Protein AF-A0A8B6BIE6-F1 (afdb_monomer_lite)

Structure (mmCIF, N/CA/C/O backbone):
data_AF-A0A8B6BIE6-F1
#
_entry.id   AF-A0A8B6BIE6-F1
#
loop_
_atom_site.group_PDB
_atom_site.id
_atom_site.type_symbol
_atom_site.label_atom_id
_atom_site.label_alt_id
_atom_site.label_comp_id
_atom_site.label_asym_id
_atom_site.label_entity_id
_atom_site.label_seq_id
_atom_site.pdbx_PDB_ins_code
_atom_site.Cartn_x
_atom_site.Cartn_y
_atom_site.Cartn_z
_atom_site.occupancy
_atom_site.B_iso_or_equiv
_atom_site.auth_seq_id
_atom_site.auth_comp_id
_atom_site.auth_asym_id
_atom_site.auth_atom_id
_atom_site.pdbx_PDB_model_num
ATOM 1 N N . MET A 1 1 ? 61.781 -80.497 -73.270 1.00 31.70 1 MET A N 1
ATOM 2 C CA . MET A 1 1 ? 63.185 -80.589 -72.813 1.00 31.70 1 MET A CA 1
ATOM 3 C C . MET A 1 1 ? 63.450 -79.299 -72.035 1.00 31.70 1 MET A C 1
ATOM 5 O O . MET A 1 1 ? 63.454 -78.256 -72.664 1.00 31.70 1 MET A O 1
ATOM 9 N N . LEU A 1 2 ? 63.176 -79.262 -70.719 1.00 25.20 2 LEU A N 1
ATOM 10 C CA . LEU A 1 2 ? 64.158 -79.454 -69.620 1.00 25.20 2 LEU A CA 1
ATOM 11 C C . LEU A 1 2 ? 65.322 -78.445 -69.782 1.00 25.20 2 LEU A C 1
ATOM 13 O O . LEU A 1 2 ? 66.013 -78.555 -70.783 1.00 25.20 2 LEU A O 1
ATOM 17 N N . ILE A 1 3 ? 65.587 -77.423 -68.947 1.00 30.88 3 ILE A N 1
ATOM 18 C CA . ILE A 1 3 ? 65.790 -77.341 -67.473 1.00 30.88 3 ILE A CA 1
ATOM 19 C C . ILE A 1 3 ? 66.142 -75.843 -67.160 1.00 30.88 3 ILE A C 1
ATOM 21 O O . ILE A 1 3 ? 66.881 -75.265 -67.948 1.00 30.88 3 ILE A O 1
ATOM 25 N N . TYR A 1 4 ? 65.479 -75.160 -66.190 1.00 28.59 4 TYR A N 1
ATOM 26 C CA . TYR A 1 4 ? 66.002 -74.638 -64.873 1.00 28.59 4 TYR A CA 1
ATOM 27 C C . TYR A 1 4 ? 66.905 -73.356 -64.978 1.00 28.59 4 TYR A C 1
ATOM 29 O O . TYR A 1 4 ? 67.722 -73.310 -65.882 1.00 28.59 4 TYR A O 1
ATOM 37 N N . ILE A 1 5 ? 66.879 -72.253 -64.184 1.00 33.00 5 ILE A N 1
ATOM 38 C CA . ILE A 1 5 ? 66.631 -71.900 -62.744 1.00 33.00 5 ILE A CA 1
ATOM 39 C C . ILE A 1 5 ? 66.398 -70.352 -62.650 1.00 33.00 5 ILE A C 1
ATOM 41 O O . ILE A 1 5 ? 67.005 -69.643 -63.447 1.00 33.00 5 ILE A O 1
ATOM 45 N N . SER A 1 6 ? 65.405 -69.788 -61.921 1.00 33.97 6 SER A N 1
ATOM 46 C CA . SER A 1 6 ? 65.449 -69.100 -60.579 1.00 33.97 6 SER A CA 1
ATOM 47 C C . SER A 1 6 ? 66.679 -68.170 -60.341 1.00 33.97 6 SER A C 1
ATOM 49 O O . SER A 1 6 ? 67.776 -68.501 -60.756 1.00 33.97 6 SER A O 1
ATOM 51 N N . ASP A 1 7 ? 66.614 -66.952 -59.776 1.00 33.50 7 ASP A N 1
ATOM 52 C CA . ASP A 1 7 ? 66.012 -66.531 -58.501 1.00 33.50 7 ASP A CA 1
ATOM 53 C C . ASP A 1 7 ? 65.940 -64.975 -58.373 1.00 33.50 7 ASP A C 1
ATOM 55 O O . ASP A 1 7 ? 66.824 -64.270 -58.851 1.00 33.50 7 ASP A O 1
ATOM 59 N N . LYS A 1 8 ? 64.902 -64.499 -57.664 1.00 30.34 8 LYS A N 1
ATOM 60 C CA . LYS A 1 8 ? 64.841 -63.416 -56.646 1.00 30.34 8 LYS A CA 1
ATOM 61 C C . LYS A 1 8 ? 65.196 -61.920 -56.864 1.00 30.34 8 LYS A C 1
ATOM 63 O O . LYS A 1 8 ? 66.272 -61.526 -57.287 1.00 30.34 8 LYS A O 1
ATOM 68 N N . ASP A 1 9 ? 64.268 -61.137 -56.298 1.00 32.38 9 ASP A N 1
ATOM 69 C CA . ASP A 1 9 ? 64.413 -59.954 -55.430 1.00 32.38 9 ASP A CA 1
ATOM 70 C C . ASP A 1 9 ? 63.971 -58.542 -55.885 1.00 32.38 9 ASP A C 1
ATOM 72 O O . ASP A 1 9 ? 64.492 -57.875 -56.775 1.00 32.38 9 ASP A O 1
ATOM 76 N N . PHE A 1 10 ? 62.942 -58.128 -55.144 1.00 36.53 10 PHE A N 1
ATOM 77 C CA . PHE A 1 10 ? 62.114 -56.936 -55.075 1.00 36.53 10 PHE A CA 1
ATOM 78 C C . PHE A 1 10 ? 62.814 -55.852 -54.209 1.00 36.53 10 PHE A C 1
ATOM 80 O O . PHE A 1 10 ? 63.492 -56.182 -53.243 1.00 36.53 10 PHE A O 1
ATOM 87 N N . ILE A 1 11 ? 62.545 -54.563 -54.491 1.00 39.72 11 ILE A N 1
ATOM 88 C CA . ILE A 1 11 ? 62.858 -53.339 -53.693 1.00 39.72 11 ILE A CA 1
ATOM 89 C C . ILE A 1 11 ? 64.284 -52.743 -53.793 1.00 39.72 11 ILE A C 1
ATOM 91 O O . ILE A 1 11 ? 65.161 -53.083 -53.014 1.00 39.72 11 ILE A O 1
ATOM 95 N N . HIS A 1 12 ? 64.456 -51.702 -54.631 1.00 32.81 12 HIS A N 1
ATOM 96 C CA . HIS A 1 12 ? 65.027 -50.384 -54.255 1.00 32.81 12 HIS A CA 1
ATOM 97 C C . HIS A 1 12 ? 65.169 -49.450 -55.480 1.00 32.81 12 HIS A C 1
ATOM 99 O O . HIS A 1 12 ? 65.962 -49.708 -56.382 1.00 32.81 12 HIS A O 1
ATOM 105 N N . ARG A 1 13 ? 64.485 -48.297 -55.491 1.00 36.06 13 ARG A N 1
ATOM 106 C CA . ARG A 1 13 ? 64.906 -47.122 -56.283 1.00 36.06 13 ARG A CA 1
ATOM 107 C C . ARG A 1 13 ? 64.848 -45.868 -55.413 1.00 36.06 13 ARG A C 1
ATOM 109 O O . ARG A 1 13 ? 63.876 -45.125 -55.431 1.00 36.06 13 ARG A O 1
ATOM 116 N N . ILE A 1 14 ? 65.913 -45.663 -54.641 1.00 41.22 14 ILE A N 1
ATOM 117 C CA . ILE A 1 14 ? 66.269 -44.383 -54.020 1.00 41.22 14 ILE A CA 1
ATOM 118 C C . ILE A 1 14 ? 67.367 -43.774 -54.899 1.00 41.22 14 ILE A C 1
ATOM 120 O O . ILE A 1 14 ? 68.412 -44.394 -55.095 1.00 41.22 14 ILE A O 1
ATOM 124 N N . CYS A 1 15 ? 67.129 -42.587 -55.461 1.00 42.22 15 CYS A N 1
ATOM 125 C CA . CYS A 1 15 ? 68.139 -41.839 -56.214 1.00 42.22 15 CYS A CA 1
ATOM 126 C C . CYS A 1 15 ? 69.272 -41.395 -55.275 1.00 42.22 15 CYS A C 1
ATOM 128 O O . CYS A 1 15 ? 69.046 -40.635 -54.337 1.00 42.22 15 CYS A O 1
ATOM 130 N N . LEU A 1 16 ? 70.488 -41.873 -55.538 1.00 42.12 16 LEU A N 1
ATOM 131 C CA . LEU A 1 16 ? 71.699 -41.604 -54.760 1.00 42.12 16 LEU A CA 1
ATOM 132 C C . LEU A 1 16 ? 72.331 -40.272 -55.211 1.00 42.12 16 LEU A C 1
ATOM 134 O O . LEU A 1 16 ? 72.781 -40.164 -56.348 1.00 42.12 16 LEU A O 1
ATOM 138 N N . LEU A 1 17 ? 72.367 -39.266 -54.329 1.00 51.31 17 LEU A N 1
ATOM 139 C CA . LEU A 1 17 ? 73.095 -37.998 -54.509 1.00 51.31 17 LEU A CA 1
ATOM 140 C C . LEU A 1 17 ? 74.332 -37.973 -53.594 1.00 51.31 17 LEU A C 1
ATOM 142 O O . LEU A 1 17 ? 74.273 -38.458 -52.463 1.00 51.31 17 LEU A O 1
ATOM 146 N N . ALA A 1 18 ? 75.444 -37.412 -54.081 1.00 56.12 18 ALA A N 1
ATOM 147 C CA . ALA A 1 18 ? 76.664 -37.206 -53.296 1.00 56.12 18 ALA A CA 1
ATOM 148 C C . ALA A 1 18 ? 76.391 -36.298 -52.080 1.00 56.12 18 ALA A C 1
ATOM 150 O O . ALA A 1 18 ? 75.596 -35.362 -52.177 1.00 56.12 18 ALA A O 1
ATOM 151 N N . CYS A 1 19 ? 77.044 -36.568 -50.941 1.00 58.19 19 CYS A N 1
ATOM 152 C CA . CYS A 1 19 ? 76.775 -35.889 -49.664 1.00 58.19 19 CYS A CA 1
ATOM 153 C C . CYS A 1 19 ? 76.905 -34.352 -49.722 1.00 58.19 19 CYS A C 1
ATOM 155 O O . CYS A 1 19 ? 76.205 -33.669 -48.972 1.00 58.19 19 CYS A O 1
ATOM 157 N N . ASP A 1 20 ? 77.719 -33.818 -50.638 1.00 59.38 20 ASP A N 1
ATOM 158 C CA . ASP A 1 20 ? 78.033 -32.384 -50.738 1.00 59.38 20 ASP A CA 1
ATOM 159 C C . ASP A 1 20 ? 77.041 -31.571 -51.593 1.00 59.38 20 ASP A C 1
ATOM 161 O O . ASP A 1 20 ? 77.045 -30.342 -51.551 1.00 59.38 20 ASP A O 1
ATOM 165 N N . ALA A 1 21 ? 76.154 -32.219 -52.358 1.00 63.31 21 ALA A N 1
ATOM 166 C CA . ALA A 1 21 ? 75.176 -31.514 -53.191 1.00 63.31 21 ALA A CA 1
ATOM 167 C C . ALA A 1 21 ? 73.918 -31.147 -52.374 1.00 63.31 21 ALA A C 1
ATOM 169 O O . ALA A 1 21 ? 73.361 -32.032 -51.715 1.00 63.31 21 ALA A O 1
ATOM 170 N N . PRO A 1 22 ? 73.417 -29.893 -52.388 1.00 67.50 22 PRO A N 1
ATOM 171 C CA . PRO A 1 22 ? 72.178 -29.529 -51.694 1.00 67.50 22 PRO A CA 1
ATOM 172 C C . PRO A 1 22 ? 70.970 -30.311 -52.241 1.00 67.50 22 PRO A C 1
ATOM 174 O O . PRO A 1 22 ? 70.953 -30.722 -53.402 1.00 67.50 22 PRO A O 1
ATOM 177 N N . CYS A 1 23 ? 69.955 -30.538 -51.398 1.00 71.88 23 CYS A N 1
ATOM 178 C CA . CYS A 1 23 ? 68.695 -31.143 -51.841 1.00 71.88 23 CYS A CA 1
ATOM 179 C C . CYS A 1 23 ? 68.025 -30.256 -52.914 1.00 71.88 23 CYS A C 1
ATOM 181 O O . CYS A 1 23 ? 68.166 -29.033 -52.883 1.00 71.88 23 CYS A O 1
ATOM 183 N N . ARG A 1 24 ? 67.327 -30.871 -53.882 1.00 73.44 24 ARG A N 1
ATOM 184 C CA . ARG A 1 24 ? 66.667 -30.157 -54.996 1.00 73.44 24 ARG A CA 1
ATOM 185 C C . ARG A 1 24 ? 65.559 -29.234 -54.478 1.00 73.44 24 ARG A C 1
ATOM 187 O O . ARG A 1 24 ? 64.982 -29.506 -53.426 1.00 73.44 24 ARG A O 1
ATOM 194 N N . GLU A 1 25 ? 65.220 -28.188 -55.234 1.00 70.25 25 GLU A N 1
ATOM 195 C CA . GLU A 1 25 ? 64.109 -27.291 -54.883 1.00 70.25 25 GLU A CA 1
ATOM 196 C C . GLU A 1 25 ? 62.819 -28.077 -54.596 1.00 70.25 25 GLU A C 1
ATOM 198 O O . GLU A 1 25 ? 62.463 -29.012 -55.315 1.00 70.25 25 GLU A O 1
ATOM 203 N N . GLY A 1 26 ? 62.142 -27.721 -53.501 1.00 70.12 26 GLY A N 1
ATOM 204 C CA . GLY A 1 26 ? 60.981 -28.457 -52.998 1.00 70.12 26 GLY A CA 1
ATOM 205 C C . GLY A 1 26 ? 61.310 -29.702 -52.164 1.00 70.12 26 GLY A C 1
ATOM 206 O O . GLY A 1 26 ? 60.376 -30.410 -51.783 1.00 70.12 26 GLY A O 1
ATOM 207 N N . THR A 1 27 ? 62.585 -29.959 -51.837 1.00 77.38 27 THR A N 1
ATOM 208 C CA . THR A 1 27 ? 63.013 -31.015 -50.901 1.00 77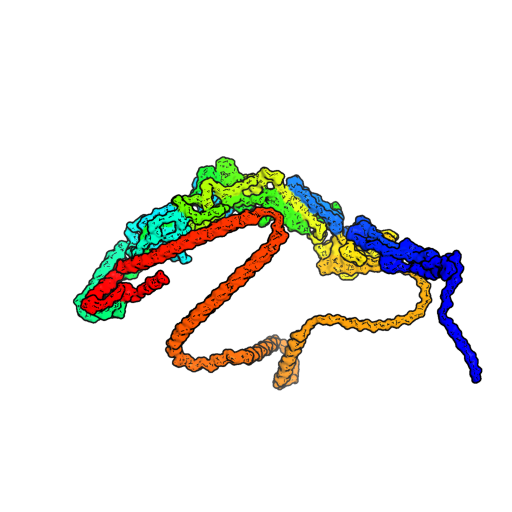.38 27 THR A CA 1
ATOM 209 C C . THR A 1 27 ? 63.970 -30.491 -49.823 1.00 77.38 27 THR A C 1
ATOM 211 O O . THR A 1 27 ? 64.760 -29.584 -50.084 1.00 77.38 27 THR A O 1
ATOM 214 N N . TYR A 1 28 ? 63.919 -31.069 -48.620 1.00 80.81 28 TYR A N 1
ATOM 215 C CA . TYR A 1 28 ? 64.792 -30.720 -47.494 1.00 80.81 28 TYR A CA 1
ATOM 216 C C . TYR A 1 28 ? 65.572 -31.936 -46.993 1.00 80.81 28 TYR A C 1
ATOM 218 O O . TYR A 1 28 ? 65.149 -33.081 -47.168 1.00 80.81 28 TYR A O 1
ATOM 226 N N . GLN A 1 29 ? 66.722 -31.683 -46.374 1.00 79.19 29 GLN A N 1
ATOM 227 C CA . GLN A 1 29 ? 67.553 -32.719 -45.778 1.00 79.19 29 GLN A CA 1
ATOM 228 C C . GLN A 1 29 ? 67.017 -33.132 -44.401 1.00 79.19 29 GLN A C 1
ATOM 230 O O . GLN A 1 29 ? 67.036 -32.332 -43.472 1.00 79.19 29 GLN A O 1
ATOM 235 N N . ASP A 1 30 ? 66.568 -34.381 -44.271 1.00 73.94 30 ASP A N 1
ATOM 236 C CA . ASP A 1 30 ? 66.002 -34.900 -43.015 1.00 73.94 30 ASP A CA 1
ATOM 237 C C . ASP A 1 30 ? 67.084 -35.449 -42.069 1.00 73.94 30 ASP A C 1
ATOM 239 O O . ASP A 1 30 ? 67.017 -35.254 -40.859 1.00 73.94 30 ASP A O 1
ATOM 243 N N . LEU A 1 31 ? 68.141 -36.061 -42.626 1.00 69.19 31 LEU A N 1
ATOM 244 C CA . LEU A 1 31 ? 69.309 -36.532 -41.871 1.00 69.19 31 LEU A CA 1
ATOM 245 C C . LEU A 1 31 ? 70.649 -36.055 -42.475 1.00 69.19 31 LEU A C 1
ATOM 247 O O . LEU A 1 31 ? 70.817 -36.045 -43.704 1.00 69.19 31 LEU A O 1
ATOM 251 N N . PRO A 1 32 ? 71.636 -35.673 -41.636 1.00 63.06 32 PRO A N 1
ATOM 252 C CA . PRO A 1 32 ? 72.997 -35.355 -42.069 1.00 63.06 32 PRO A CA 1
ATOM 253 C C . PRO A 1 32 ? 73.728 -36.592 -42.617 1.00 63.06 32 PRO A C 1
ATOM 255 O O . PRO A 1 32 ? 73.519 -37.704 -42.142 1.00 63.06 32 PRO A O 1
ATOM 258 N N . CYS A 1 33 ? 74.603 -36.411 -43.614 1.00 63.91 33 CYS A N 1
ATOM 259 C CA . CYS A 1 33 ? 75.462 -37.502 -44.091 1.00 63.91 33 CYS A CA 1
ATOM 260 C C . CYS A 1 33 ? 76.454 -37.907 -42.991 1.00 63.91 33 CYS A C 1
ATOM 262 O O . CYS A 1 33 ? 77.161 -37.057 -42.451 1.00 63.91 33 CYS A O 1
ATOM 264 N N . GLY A 1 34 ? 76.538 -39.204 -42.700 1.00 61.50 34 GLY A N 1
ATOM 265 C CA . GLY A 1 34 ? 77.514 -39.783 -41.774 1.00 61.50 34 GLY A CA 1
ATOM 266 C C . GLY A 1 34 ? 78.380 -40.831 -42.470 1.00 61.50 34 GLY A C 1
ATOM 267 O O . GLY A 1 34 ? 78.044 -41.281 -43.562 1.00 61.50 34 GLY A O 1
ATOM 268 N N . LYS A 1 35 ? 79.470 -41.279 -41.826 1.00 56.75 35 LYS A N 1
ATOM 269 C CA . LYS A 1 35 ? 80.427 -42.248 -42.411 1.00 56.75 35 LYS A CA 1
ATOM 270 C C . LYS A 1 35 ? 79.767 -43.522 -42.975 1.00 56.75 35 LYS A C 1
ATOM 272 O O . LYS A 1 35 ? 80.301 -44.077 -43.924 1.00 56.75 35 LYS A O 1
ATOM 277 N N . ASN A 1 36 ? 78.597 -43.918 -42.454 1.00 58.78 36 ASN A N 1
ATOM 278 C CA . ASN A 1 36 ? 77.792 -45.054 -42.929 1.00 58.78 36 ASN A CA 1
ATOM 279 C C . ASN A 1 36 ? 76.310 -44.703 -43.225 1.00 58.78 36 ASN A C 1
ATOM 281 O O . ASN A 1 36 ? 75.489 -45.608 -43.359 1.00 58.78 36 ASN A O 1
ATOM 285 N N . GLN A 1 37 ? 75.935 -43.418 -43.311 1.00 59.34 37 GLN A N 1
ATOM 286 C CA . GLN A 1 37 ? 74.546 -42.985 -43.553 1.00 59.34 37 GLN A CA 1
ATOM 287 C C . GLN A 1 37 ? 74.459 -42.071 -44.779 1.00 59.34 37 GLN A C 1
ATOM 289 O O . GLN A 1 37 ? 75.132 -41.045 -44.857 1.00 59.34 37 GLN A O 1
ATOM 294 N N . LYS A 1 38 ? 73.617 -42.463 -45.742 1.00 62.50 38 LYS A N 1
ATOM 295 C CA . LYS A 1 38 ? 73.398 -41.746 -47.007 1.00 62.50 38 LYS A CA 1
ATOM 296 C C . LYS A 1 38 ? 72.451 -40.561 -46.799 1.00 62.50 38 LYS A C 1
ATOM 298 O O . LYS A 1 38 ? 71.516 -40.652 -46.010 1.00 62.50 38 LYS A O 1
ATOM 303 N N . LYS A 1 39 ? 72.664 -39.476 -47.550 1.00 67.56 39 LYS A N 1
ATOM 304 C CA . LYS A 1 39 ? 71.794 -38.290 -47.547 1.00 67.56 39 LYS A CA 1
ATOM 305 C C . LYS A 1 39 ? 70.378 -38.652 -48.005 1.00 67.56 39 LYS A C 1
ATOM 307 O O . LYS A 1 39 ? 70.209 -39.191 -49.098 1.00 67.56 39 LYS A O 1
ATOM 312 N N . ILE A 1 40 ? 69.375 -38.312 -47.194 1.00 74.38 40 ILE A N 1
ATOM 313 C CA . ILE A 1 40 ? 67.952 -38.477 -47.518 1.00 74.38 40 ILE A CA 1
ATOM 314 C C . ILE A 1 40 ? 67.331 -37.086 -47.665 1.00 74.38 40 ILE A C 1
ATOM 316 O O . ILE A 1 40 ? 67.355 -36.287 -46.728 1.00 74.38 40 ILE A O 1
ATOM 320 N N . CYS A 1 41 ? 66.788 -36.805 -48.849 1.00 76.75 41 CYS A N 1
ATOM 321 C CA . CYS A 1 41 ? 66.013 -35.597 -49.118 1.00 76.75 41 CYS A CA 1
ATOM 322 C C . CYS A 1 41 ? 64.524 -35.963 -49.160 1.00 76.75 41 CYS A C 1
ATOM 324 O O . CYS A 1 41 ? 64.134 -36.838 -49.937 1.00 76.75 41 CYS A O 1
ATOM 326 N N . LEU A 1 42 ? 63.700 -35.298 -48.350 1.00 79.00 42 LEU A N 1
ATOM 327 C CA . LEU A 1 42 ? 62.247 -35.486 -48.312 1.00 79.00 42 LEU A CA 1
ATOM 328 C C . LEU A 1 42 ? 61.528 -34.298 -48.947 1.00 79.00 42 LEU A C 1
ATOM 330 O O . LEU A 1 42 ? 62.035 -33.179 -48.936 1.00 79.00 42 LEU A O 1
ATOM 334 N N . ASN A 1 43 ? 60.335 -34.531 -49.494 1.00 78.38 43 ASN A N 1
ATOM 335 C CA . ASN A 1 43 ? 59.519 -33.464 -50.070 1.00 78.38 43 ASN A CA 1
ATOM 336 C C . ASN A 1 43 ? 59.091 -32.466 -48.990 1.00 78.38 43 ASN A C 1
ATOM 338 O O . ASN A 1 43 ? 58.573 -32.848 -47.939 1.00 78.38 43 ASN A O 1
ATOM 342 N N . CYS A 1 44 ? 59.268 -31.182 -49.286 1.00 78.31 44 CYS A N 1
ATOM 343 C CA . CYS A 1 44 ? 58.791 -30.096 -48.448 1.00 78.31 44 CYS A CA 1
ATOM 344 C C . CYS A 1 44 ? 57.267 -30.137 -48.328 1.00 78.31 44 CYS A C 1
ATOM 346 O O . CYS A 1 44 ? 56.550 -30.361 -49.312 1.00 78.31 44 CYS A O 1
ATOM 348 N N . LYS A 1 45 ? 56.766 -29.827 -47.133 1.00 77.69 45 LYS A N 1
ATOM 349 C CA . LYS A 1 45 ? 55.352 -29.514 -46.941 1.00 77.69 45 LYS A CA 1
ATOM 350 C C . LYS A 1 45 ? 55.017 -28.252 -47.752 1.00 77.69 45 LYS A C 1
ATOM 352 O O . LYS A 1 45 ? 55.665 -27.223 -47.582 1.00 77.69 45 LYS A O 1
ATOM 357 N N . LYS A 1 46 ? 54.045 -28.362 -48.666 1.00 73.81 46 LYS A N 1
ATOM 358 C CA . LYS A 1 46 ? 53.626 -27.265 -49.562 1.00 73.81 46 LYS A CA 1
ATOM 359 C C . LYS A 1 46 ? 52.549 -26.370 -48.953 1.00 73.81 46 LYS A C 1
ATOM 361 O O . LYS A 1 46 ? 52.511 -25.191 -49.270 1.00 73.81 46 LYS A O 1
ATOM 366 N N . GLU A 1 47 ? 51.710 -26.933 -48.089 1.00 78.38 47 GLU A N 1
ATOM 367 C CA . GLU A 1 47 ? 50.595 -26.247 -47.436 1.00 78.38 47 GLU A CA 1
ATOM 368 C C . GLU A 1 47 ? 50.558 -26.638 -45.958 1.00 78.38 47 GLU A C 1
ATOM 370 O O . GLU A 1 47 ? 50.790 -27.800 -45.595 1.00 78.38 47 GLU A O 1
ATOM 375 N N . CYS A 1 48 ? 50.280 -25.664 -45.097 1.00 81.56 48 CYS A N 1
ATOM 376 C CA . CYS A 1 48 ? 50.105 -25.906 -43.675 1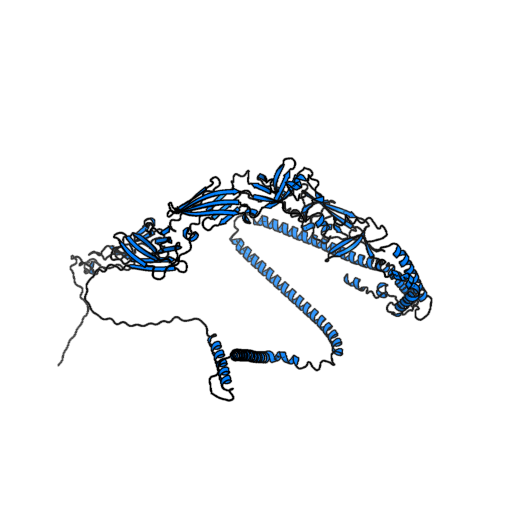.00 81.56 48 CYS A CA 1
ATOM 377 C C . CYS A 1 48 ? 48.694 -26.451 -43.383 1.00 81.56 48 CYS A C 1
ATOM 379 O O . CYS A 1 48 ? 47.728 -26.054 -44.037 1.00 81.56 48 CYS A O 1
ATOM 381 N N . PRO A 1 49 ? 48.545 -27.389 -42.426 1.00 81.00 49 PRO A N 1
ATOM 382 C CA . PRO A 1 49 ? 47.232 -27.890 -42.035 1.00 81.00 49 PRO A CA 1
ATOM 383 C C . PRO A 1 49 ? 46.343 -26.755 -41.501 1.00 81.00 49 PRO A C 1
ATOM 385 O O . PRO A 1 49 ? 46.832 -25.757 -40.968 1.00 81.00 49 PRO A O 1
ATOM 388 N N . ARG A 1 50 ? 45.019 -26.916 -41.628 1.00 78.38 50 ARG A N 1
ATOM 389 C CA . ARG A 1 50 ? 44.040 -25.913 -41.175 1.00 78.38 50 ARG A CA 1
ATOM 390 C C . ARG A 1 50 ? 44.291 -25.513 -39.718 1.00 78.38 50 ARG A C 1
ATOM 392 O O . ARG A 1 50 ? 44.434 -26.378 -38.862 1.00 78.38 50 ARG A O 1
ATOM 399 N N . GLY A 1 51 ? 44.284 -24.207 -39.456 1.00 78.00 51 GLY A N 1
ATOM 400 C CA . GLY A 1 51 ? 44.559 -23.641 -38.130 1.00 78.00 51 GLY A CA 1
ATOM 401 C C . GLY A 1 51 ? 46.034 -23.320 -37.869 1.00 78.00 51 GLY A C 1
ATOM 402 O O . GLY A 1 51 ? 46.344 -22.816 -36.792 1.00 78.00 51 GLY A O 1
ATOM 403 N N . THR A 1 52 ? 46.918 -23.559 -38.843 1.00 84.50 52 THR A N 1
ATOM 404 C CA . THR A 1 52 ? 48.344 -23.215 -38.772 1.00 84.50 52 THR A CA 1
ATOM 405 C C . THR A 1 52 ? 48.775 -22.392 -39.986 1.00 84.50 52 THR A C 1
ATOM 407 O O . THR A 1 52 ? 48.228 -22.575 -41.074 1.00 84.50 52 THR A O 1
ATOM 410 N N . TYR A 1 53 ? 49.774 -21.527 -39.807 1.00 86.94 53 TYR A N 1
ATOM 411 C CA . TYR A 1 53 ? 50.376 -20.723 -40.873 1.00 86.94 53 TYR A CA 1
ATOM 412 C C . TYR A 1 53 ? 51.863 -21.049 -41.035 1.00 86.94 53 TYR A C 1
ATOM 414 O O . TYR A 1 53 ? 52.545 -21.445 -40.084 1.00 86.94 53 TYR A O 1
ATOM 422 N N . MET A 1 54 ? 52.386 -20.877 -42.246 1.00 85.75 54 MET A N 1
ATOM 423 C CA . MET A 1 54 ? 53.787 -21.126 -42.566 1.00 85.75 54 MET A CA 1
ATOM 424 C C . MET A 1 54 ? 54.664 -19.999 -42.014 1.00 85.75 54 MET A C 1
ATOM 426 O O . MET A 1 54 ? 54.888 -18.981 -42.665 1.00 85.75 54 MET A O 1
ATOM 430 N N . SER A 1 55 ? 55.195 -20.200 -40.807 1.00 84.94 55 SER A N 1
ATOM 431 C CA . SER A 1 55 ? 56.124 -19.262 -40.170 1.00 84.94 55 SER A CA 1
ATOM 432 C C . SER A 1 55 ? 57.492 -19.261 -40.849 1.00 84.94 55 SER A C 1
ATOM 434 O O . SER A 1 55 ? 58.190 -18.249 -40.796 1.00 84.94 55 SER A O 1
ATOM 436 N N . ARG A 1 56 ? 57.896 -20.384 -41.457 1.00 81.94 56 ARG A N 1
ATOM 437 C CA . ARG A 1 56 ? 59.159 -20.493 -42.190 1.00 81.94 56 ARG A CA 1
ATOM 438 C C . ARG A 1 56 ? 58.970 -21.325 -43.449 1.00 81.94 56 ARG A C 1
ATOM 440 O O . ARG A 1 56 ? 58.488 -22.454 -43.384 1.00 81.94 56 ARG A O 1
ATOM 447 N N . GLN A 1 57 ? 59.381 -20.769 -44.587 1.00 81.06 57 GLN A N 1
ATOM 448 C CA . GLN A 1 57 ? 59.389 -21.492 -45.857 1.00 81.06 57 GLN A CA 1
ATOM 449 C C . GLN A 1 57 ? 60.413 -22.628 -45.831 1.00 81.06 57 GLN A C 1
ATOM 451 O O . GLN A 1 57 ? 61.436 -22.544 -45.147 1.00 81.06 57 GLN A O 1
ATOM 456 N N . CYS A 1 58 ? 60.138 -23.685 -46.594 1.00 80.75 58 CYS A N 1
ATOM 457 C CA . CYS A 1 58 ? 61.059 -24.806 -46.705 1.00 80.75 58 CYS A CA 1
ATOM 458 C C . CYS A 1 58 ? 62.412 -24.353 -47.265 1.00 80.75 58 CYS A C 1
ATOM 460 O O . CYS A 1 58 ? 62.476 -23.588 -48.228 1.00 80.75 58 CYS A O 1
ATOM 462 N N . THR A 1 59 ? 63.490 -24.868 -46.685 1.00 79.75 59 THR A N 1
ATOM 463 C CA . THR A 1 59 ? 64.861 -24.632 -47.148 1.00 79.75 59 THR A CA 1
ATOM 464 C C . THR A 1 59 ? 65.532 -25.966 -47.455 1.00 79.75 59 THR A C 1
ATOM 466 O O . THR A 1 59 ? 65.063 -27.020 -47.030 1.00 79.75 59 THR A O 1
ATOM 469 N N . SER A 1 60 ? 66.672 -25.947 -48.145 1.00 73.25 60 SER A N 1
ATOM 470 C CA . SER A 1 60 ? 67.431 -27.170 -48.456 1.00 73.25 60 SER A CA 1
ATOM 471 C C . SER A 1 60 ? 67.876 -27.959 -47.211 1.00 73.25 60 SER A C 1
ATOM 473 O O . SER A 1 60 ? 68.200 -29.142 -47.324 1.00 73.25 60 SER A O 1
ATOM 475 N N . LEU A 1 61 ? 67.864 -27.326 -46.032 1.00 73.50 61 LEU A N 1
ATOM 476 C CA . LEU A 1 61 ? 68.315 -27.877 -44.752 1.00 73.50 61 LEU A CA 1
ATOM 477 C C . LEU A 1 61 ? 67.179 -28.187 -43.765 1.00 73.50 61 LEU A C 1
ATOM 479 O O . LEU A 1 61 ? 67.440 -28.769 -42.719 1.00 73.50 61 LEU A O 1
ATOM 483 N N . GLY A 1 62 ? 65.936 -27.797 -44.054 1.00 75.06 62 GLY A N 1
ATOM 484 C CA . GLY A 1 62 ? 64.832 -27.981 -43.114 1.00 75.06 62 GLY A CA 1
ATOM 485 C C . GLY A 1 62 ? 63.465 -27.775 -43.751 1.00 75.06 62 GLY A C 1
ATOM 486 O O . GLY A 1 62 ? 63.304 -26.928 -44.633 1.00 75.06 62 GLY A O 1
ATOM 487 N N . ASN A 1 63 ? 62.489 -28.563 -43.296 1.00 81.38 63 ASN A N 1
ATOM 488 C CA . ASN A 1 63 ? 61.112 -28.520 -43.784 1.00 81.38 63 ASN A CA 1
ATOM 489 C C . ASN A 1 63 ? 60.446 -27.159 -43.511 1.00 81.38 63 ASN A C 1
ATOM 491 O O . ASN A 1 63 ? 60.906 -26.388 -42.669 1.00 81.38 63 ASN A O 1
ATOM 495 N N . ALA A 1 64 ? 59.333 -26.886 -44.195 1.00 81.38 64 ALA A N 1
ATOM 496 C CA . ALA A 1 64 ? 58.476 -25.757 -43.857 1.00 81.38 64 ALA A CA 1
ATOM 497 C C . ALA A 1 64 ? 57.938 -25.907 -42.422 1.00 81.38 64 ALA A C 1
ATOM 499 O O . ALA A 1 64 ? 57.435 -26.970 -42.043 1.00 81.38 64 ALA A O 1
ATOM 500 N N . GLU A 1 65 ? 58.041 -24.836 -41.637 1.00 85.62 65 GLU A N 1
ATOM 501 C CA . GLU A 1 65 ? 57.570 -24.794 -40.252 1.00 85.62 65 GLU A CA 1
ATOM 502 C C . GLU A 1 65 ? 56.185 -24.148 -40.211 1.00 85.62 65 GLU A C 1
ATOM 504 O O . GLU A 1 65 ? 56.018 -22.987 -40.598 1.00 85.62 65 GLU A O 1
ATOM 509 N N . CYS A 1 66 ? 55.199 -24.906 -39.734 1.00 85.56 66 CYS A N 1
ATOM 510 C CA . CYS A 1 66 ? 53.844 -24.419 -39.509 1.00 85.56 66 CYS A CA 1
ATOM 511 C C . CYS A 1 66 ? 53.668 -24.111 -38.023 1.00 85.56 66 CYS A C 1
ATOM 513 O O . CYS A 1 66 ? 53.909 -24.989 -37.193 1.00 85.56 66 CYS A O 1
ATOM 515 N N . LYS A 1 67 ? 53.237 -22.894 -37.696 1.00 87.62 67 LYS A N 1
ATOM 516 C CA . LYS A 1 67 ? 52.882 -22.495 -36.330 1.00 87.62 67 LYS A CA 1
ATOM 517 C C . LYS A 1 67 ? 51.376 -22.397 -36.189 1.00 87.62 67 LYS A C 1
ATOM 519 O O . LYS A 1 67 ? 50.695 -22.010 -37.137 1.00 87.62 67 LYS A O 1
ATOM 524 N N . ASP A 1 68 ? 50.872 -22.728 -35.007 1.00 87.94 68 ASP A N 1
ATOM 525 C CA . ASP A 1 68 ? 49.470 -22.509 -34.671 1.00 87.94 68 ASP A CA 1
ATOM 526 C C . ASP A 1 68 ? 49.130 -21.027 -34.802 1.00 87.94 68 ASP A C 1
ATOM 528 O O . ASP A 1 68 ? 49.889 -20.155 -34.369 1.00 87.94 68 ASP A O 1
ATOM 532 N N . CYS A 1 69 ? 47.986 -20.747 -35.419 1.00 87.25 69 CYS A N 1
ATOM 533 C CA . CYS A 1 69 ? 47.505 -19.383 -35.524 1.00 87.25 69 CYS A CA 1
ATOM 534 C C . CYS A 1 69 ? 47.155 -18.815 -34.147 1.00 87.25 69 CYS A C 1
ATOM 536 O O . CYS A 1 69 ? 46.655 -19.521 -33.261 1.00 87.25 69 CYS A O 1
ATOM 538 N N . THR A 1 70 ? 47.338 -17.505 -34.005 1.00 86.38 70 THR A N 1
ATOM 539 C CA . THR A 1 70 ? 46.916 -16.745 -32.828 1.00 86.38 70 THR A CA 1
ATOM 540 C C . THR A 1 70 ? 45.441 -17.020 -32.517 1.00 86.38 70 THR A C 1
ATOM 542 O O . THR A 1 70 ? 44.627 -17.212 -33.425 1.00 86.38 70 THR A O 1
ATOM 545 N N . LYS A 1 71 ? 45.072 -17.074 -31.227 1.00 86.31 71 LYS A N 1
ATOM 546 C CA . LYS A 1 71 ? 43.698 -17.368 -30.769 1.00 86.31 71 LYS A CA 1
ATOM 547 C C . LYS A 1 71 ? 42.671 -16.409 -31.388 1.00 86.31 71 LYS A C 1
ATOM 549 O O . LYS A 1 71 ? 43.014 -15.334 -31.865 1.00 86.31 71 LYS A O 1
ATOM 554 N N . LYS A 1 72 ? 41.399 -16.821 -31.408 1.00 85.75 72 LYS A N 1
ATOM 555 C CA . LYS A 1 72 ? 40.296 -15.984 -31.909 1.00 85.75 72 LYS A CA 1
ATOM 556 C C . LYS A 1 72 ? 40.270 -14.625 -31.195 1.00 85.75 72 LYS A C 1
ATOM 558 O O . LYS A 1 72 ? 40.589 -14.558 -30.009 1.00 85.75 72 LYS A O 1
ATOM 563 N N . CYS A 1 73 ? 39.872 -13.583 -31.922 1.00 87.31 73 CYS A N 1
ATOM 564 C CA . CYS A 1 73 ? 39.788 -12.222 -31.396 1.00 87.31 73 CYS A CA 1
ATOM 565 C C . CYS A 1 73 ? 38.801 -12.117 -30.225 1.00 87.31 73 CYS A C 1
ATOM 567 O O . CYS A 1 73 ? 37.835 -12.881 -30.138 1.00 87.31 73 CYS A O 1
ATOM 569 N N . THR A 1 74 ? 39.062 -11.173 -29.318 1.00 85.88 74 THR A N 1
ATOM 570 C CA . THR A 1 74 ? 38.209 -10.913 -28.151 1.00 85.88 74 THR A CA 1
ATOM 571 C C . THR A 1 74 ? 36.982 -10.074 -28.528 1.00 85.88 74 THR A C 1
ATOM 573 O O . THR A 1 74 ? 36.901 -9.544 -29.632 1.00 85.88 74 THR A O 1
ATOM 576 N N . ALA A 1 75 ? 36.031 -9.906 -27.604 1.00 79.75 75 ALA A N 1
ATOM 577 C CA . ALA A 1 75 ? 34.847 -9.065 -27.818 1.00 79.75 75 ALA A CA 1
ATOM 578 C C . ALA A 1 75 ? 35.167 -7.565 -28.025 1.00 79.75 75 ALA A C 1
ATOM 580 O O . ALA A 1 75 ? 34.341 -6.829 -28.573 1.00 79.75 75 ALA A O 1
ATOM 581 N N . ALA A 1 76 ? 36.352 -7.108 -27.601 1.00 81.25 76 ALA A N 1
ATOM 582 C CA . ALA A 1 76 ? 36.820 -5.734 -27.804 1.00 81.25 76 ALA A CA 1
ATOM 583 C C . ALA A 1 76 ? 37.392 -5.499 -29.216 1.00 81.25 76 ALA A C 1
ATOM 585 O O . ALA A 1 76 ? 37.462 -4.355 -29.675 1.00 81.25 76 ALA A O 1
ATOM 586 N N . ASP A 1 77 ? 37.724 -6.580 -29.924 1.00 87.69 77 ASP A N 1
ATOM 587 C CA . ASP A 1 77 ? 38.439 -6.555 -31.195 1.00 87.69 77 ASP A CA 1
ATOM 588 C C . ASP A 1 77 ? 37.585 -7.131 -32.336 1.00 87.69 77 ASP A C 1
ATOM 590 O O . ASP A 1 77 ? 36.496 -7.684 -32.144 1.00 87.69 77 ASP A O 1
ATOM 594 N N . TYR A 1 78 ? 38.073 -6.991 -33.563 1.00 89.62 78 TYR A N 1
ATOM 595 C CA . TYR A 1 78 ? 37.573 -7.715 -34.728 1.00 89.62 78 TYR A CA 1
ATOM 596 C C . TYR A 1 78 ? 38.731 -8.326 -35.517 1.00 89.62 78 TYR A C 1
ATOM 598 O O . TYR A 1 78 ? 39.876 -7.878 -35.433 1.00 89.62 78 TYR A O 1
ATOM 606 N N . GLU A 1 79 ? 38.434 -9.377 -36.283 1.00 89.50 79 GLU A N 1
ATOM 607 C CA . GLU A 1 79 ? 39.421 -10.047 -37.128 1.00 89.50 79 GLU A CA 1
ATOM 608 C C . GLU A 1 79 ? 39.700 -9.197 -38.374 1.00 89.50 79 GLU A C 1
ATOM 610 O O . GLU A 1 79 ? 38.923 -9.182 -39.329 1.00 89.50 79 GLU A O 1
ATOM 615 N N . PHE A 1 80 ? 40.817 -8.470 -38.343 1.00 89.44 80 PHE A N 1
ATOM 616 C CA . PHE A 1 80 ? 41.283 -7.643 -39.455 1.00 89.44 80 PHE A CA 1
ATOM 617 C C . PHE A 1 80 ? 41.889 -8.501 -40.571 1.00 89.44 80 PHE A C 1
ATOM 619 O O . PHE A 1 80 ? 41.692 -8.220 -41.761 1.00 89.44 80 PHE A O 1
ATOM 626 N N . LYS A 1 81 ? 42.612 -9.558 -40.182 1.00 88.31 81 LYS A N 1
ATOM 627 C CA . LYS A 1 81 ? 43.235 -10.524 -41.087 1.00 88.31 81 LYS A CA 1
ATOM 628 C C . LYS A 1 81 ? 42.986 -11.941 -40.594 1.00 88.31 81 LYS A C 1
ATOM 630 O O . LYS A 1 81 ? 43.238 -12.243 -39.425 1.00 88.31 81 LYS A O 1
ATOM 635 N N . ARG A 1 82 ? 42.518 -12.810 -41.488 1.00 86.94 82 ARG A N 1
ATOM 636 C CA . ARG A 1 82 ? 42.230 -14.203 -41.143 1.00 86.94 82 ARG A CA 1
ATOM 637 C C . ARG A 1 82 ? 43.484 -15.069 -41.116 1.00 86.94 82 ARG A C 1
ATOM 639 O O . ARG A 1 82 ? 44.419 -14.858 -41.886 1.00 86.94 82 ARG A O 1
ATOM 646 N N . CYS A 1 83 ? 43.433 -16.114 -40.297 1.00 86.25 83 CYS A N 1
ATOM 647 C CA . CYS A 1 83 ? 44.416 -17.194 -40.326 1.00 86.25 83 CYS A CA 1
ATOM 648 C C . CYS A 1 83 ? 44.310 -17.968 -41.652 1.00 86.25 83 CYS A C 1
ATOM 650 O O . CYS A 1 83 ? 43.253 -18.520 -41.975 1.00 86.25 83 CYS A O 1
ATOM 652 N N . THR A 1 84 ? 45.408 -18.014 -42.401 1.00 84.56 84 THR A N 1
ATOM 653 C CA . THR A 1 84 ? 45.578 -18.824 -43.617 1.00 84.56 84 THR A CA 1
ATOM 654 C C . THR A 1 84 ? 46.829 -19.691 -43.485 1.00 84.56 84 THR A C 1
ATOM 656 O O . THR A 1 84 ? 47.573 -19.585 -42.517 1.00 84.56 84 THR A O 1
ATOM 659 N N . ASP A 1 85 ? 47.095 -20.536 -44.475 1.00 79.69 85 ASP A N 1
ATOM 660 C CA . ASP A 1 85 ? 48.323 -21.327 -44.556 1.00 79.69 85 ASP A CA 1
ATOM 661 C C . ASP A 1 85 ? 49.596 -20.469 -44.696 1.00 79.69 85 ASP A C 1
ATOM 663 O O . ASP A 1 85 ? 50.694 -20.972 -44.462 1.00 79.69 85 ASP A O 1
ATOM 667 N N . VAL A 1 86 ? 49.471 -19.180 -45.036 1.00 80.75 86 VAL A N 1
ATOM 668 C CA . VAL A 1 86 ? 50.601 -18.250 -45.225 1.00 80.75 86 VAL A CA 1
ATOM 669 C C . VAL A 1 86 ? 50.627 -17.122 -44.192 1.00 80.75 86 VAL A C 1
ATOM 671 O O . VAL A 1 86 ? 51.695 -16.606 -43.873 1.00 80.75 86 VAL A O 1
ATOM 674 N N . ASP A 1 87 ? 49.472 -16.714 -43.678 1.00 84.69 87 ASP A N 1
ATOM 675 C CA . ASP A 1 87 ? 49.328 -15.532 -42.831 1.00 84.69 87 ASP A CA 1
ATOM 676 C C . ASP A 1 87 ? 48.700 -15.880 -41.471 1.00 84.69 87 ASP A C 1
ATOM 678 O O . ASP A 1 87 ? 47.685 -16.574 -41.423 1.00 84.69 87 ASP A O 1
ATOM 682 N N . ASP A 1 88 ? 49.262 -15.346 -40.380 1.00 88.62 88 ASP A N 1
ATOM 683 C CA . ASP A 1 88 ? 48.656 -15.430 -39.042 1.00 88.62 88 ASP A CA 1
ATOM 684 C C . ASP A 1 88 ? 47.444 -14.487 -38.897 1.00 88.62 88 ASP A C 1
ATOM 686 O O . ASP A 1 88 ? 47.307 -13.497 -39.626 1.00 88.62 88 ASP A O 1
ATOM 690 N N . ARG A 1 89 ? 46.573 -14.796 -37.929 1.00 89.81 89 ARG A N 1
ATOM 691 C CA . ARG A 1 89 ? 45.429 -13.968 -37.536 1.00 89.81 89 ARG A CA 1
ATOM 692 C C . ARG A 1 89 ? 45.905 -12.648 -36.922 1.00 89.81 89 ARG A C 1
ATOM 694 O O . ARG A 1 89 ? 46.687 -12.648 -35.978 1.00 89.81 89 ARG A O 1
ATOM 701 N N . GLU A 1 90 ? 45.338 -11.537 -37.388 1.00 91.19 90 GLU A N 1
ATOM 702 C CA . GLU A 1 90 ? 45.537 -10.201 -36.809 1.00 91.19 90 GLU A CA 1
ATOM 703 C C . GLU A 1 90 ? 44.192 -9.655 -36.316 1.00 91.19 90 GLU A C 1
ATOM 705 O O . GLU A 1 90 ? 43.224 -9.572 -37.080 1.00 91.19 90 GLU A O 1
ATOM 710 N N . CYS A 1 91 ? 44.137 -9.278 -35.039 1.00 90.38 91 CYS A N 1
ATOM 711 C CA . CYS A 1 91 ? 42.977 -8.648 -34.413 1.00 90.38 91 CYS A CA 1
ATOM 712 C C . CYS A 1 91 ? 43.232 -7.145 -34.249 1.00 90.38 91 CYS A C 1
ATOM 714 O O . CYS A 1 91 ? 44.342 -6.751 -33.890 1.00 90.38 91 CYS A O 1
ATOM 716 N N . ARG A 1 92 ? 42.214 -6.313 -34.495 1.00 90.56 92 ARG A N 1
ATOM 717 C CA . ARG A 1 92 ? 42.269 -4.856 -34.282 1.00 90.56 92 ARG A CA 1
ATOM 718 C C . ARG A 1 92 ? 41.115 -4.369 -33.425 1.00 90.56 92 ARG A C 1
ATOM 720 O O . ARG A 1 92 ? 40.051 -4.984 -33.421 1.00 90.56 92 ARG A O 1
ATOM 727 N N . GLU A 1 93 ? 41.318 -3.242 -32.751 1.00 87.94 93 GLU A N 1
ATOM 728 C CA . GLU A 1 93 ? 40.294 -2.630 -31.909 1.00 87.94 93 GLU A CA 1
ATOM 729 C C . GLU A 1 93 ? 39.062 -2.238 -32.729 1.00 87.94 93 GLU A C 1
ATOM 731 O O . GLU A 1 93 ? 39.157 -1.664 -33.817 1.00 87.94 93 GLU A O 1
ATOM 736 N N . ARG A 1 94 ? 37.872 -2.457 -32.166 1.00 84.56 94 ARG A N 1
ATOM 737 C CA . ARG A 1 94 ? 36.602 -2.085 -32.814 1.00 84.56 94 ARG A CA 1
ATOM 738 C C . ARG A 1 94 ? 36.442 -0.586 -33.082 1.00 84.56 94 ARG A C 1
ATOM 740 O O . ARG A 1 94 ? 35.611 -0.223 -33.904 1.00 84.56 94 ARG A O 1
ATOM 747 N N . ARG A 1 95 ? 37.250 0.274 -32.453 1.00 81.56 95 ARG A N 1
ATOM 748 C CA . ARG A 1 95 ? 37.274 1.728 -32.703 1.00 81.56 95 ARG A CA 1
ATOM 749 C C . ARG A 1 95 ? 37.671 2.089 -34.138 1.00 81.56 95 ARG A C 1
ATOM 751 O O . ARG A 1 95 ? 37.317 3.167 -34.605 1.00 81.56 95 ARG A O 1
ATOM 758 N N . ASP A 1 96 ? 38.352 1.187 -34.848 1.00 84.44 96 ASP A N 1
ATOM 759 C CA . ASP A 1 96 ? 38.672 1.362 -36.270 1.00 84.44 96 ASP A CA 1
ATOM 760 C C . ASP A 1 96 ? 37.424 1.283 -37.174 1.00 84.44 96 ASP A C 1
ATOM 762 O O . ASP A 1 96 ? 37.460 1.723 -38.328 1.00 84.44 96 ASP A O 1
ATOM 766 N N . LEU A 1 97 ? 36.313 0.722 -36.678 1.00 86.44 97 LEU A N 1
ATOM 767 C CA . LEU A 1 97 ? 35.051 0.628 -37.408 1.00 86.44 97 LEU A CA 1
ATOM 768 C C . LEU A 1 97 ? 34.349 1.990 -37.398 1.00 86.44 97 LEU A C 1
ATOM 770 O O . LEU A 1 97 ? 33.833 2.446 -36.381 1.00 86.44 97 LEU A O 1
ATOM 774 N N . ARG A 1 98 ? 34.304 2.649 -38.558 1.00 84.56 98 ARG A N 1
ATOM 775 C CA . ARG A 1 98 ? 33.597 3.929 -38.714 1.00 84.56 98 ARG A CA 1
ATOM 776 C C . ARG A 1 98 ? 32.085 3.730 -38.759 1.00 84.56 98 ARG A C 1
ATOM 778 O O . ARG A 1 98 ? 31.619 2.706 -39.258 1.00 84.56 98 ARG A O 1
ATOM 785 N N . PHE A 1 99 ? 31.341 4.749 -38.321 1.00 84.56 99 PHE A N 1
ATOM 786 C CA . PHE A 1 99 ? 29.882 4.812 -38.448 1.00 84.56 99 PHE A CA 1
ATOM 787 C C . PHE A 1 99 ? 29.449 4.551 -39.908 1.00 84.56 99 PHE A C 1
ATOM 789 O O . PHE A 1 99 ? 30.091 5.076 -40.826 1.00 84.56 99 PHE A O 1
ATOM 796 N N . PRO A 1 100 ? 28.408 3.729 -40.149 1.00 87.38 100 PRO A N 1
ATOM 797 C CA . PRO A 1 100 ? 27.993 3.370 -41.501 1.00 87.38 100 PRO A CA 1
ATOM 798 C C . PRO A 1 100 ? 27.518 4.590 -42.292 1.00 87.38 100 PRO A C 1
ATOM 800 O O . PRO A 1 100 ? 26.904 5.507 -41.750 1.00 87.38 100 PRO A O 1
ATOM 803 N N . SER A 1 101 ? 27.763 4.586 -43.601 1.00 89.75 101 SER A N 1
ATOM 804 C CA . SER A 1 101 ? 27.172 5.593 -44.481 1.00 89.75 101 SER A CA 1
ATOM 805 C C . SER A 1 101 ? 25.695 5.260 -44.681 1.00 89.75 101 SER A C 1
ATOM 807 O O . SER A 1 101 ? 25.359 4.122 -45.011 1.00 89.75 101 SER A O 1
ATOM 809 N N . VAL A 1 102 ? 24.821 6.236 -44.440 1.00 90.50 102 VAL A N 1
ATOM 810 C CA . VAL A 1 102 ? 23.363 6.080 -44.501 1.00 90.50 102 VAL A CA 1
ATOM 811 C C . VAL A 1 102 ? 22.768 7.063 -45.508 1.00 90.50 102 VAL A C 1
ATOM 813 O O . VAL A 1 102 ? 23.310 8.153 -45.703 1.00 90.50 102 VAL A O 1
ATOM 816 N N . SER A 1 103 ? 21.658 6.698 -46.155 1.00 91.06 103 SER A N 1
ATOM 817 C CA . SER A 1 103 ? 20.917 7.631 -47.013 1.00 91.06 103 SER A CA 1
ATOM 818 C C . SER A 1 103 ? 20.306 8.784 -46.201 1.00 91.06 103 SER A C 1
ATOM 820 O O . SER A 1 103 ? 20.035 8.651 -45.010 1.00 91.06 103 SER A O 1
ATOM 822 N N . SER A 1 104 ? 20.059 9.933 -46.839 1.00 87.88 104 SER A N 1
ATOM 823 C CA . SER A 1 104 ? 19.626 11.176 -46.167 1.00 87.88 104 SER A CA 1
ATOM 824 C C . SER A 1 104 ? 18.292 11.083 -45.415 1.00 87.88 104 SER A C 1
ATOM 826 O O . SER A 1 104 ? 17.998 11.922 -44.569 1.00 87.88 104 SER A O 1
ATOM 828 N N . ASN A 1 105 ? 17.475 10.074 -45.714 1.00 91.69 105 ASN A N 1
ATOM 829 C CA . ASN A 1 105 ? 16.215 9.795 -45.032 1.00 91.69 105 ASN A CA 1
ATOM 830 C C . ASN A 1 105 ? 16.369 8.849 -43.826 1.00 91.69 105 ASN A C 1
ATOM 832 O O . ASN A 1 105 ? 15.357 8.408 -43.287 1.00 91.69 105 ASN A O 1
ATOM 836 N N . ILE A 1 106 ? 17.591 8.506 -43.413 1.00 92.00 106 ILE A N 1
ATOM 837 C CA . ILE A 1 106 ? 17.843 7.594 -42.296 1.00 92.00 106 ILE A CA 1
ATOM 838 C C . ILE A 1 106 ? 18.489 8.339 -41.135 1.00 92.00 106 ILE A C 1
ATOM 840 O O . ILE A 1 106 ? 19.481 9.043 -41.308 1.00 92.00 106 ILE A O 1
ATOM 844 N N . ILE A 1 107 ? 17.971 8.094 -39.934 1.00 91.38 107 ILE A N 1
ATOM 845 C CA . ILE A 1 107 ? 18.664 8.396 -38.680 1.00 91.38 107 ILE A CA 1
ATOM 846 C C . ILE A 1 107 ? 19.040 7.071 -38.032 1.00 91.38 107 ILE A C 1
ATOM 848 O O . ILE A 1 107 ? 18.193 6.189 -37.914 1.00 91.38 107 ILE A O 1
ATOM 852 N N . ALA A 1 108 ? 20.295 6.920 -37.613 1.00 91.06 108 ALA A N 1
ATOM 853 C CA . ALA A 1 108 ? 20.783 5.688 -37.009 1.00 91.06 108 ALA A CA 1
ATOM 854 C C . ALA A 1 108 ? 21.408 5.934 -35.632 1.00 91.06 108 ALA A C 1
ATOM 856 O O . ALA A 1 108 ? 22.218 6.837 -35.450 1.00 91.06 108 ALA A O 1
ATOM 857 N N . GLU A 1 109 ? 21.036 5.099 -34.670 1.00 91.19 109 GLU A N 1
ATOM 858 C CA . GLU A 1 109 ? 21.573 5.053 -33.314 1.00 91.19 109 GLU A CA 1
ATOM 859 C C . GLU A 1 109 ? 22.529 3.858 -33.199 1.00 91.19 109 GLU A C 1
ATOM 861 O O . GLU A 1 109 ? 22.115 2.719 -33.432 1.00 91.19 109 GLU A O 1
ATOM 866 N N . ASN A 1 110 ? 23.805 4.094 -32.862 1.00 89.44 110 ASN A N 1
ATOM 867 C CA . ASN A 1 110 ? 24.758 3.019 -32.574 1.00 89.44 110 ASN A CA 1
ATOM 868 C C . ASN A 1 110 ? 24.590 2.559 -31.127 1.00 89.44 110 ASN A C 1
ATOM 870 O O . ASN A 1 110 ? 24.995 3.260 -30.201 1.00 89.44 110 ASN A O 1
ATOM 874 N N . MET A 1 111 ? 24.072 1.350 -30.928 1.00 87.81 111 MET A N 1
ATOM 875 C CA . MET A 1 111 ? 23.840 0.804 -29.588 1.00 87.81 111 MET A CA 1
ATOM 876 C C . MET A 1 111 ? 25.136 0.411 -28.861 1.00 87.81 111 MET A C 1
ATOM 878 O O . MET A 1 111 ? 25.099 0.153 -27.659 1.00 87.81 111 MET A O 1
ATOM 882 N N . LYS A 1 112 ? 26.281 0.365 -29.561 1.00 79.88 112 LYS A N 1
ATOM 883 C CA . LYS A 1 112 ? 27.597 0.092 -28.956 1.00 79.88 112 LYS A CA 1
ATOM 884 C C . LYS A 1 112 ? 28.326 1.334 -28.454 1.00 79.88 112 LYS A C 1
ATOM 886 O O . LYS A 1 112 ? 29.162 1.199 -27.567 1.00 79.88 112 LYS A O 1
ATOM 891 N N . ASP A 1 113 ? 27.975 2.512 -28.967 1.00 75.56 113 ASP A N 1
ATOM 892 C CA . ASP A 1 113 ? 28.582 3.788 -28.561 1.00 75.56 113 ASP A CA 1
ATOM 893 C C . ASP A 1 113 ? 27.762 4.502 -27.475 1.00 75.56 113 ASP A C 1
ATOM 895 O O . ASP A 1 113 ? 28.078 5.632 -27.103 1.00 75.56 113 ASP A O 1
ATOM 899 N N . VAL A 1 114 ? 26.708 3.856 -26.958 1.00 72.69 114 VAL A N 1
ATOM 900 C CA . VAL A 1 114 ? 25.862 4.422 -25.904 1.00 72.69 114 VAL A CA 1
ATOM 901 C C . VAL A 1 114 ? 26.625 4.449 -24.584 1.00 72.69 114 VAL A C 1
ATOM 903 O O . VAL A 1 114 ? 26.828 3.422 -23.928 1.00 72.69 114 VAL A O 1
ATOM 906 N N . SER A 1 115 ? 27.031 5.644 -24.171 1.00 64.56 115 SER A N 1
ATOM 907 C CA . SER A 1 115 ? 27.590 5.903 -22.848 1.00 64.56 115 SER A CA 1
ATOM 908 C C . SER A 1 115 ? 26.494 5.839 -21.775 1.00 64.56 115 SER A C 1
ATOM 910 O O . SER A 1 115 ? 25.350 6.250 -21.977 1.00 64.56 115 SER A O 1
ATOM 912 N N . LEU A 1 116 ? 26.837 5.308 -20.596 1.00 57.97 116 LEU A N 1
ATOM 913 C CA . LEU A 1 116 ? 25.970 5.397 -19.421 1.00 57.97 116 LEU A CA 1
ATOM 914 C C . LEU A 1 116 ? 26.141 6.797 -18.820 1.00 57.97 116 LEU A C 1
ATOM 916 O O . LEU A 1 116 ? 27.144 7.059 -18.159 1.00 57.97 116 LEU A O 1
ATOM 920 N N . VAL A 1 117 ? 25.182 7.690 -19.048 1.00 54.62 117 VAL A N 1
ATOM 921 C CA . VAL A 1 117 ? 25.175 8.999 -18.388 1.00 54.62 117 VAL A CA 1
ATOM 922 C C . VAL A 1 117 ? 24.319 8.912 -17.131 1.00 54.62 117 VAL A C 1
ATOM 924 O O . VAL A 1 117 ? 23.098 8.787 -17.199 1.00 54.62 117 VAL A O 1
ATOM 927 N N . ASN A 1 118 ? 24.973 8.979 -15.972 1.00 53.72 118 ASN A N 1
ATOM 928 C CA . ASN A 1 118 ? 24.313 9.406 -14.745 1.00 53.72 118 ASN A CA 1
ATOM 929 C C . ASN A 1 118 ? 24.098 10.916 -14.874 1.00 53.72 118 ASN A C 1
ATOM 931 O O . ASN A 1 118 ? 25.097 11.633 -14.968 1.00 53.72 118 ASN A O 1
ATOM 935 N N . SER A 1 119 ? 22.854 11.416 -14.895 1.00 53.00 119 SER A N 1
ATOM 936 C CA . SER A 1 119 ? 22.692 12.855 -14.674 1.00 53.00 119 SER A CA 1
ATOM 937 C C . SER A 1 119 ? 23.205 13.178 -13.275 1.00 53.00 119 SER A C 1
ATOM 939 O O . SER A 1 119 ? 22.987 12.419 -12.325 1.00 53.00 119 SER A O 1
ATOM 941 N N . GLU A 1 120 ? 23.907 14.302 -13.181 1.00 53.34 120 GLU A N 1
ATOM 942 C CA . GLU A 1 120 ? 24.267 14.952 -11.928 1.00 53.34 120 GLU A CA 1
ATOM 943 C C . GLU A 1 120 ? 23.027 15.047 -11.025 1.00 53.34 120 GLU A C 1
ATOM 945 O O . GLU A 1 120 ? 21.911 15.225 -11.524 1.00 53.34 120 GLU A O 1
ATOM 950 N N . GLU A 1 121 ? 23.208 14.895 -9.709 1.00 52.97 121 GLU A N 1
ATOM 951 C CA . GLU A 1 121 ? 22.155 15.201 -8.738 1.00 52.97 121 GLU A CA 1
ATOM 952 C C . GLU A 1 121 ? 21.651 16.621 -9.015 1.00 52.97 121 GLU A C 1
ATOM 954 O O . GLU A 1 121 ? 22.388 17.598 -8.851 1.00 52.97 121 GLU A O 1
ATOM 959 N N . LEU A 1 122 ? 20.390 16.741 -9.444 1.00 58.56 122 LEU A N 1
ATOM 960 C CA . LEU A 1 122 ? 19.778 18.006 -9.858 1.00 58.56 122 LEU A CA 1
ATOM 961 C C . LEU A 1 122 ? 19.428 18.906 -8.659 1.00 58.56 122 LEU A C 1
ATOM 963 O O . LEU A 1 122 ? 18.476 19.679 -8.690 1.00 58.56 122 LEU A O 1
ATOM 967 N N . SER A 1 123 ? 20.201 18.830 -7.577 1.00 53.78 123 SER A N 1
ATOM 968 C CA . SER A 1 123 ? 19.931 19.530 -6.322 1.00 53.78 123 SER A CA 1
ATOM 969 C C . SER A 1 123 ? 20.066 21.059 -6.455 1.00 53.78 123 SER A C 1
ATOM 971 O O . SER A 1 123 ? 19.735 21.776 -5.512 1.00 53.78 123 SER A O 1
ATOM 973 N N . ARG A 1 124 ? 20.571 21.589 -7.592 1.00 49.44 124 ARG A N 1
ATOM 974 C CA . ARG A 1 124 ? 20.781 23.041 -7.826 1.00 49.44 124 ARG A CA 1
ATOM 975 C C . ARG A 1 124 ? 20.542 23.565 -9.253 1.00 49.44 124 ARG A C 1
ATOM 977 O O . ARG A 1 124 ? 20.441 24.780 -9.419 1.00 49.44 124 ARG A O 1
ATOM 984 N N . THR A 1 125 ? 20.453 22.724 -10.283 1.00 53.19 125 THR A N 1
ATOM 985 C CA . THR A 1 125 ? 20.281 23.158 -11.684 1.00 53.19 125 THR A CA 1
ATOM 986 C C . THR A 1 125 ? 18.881 22.811 -12.187 1.00 53.19 125 THR A C 1
ATOM 988 O O . THR A 1 125 ? 18.412 21.696 -12.020 1.00 53.19 125 THR A O 1
ATOM 991 N N . ARG A 1 126 ? 18.184 23.766 -12.823 1.00 70.12 126 ARG A N 1
ATOM 992 C CA . ARG A 1 126 ? 16.834 23.530 -13.375 1.00 70.12 126 ARG A CA 1
ATOM 993 C C . ARG A 1 126 ? 16.834 22.692 -14.652 1.00 70.12 126 ARG A C 1
ATOM 995 O O . ARG A 1 126 ? 15.759 22.404 -15.148 1.00 70.12 126 ARG A O 1
ATOM 1002 N N . GLY A 1 127 ? 17.982 22.310 -15.204 1.00 78.94 127 GLY A N 1
ATOM 1003 C CA . GLY A 1 127 ? 18.034 21.544 -16.444 1.00 78.94 127 GLY A CA 1
ATOM 1004 C C . GLY A 1 127 ? 19.228 20.612 -16.539 1.00 78.94 127 GLY A C 1
ATOM 1005 O O . GLY A 1 127 ? 20.195 20.744 -15.792 1.00 78.94 127 GLY A O 1
ATOM 1006 N N . PHE A 1 128 ? 19.132 19.671 -17.471 1.00 82.31 128 PHE A N 1
ATOM 1007 C CA . PHE A 1 128 ? 20.130 18.645 -17.733 1.00 82.31 128 PHE A CA 1
ATOM 1008 C C . PHE A 1 128 ? 20.399 18.500 -19.227 1.00 82.31 128 PHE A C 1
ATOM 1010 O O . PHE A 1 128 ? 19.558 18.796 -20.082 1.00 82.31 128 PHE A O 1
ATOM 1017 N N . HIS A 1 129 ? 21.589 17.990 -19.528 1.00 86.00 129 HIS A N 1
ATOM 1018 C CA . HIS A 1 129 ? 22.008 17.623 -20.867 1.00 86.00 129 HIS A CA 1
ATOM 1019 C C . HIS A 1 129 ? 22.711 16.269 -20.814 1.00 86.00 129 HIS A C 1
ATOM 1021 O O . HIS A 1 129 ? 23.727 16.120 -20.142 1.00 86.00 129 HIS A O 1
ATOM 1027 N N . ILE A 1 130 ? 22.148 15.285 -21.506 1.00 84.69 130 ILE A N 1
ATOM 1028 C CA . ILE A 1 130 ? 22.655 13.916 -21.566 1.00 84.69 130 ILE A CA 1
ATOM 1029 C C . ILE A 1 130 ? 23.091 13.635 -23.004 1.00 84.69 130 ILE A C 1
ATOM 1031 O O . ILE A 1 130 ? 22.270 13.711 -23.918 1.00 84.69 130 ILE A O 1
ATOM 1035 N N . ASP A 1 131 ? 24.370 13.313 -23.197 1.00 86.44 131 ASP A N 1
ATOM 1036 C CA . ASP A 1 131 ? 24.915 12.822 -24.467 1.00 86.44 131 ASP A CA 1
ATOM 1037 C C . ASP A 1 131 ? 24.859 11.294 -24.489 1.00 86.44 131 ASP A C 1
ATOM 1039 O O . ASP A 1 131 ? 25.434 10.627 -23.630 1.00 86.44 131 ASP A O 1
ATOM 1043 N N . ARG A 1 132 ? 24.141 10.743 -25.465 1.00 83.50 132 ARG A N 1
ATOM 1044 C CA . ARG A 1 132 ? 23.919 9.305 -25.615 1.00 83.50 132 ARG A CA 1
ATOM 1045 C C . ARG A 1 132 ? 24.826 8.677 -26.684 1.00 83.50 132 ARG A C 1
ATOM 1047 O O . ARG A 1 132 ? 24.738 7.479 -26.939 1.00 83.50 132 ARG A O 1
ATOM 1054 N N . GLY A 1 133 ? 25.695 9.459 -27.320 1.00 81.19 133 GLY A N 1
ATOM 1055 C CA . GLY A 1 133 ? 26.508 9.010 -28.446 1.00 81.19 133 GLY A CA 1
ATOM 1056 C C . GLY A 1 133 ? 25.727 8.969 -29.765 1.00 81.19 133 GLY A C 1
ATOM 1057 O O . GLY A 1 133 ? 24.516 9.186 -29.823 1.00 81.19 133 GLY A O 1
ATOM 1058 N N . SER A 1 134 ? 26.434 8.731 -30.876 1.00 80.69 134 SER A N 1
ATOM 1059 C CA . SER A 1 134 ? 25.867 8.762 -32.245 1.00 80.69 134 SER A CA 1
ATOM 1060 C C . SER A 1 134 ? 25.140 10.066 -32.617 1.00 80.69 134 SER A C 1
ATOM 1062 O O . SER A 1 134 ? 24.233 10.065 -33.447 1.00 80.69 134 SER A O 1
ATOM 1064 N N . GLY A 1 135 ? 25.507 11.178 -31.973 1.00 84.88 135 GLY A N 1
ATOM 1065 C CA . GLY A 1 135 ? 24.864 12.477 -32.166 1.00 84.88 135 GLY A CA 1
ATOM 1066 C C . GLY A 1 135 ? 23.510 12.637 -31.472 1.00 84.88 135 GLY A C 1
ATOM 1067 O O . GLY A 1 135 ? 22.839 13.630 -31.735 1.00 84.88 135 GLY A O 1
ATOM 1068 N N . PHE A 1 136 ? 23.085 11.707 -30.609 1.00 89.69 136 PHE A N 1
ATOM 1069 C CA . PHE A 1 136 ? 21.852 11.850 -29.832 1.00 89.69 136 PHE A CA 1
ATOM 1070 C C . PHE A 1 136 ? 22.090 12.559 -28.503 1.00 89.69 136 PHE A C 1
ATOM 1072 O O . PHE A 1 136 ? 22.922 12.149 -27.697 1.00 89.69 136 PHE A O 1
ATOM 1079 N N . PHE A 1 137 ? 21.268 13.568 -28.242 1.00 88.81 137 PHE A N 1
ATOM 1080 C CA . PHE A 1 137 ? 21.282 14.343 -27.015 1.00 88.81 137 PHE A CA 1
ATOM 1081 C C . PHE A 1 137 ? 19.884 14.438 -26.425 1.00 88.81 137 PHE A C 1
ATOM 1083 O O . PHE A 1 137 ? 18.905 14.623 -27.146 1.00 88.81 137 PHE A O 1
ATOM 1090 N N . ILE A 1 138 ? 19.793 14.396 -25.102 1.00 89.50 138 ILE A N 1
ATOM 1091 C CA . ILE A 1 138 ? 18.559 14.677 -24.376 1.00 89.50 138 ILE A CA 1
ATOM 1092 C C . ILE A 1 138 ? 18.795 15.941 -23.563 1.00 89.50 138 ILE A C 1
ATOM 1094 O O . ILE A 1 138 ? 19.737 16.017 -22.774 1.00 89.50 138 ILE A O 1
ATOM 1098 N N . LYS A 1 139 ? 17.976 16.963 -23.798 1.00 89.62 139 LYS A N 1
ATOM 1099 C CA . LYS A 1 139 ? 18.020 18.234 -23.066 1.00 89.62 139 LYS A CA 1
ATOM 1100 C C . LYS A 1 139 ? 16.696 18.427 -22.361 1.00 89.62 139 LYS A C 1
ATOM 1102 O O . LYS A 1 139 ? 15.673 18.430 -23.034 1.00 89.62 139 LYS A O 1
ATOM 1107 N N . GLY A 1 140 ? 16.708 18.613 -21.051 1.00 89.19 140 GLY A N 1
ATOM 1108 C CA . GLY A 1 140 ? 15.481 18.820 -20.294 1.00 89.19 140 GLY A CA 1
ATOM 1109 C C . GLY A 1 140 ? 15.612 19.886 -19.228 1.00 89.19 140 GLY A C 1
ATOM 1110 O O . GLY A 1 140 ? 16.717 20.227 -18.812 1.00 89.19 140 GLY A O 1
ATOM 1111 N N . THR A 1 141 ? 14.465 20.401 -18.803 1.00 89.31 141 THR A N 1
ATOM 1112 C CA . THR A 1 141 ? 14.330 21.425 -17.775 1.00 89.31 141 THR A CA 1
ATOM 1113 C C . THR A 1 141 ? 13.168 21.063 -16.859 1.00 89.31 141 THR A C 1
ATOM 1115 O O . THR A 1 141 ? 12.047 20.860 -17.321 1.00 89.31 141 THR A O 1
ATOM 1118 N N . VAL A 1 142 ? 13.429 21.006 -15.557 1.00 89.06 142 VAL A N 1
ATOM 1119 C CA . VAL A 1 142 ? 12.414 20.874 -14.510 1.00 89.06 142 VAL A CA 1
ATOM 1120 C C . VAL A 1 142 ? 11.733 22.235 -14.339 1.00 89.06 142 VAL A C 1
ATOM 1122 O O . VAL A 1 142 ? 12.357 23.202 -13.890 1.00 89.06 142 VAL A O 1
ATOM 1125 N N . THR A 1 143 ? 10.468 22.328 -14.750 1.00 89.19 143 THR A N 1
ATOM 1126 C CA . THR A 1 143 ? 9.669 23.567 -14.704 1.00 89.19 143 THR A CA 1
ATOM 1127 C C . THR A 1 143 ? 9.026 23.771 -13.339 1.00 89.19 143 THR A C 1
ATOM 1129 O O . THR A 1 143 ? 8.938 24.905 -12.866 1.00 89.19 143 THR A O 1
ATOM 1132 N N . TYR A 1 144 ? 8.645 22.675 -12.683 1.00 88.62 144 TYR A N 1
ATOM 1133 C CA . TYR A 1 144 ? 8.035 22.662 -11.361 1.00 88.62 144 TYR A CA 1
ATOM 1134 C C . TYR A 1 144 ? 8.646 21.552 -10.508 1.00 88.62 144 TYR A C 1
ATOM 1136 O O . TYR A 1 144 ? 8.825 20.431 -10.982 1.00 88.62 144 TYR A O 1
ATOM 1144 N N . PHE A 1 145 ? 8.950 21.851 -9.246 1.00 85.88 145 PHE A N 1
ATOM 1145 C CA . PHE A 1 145 ? 9.427 20.860 -8.288 1.00 85.88 145 PHE A CA 1
ATOM 1146 C C . PHE A 1 145 ? 8.995 21.218 -6.868 1.00 85.88 145 PHE A C 1
ATOM 1148 O O . PHE A 1 145 ? 9.323 22.295 -6.365 1.00 85.88 145 PHE A O 1
ATOM 1155 N N . LYS A 1 146 ? 8.284 20.290 -6.231 1.00 85.81 146 LYS A N 1
ATOM 1156 C CA . LYS A 1 146 ? 7.806 20.364 -4.853 1.00 85.81 146 LYS A CA 1
ATOM 1157 C C . LYS A 1 146 ? 8.267 19.104 -4.108 1.00 85.81 146 LYS A C 1
ATOM 1159 O O . LYS A 1 146 ? 7.542 18.112 -4.072 1.00 85.81 146 LYS A O 1
ATOM 1164 N N . PRO A 1 147 ? 9.488 19.104 -3.541 1.00 80.31 147 PRO A N 1
ATOM 1165 C CA . PRO A 1 147 ? 10.026 17.947 -2.823 1.00 80.31 147 PRO A CA 1
ATOM 1166 C C . PRO A 1 147 ? 9.364 17.699 -1.468 1.00 80.31 147 PRO A C 1
ATOM 1168 O O . PRO A 1 147 ? 9.608 16.663 -0.855 1.00 80.31 147 PRO A O 1
ATOM 1171 N N . GLN A 1 148 ? 8.608 18.665 -0.952 1.00 82.94 148 GLN A N 1
ATOM 1172 C CA . GLN A 1 148 ? 8.061 18.589 0.390 1.00 82.94 148 GLN A CA 1
ATOM 1173 C C . GLN A 1 148 ? 6.847 17.659 0.454 1.00 82.94 148 GLN A C 1
ATOM 1175 O O . GLN A 1 148 ? 6.039 17.593 -0.475 1.00 82.94 148 GLN A O 1
ATOM 1180 N N . ILE A 1 149 ? 6.686 16.980 1.591 1.00 86.31 149 ILE A N 1
ATOM 1181 C CA . ILE A 1 149 ? 5.537 16.103 1.820 1.00 86.31 149 ILE A CA 1
ATOM 1182 C C . ILE A 1 149 ? 4.359 16.945 2.299 1.00 86.31 149 ILE A C 1
ATOM 1184 O O . ILE A 1 149 ? 4.457 17.648 3.306 1.00 86.31 149 ILE A O 1
ATOM 1188 N N . LEU A 1 150 ? 3.249 16.865 1.566 1.00 87.88 150 LEU A N 1
ATOM 1189 C CA . LEU A 1 150 ? 1.992 17.508 1.922 1.00 87.88 150 LEU A CA 1
ATOM 1190 C C . LEU A 1 150 ? 1.163 16.572 2.807 1.00 87.88 150 LEU A C 1
ATOM 1192 O O . LEU A 1 150 ? 0.899 15.430 2.431 1.00 87.88 150 LEU A O 1
ATOM 1196 N N . LEU A 1 151 ? 0.731 17.073 3.957 1.00 89.38 151 LEU A N 1
ATOM 1197 C CA . LEU A 1 151 ? -0.154 16.405 4.900 1.00 89.38 151 LEU A CA 1
ATOM 1198 C C . LEU A 1 151 ? -1.505 17.113 4.967 1.00 89.38 151 LEU A C 1
ATOM 1200 O O . LEU A 1 151 ? -1.567 18.337 4.870 1.00 89.38 151 LEU A O 1
ATOM 1204 N N . GLN A 1 152 ? -2.559 16.343 5.212 1.00 90.88 152 GLN A N 1
ATOM 1205 C CA . GLN A 1 152 ? -3.913 16.832 5.463 1.00 90.88 152 GLN A CA 1
ATOM 1206 C C . GLN A 1 152 ? -4.528 16.134 6.689 1.00 90.88 152 GLN A C 1
ATOM 1208 O O . GLN A 1 152 ? -4.137 15.001 6.991 1.00 90.88 152 GLN A O 1
ATOM 1213 N N . PRO A 1 153 ? -5.501 16.752 7.378 1.00 91.12 153 PRO A N 1
ATOM 1214 C CA . PRO A 1 153 ? -6.180 16.130 8.506 1.00 91.12 153 PRO A CA 1
ATOM 1215 C C . PRO A 1 153 ? -6.955 14.887 8.069 1.00 91.12 153 PRO A C 1
ATOM 1217 O O . PRO A 1 153 ? -7.605 14.878 7.023 1.00 91.12 153 PRO A O 1
ATOM 1220 N N . VAL A 1 154 ? -6.906 13.836 8.885 1.00 92.62 154 VAL A N 1
ATOM 1221 C CA . VAL A 1 154 ? -7.762 12.659 8.694 1.00 92.62 154 VAL A CA 1
ATOM 1222 C C . VAL A 1 154 ? -9.189 13.006 9.107 1.00 92.62 154 VAL A C 1
ATOM 1224 O O . VAL A 1 154 ? -9.402 13.600 10.165 1.00 92.62 154 VAL A O 1
ATOM 1227 N N . ASP A 1 155 ? -10.163 12.618 8.285 1.00 90.94 155 ASP A N 1
ATOM 1228 C CA . ASP A 1 155 ? -11.573 12.844 8.592 1.00 90.94 155 ASP A CA 1
ATOM 1229 C C . ASP A 1 155 ? -12.057 11.912 9.711 1.00 90.94 155 ASP A C 1
ATOM 1231 O O . ASP A 1 155 ? -12.114 10.693 9.545 1.00 90.94 155 ASP A O 1
ATOM 1235 N N . HIS A 1 156 ? -12.426 12.511 10.845 1.00 91.19 156 HIS A N 1
ATOM 1236 C CA . HIS A 1 156 ? -12.990 11.843 12.020 1.00 91.19 156 HIS A CA 1
ATOM 1237 C C . HIS A 1 156 ? -14.409 12.345 12.338 1.00 91.19 156 HIS A C 1
ATOM 1239 O O . HIS A 1 156 ? -14.844 12.329 13.491 1.00 91.19 156 HIS A O 1
ATOM 1245 N N . SER A 1 157 ? -15.170 12.770 11.322 1.00 88.38 157 SER A N 1
ATOM 1246 C CA . SER A 1 157 ? -16.562 13.246 11.458 1.00 88.38 157 SER A CA 1
ATOM 1247 C C . SER A 1 157 ? -17.477 12.297 12.242 1.00 88.38 157 SER A C 1
ATOM 1249 O O . SER A 1 157 ? -18.325 12.753 13.008 1.00 88.38 157 SER A O 1
ATOM 1251 N N . VAL A 1 158 ? -17.294 10.983 12.080 1.00 86.12 158 VAL A N 1
ATOM 1252 C CA . VAL A 1 158 ? -18.127 9.947 12.716 1.00 86.12 158 VAL A CA 1
ATOM 1253 C C . VAL A 1 158 ? -17.682 9.624 14.145 1.00 86.12 158 VAL A C 1
ATOM 1255 O O . VAL A 1 158 ? -18.528 9.350 14.994 1.00 86.12 158 VAL A O 1
ATOM 1258 N N . ASN A 1 159 ? -16.374 9.634 14.421 1.00 86.62 159 ASN A N 1
ATOM 1259 C CA . ASN A 1 159 ? -15.819 9.222 15.711 1.00 86.62 159 ASN A CA 1
ATOM 1260 C C . ASN A 1 159 ? -14.812 10.254 16.227 1.00 86.62 159 ASN A C 1
ATOM 1262 O O . ASN A 1 159 ? -13.625 10.185 15.923 1.00 86.62 159 ASN A O 1
ATOM 1266 N N . ASN A 1 160 ? -15.297 11.215 17.009 1.00 87.56 160 ASN A N 1
ATOM 1267 C CA . ASN A 1 160 ? -14.494 12.289 17.587 1.00 87.56 160 ASN A CA 1
ATOM 1268 C C . ASN A 1 160 ? -14.950 12.623 19.017 1.00 87.56 160 ASN A C 1
ATOM 1270 O O . ASN A 1 160 ? -15.849 11.992 19.566 1.00 87.56 160 ASN A O 1
ATOM 1274 N N . GLU A 1 161 ? -14.290 13.617 19.609 1.00 87.94 161 GLU A N 1
ATOM 1275 C CA . GLU A 1 161 ? -14.512 14.105 20.979 1.00 87.94 161 GLU A CA 1
ATOM 1276 C C . GLU A 1 161 ? -14.746 15.627 20.986 1.00 87.94 161 GLU A C 1
ATOM 1278 O O . GLU A 1 161 ? -14.405 16.330 21.942 1.00 87.94 161 GLU A O 1
ATOM 1283 N N . LEU A 1 162 ? -15.285 16.167 19.883 1.00 85.75 162 LEU A N 1
ATOM 1284 C CA . LEU A 1 162 ? -15.469 17.611 19.713 1.00 85.75 162 LEU A CA 1
ATOM 1285 C C . LEU A 1 162 ? -16.396 18.213 20.777 1.00 85.75 162 LEU A C 1
ATOM 1287 O O . LEU A 1 162 ? -16.197 19.356 21.175 1.00 85.75 162 LEU A O 1
ATOM 1291 N N . ASP A 1 163 ? -17.359 17.444 21.297 1.00 83.81 163 ASP A N 1
ATOM 1292 C CA . ASP A 1 163 ? -18.258 17.867 22.380 1.00 83.81 163 ASP A CA 1
ATOM 1293 C C . ASP A 1 163 ? -17.527 18.148 23.707 1.00 83.81 163 ASP A C 1
ATOM 1295 O O . ASP A 1 163 ? -18.078 18.808 24.593 1.00 83.81 163 ASP A O 1
ATOM 1299 N N . ARG A 1 164 ? -16.298 17.640 23.863 1.00 83.56 164 ARG A N 1
ATOM 1300 C CA . ARG A 1 164 ? -15.442 17.821 25.047 1.00 83.56 164 ARG A CA 1
ATOM 1301 C C . ARG A 1 164 ? -14.276 18.772 24.816 1.00 83.56 164 ARG A C 1
ATOM 1303 O O . ARG A 1 164 ? -13.531 19.049 25.760 1.00 83.56 164 ARG A O 1
ATOM 1310 N N . PHE A 1 165 ? -14.099 19.255 23.592 1.00 86.06 165 PHE A N 1
ATOM 1311 C CA . PHE A 1 165 ? -13.043 20.194 23.265 1.00 86.06 165 PHE A CA 1
ATOM 1312 C C . PHE A 1 165 ? -13.425 21.607 23.723 1.00 86.06 165 PHE A C 1
ATOM 1314 O O . PHE A 1 165 ? -14.362 22.210 23.213 1.00 86.06 165 PHE A O 1
ATOM 1321 N N . ASN A 1 166 ? -12.663 22.153 24.673 1.00 82.12 166 ASN A N 1
ATOM 1322 C CA . ASN A 1 166 ? -12.892 23.491 25.236 1.00 82.12 166 ASN A CA 1
ATOM 1323 C C . ASN A 1 166 ? -11.945 24.567 24.660 1.00 82.12 166 ASN A C 1
ATOM 1325 O O . ASN A 1 166 ? -11.811 25.642 25.246 1.00 82.12 166 ASN A O 1
ATOM 1329 N N . GLY A 1 167 ? -11.235 24.279 23.563 1.00 77.62 167 GLY A N 1
ATOM 1330 C CA . GLY A 1 167 ? -10.326 25.235 22.920 1.00 77.62 167 GLY A CA 1
ATOM 1331 C C . GLY A 1 167 ? -11.045 26.249 22.021 1.00 77.62 167 GLY A C 1
ATOM 1332 O O . GLY A 1 167 ? -12.257 26.192 21.833 1.00 77.62 167 GLY A O 1
ATOM 1333 N N . SER A 1 168 ? -10.287 27.192 21.450 1.00 78.56 168 SER A N 1
ATOM 1334 C CA . SER A 1 168 ? -10.844 28.207 20.541 1.00 78.56 168 SER A CA 1
ATOM 1335 C C . SER A 1 168 ? -11.445 27.564 19.276 1.00 78.56 168 SER A C 1
ATOM 1337 O O . SER A 1 168 ? -10.739 26.783 18.631 1.00 78.56 168 SER A O 1
ATOM 1339 N N . PRO A 1 169 ? -12.679 27.926 18.864 1.00 79.44 169 PRO A N 1
ATOM 1340 C CA . PRO A 1 169 ? -13.276 27.475 17.602 1.00 79.44 169 PRO A CA 1
ATOM 1341 C C . PRO A 1 169 ? -12.408 27.787 16.380 1.00 79.44 169 PRO A C 1
ATOM 1343 O O . PRO A 1 169 ? -12.298 26.965 15.478 1.00 79.44 169 PRO A O 1
ATOM 1346 N N . GLU A 1 170 ? -11.681 28.911 16.398 1.00 78.75 170 GLU A N 1
ATOM 1347 C CA . GLU A 1 170 ? -10.755 29.280 15.319 1.00 78.75 170 GLU A CA 1
ATOM 1348 C C . GLU A 1 170 ? -9.665 28.224 15.094 1.00 78.75 170 GLU A C 1
ATOM 1350 O O . GLU A 1 170 ? -9.186 28.061 13.975 1.00 78.75 170 GLU A O 1
ATOM 1355 N N . LEU A 1 171 ? -9.256 27.492 16.138 1.00 78.69 171 LEU A N 1
ATOM 1356 C CA . LEU A 1 171 ? -8.264 26.424 15.998 1.00 78.69 171 LEU A CA 1
ATOM 1357 C C . LEU A 1 171 ? -8.830 25.217 15.256 1.00 78.69 171 LEU A C 1
ATOM 1359 O O . LEU A 1 171 ? -8.114 24.593 14.471 1.00 78.69 171 LEU A O 1
ATOM 1363 N N . VAL A 1 172 ? -10.109 24.927 15.485 1.00 82.00 172 VAL A N 1
ATOM 1364 C CA . VAL A 1 172 ? -10.827 23.838 14.824 1.00 82.00 172 VAL A CA 1
ATOM 1365 C C . VAL A 1 172 ? -11.076 24.192 13.364 1.00 82.00 172 VAL A C 1
ATOM 1367 O O . VAL A 1 172 ? -10.682 23.452 12.464 1.00 82.00 172 VAL A O 1
ATOM 1370 N N . ASP A 1 173 ? -11.624 25.383 13.132 1.00 81.25 173 ASP A N 1
ATOM 1371 C CA . ASP A 1 173 ? -12.029 25.840 11.805 1.00 81.25 173 ASP A CA 1
ATOM 1372 C C . ASP A 1 173 ? -10.843 26.076 10.873 1.00 81.25 173 ASP A C 1
ATOM 1374 O O . ASP A 1 173 ? -10.984 25.949 9.659 1.00 81.25 173 ASP A O 1
ATOM 1378 N N . LYS A 1 174 ? -9.666 26.412 11.415 1.00 77.00 174 LYS A N 1
ATOM 1379 C CA . LYS A 1 174 ? -8.514 26.847 10.615 1.00 77.00 174 LYS A CA 1
ATOM 1380 C C . LYS A 1 174 ? -7.354 25.865 10.572 1.00 77.00 174 LYS A C 1
ATOM 1382 O O . LYS A 1 174 ? -6.656 25.830 9.568 1.00 77.00 174 LYS A O 1
ATOM 1387 N N . TYR A 1 175 ? -7.111 25.105 11.639 1.00 79.69 175 TYR A N 1
ATOM 1388 C CA . TYR A 1 175 ? -5.886 24.306 11.764 1.00 79.69 175 TYR A CA 1
ATOM 1389 C C . TYR A 1 175 ? -6.172 22.808 11.890 1.00 79.69 175 TYR A C 1
ATOM 1391 O O . TYR A 1 175 ? -5.568 22.016 11.175 1.00 79.69 175 TYR A O 1
ATOM 1399 N N . CYS A 1 176 ? -7.110 22.402 12.748 1.00 87.94 176 CYS A N 1
ATOM 1400 C CA . CYS A 1 176 ? -7.437 20.988 12.923 1.00 87.94 176 CYS A CA 1
ATOM 1401 C C . CYS A 1 176 ? -8.936 20.756 13.153 1.00 87.94 176 CYS A C 1
ATOM 1403 O O . CYS A 1 176 ? -9.391 20.913 14.287 1.00 87.94 176 CYS A O 1
ATOM 1405 N N . PRO A 1 177 ? -9.683 20.282 12.139 1.00 89.12 177 PRO A N 1
ATOM 1406 C CA . PRO A 1 177 ? -11.117 20.014 12.268 1.00 89.12 177 PRO A CA 1
ATOM 1407 C C . PRO A 1 177 ? -11.469 18.996 13.364 1.00 89.12 177 PRO A C 1
ATOM 1409 O O . PRO A 1 177 ? -12.552 19.059 13.936 1.00 89.12 177 PRO A O 1
ATOM 1412 N N . TYR A 1 178 ? -10.551 18.075 13.685 1.00 91.19 178 TYR A N 1
ATOM 1413 C CA . TYR A 1 178 ? -10.755 17.023 14.687 1.00 91.19 178 TYR A CA 1
ATOM 1414 C C . TYR A 1 178 ? -9.588 16.950 15.688 1.00 91.19 178 TYR A C 1
ATOM 1416 O O . TYR A 1 178 ? -8.699 16.103 15.546 1.00 91.19 178 TYR A O 1
ATOM 1424 N N . PRO A 1 179 ? -9.565 17.824 16.715 1.00 90.75 179 PRO A N 1
ATOM 1425 C CA . PRO A 1 179 ? -8.534 17.829 17.746 1.00 90.75 179 PRO A CA 1
ATOM 1426 C C . PRO A 1 179 ? -8.476 16.517 18.529 1.00 90.75 179 PRO A C 1
ATOM 1428 O O . PRO A 1 179 ? -9.453 16.096 19.158 1.00 90.75 179 PRO A O 1
ATOM 1431 N N . VAL A 1 180 ? -7.299 15.901 18.547 1.00 91.81 180 VAL A N 1
ATOM 1432 C CA . VAL A 1 180 ? -7.025 14.671 19.293 1.00 91.81 180 VAL A CA 1
ATOM 1433 C C . VAL A 1 180 ? -6.759 15.019 20.766 1.00 91.81 180 VAL A C 1
ATOM 1435 O O . VAL A 1 180 ? -5.958 15.917 21.039 1.00 91.81 180 VAL A O 1
ATOM 1438 N N . PRO A 1 181 ? -7.381 14.325 21.738 1.00 90.19 181 PRO A N 1
ATOM 1439 C CA . PRO A 1 181 ? -7.039 14.487 23.149 1.00 90.19 181 PRO A CA 1
ATOM 1440 C C . PRO A 1 181 ? -5.572 14.141 23.423 1.00 90.19 181 PRO A C 1
ATOM 1442 O O . PRO A 1 181 ? -5.035 13.184 22.861 1.00 90.19 181 PRO A O 1
ATOM 1445 N N . SER A 1 182 ? -4.931 14.874 24.333 1.00 87.25 182 SER A N 1
ATOM 1446 C CA . SER A 1 182 ? -3.546 14.608 24.747 1.00 87.25 182 SER A CA 1
ATOM 1447 C C . SER A 1 182 ? -3.412 13.213 25.358 1.00 87.25 182 SER A C 1
ATOM 1449 O O . SER A 1 182 ? -2.441 12.494 25.119 1.00 87.25 182 SER A O 1
ATOM 1451 N N . TYR A 1 183 ? -4.411 12.831 26.151 1.00 88.44 183 TYR A N 1
ATOM 1452 C CA . TYR A 1 183 ? -4.573 11.507 26.732 1.00 88.44 183 TYR A CA 1
ATOM 1453 C C . TYR A 1 183 ? -6.028 11.303 27.160 1.00 88.44 183 TYR A C 1
ATOM 1455 O O . TYR A 1 183 ? -6.850 12.219 27.111 1.00 88.44 183 TYR A O 1
ATOM 1463 N N . TYR A 1 184 ? -6.336 10.091 27.604 1.00 90.56 184 TYR A N 1
ATOM 1464 C CA . TYR A 1 184 ? -7.598 9.755 28.236 1.00 90.56 184 TYR A CA 1
ATOM 1465 C C . TYR A 1 184 ? -7.352 9.325 29.679 1.00 90.56 184 TYR A C 1
ATOM 1467 O O . TYR A 1 184 ? -6.322 8.739 30.014 1.00 90.56 184 TYR A O 1
ATOM 1475 N N . GLU A 1 185 ? -8.315 9.605 30.541 1.00 90.62 185 GLU A N 1
ATOM 1476 C CA . GLU A 1 185 ? -8.361 9.076 31.894 1.00 90.62 185 GLU A CA 1
ATOM 1477 C C . GLU A 1 185 ? -9.364 7.922 31.931 1.00 90.62 185 GLU A C 1
ATOM 1479 O O . GLU A 1 185 ? -10.561 8.119 31.704 1.00 90.62 185 GLU A O 1
ATOM 1484 N N . LEU A 1 186 ? -8.865 6.714 32.193 1.00 91.38 186 LEU A N 1
ATOM 1485 C CA . LEU A 1 186 ? -9.689 5.543 32.460 1.00 91.38 186 LEU A CA 1
ATOM 1486 C C . LEU A 1 186 ? -9.993 5.505 33.956 1.00 91.38 186 LEU A C 1
ATOM 1488 O O . LEU A 1 186 ? -9.133 5.132 34.751 1.00 91.38 186 LEU A O 1
ATOM 1492 N N . GLY A 1 187 ? -11.198 5.924 34.331 1.00 89.44 187 GLY A N 1
ATOM 1493 C CA . GLY A 1 187 ? -11.666 5.968 35.713 1.00 89.44 187 GLY A CA 1
ATOM 1494 C C . GLY A 1 187 ? -12.572 4.791 36.063 1.00 89.44 187 GLY A C 1
ATOM 1495 O O . GLY A 1 187 ? -13.381 4.353 35.242 1.00 89.44 187 GLY A O 1
ATOM 1496 N N . LYS A 1 188 ? -12.472 4.328 37.310 1.00 88.88 188 LYS A N 1
ATOM 1497 C CA . LYS A 1 188 ? -13.384 3.374 37.946 1.00 88.88 188 LYS A CA 1
ATOM 1498 C C . LYS A 1 188 ? -14.170 4.076 39.056 1.00 88.88 188 LYS A C 1
ATOM 1500 O O . LYS A 1 188 ? -13.594 4.795 39.871 1.00 88.88 188 LYS A O 1
ATOM 1505 N N . PHE A 1 189 ? -15.468 3.802 39.137 1.00 86.69 189 PHE A N 1
ATOM 1506 C CA . PHE A 1 189 ? -16.310 4.190 40.269 1.00 86.69 189 PHE A CA 1
ATOM 1507 C C . PHE A 1 189 ? -17.204 3.033 40.718 1.00 86.69 189 PHE A C 1
ATOM 1509 O O . PHE A 1 189 ? -17.639 2.209 39.913 1.00 86.69 189 PHE A O 1
ATOM 1516 N N . ASP A 1 190 ? -17.479 2.986 42.018 1.00 85.25 190 ASP A N 1
ATOM 1517 C CA . ASP A 1 190 ? -18.268 1.929 42.644 1.00 85.25 190 ASP A CA 1
ATOM 1518 C C . ASP A 1 190 ? -19.693 2.442 42.914 1.00 85.25 190 ASP A C 1
ATOM 1520 O O . ASP A 1 190 ? -19.874 3.519 43.489 1.00 85.25 190 ASP A O 1
ATOM 1524 N N . LEU A 1 191 ? -20.708 1.663 42.543 1.00 84.69 191 LEU A N 1
ATOM 1525 C CA . LEU A 1 191 ? -22.107 1.906 42.890 1.00 84.69 191 LEU A CA 1
ATOM 1526 C C . LEU A 1 191 ? -22.595 0.773 43.794 1.00 84.69 191 LEU A C 1
ATOM 1528 O O . LEU A 1 191 ? -22.513 -0.393 43.421 1.00 84.69 191 LEU A O 1
ATOM 1532 N N . GLN A 1 192 ? -23.109 1.111 44.975 1.00 84.31 192 GLN A N 1
ATOM 1533 C CA . GLN A 1 192 ? -23.525 0.124 45.972 1.00 84.31 192 GLN A CA 1
ATOM 1534 C C . GLN A 1 192 ? -25.040 -0.038 46.025 1.00 84.31 192 GLN A C 1
ATOM 1536 O O . GLN A 1 192 ? -25.769 0.952 45.912 1.00 84.31 192 GLN A O 1
ATOM 1541 N N . ASN A 1 193 ? -25.494 -1.269 46.277 1.00 80.75 193 ASN A N 1
ATOM 1542 C CA . ASN A 1 193 ? -26.905 -1.596 46.514 1.00 80.75 193 ASN A CA 1
ATOM 1543 C C . ASN A 1 193 ? -27.851 -1.062 45.415 1.00 80.75 193 ASN A C 1
ATOM 1545 O O . ASN A 1 193 ? -28.856 -0.399 45.688 1.00 80.75 193 ASN A O 1
ATOM 1549 N N . ILE A 1 194 ? -27.488 -1.312 44.156 1.00 84.50 194 ILE A N 1
ATOM 1550 C CA . ILE A 1 194 ? -28.244 -0.872 42.985 1.00 84.50 194 ILE A CA 1
ATOM 1551 C C . ILE A 1 194 ? -29.168 -1.988 42.513 1.00 84.50 194 ILE A C 1
ATOM 1553 O O . ILE A 1 194 ? -28.768 -3.150 42.447 1.00 84.50 194 ILE A O 1
ATOM 1557 N N . THR A 1 195 ? -30.389 -1.613 42.133 1.00 85.12 195 THR A N 1
ATOM 1558 C CA . THR A 1 195 ? -31.336 -2.514 41.472 1.00 85.12 195 THR A CA 1
ATOM 1559 C C . THR A 1 195 ? -31.195 -2.393 39.960 1.00 85.12 195 THR A C 1
ATOM 1561 O O . THR A 1 195 ? -31.422 -1.321 39.394 1.00 85.12 195 THR A O 1
ATOM 1564 N N . TYR A 1 196 ? -30.827 -3.482 39.296 1.00 86.06 196 TYR A N 1
ATOM 1565 C CA . TYR A 1 196 ? -30.555 -3.508 37.861 1.00 86.06 196 TYR A CA 1
ATOM 1566 C C . TYR A 1 196 ? -31.097 -4.774 37.204 1.00 86.06 196 TYR A C 1
ATOM 1568 O O . TYR A 1 196 ? -31.520 -5.719 37.873 1.00 86.06 196 TYR A O 1
ATOM 1576 N N . LYS A 1 197 ? -31.075 -4.793 35.873 1.00 86.06 197 LYS A N 1
ATOM 1577 C CA . LYS A 1 197 ? -31.366 -5.979 35.073 1.00 86.06 197 LYS A CA 1
ATOM 1578 C C . LYS A 1 197 ? -30.261 -6.231 34.058 1.00 86.06 197 LYS A C 1
ATOM 1580 O O . LYS A 1 197 ? -29.689 -5.293 33.504 1.00 86.06 197 LYS A O 1
ATOM 1585 N N . ASN A 1 198 ? -29.982 -7.507 33.826 1.00 85.56 198 ASN A N 1
ATOM 1586 C CA . ASN A 1 198 ? -29.055 -7.950 32.795 1.00 85.56 198 ASN A CA 1
ATOM 1587 C C . ASN A 1 198 ? -29.830 -8.185 31.504 1.00 85.56 198 ASN A C 1
ATOM 1589 O O . ASN A 1 198 ? -30.826 -8.909 31.494 1.00 85.56 198 ASN A O 1
ATOM 1593 N N . LYS A 1 199 ? -29.352 -7.606 30.409 1.00 82.94 199 LYS A N 1
ATOM 1594 C CA . LYS A 1 199 ? -29.952 -7.753 29.090 1.00 82.94 199 LYS A CA 1
ATOM 1595 C C . LYS A 1 199 ? -28.936 -8.337 28.134 1.00 82.94 199 LYS A C 1
ATOM 1597 O O . LYS A 1 199 ? -27.863 -7.770 27.937 1.00 82.94 199 LYS A O 1
ATOM 1602 N N . MET A 1 200 ? -29.280 -9.483 27.560 1.00 79.88 200 MET A N 1
ATOM 1603 C CA . MET A 1 200 ? -28.423 -10.153 26.596 1.00 79.88 200 MET A CA 1
ATOM 1604 C C . MET A 1 200 ? -28.711 -9.647 25.187 1.00 79.88 200 MET A C 1
ATOM 1606 O O . MET A 1 200 ? -29.839 -9.744 24.703 1.00 79.88 200 MET A O 1
ATOM 1610 N N . TYR A 1 201 ? -27.674 -9.157 24.518 1.00 75.56 201 TYR A N 1
ATOM 1611 C CA . TYR A 1 201 ? -27.709 -8.781 23.109 1.00 75.56 201 TYR A CA 1
ATOM 1612 C C . TYR A 1 201 ? -26.505 -9.382 22.395 1.00 75.56 201 TYR A C 1
ATOM 1614 O O . TYR A 1 201 ? -25.366 -9.130 22.776 1.00 75.56 201 TYR A O 1
ATOM 1622 N N . GLY A 1 202 ? -26.748 -10.202 21.367 1.00 74.44 202 GLY A N 1
ATOM 1623 C CA . GLY A 1 202 ? -25.674 -10.800 20.564 1.00 74.44 202 GLY A CA 1
ATOM 1624 C C . GLY A 1 202 ? -24.681 -11.650 21.370 1.00 74.44 202 GLY A C 1
ATOM 1625 O O . GLY A 1 202 ? -23.507 -11.686 21.024 1.00 74.44 202 GLY A O 1
ATOM 1626 N N . GLY A 1 203 ? -25.132 -12.286 22.458 1.00 73.94 203 GLY A N 1
ATOM 1627 C CA . GLY A 1 203 ? -24.275 -13.075 23.353 1.00 73.94 203 GLY A CA 1
ATOM 1628 C C . GLY A 1 203 ? -23.496 -12.265 24.395 1.00 73.94 203 GLY A C 1
ATOM 1629 O O . GLY A 1 203 ? -22.685 -12.857 25.091 1.00 73.94 203 GLY A O 1
ATOM 1630 N N . LYS A 1 204 ? -23.746 -10.953 24.515 1.00 78.56 204 LYS A N 1
ATOM 1631 C CA . LYS A 1 204 ? -23.102 -10.056 25.488 1.00 78.56 204 LYS A CA 1
ATOM 1632 C C . LYS A 1 204 ? -24.089 -9.527 26.516 1.00 78.56 204 LYS A C 1
ATOM 1634 O O . LYS A 1 204 ? -25.252 -9.273 26.183 1.00 78.56 204 LYS A O 1
ATOM 1639 N N . THR A 1 205 ? -23.610 -9.292 27.734 1.00 82.88 205 THR A N 1
ATOM 1640 C CA . THR A 1 205 ? -24.432 -8.796 28.847 1.00 82.88 205 THR A CA 1
ATOM 1641 C C . THR A 1 205 ? -24.320 -7.278 29.022 1.00 82.88 205 THR A C 1
ATOM 1643 O O . THR A 1 205 ? -23.242 -6.754 29.296 1.00 82.88 205 THR A O 1
ATOM 1646 N N . PHE A 1 206 ? -25.451 -6.571 28.934 1.00 85.31 206 PHE A N 1
ATOM 1647 C CA . PHE A 1 206 ? -25.570 -5.141 29.240 1.00 85.31 206 PHE A CA 1
ATOM 1648 C C . PHE A 1 206 ? -26.407 -4.917 30.498 1.00 85.31 206 PHE A C 1
ATOM 1650 O O . PHE A 1 206 ? -27.366 -5.648 30.753 1.00 85.31 206 PHE A O 1
ATOM 1657 N N . ILE A 1 207 ? -26.059 -3.893 31.276 1.00 87.00 207 ILE A N 1
ATOM 1658 C CA . ILE A 1 207 ? -26.749 -3.559 32.524 1.00 87.00 207 ILE A CA 1
ATOM 1659 C C . ILE A 1 207 ? -27.681 -2.377 32.293 1.00 87.00 207 ILE A C 1
ATOM 1661 O O . ILE A 1 207 ? -27.243 -1.284 31.937 1.00 87.00 207 ILE A O 1
ATOM 1665 N N . GLU A 1 208 ? -28.967 -2.597 32.536 1.00 83.62 208 GLU A N 1
ATOM 1666 C CA . GLU A 1 208 ? -30.009 -1.578 32.443 1.00 83.62 208 GLU A CA 1
ATOM 1667 C C . GLU A 1 208 ? -30.650 -1.324 33.818 1.00 83.62 208 GLU A C 1
ATOM 1669 O O . GLU A 1 208 ? -30.633 -2.203 34.690 1.00 83.62 208 GLU A O 1
ATOM 1674 N N . PRO A 1 209 ? -31.251 -0.139 34.032 1.00 81.94 209 PRO A N 1
ATOM 1675 C CA . PRO A 1 209 ? -32.081 0.085 35.207 1.00 81.94 209 PRO A CA 1
ATOM 1676 C C . PRO A 1 209 ? -33.268 -0.885 35.215 1.00 81.94 209 PRO A C 1
ATOM 1678 O O . PRO A 1 209 ? -33.905 -1.124 34.185 1.00 81.94 209 PRO A O 1
ATOM 1681 N N . CYS A 1 210 ? -33.592 -1.413 36.394 1.00 80.50 210 CYS A N 1
ATOM 1682 C CA . CYS A 1 210 ? -34.855 -2.112 36.610 1.00 80.50 210 CYS A CA 1
ATOM 1683 C C . CYS A 1 210 ? -36.008 -1.093 36.638 1.00 80.50 210 CYS A C 1
ATOM 1685 O O . CYS A 1 210 ? -35.907 -0.067 37.315 1.00 80.50 210 CYS A O 1
ATOM 1687 N N . GLU A 1 211 ? -37.095 -1.352 35.911 1.00 74.88 211 GLU A N 1
ATOM 1688 C CA . GLU A 1 211 ? -38.264 -0.466 35.888 1.00 74.88 211 GLU A CA 1
ATOM 1689 C C . GLU A 1 211 ? -39.159 -0.772 37.093 1.00 74.88 211 GLU A C 1
ATOM 1691 O O . GLU A 1 211 ? -39.747 -1.846 37.194 1.00 74.88 211 GLU A O 1
ATOM 1696 N N . THR A 1 212 ? -39.243 0.160 38.041 1.00 70.12 212 THR A N 1
ATOM 1697 C CA . THR A 1 212 ? -40.021 -0.016 39.271 1.00 70.12 212 THR A CA 1
ATOM 1698 C C . THR A 1 212 ? -40.667 1.293 39.718 1.00 70.12 212 THR A C 1
ATOM 1700 O O . THR A 1 212 ? -40.082 2.368 39.572 1.00 70.12 212 THR A O 1
ATOM 1703 N N . TYR A 1 213 ? -41.872 1.199 40.291 1.00 65.81 213 TYR A N 1
ATOM 1704 C CA . TYR A 1 213 ? -42.564 2.328 40.923 1.00 65.81 213 TYR A CA 1
ATOM 1705 C C . TYR A 1 213 ? -41.939 2.732 42.272 1.00 65.81 213 TYR A C 1
ATOM 1707 O O . TYR A 1 213 ? -42.146 3.850 42.744 1.00 65.81 213 TYR A O 1
ATOM 1715 N N . MET A 1 214 ? -41.165 1.841 42.905 1.00 64.25 214 MET A N 1
ATOM 1716 C CA . MET A 1 214 ? -40.441 2.134 44.141 1.00 64.25 214 MET A CA 1
ATOM 1717 C C . MET A 1 214 ? -39.038 2.667 43.829 1.00 64.25 214 MET A C 1
ATOM 1719 O O . MET A 1 214 ? -38.328 2.140 42.979 1.00 64.25 214 MET A O 1
ATOM 1723 N N . ARG A 1 215 ? -38.567 3.674 44.575 1.00 57.88 215 ARG A N 1
ATOM 1724 C CA . ARG A 1 215 ? -37.156 4.094 44.502 1.00 57.88 215 ARG A CA 1
ATOM 1725 C C . ARG A 1 215 ? -36.259 3.059 45.187 1.00 57.88 215 ARG A C 1
ATOM 1727 O O . ARG A 1 215 ? -36.008 3.158 46.386 1.00 57.88 215 ARG A O 1
ATOM 1734 N N . HIS A 1 216 ? -35.748 2.090 44.433 1.00 55.12 216 HIS A N 1
ATOM 1735 C CA . HIS A 1 216 ? -34.762 1.122 44.920 1.00 55.12 216 HIS A CA 1
ATOM 1736 C C . HIS A 1 216 ? -33.344 1.484 44.454 1.00 55.12 216 HIS A C 1
ATOM 1738 O O . HIS A 1 216 ? -32.805 0.902 43.511 1.00 55.12 216 HIS A O 1
ATOM 1744 N N . GLY A 1 217 ? -32.741 2.457 45.143 1.00 55.50 217 GLY A N 1
ATOM 1745 C CA . GLY A 1 217 ? -31.401 2.966 44.836 1.00 55.50 217 GLY A CA 1
ATOM 1746 C C . GLY A 1 217 ? -31.382 3.987 43.691 1.00 55.50 217 GLY A C 1
ATOM 1747 O O . GLY A 1 217 ? -32.333 4.120 42.924 1.00 55.50 217 GLY A O 1
ATOM 1748 N N . ASN A 1 218 ? -30.290 4.747 43.594 1.00 60.53 218 ASN A N 1
ATOM 1749 C CA . ASN A 1 218 ? -30.089 5.750 42.547 1.00 60.53 218 ASN A CA 1
ATOM 1750 C C . ASN A 1 218 ? -29.330 5.112 41.376 1.00 60.53 218 ASN A C 1
ATOM 1752 O O . ASN A 1 218 ? -28.114 5.278 41.268 1.00 60.53 218 ASN A O 1
ATOM 1756 N N . PHE A 1 219 ? -30.023 4.360 40.511 1.00 69.75 219 PHE A N 1
ATOM 1757 C CA . PHE A 1 219 ? -29.418 3.958 39.237 1.00 69.75 219 PHE A CA 1
ATOM 1758 C C . PHE A 1 219 ? -29.050 5.235 38.446 1.00 69.75 219 PHE A C 1
ATOM 1760 O O . PHE A 1 219 ? -29.864 6.166 38.403 1.00 69.75 219 PHE A O 1
ATOM 1767 N N . PRO A 1 220 ? -27.848 5.336 37.850 1.00 65.62 220 PRO A N 1
ATOM 1768 C CA . PRO A 1 220 ? -27.441 6.522 37.097 1.00 65.62 220 PRO A CA 1
ATOM 1769 C C . PRO A 1 220 ? -28.445 6.854 35.985 1.00 65.62 220 PRO A C 1
ATOM 1771 O O . PRO A 1 220 ? -28.906 5.966 35.275 1.00 65.62 220 PRO A O 1
ATOM 1774 N N . ASN A 1 221 ? -28.806 8.130 35.821 1.00 60.75 221 ASN A N 1
ATOM 1775 C CA . ASN A 1 221 ? -29.813 8.557 34.839 1.00 60.75 221 ASN A CA 1
ATOM 1776 C C . ASN A 1 221 ? -29.495 8.023 33.416 1.00 60.75 221 ASN A C 1
ATOM 1778 O O . ASN A 1 221 ? -28.328 7.887 33.060 1.00 60.75 221 ASN A O 1
ATOM 1782 N N . LYS A 1 222 ? -30.504 7.774 32.567 1.00 58.06 222 LYS A N 1
ATOM 1783 C CA . LYS A 1 222 ? -30.349 7.212 31.203 1.00 58.06 222 LYS A CA 1
ATOM 1784 C C . LYS A 1 222 ? -29.396 8.014 30.291 1.00 58.06 222 LYS A C 1
ATOM 1786 O O . LYS A 1 222 ? -28.840 7.466 29.351 1.00 58.06 222 LYS A O 1
ATOM 1791 N N . GLN A 1 223 ? -29.163 9.302 30.560 1.00 54.03 223 GLN A N 1
ATOM 1792 C CA . GLN A 1 223 ? -28.143 10.103 29.853 1.00 54.03 223 GLN A CA 1
ATOM 1793 C C . GLN A 1 223 ? -26.699 9.787 30.282 1.00 54.03 223 GLN A C 1
ATOM 1795 O O . GLN A 1 223 ? -25.756 10.050 29.540 1.00 54.03 223 GLN A O 1
ATOM 1800 N N . HIS A 1 224 ? -26.513 9.241 31.483 1.00 54.41 224 HIS A N 1
ATOM 1801 C CA . HIS A 1 224 ? -25.224 8.755 31.959 1.00 54.41 224 HIS A CA 1
ATOM 1802 C C . HIS A 1 224 ? -24.924 7.367 31.390 1.00 54.41 224 HIS A C 1
ATOM 1804 O O . HIS A 1 224 ? -23.779 7.111 31.047 1.00 54.41 224 HIS A O 1
ATOM 1810 N N . THR A 1 225 ? -25.921 6.500 31.182 1.00 58.16 225 THR A N 1
ATOM 1811 C CA . THR A 1 225 ? -25.678 5.111 30.750 1.00 58.16 225 THR A CA 1
ATOM 1812 C C . THR A 1 225 ? -24.989 4.963 29.398 1.00 58.16 225 THR A C 1
ATOM 1814 O O . THR A 1 225 ? -24.318 3.967 29.179 1.00 58.16 225 THR A O 1
ATOM 1817 N N . SER A 1 226 ? -25.078 5.957 28.512 1.00 65.62 226 SER A N 1
ATOM 1818 C CA . SER A 1 226 ? -24.372 5.952 27.223 1.00 65.62 226 SER A CA 1
ATOM 1819 C C . SER A 1 226 ? -22.896 6.366 27.311 1.00 65.62 226 SER A C 1
ATOM 1821 O O . SER A 1 226 ? -22.275 6.599 26.278 1.00 65.62 226 SER A O 1
ATOM 1823 N N . ARG A 1 227 ? -22.348 6.558 28.519 1.00 74.25 227 ARG A N 1
ATOM 1824 C CA . ARG A 1 227 ? -20.981 7.068 28.754 1.00 74.25 227 ARG A CA 1
ATOM 1825 C C . ARG A 1 227 ? -20.128 6.164 29.641 1.00 74.25 227 ARG A C 1
ATOM 1827 O O . ARG A 1 227 ? -18.974 6.499 29.905 1.00 74.25 227 ARG A O 1
ATOM 1834 N N . TYR A 1 228 ? -20.688 5.054 30.114 1.00 86.88 228 TYR A N 1
ATOM 1835 C CA . TYR A 1 228 ? -20.024 4.159 31.051 1.00 86.88 228 TYR A CA 1
ATOM 1836 C C . TYR A 1 228 ? -20.267 2.706 30.677 1.00 86.88 228 TYR A C 1
ATOM 1838 O O . TYR A 1 228 ? -21.373 2.342 30.288 1.00 86.88 228 TYR A O 1
ATOM 1846 N N . ILE A 1 229 ? -19.254 1.874 30.896 1.00 90.00 229 ILE A N 1
ATOM 1847 C CA . ILE A 1 229 ? -19.428 0.423 30.931 1.00 90.00 229 ILE A CA 1
ATOM 1848 C C . ILE A 1 229 ? -19.773 0.046 32.371 1.00 90.00 229 ILE A C 1
ATOM 1850 O O . ILE A 1 229 ? -19.022 0.385 33.287 1.00 90.00 229 ILE A O 1
ATOM 1854 N N . TYR A 1 230 ? -20.888 -0.653 32.579 1.00 88.94 230 TYR A N 1
ATOM 1855 C CA . TYR A 1 230 ? -21.290 -1.145 33.898 1.00 88.94 230 TYR A CA 1
ATOM 1856 C C . TYR A 1 230 ? -21.102 -2.649 34.007 1.00 88.94 230 TYR A C 1
ATOM 1858 O O . TYR A 1 230 ? -21.647 -3.397 33.198 1.00 88.94 230 TYR A O 1
ATOM 1866 N N . CYS A 1 231 ? -20.404 -3.081 35.055 1.00 89.06 231 CYS A N 1
ATOM 1867 C CA . CYS A 1 231 ? -20.111 -4.479 35.332 1.00 89.06 231 CYS A CA 1
ATOM 1868 C C . CYS A 1 231 ? -20.731 -4.921 36.651 1.00 89.06 231 CYS A C 1
ATOM 1870 O O . CYS A 1 231 ? -20.504 -4.313 37.696 1.00 89.06 231 CYS A O 1
ATOM 1872 N N . SER A 1 232 ? -21.470 -6.024 36.595 1.00 86.81 232 SER A N 1
ATOM 1873 C CA . SER A 1 232 ? -22.025 -6.737 37.747 1.00 86.81 232 SER A CA 1
ATOM 1874 C C . SER A 1 232 ? -21.194 -7.959 38.117 1.00 86.81 232 SER A C 1
ATOM 1876 O O . SER A 1 232 ? -21.419 -8.553 39.166 1.00 86.81 232 SER A O 1
ATOM 1878 N N . GLN A 1 233 ? -20.245 -8.361 37.265 1.00 82.75 233 GLN A N 1
ATOM 1879 C CA . GLN A 1 233 ? -19.400 -9.536 37.450 1.00 82.75 233 GLN A CA 1
ATOM 1880 C C . GLN A 1 233 ? -17.956 -9.259 37.003 1.00 82.75 233 GLN A C 1
ATOM 1882 O O . GLN A 1 233 ? -17.737 -8.344 36.204 1.00 82.75 233 GLN A O 1
ATOM 1887 N N . PRO A 1 234 ? -16.972 -10.035 37.500 1.00 81.50 234 PRO A N 1
ATOM 1888 C CA . PRO A 1 234 ? -15.599 -9.948 37.021 1.00 81.50 234 PRO A CA 1
ATOM 1889 C C . PRO A 1 234 ? -15.473 -10.335 35.539 1.00 81.50 234 PRO A C 1
ATOM 1891 O O . PRO A 1 234 ? -15.986 -11.371 35.123 1.00 81.50 234 PRO A O 1
ATOM 1894 N N . GLY A 1 235 ? -14.737 -9.536 34.773 1.00 80.06 235 GLY A N 1
ATOM 1895 C CA . GLY A 1 235 ? -14.415 -9.737 33.363 1.00 80.06 235 GLY A CA 1
ATOM 1896 C C . GLY A 1 235 ? -13.151 -8.968 32.946 1.00 80.06 235 GLY A C 1
ATOM 1897 O O . GLY A 1 235 ? -12.494 -8.351 33.794 1.00 80.06 235 GLY A O 1
ATOM 1898 N N . PRO A 1 236 ? -12.791 -8.982 31.650 1.00 82.88 236 PRO A N 1
ATOM 1899 C CA . PRO A 1 236 ? -11.602 -8.306 31.126 1.00 82.88 236 PRO A CA 1
ATOM 1900 C C . PRO A 1 236 ? -11.442 -6.850 31.588 1.00 82.88 236 PRO A C 1
ATOM 1902 O O . PRO A 1 236 ? -10.353 -6.466 32.013 1.00 82.88 236 PRO A O 1
ATOM 1905 N N . VAL A 1 237 ? -12.528 -6.065 31.590 1.00 83.88 237 VAL A N 1
ATOM 1906 C CA . VAL A 1 237 ? -12.500 -4.642 31.983 1.00 83.88 237 VAL A CA 1
ATOM 1907 C C . VAL A 1 237 ? -12.332 -4.444 33.492 1.00 83.88 237 VAL A C 1
ATOM 1909 O O . VAL A 1 237 ? -11.681 -3.500 33.931 1.00 83.88 237 VAL A O 1
ATOM 1912 N N . THR A 1 238 ? -12.879 -5.336 34.320 1.00 84.44 238 THR A N 1
ATOM 1913 C CA . THR A 1 238 ? -12.779 -5.205 35.783 1.00 84.44 238 THR A CA 1
ATOM 1914 C C . THR A 1 238 ? -11.443 -5.709 36.322 1.00 84.44 238 THR A C 1
ATOM 1916 O O . THR A 1 238 ? -10.987 -5.233 37.356 1.00 84.44 238 THR A O 1
ATOM 1919 N N . ASN A 1 239 ? -10.815 -6.671 35.636 1.00 80.00 239 ASN A N 1
ATOM 1920 C CA . ASN A 1 239 ? -9.615 -7.373 36.107 1.00 80.00 239 ASN A CA 1
ATOM 1921 C C . ASN A 1 239 ? -8.361 -6.492 36.185 1.00 80.00 239 ASN A C 1
ATOM 1923 O O . ASN A 1 239 ? -7.373 -6.887 36.804 1.00 80.00 239 ASN A O 1
ATOM 1927 N N . ILE A 1 240 ? -8.392 -5.314 35.564 1.00 80.81 240 ILE A N 1
ATOM 1928 C CA . ILE A 1 240 ? -7.302 -4.339 35.630 1.00 80.81 240 ILE A CA 1
ATOM 1929 C C . ILE A 1 240 ? -7.328 -3.501 36.910 1.00 80.81 240 ILE A C 1
ATOM 1931 O O . ILE A 1 240 ? -6.329 -2.865 37.199 1.00 80.81 240 ILE A O 1
ATOM 1935 N N . PHE A 1 241 ? -8.403 -3.511 37.703 1.00 79.62 241 PHE A N 1
ATOM 1936 C CA . PHE A 1 241 ? -8.475 -2.787 38.976 1.00 79.62 241 PHE A CA 1
ATOM 1937 C C . PHE A 1 241 ? -8.594 -3.749 40.158 1.00 79.62 241 PHE A C 1
ATOM 1939 O O . PHE A 1 241 ? -9.151 -4.839 40.039 1.00 79.62 241 PHE A O 1
ATOM 1946 N N . GLU A 1 242 ? -8.144 -3.322 41.338 1.00 73.81 242 GLU A N 1
ATOM 1947 C CA . GLU A 1 242 ? -8.410 -4.062 42.574 1.00 73.81 242 GLU A CA 1
ATOM 1948 C C . GLU A 1 242 ? -9.923 -4.129 42.852 1.00 73.81 242 GLU A C 1
ATOM 1950 O O . GLU A 1 242 ? -10.620 -3.107 42.907 1.00 73.81 242 GLU A O 1
ATOM 1955 N N . LEU A 1 243 ? -10.453 -5.347 42.997 1.00 76.00 243 LEU A N 1
ATOM 1956 C CA . LEU A 1 243 ? -11.872 -5.606 43.249 1.00 76.00 243 LEU A CA 1
ATOM 1957 C C . LEU A 1 243 ? -12.137 -5.723 44.751 1.00 76.00 243 LEU A C 1
ATOM 1959 O O . LEU A 1 243 ? -11.370 -6.347 45.482 1.00 76.00 243 LEU A O 1
ATOM 1963 N N . ARG A 1 244 ? -13.253 -5.150 45.216 1.00 69.81 244 ARG A N 1
ATOM 1964 C CA . ARG A 1 244 ? -13.691 -5.295 46.611 1.00 69.81 244 ARG A CA 1
ATOM 1965 C C . ARG A 1 244 ? -14.135 -6.733 46.885 1.00 69.81 244 ARG A C 1
ATOM 1967 O O . ARG A 1 244 ? -14.710 -7.392 46.016 1.00 69.81 244 ARG A O 1
ATOM 1974 N N . SER A 1 245 ? -13.935 -7.196 48.117 1.00 62.88 245 SER A N 1
ATOM 1975 C CA . SER A 1 245 ? -14.480 -8.471 48.581 1.00 62.88 245 SER A CA 1
ATOM 1976 C C . SER A 1 245 ? -16.013 -8.452 48.494 1.00 62.88 245 SER A C 1
ATOM 1978 O O . SER A 1 245 ? -16.663 -7.575 49.052 1.00 62.88 245 SER A O 1
ATOM 1980 N N . GLY A 1 246 ? -16.594 -9.409 47.764 1.00 63.62 246 GLY A N 1
ATOM 1981 C CA . GLY A 1 246 ? -18.047 -9.514 47.564 1.00 63.62 246 GLY A CA 1
ATOM 1982 C C . GLY A 1 246 ? -18.584 -8.931 46.250 1.00 63.62 246 GLY A C 1
ATOM 1983 O O . GLY A 1 246 ? -19.761 -9.150 45.945 1.00 63.62 246 GLY A O 1
ATOM 1984 N N . PHE A 1 247 ? -17.749 -8.271 45.432 1.00 77.00 247 PHE A N 1
ATOM 1985 C CA . PHE A 1 247 ? -18.143 -7.881 44.074 1.00 77.00 247 PHE A CA 1
ATOM 1986 C C . PHE A 1 247 ? -18.510 -9.117 43.242 1.00 77.00 247 PHE A C 1
ATOM 1988 O O . PHE A 1 247 ? -17.837 -10.149 43.293 1.00 77.00 247 PHE A O 1
ATOM 1995 N N . GLY A 1 248 ? -19.601 -9.025 42.485 1.00 72.31 248 GLY A N 1
ATOM 1996 C CA . GLY A 1 248 ? -20.174 -10.169 41.786 1.00 72.31 248 GLY A CA 1
ATOM 1997 C C . GLY A 1 248 ? -21.295 -10.874 42.540 1.00 72.31 248 GLY A C 1
ATOM 1998 O O . GLY A 1 248 ? -21.948 -11.718 41.935 1.00 72.31 248 GLY A O 1
ATOM 1999 N N . SER A 1 249 ? -21.548 -10.563 43.813 1.00 76.94 249 SER A N 1
ATOM 2000 C CA . SER A 1 249 ? -22.736 -11.068 44.506 1.00 76.94 249 SER A CA 1
ATOM 2001 C C . SER A 1 249 ? -23.953 -10.198 44.180 1.00 76.94 249 SER A C 1
ATOM 2003 O O . SER A 1 249 ? -23.904 -8.971 44.251 1.00 76.94 249 SER A O 1
ATOM 2005 N N . SER A 1 250 ? -25.050 -10.837 43.783 1.00 80.94 250 SER A N 1
ATOM 2006 C CA . SER A 1 250 ? -26.324 -10.166 43.545 1.00 80.94 250 SER A CA 1
ATOM 2007 C C . SER A 1 250 ? -27.456 -11.037 44.061 1.00 80.94 250 SER A C 1
ATOM 2009 O O . SER A 1 250 ? -27.335 -12.259 44.086 1.00 80.94 250 SER A O 1
ATOM 2011 N N . THR A 1 251 ? -28.537 -10.408 44.511 1.00 81.88 251 THR A N 1
ATOM 2012 C CA . THR A 1 251 ? -29.722 -11.113 45.005 1.00 81.88 251 THR A CA 1
ATOM 2013 C C . THR A 1 251 ? -30.889 -10.908 44.039 1.00 81.88 251 THR A C 1
ATOM 2015 O O . THR A 1 251 ? -31.212 -9.760 43.720 1.00 81.88 251 THR A O 1
ATOM 2018 N N . PRO A 1 252 ? -31.521 -11.990 43.542 1.00 79.69 252 PRO A N 1
ATOM 2019 C CA . PRO A 1 252 ? -32.653 -11.877 42.635 1.00 79.69 252 PRO A CA 1
ATOM 2020 C C . PRO A 1 252 ? -33.925 -11.498 43.391 1.00 79.69 252 PRO A C 1
ATOM 2022 O O . PRO A 1 252 ? -34.362 -12.215 44.298 1.00 79.69 252 PRO A O 1
ATOM 2025 N N . ILE A 1 253 ? -34.558 -10.407 42.968 1.00 80.25 253 ILE A N 1
ATOM 2026 C CA . ILE A 1 253 ? -35.823 -9.915 43.510 1.00 80.25 253 ILE A CA 1
ATOM 2027 C C . ILE A 1 253 ? -36.871 -9.775 42.405 1.00 80.25 253 ILE A C 1
ATOM 2029 O O . ILE A 1 253 ? -36.559 -9.434 41.266 1.00 80.25 253 ILE A O 1
ATOM 2033 N N . TRP A 1 254 ? -38.128 -10.040 42.751 1.00 77.75 254 TRP A N 1
ATOM 2034 C CA . TRP A 1 254 ? -39.270 -9.868 41.854 1.00 77.75 254 TRP A CA 1
ATOM 2035 C C . TRP A 1 254 ? -39.962 -8.552 42.177 1.00 77.75 254 TRP A C 1
ATOM 2037 O O . TRP A 1 254 ? -40.422 -8.364 43.307 1.00 77.75 254 TRP A O 1
ATOM 2047 N N . ILE A 1 255 ? -40.024 -7.650 41.199 1.00 77.69 255 ILE A N 1
ATOM 2048 C CA . ILE A 1 255 ? -40.544 -6.296 41.392 1.00 77.69 255 ILE A CA 1
ATOM 2049 C C . ILE A 1 255 ? -41.738 -6.057 40.470 1.00 77.69 255 ILE A C 1
ATOM 2051 O O . ILE A 1 255 ? -41.765 -6.509 39.328 1.00 77.69 255 ILE A O 1
ATOM 2055 N N . GLU A 1 256 ? -42.746 -5.356 40.985 1.00 77.12 256 GLU A N 1
ATOM 2056 C CA . GLU A 1 256 ? -43.871 -4.871 40.185 1.00 77.12 256 GLU A CA 1
ATOM 2057 C C . GLU A 1 256 ? -43.493 -3.535 39.540 1.00 77.12 256 GLU A C 1
ATOM 2059 O O . GLU A 1 256 ? -42.869 -2.682 40.181 1.00 77.12 256 GLU A O 1
ATOM 2064 N N . LYS A 1 257 ? -43.881 -3.338 38.281 1.00 76.69 257 LYS A N 1
ATOM 2065 C CA . LYS A 1 257 ? -43.544 -2.124 37.527 1.00 76.69 257 LYS A CA 1
ATOM 2066 C C . LYS A 1 257 ? -44.360 -0.917 37.984 1.00 76.69 257 LYS A C 1
ATOM 2068 O O . LYS A 1 257 ? -43.821 0.180 38.085 1.00 76.69 257 LYS A O 1
ATOM 2073 N N . GLU A 1 258 ? -45.629 -1.134 38.323 1.00 78.88 258 GLU A N 1
ATOM 2074 C CA . GLU A 1 258 ? -46.596 -0.085 38.656 1.00 78.88 258 GLU A CA 1
ATOM 2075 C C . GLU A 1 258 ? -47.248 -0.303 40.025 1.00 78.88 258 GLU A C 1
ATOM 2077 O O . GLU A 1 258 ? -47.509 -1.431 40.444 1.00 78.88 258 GLU A O 1
ATOM 2082 N N . GLU A 1 259 ? -47.594 0.793 40.703 1.00 81.06 259 GLU A N 1
ATOM 2083 C CA . GLU A 1 259 ? -48.241 0.754 42.020 1.00 81.06 259 GLU A CA 1
ATOM 2084 C C . GLU A 1 259 ? -49.649 0.126 41.972 1.00 81.06 259 GLU A C 1
ATOM 2086 O O . GLU A 1 259 ? -50.036 -0.625 42.869 1.00 81.06 259 GLU A O 1
ATOM 2091 N N . ASN A 1 260 ? -50.409 0.374 40.899 1.00 80.75 260 ASN A N 1
ATOM 2092 C CA . ASN A 1 260 ? -51.775 -0.137 40.736 1.00 80.75 260 ASN A CA 1
ATOM 2093 C C . ASN A 1 260 ? -51.817 -1.678 40.722 1.00 80.75 260 ASN A C 1
ATOM 2095 O O . ASN A 1 260 ? -52.681 -2.291 41.357 1.00 80.75 260 ASN A O 1
ATOM 2099 N N . CYS A 1 261 ? -50.841 -2.304 40.058 1.00 79.94 261 CYS A N 1
ATOM 2100 C CA . CYS A 1 261 ? -50.729 -3.757 39.942 1.00 79.94 261 CYS A CA 1
ATOM 2101 C C . CYS A 1 261 ? -50.569 -4.444 41.305 1.00 79.94 261 CYS A C 1
ATOM 2103 O O . CYS A 1 261 ? -51.186 -5.479 41.545 1.00 79.94 261 CYS A O 1
ATOM 2105 N N . VAL A 1 262 ? -49.881 -3.810 42.258 1.00 80.12 262 VAL A N 1
ATOM 2106 C CA . VAL A 1 262 ? -49.643 -4.360 43.603 1.00 80.12 262 VAL A CA 1
ATOM 2107 C C . VAL A 1 262 ? -50.956 -4.638 44.334 1.00 80.12 262 VAL A C 1
ATOM 2109 O O . VAL A 1 262 ? -51.133 -5.701 44.937 1.00 80.12 262 VAL A O 1
ATOM 2112 N N . SER A 1 263 ? -51.888 -3.682 44.275 1.00 80.81 263 SER A N 1
ATOM 2113 C CA . SER A 1 263 ? -53.188 -3.779 44.945 1.00 80.81 263 SER A CA 1
ATOM 2114 C C . SER A 1 263 ? -54.078 -4.858 44.315 1.00 80.81 263 SER A C 1
ATOM 2116 O O . SER A 1 263 ? -54.650 -5.691 45.026 1.00 80.81 263 SER A O 1
ATOM 2118 N N . LYS A 1 264 ? -54.125 -4.904 42.978 1.00 79.25 264 LYS A N 1
ATOM 2119 C CA . LYS A 1 264 ? -54.912 -5.876 42.208 1.00 79.25 264 LYS A CA 1
ATOM 2120 C C . LYS A 1 264 ? -54.359 -7.293 42.360 1.00 79.25 264 LYS A C 1
ATOM 2122 O O . LYS A 1 264 ? -55.112 -8.224 42.647 1.00 79.25 264 LYS A O 1
ATOM 2127 N N . ASN A 1 265 ? -53.037 -7.447 42.290 1.00 79.56 265 ASN A N 1
ATOM 2128 C CA . ASN A 1 265 ? -52.360 -8.725 42.487 1.00 79.56 265 ASN A CA 1
ATOM 2129 C C . ASN A 1 265 ? -52.584 -9.266 43.904 1.00 79.56 265 ASN A C 1
ATOM 2131 O O . ASN A 1 265 ? -52.841 -10.460 44.074 1.00 79.56 265 ASN A O 1
ATOM 2135 N N . ALA A 1 266 ? -52.574 -8.403 44.926 1.00 81.88 266 ALA A N 1
ATOM 2136 C CA . ALA A 1 266 ? -52.909 -8.800 46.292 1.00 81.88 266 ALA A CA 1
ATOM 2137 C C . ALA A 1 266 ? -54.372 -9.267 46.439 1.00 81.88 266 ALA A C 1
ATOM 2139 O O . ALA A 1 266 ? -54.629 -10.255 47.136 1.00 81.88 266 ALA A O 1
ATOM 2140 N N . ALA A 1 267 ? -55.321 -8.598 45.773 1.00 84.19 267 ALA A N 1
ATOM 2141 C CA . ALA A 1 267 ? -56.736 -8.975 45.788 1.00 84.19 267 ALA A CA 1
ATOM 2142 C C . ALA A 1 267 ? -56.975 -10.346 45.129 1.00 84.19 267 ALA A C 1
ATOM 2144 O O . ALA A 1 267 ? -57.590 -11.222 45.748 1.00 84.19 267 ALA A O 1
ATOM 2145 N N . CYS A 1 268 ? -56.414 -10.570 43.934 1.00 84.56 268 CYS A N 1
ATOM 2146 C CA . CYS A 1 268 ? -56.469 -11.864 43.252 1.00 84.56 268 CYS A CA 1
ATOM 2147 C C . CYS A 1 268 ? -55.851 -12.983 44.114 1.00 84.56 268 CYS A C 1
ATOM 2149 O O . CYS A 1 268 ? -56.498 -14.000 44.373 1.00 84.56 268 CYS A O 1
ATOM 2151 N N . LEU A 1 269 ? -54.651 -12.761 44.672 1.00 82.38 269 LEU A N 1
ATOM 2152 C CA . LEU A 1 269 ? -53.966 -13.731 45.540 1.00 82.38 269 LEU A CA 1
ATOM 2153 C C . LEU A 1 269 ? -54.761 -14.092 46.802 1.00 82.38 269 LEU A C 1
ATOM 2155 O O . LEU A 1 269 ? -54.714 -15.232 47.270 1.00 82.38 269 LEU A O 1
ATOM 2159 N N . ASN A 1 270 ? -55.479 -13.139 47.396 1.00 86.44 270 ASN A N 1
ATOM 2160 C CA . ASN A 1 270 ? -56.338 -13.422 48.547 1.00 86.44 270 ASN A CA 1
ATOM 2161 C C . ASN A 1 270 ? -57.573 -14.248 48.153 1.00 86.44 270 ASN A C 1
ATOM 2163 O O . ASN A 1 270 ? -57.981 -15.136 48.914 1.00 86.44 270 ASN A O 1
ATOM 2167 N N . CYS A 1 271 ? -58.129 -14.016 46.961 1.00 86.12 271 CYS A N 1
ATOM 2168 C CA . CYS A 1 271 ? -59.236 -14.811 46.436 1.00 86.12 271 CYS A CA 1
ATOM 2169 C C . CYS A 1 271 ? -58.809 -16.263 46.169 1.00 86.12 271 CYS A C 1
ATOM 2171 O O . CYS A 1 271 ? -59.416 -17.200 46.699 1.00 86.12 271 CYS A O 1
ATOM 2173 N N . THR A 1 272 ? -57.694 -16.472 45.462 1.00 84.31 272 THR A N 1
ATOM 2174 C CA . THR A 1 272 ? -57.188 -17.821 45.162 1.00 84.31 272 THR A CA 1
ATOM 2175 C C . THR A 1 272 ? -56.789 -18.580 46.433 1.00 84.31 272 THR A C 1
ATOM 2177 O O . THR A 1 272 ? -57.118 -19.757 46.587 1.00 84.31 272 THR A O 1
ATOM 2180 N N . LYS A 1 273 ? -56.180 -17.917 47.428 1.00 83.56 273 LYS A N 1
ATOM 2181 C CA . LYS A 1 273 ? -55.942 -18.521 48.756 1.00 83.56 273 LYS A CA 1
ATOM 2182 C C . LYS A 1 273 ? -57.231 -19.000 49.423 1.00 83.56 273 LYS A C 1
ATOM 2184 O O . LYS A 1 273 ? -57.214 -20.009 50.127 1.00 83.56 273 LYS A O 1
ATOM 2189 N N . THR A 1 274 ? -58.342 -18.294 49.225 1.00 84.56 274 THR A N 1
ATOM 2190 C CA . THR A 1 274 ? -59.648 -18.684 49.773 1.00 84.56 274 THR A CA 1
ATOM 2191 C C . THR A 1 274 ? -60.175 -19.951 49.097 1.00 84.56 274 THR A C 1
ATOM 2193 O O . THR A 1 274 ? -60.661 -20.844 49.792 1.00 84.56 274 THR A O 1
ATOM 2196 N N . CYS A 1 275 ? -59.985 -20.097 47.783 1.00 82.94 275 CYS A N 1
ATOM 2197 C CA . CYS A 1 275 ? -60.246 -21.351 47.067 1.00 82.94 275 CYS A CA 1
ATOM 2198 C C . CYS A 1 275 ? -59.425 -22.521 47.623 1.00 82.94 275 CYS A C 1
ATOM 2200 O O . CYS A 1 275 ? -59.987 -23.551 47.996 1.00 82.94 275 CYS A O 1
ATOM 2202 N N . ALA A 1 276 ? -58.116 -22.331 47.804 1.00 81.06 276 ALA A N 1
ATOM 2203 C CA . ALA A 1 276 ? -57.256 -23.370 48.365 1.00 81.06 276 ALA A CA 1
ATOM 2204 C C . ALA A 1 276 ? -57.633 -23.734 49.820 1.00 81.06 276 ALA A C 1
ATOM 2206 O O . ALA A 1 276 ? -57.549 -24.897 50.217 1.00 81.06 276 ALA A O 1
ATOM 2207 N N . LYS A 1 277 ? -58.106 -22.767 50.626 1.00 81.94 277 LYS A N 1
ATOM 2208 C CA . LYS A 1 277 ? -58.658 -23.027 51.971 1.00 81.94 277 LYS A CA 1
ATOM 2209 C C . LYS A 1 277 ? -59.928 -23.880 51.924 1.00 81.94 277 LYS A C 1
ATOM 2211 O O . LYS A 1 277 ? -60.059 -24.786 52.744 1.00 81.94 277 LYS A O 1
ATOM 2216 N N . LYS A 1 278 ? -60.841 -23.625 50.979 1.00 80.06 278 LYS A N 1
ATOM 2217 C CA . LYS A 1 278 ? -62.064 -24.432 50.811 1.00 80.06 278 LYS A CA 1
ATOM 2218 C C . LYS A 1 278 ? -61.735 -25.885 50.468 1.00 80.06 278 LYS A C 1
ATOM 2220 O O . LYS A 1 278 ? -62.292 -26.777 51.094 1.00 80.06 278 LYS A O 1
ATOM 2225 N N . MET A 1 279 ? -60.755 -26.113 49.591 1.00 79.12 279 MET A N 1
ATOM 2226 C CA . MET A 1 279 ? -60.273 -27.460 49.239 1.00 79.12 279 MET A CA 1
ATOM 2227 C C . MET A 1 279 ? -59.675 -28.234 50.429 1.00 79.12 279 MET A C 1
ATOM 2229 O O . MET A 1 279 ? -59.636 -29.460 50.415 1.00 79.12 279 MET A O 1
ATOM 2233 N N . ARG A 1 280 ? -59.208 -27.539 51.475 1.00 75.06 280 ARG A N 1
ATOM 2234 C CA . ARG A 1 280 ? -58.769 -28.170 52.731 1.00 75.06 280 ARG A CA 1
ATOM 2235 C C . ARG A 1 280 ? -59.937 -28.500 53.668 1.00 75.06 280 ARG A C 1
ATOM 2237 O O . ARG A 1 280 ? -59.860 -29.485 54.390 1.00 75.06 280 ARG A O 1
ATOM 2244 N N . LEU A 1 281 ? -60.950 -27.634 53.733 1.00 70.81 281 LEU A N 1
ATOM 2245 C CA . LEU A 1 281 ? -62.000 -27.677 54.761 1.00 70.81 281 LEU A CA 1
ATOM 2246 C C . LEU A 1 281 ? -63.250 -28.458 54.337 1.00 70.81 281 LEU A C 1
ATOM 2248 O O . LEU A 1 281 ? -63.940 -28.999 55.194 1.00 70.81 281 LEU A O 1
ATOM 2252 N N . GLN A 1 282 ? -63.563 -28.503 53.042 1.00 64.12 282 GLN A N 1
ATOM 2253 C CA . GLN A 1 282 ? -64.731 -29.208 52.517 1.00 64.12 282 GLN A CA 1
ATOM 2254 C C . GLN A 1 282 ? -64.305 -30.584 51.993 1.00 64.12 282 GLN A C 1
ATOM 2256 O O . GLN A 1 282 ? -63.561 -30.683 51.019 1.00 64.12 282 GLN A O 1
ATOM 2261 N N . GLY A 1 283 ? -64.767 -31.654 52.647 1.00 63.16 283 GLY A N 1
ATOM 2262 C CA . GLY A 1 283 ? -64.670 -33.008 52.096 1.00 63.16 283 GLY A CA 1
ATOM 2263 C C . GLY A 1 283 ? -65.493 -33.133 50.807 1.00 63.16 283 GLY A C 1
ATOM 2264 O O . GLY A 1 283 ? -66.562 -32.534 50.701 1.00 63.16 283 GLY A O 1
ATOM 2265 N N . GLY A 1 284 ? -64.986 -33.877 49.818 1.00 68.88 284 GLY A N 1
ATOM 2266 C CA . GLY A 1 284 ? -65.616 -34.064 48.502 1.00 68.88 284 GLY A CA 1
ATOM 2267 C C . GLY A 1 284 ? -64.598 -34.349 47.389 1.00 68.88 284 GLY A C 1
ATOM 2268 O O . GLY A 1 284 ? -63.408 -34.510 47.662 1.00 68.88 284 GLY A O 1
ATOM 2269 N N . GLU A 1 285 ? -65.043 -34.359 46.125 1.00 69.50 285 GLU A N 1
ATOM 2270 C CA . GLU A 1 285 ? -64.194 -34.653 44.951 1.00 69.50 285 GLU A CA 1
ATOM 2271 C C . GLU A 1 285 ? -63.020 -33.683 44.763 1.00 69.50 285 GLU A C 1
ATOM 2273 O O . GLU A 1 285 ? -62.042 -34.044 44.122 1.00 69.50 285 GLU A O 1
ATOM 2278 N N . CYS A 1 286 ? -63.064 -32.481 45.346 1.00 75.25 286 CYS A N 1
ATOM 2279 C CA . CYS A 1 286 ? -61.983 -31.486 45.302 1.00 75.25 286 CYS A CA 1
ATOM 2280 C C . CYS A 1 286 ? -61.204 -31.339 46.624 1.00 75.25 286 CYS A C 1
ATOM 2282 O O . CYS A 1 286 ? -60.346 -30.463 46.737 1.00 75.25 286 CYS A O 1
ATOM 2284 N N . GLY A 1 287 ? -61.462 -32.210 47.608 1.00 80.69 287 GLY A N 1
ATOM 2285 C CA . GLY A 1 287 ? -60.757 -32.227 48.892 1.00 80.69 287 GLY A CA 1
ATOM 2286 C C . GLY A 1 287 ? -59.305 -32.697 48.763 1.00 80.69 287 GLY A C 1
ATOM 2287 O O . GLY A 1 287 ? -58.983 -33.474 47.866 1.00 80.69 287 GLY A O 1
ATOM 2288 N N . VAL A 1 288 ? -58.412 -32.237 49.636 1.00 82.12 288 VAL A N 1
ATOM 2289 C CA . VAL A 1 288 ? -57.021 -32.725 49.690 1.00 82.12 288 VAL A CA 1
ATOM 2290 C C . VAL A 1 288 ? -56.969 -34.134 50.293 1.00 82.12 288 VAL A C 1
ATOM 2292 O O . VAL A 1 288 ? -57.531 -34.364 51.360 1.00 82.12 288 VAL A O 1
ATOM 2295 N N . THR A 1 289 ? -56.274 -35.061 49.631 1.00 79.81 289 THR A N 1
ATOM 2296 C CA . THR A 1 289 ? -56.141 -36.469 50.047 1.00 79.81 289 THR A CA 1
ATOM 2297 C C . THR A 1 289 ? -54.682 -36.881 50.230 1.00 79.81 289 THR A C 1
ATOM 2299 O O . THR A 1 289 ? -53.752 -36.218 49.759 1.00 79.81 289 THR A O 1
ATOM 2302 N N . ASP A 1 290 ? -54.482 -38.024 50.879 1.00 78.44 290 ASP A N 1
ATOM 2303 C CA . ASP A 1 290 ? -53.184 -38.671 51.035 1.00 78.44 290 ASP A CA 1
ATOM 2304 C C . ASP A 1 290 ? -52.541 -39.028 49.685 1.00 78.44 290 ASP A C 1
ATOM 2306 O O . ASP A 1 290 ? -51.324 -39.017 49.587 1.00 78.44 290 ASP A O 1
ATOM 2310 N N . LYS A 1 291 ? -53.300 -39.252 48.605 1.00 76.69 291 LYS A N 1
ATOM 2311 C CA . LYS A 1 291 ? -52.764 -39.603 47.271 1.00 76.69 291 LYS A CA 1
ATOM 2312 C C . LYS A 1 291 ? -52.171 -38.423 46.485 1.00 76.69 291 LYS A C 1
ATOM 2314 O O . LYS A 1 291 ? -51.505 -38.631 45.468 1.00 76.69 291 LYS A O 1
ATOM 2319 N N . ASP A 1 292 ? -52.339 -37.184 46.947 1.00 76.94 292 ASP A N 1
ATOM 2320 C CA . ASP A 1 292 ? -52.015 -35.976 46.175 1.00 76.94 292 ASP A CA 1
ATOM 2321 C C . ASP A 1 292 ? -50.534 -35.524 46.251 1.00 76.94 292 ASP A C 1
ATOM 2323 O O . ASP A 1 292 ? -50.222 -34.367 46.523 1.00 76.94 292 ASP A O 1
ATOM 2327 N N . ASN A 1 293 ? -49.573 -36.404 45.950 1.00 74.75 293 ASN A N 1
ATOM 2328 C CA . ASN A 1 293 ? -48.127 -36.106 46.037 1.00 74.75 293 ASN A CA 1
ATOM 2329 C C . ASN A 1 293 ? -47.538 -35.321 44.834 1.00 74.75 293 ASN A C 1
ATOM 2331 O O . ASN A 1 293 ? -46.414 -35.584 44.405 1.00 74.75 293 ASN A O 1
ATOM 2335 N N . GLY A 1 294 ? -48.297 -34.395 44.239 1.00 67.38 294 GLY A N 1
ATOM 2336 C CA . GLY A 1 294 ? -47.820 -33.546 43.128 1.00 67.38 294 GLY A CA 1
ATOM 2337 C C . GLY A 1 294 ? -47.912 -34.162 41.723 1.00 67.38 294 GLY A C 1
ATOM 2338 O O . GLY A 1 294 ? -47.391 -33.602 40.770 1.00 67.38 294 GLY A O 1
ATOM 2339 N N . ARG A 1 295 ? -48.580 -35.314 41.568 1.00 67.44 295 ARG A N 1
ATOM 2340 C CA . ARG A 1 295 ? -48.939 -35.912 40.258 1.00 67.44 295 ARG A CA 1
ATOM 2341 C C . ARG A 1 295 ? -50.449 -36.027 40.031 1.00 67.44 295 ARG A C 1
ATOM 2343 O O . ARG A 1 295 ? -50.882 -36.629 39.058 1.00 67.44 295 ARG A O 1
ATOM 2350 N N . SER A 1 296 ? -51.248 -35.492 40.948 1.00 68.81 296 SER A N 1
ATOM 2351 C CA . SER A 1 296 ? -52.706 -35.546 40.879 1.00 68.81 296 SER A CA 1
ATOM 2352 C C . SER A 1 296 ? -53.212 -34.454 39.930 1.00 68.81 296 SER A C 1
ATOM 2354 O O . SER A 1 296 ? -53.095 -33.280 40.283 1.00 68.81 296 SER A O 1
ATOM 2356 N N . PRO A 1 297 ? -53.776 -34.788 38.752 1.00 68.62 297 PRO A N 1
ATOM 2357 C CA . PRO A 1 297 ? -54.318 -33.788 37.824 1.00 68.62 297 PRO A CA 1
ATOM 2358 C C . PRO A 1 297 ? -55.588 -33.112 38.372 1.00 68.62 297 PRO A C 1
ATOM 2360 O O . PRO A 1 297 ? -55.987 -32.047 37.908 1.00 68.62 297 PRO A O 1
ATOM 2363 N N . ARG A 1 298 ? -56.201 -33.711 39.399 1.00 81.25 298 ARG A N 1
ATOM 2364 C CA . ARG A 1 298 ? -57.442 -33.265 40.036 1.00 81.25 298 ARG A CA 1
ATOM 2365 C C . ARG A 1 298 ? -57.278 -31.969 40.823 1.00 81.25 298 ARG A C 1
ATOM 2367 O O . ARG A 1 298 ? -58.122 -31.090 40.715 1.00 81.25 298 ARG A O 1
ATOM 2374 N N . LEU A 1 299 ? -56.208 -31.835 41.613 1.00 77.88 299 LEU A N 1
ATOM 2375 C CA . LEU A 1 299 ? -55.995 -30.641 42.438 1.00 77.88 299 LEU A CA 1
ATOM 2376 C C . LEU A 1 299 ? -55.830 -29.358 41.598 1.00 77.88 299 LEU A C 1
ATOM 2378 O O . LEU A 1 299 ? -56.506 -28.381 41.919 1.00 77.88 299 LEU A O 1
ATOM 2382 N N . PRO A 1 300 ? -55.012 -29.337 40.524 1.00 75.50 300 PRO A N 1
ATOM 2383 C CA . PRO A 1 300 ? -54.969 -28.210 39.595 1.00 75.50 300 PRO A CA 1
ATOM 2384 C C . PRO A 1 300 ? -56.332 -27.908 38.968 1.00 75.50 300 PRO A C 1
ATOM 2386 O O . PRO A 1 300 ? -56.757 -26.760 38.996 1.00 75.50 300 PRO A O 1
ATOM 2389 N N . LEU A 1 301 ? -57.050 -28.931 38.485 1.00 78.62 301 LEU A N 1
ATOM 2390 C CA . LEU A 1 301 ? -58.364 -28.762 37.856 1.00 78.62 301 LEU A CA 1
ATOM 2391 C C . LEU A 1 301 ? -59.389 -28.135 38.815 1.00 78.62 301 LEU A C 1
ATOM 2393 O O . LEU A 1 301 ? -60.019 -27.136 38.488 1.00 78.62 301 LEU A O 1
ATOM 2397 N N . CYS A 1 302 ? -59.507 -28.670 40.030 1.00 80.69 302 CYS A N 1
ATOM 2398 C CA . CYS A 1 302 ? -60.388 -28.139 41.070 1.00 80.69 302 CYS A CA 1
ATOM 2399 C C . CYS A 1 302 ? -60.028 -26.705 41.477 1.00 80.69 302 CYS A C 1
ATOM 2401 O O . CYS A 1 302 ? -60.910 -25.888 41.755 1.00 80.69 302 CYS A O 1
ATOM 2403 N N . MET A 1 303 ? -58.730 -26.397 41.517 1.00 81.31 303 MET A N 1
ATOM 2404 C CA . MET A 1 303 ? -58.248 -25.058 41.820 1.00 81.31 303 MET A CA 1
ATOM 2405 C C . MET A 1 303 ? -58.624 -24.069 40.711 1.00 81.31 303 MET A C 1
ATOM 2407 O O . MET A 1 303 ? -59.133 -22.991 41.022 1.00 81.31 303 MET A O 1
ATOM 2411 N N . SER A 1 304 ? -58.432 -24.452 39.444 1.00 80.31 304 SER A N 1
ATOM 2412 C CA . SER A 1 304 ? -58.852 -23.672 38.276 1.00 80.31 304 SER A CA 1
ATOM 2413 C C . SER A 1 304 ? -60.359 -23.434 38.284 1.00 80.31 304 SER A C 1
ATOM 2415 O O . SER A 1 304 ? -60.777 -22.284 38.252 1.00 80.31 304 SER A O 1
ATOM 2417 N N . CYS A 1 305 ? -61.181 -24.471 38.483 1.00 80.81 305 CYS A N 1
ATOM 2418 C CA . CYS A 1 305 ? -62.637 -24.312 38.541 1.00 80.81 305 CYS A CA 1
ATOM 2419 C C . CYS A 1 305 ? -63.095 -23.346 39.648 1.00 80.81 305 CYS A C 1
ATOM 2421 O O . CYS A 1 305 ? -64.021 -22.566 39.443 1.00 80.81 305 CYS A O 1
ATOM 2423 N N . CYS A 1 306 ? -62.453 -23.369 40.822 1.00 82.25 306 CYS A N 1
ATOM 2424 C CA . CYS A 1 306 ? -62.786 -22.430 41.896 1.00 82.25 306 CYS A CA 1
ATOM 2425 C C . CYS A 1 306 ? -62.340 -20.993 41.586 1.00 82.25 306 CYS A C 1
ATOM 2427 O O . CYS A 1 306 ? -63.043 -20.042 41.942 1.00 82.25 306 CYS A O 1
ATOM 2429 N N . ALA A 1 307 ? -61.171 -20.831 40.957 1.00 82.31 307 ALA A N 1
ATOM 2430 C CA . ALA A 1 307 ? -60.669 -19.528 40.540 1.00 82.31 307 ALA A CA 1
ATOM 2431 C C . ALA A 1 307 ? -61.559 -18.921 39.442 1.00 82.31 307 ALA A C 1
ATOM 2433 O O . ALA A 1 307 ? -61.953 -17.763 39.570 1.00 82.31 307 ALA A O 1
ATOM 2434 N N . ASP A 1 308 ? -61.967 -19.720 38.456 1.00 81.38 308 ASP A N 1
ATOM 2435 C CA . ASP A 1 308 ? -62.840 -19.298 37.355 1.00 81.38 308 ASP A CA 1
ATOM 2436 C C . ASP A 1 308 ? -64.241 -18.899 37.845 1.00 81.38 308 ASP A C 1
ATOM 2438 O O . ASP A 1 308 ? -64.861 -17.969 37.326 1.00 81.38 308 ASP A O 1
ATOM 2442 N N . SER A 1 309 ? -64.756 -19.568 38.881 1.00 81.94 309 SER A N 1
ATOM 2443 C CA . SER A 1 309 ? -66.093 -19.267 39.396 1.00 81.94 309 SER A CA 1
ATOM 2444 C C . SER A 1 309 ? -66.127 -18.054 40.333 1.00 81.94 309 SER A C 1
ATOM 2446 O O . SER A 1 309 ? -67.137 -17.360 40.392 1.00 81.94 309 SER A O 1
ATOM 2448 N N . ASN A 1 310 ? -65.060 -17.819 41.111 1.00 83.62 310 ASN A N 1
ATOM 2449 C CA . ASN A 1 310 ? -65.085 -16.860 42.228 1.00 83.62 310 ASN A CA 1
ATOM 2450 C C . ASN A 1 310 ? -64.084 -15.705 42.098 1.00 83.62 310 ASN A C 1
ATOM 2452 O O . ASN A 1 310 ? -64.259 -14.687 42.766 1.00 83.62 310 ASN A O 1
ATOM 2456 N N . CYS A 1 311 ? -63.023 -15.864 41.305 1.00 84.69 311 CYS A N 1
ATOM 2457 C CA . CYS A 1 311 ? -61.882 -14.948 41.280 1.00 84.69 311 CYS A CA 1
ATOM 2458 C C . CYS A 1 311 ? -61.652 -14.267 39.923 1.00 84.69 311 CYS A C 1
ATOM 2460 O O . CYS A 1 311 ? -60.868 -13.325 39.877 1.00 84.69 311 CYS A O 1
ATOM 2462 N N . THR A 1 312 ? -62.350 -14.664 38.854 1.00 80.88 312 THR A N 1
ATOM 2463 C CA . THR A 1 312 ? -62.166 -14.153 37.479 1.00 80.88 312 THR A CA 1
ATOM 2464 C C . THR A 1 312 ? -62.129 -12.628 37.385 1.00 80.88 312 THR A C 1
ATOM 2466 O O . THR A 1 312 ? -61.137 -12.079 36.920 1.00 80.88 312 THR A O 1
ATOM 2469 N N . ASN A 1 313 ? -63.124 -11.923 37.934 1.00 79.12 313 ASN A N 1
ATOM 2470 C CA . ASN A 1 313 ? -63.176 -10.452 37.876 1.00 79.12 313 ASN A CA 1
ATOM 2471 C C . ASN A 1 313 ? -62.056 -9.765 38.684 1.00 79.12 313 ASN A C 1
ATOM 2473 O O . ASN A 1 313 ? -61.689 -8.630 38.404 1.00 79.12 313 ASN A O 1
ATOM 2477 N N . LEU A 1 314 ? -61.521 -10.430 39.715 1.00 80.88 314 LEU A N 1
ATOM 2478 C CA . LEU A 1 314 ? -60.416 -9.911 40.533 1.00 80.88 314 LEU A CA 1
ATOM 2479 C C . LEU A 1 314 ? -59.045 -10.239 39.927 1.00 80.88 314 LEU A C 1
ATOM 2481 O O . LEU A 1 314 ? -58.066 -9.562 40.233 1.00 80.88 314 LEU A O 1
ATOM 2485 N N . CYS A 1 315 ? -58.975 -11.282 39.100 1.00 77.00 315 CYS A N 1
ATOM 2486 C CA . CYS A 1 315 ? -57.755 -11.800 38.491 1.00 77.00 315 CYS A CA 1
ATOM 2487 C C . CYS A 1 315 ? -57.624 -11.454 36.996 1.00 77.00 315 CYS A C 1
ATOM 2489 O O . CYS A 1 315 ? -56.643 -11.845 36.376 1.00 77.00 315 CYS A O 1
ATOM 2491 N N . GLU A 1 316 ? -58.558 -10.702 36.409 1.00 73.56 316 GLU A N 1
ATOM 2492 C CA . GLU A 1 316 ? -58.557 -10.354 34.979 1.00 73.56 316 GLU A CA 1
ATOM 2493 C C . GLU A 1 316 ? -57.259 -9.646 34.546 1.00 73.56 316 GLU A C 1
ATOM 2495 O O . GLU A 1 316 ? -56.617 -10.042 33.577 1.00 73.56 316 GLU A O 1
ATOM 2500 N N . THR A 1 317 ? -56.795 -8.666 35.328 1.00 67.25 317 THR A N 1
ATOM 2501 C CA . THR A 1 317 ? -55.531 -7.949 35.071 1.00 67.25 317 THR A CA 1
ATOM 2502 C C . THR A 1 317 ? -54.300 -8.650 35.649 1.00 67.25 317 THR A C 1
ATOM 2504 O O . THR A 1 317 ? -53.188 -8.159 35.493 1.00 67.25 317 THR A O 1
ATOM 2507 N N . TYR A 1 318 ? -54.474 -9.779 36.343 1.00 66.69 318 TYR A N 1
ATOM 2508 C CA . TYR A 1 318 ? -53.380 -10.525 36.981 1.00 66.69 318 TYR A CA 1
ATOM 2509 C C . TYR A 1 318 ? -52.433 -11.160 35.953 1.00 66.69 318 TYR A C 1
ATOM 2511 O O . TYR A 1 318 ? -51.257 -11.377 36.234 1.00 66.69 318 TYR A O 1
ATOM 2519 N N . HIS A 1 319 ? -52.946 -11.445 34.753 1.00 64.94 319 HIS A N 1
ATOM 2520 C CA . HIS A 1 319 ? -52.185 -12.016 33.641 1.00 64.94 319 HIS A CA 1
ATOM 2521 C C . HIS A 1 319 ? -51.737 -10.977 32.601 1.00 64.94 319 HIS A C 1
ATOM 2523 O O . HIS A 1 319 ? -51.010 -11.335 31.672 1.00 64.94 319 HIS A O 1
ATOM 2529 N N . ASP A 1 320 ? -52.137 -9.710 32.753 1.00 72.44 320 ASP A N 1
ATOM 2530 C CA . ASP A 1 320 ? -51.753 -8.633 31.840 1.00 72.44 320 ASP A CA 1
ATOM 2531 C C . ASP A 1 320 ? -50.239 -8.394 31.906 1.00 72.44 320 ASP A C 1
ATOM 2533 O O . ASP A 1 320 ? -49.662 -8.297 32.991 1.00 72.44 320 ASP A O 1
ATOM 2537 N N . TYR A 1 321 ? -49.602 -8.273 30.739 1.00 70.56 321 TYR A N 1
ATOM 2538 C CA . TYR A 1 321 ? -48.171 -8.024 30.573 1.00 70.56 321 TYR A CA 1
ATOM 2539 C C . TYR A 1 321 ? -47.678 -6.815 31.389 1.00 70.56 321 TYR A C 1
ATOM 2541 O O . TYR A 1 321 ? -46.557 -6.831 31.901 1.00 70.56 321 TYR A O 1
ATOM 2549 N N . HIS A 1 322 ? -48.522 -5.794 31.571 1.00 70.00 322 HIS A N 1
ATOM 2550 C CA . HIS A 1 322 ? -48.187 -4.610 32.369 1.00 70.00 322 HIS A CA 1
ATOM 2551 C C . HIS A 1 322 ? -48.068 -4.886 33.879 1.00 70.00 322 HIS A C 1
ATOM 2553 O O . HIS A 1 322 ? -47.260 -4.245 34.550 1.00 70.00 322 HIS A O 1
ATOM 2559 N N . CYS A 1 323 ? -48.802 -5.874 34.403 1.00 73.50 323 CYS A N 1
ATOM 2560 C CA . CYS A 1 323 ? -48.772 -6.268 35.817 1.00 73.50 323 CYS A CA 1
ATOM 2561 C C . CYS A 1 323 ? -47.932 -7.525 36.089 1.00 73.50 323 CYS A C 1
ATOM 2563 O O . CYS A 1 323 ? -47.965 -8.071 37.197 1.00 73.50 323 CYS A O 1
ATOM 2565 N N . GLN A 1 324 ? -47.149 -7.975 35.102 1.00 73.31 324 GLN A N 1
ATOM 2566 C CA . GLN A 1 324 ? -46.180 -9.047 35.294 1.00 73.31 324 GLN A CA 1
ATOM 2567 C C . GLN A 1 324 ? -44.969 -8.548 36.083 1.00 73.31 324 GLN A C 1
ATOM 2569 O O . GLN A 1 324 ? -44.382 -7.511 35.768 1.00 73.31 324 GLN A O 1
ATOM 2574 N N . THR A 1 325 ? -44.574 -9.304 37.110 1.00 74.50 325 THR A N 1
ATOM 2575 C CA . THR A 1 325 ? -43.374 -8.987 37.890 1.00 74.50 325 THR A CA 1
ATOM 2576 C C . THR A 1 325 ? -42.126 -9.194 37.042 1.00 74.50 325 THR A C 1
ATOM 2578 O O . THR A 1 325 ? -41.955 -10.263 36.455 1.00 74.50 325 THR A O 1
ATOM 2581 N N . GLU A 1 326 ? -41.232 -8.210 37.021 1.00 76.62 326 GLU A N 1
ATOM 2582 C CA . GLU A 1 326 ? -39.924 -8.329 36.376 1.00 76.62 326 GLU A CA 1
ATOM 2583 C C . GLU A 1 326 ? -38.906 -8.862 37.392 1.00 76.62 326 GLU A C 1
ATOM 2585 O O . GLU A 1 326 ? -38.902 -8.467 38.564 1.00 76.62 326 GLU A O 1
ATOM 2590 N N . GLN A 1 327 ? -38.061 -9.798 36.957 1.00 81.19 327 GLN A N 1
ATOM 2591 C CA . GLN A 1 327 ? -36.950 -10.281 37.768 1.00 81.19 327 GLN A CA 1
ATOM 2592 C C . GLN A 1 327 ? -35.787 -9.299 37.641 1.00 81.19 327 GLN A C 1
ATOM 2594 O O . GLN A 1 327 ? -35.229 -9.120 36.559 1.00 81.19 327 GLN A O 1
ATOM 2599 N N . CYS A 1 328 ? -35.400 -8.699 38.758 1.00 85.75 328 CYS A N 1
ATOM 2600 C CA . CYS A 1 328 ? -34.273 -7.783 38.843 1.00 85.75 328 CYS A CA 1
ATOM 2601 C C . CYS A 1 328 ? -33.241 -8.288 39.850 1.00 85.75 328 CYS A C 1
ATOM 2603 O O . CYS A 1 328 ? -33.496 -9.194 40.645 1.00 85.75 328 CYS A O 1
ATOM 2605 N N . LEU A 1 329 ? -32.050 -7.709 39.797 1.00 85.88 329 LEU A N 1
ATOM 2606 C CA . LEU A 1 329 ? -30.925 -8.045 40.654 1.00 85.88 329 LEU A CA 1
ATOM 2607 C C . LEU A 1 329 ? -30.605 -6.847 41.541 1.00 85.88 329 LEU A C 1
ATOM 2609 O O . LEU A 1 329 ? -30.551 -5.719 41.058 1.00 85.88 329 LEU A O 1
ATOM 2613 N N . VAL A 1 330 ? -30.373 -7.097 42.828 1.00 85.62 330 VAL A N 1
ATOM 2614 C CA . VAL A 1 330 ? -29.836 -6.098 43.761 1.00 85.62 330 VAL A CA 1
ATOM 2615 C C . VAL A 1 330 ? -28.414 -6.482 44.121 1.00 85.62 330 VAL A C 1
ATOM 2617 O O . VAL A 1 330 ? -28.180 -7.578 44.639 1.00 85.62 330 VAL A O 1
ATOM 2620 N N . GLY A 1 331 ? -27.471 -5.588 43.842 1.00 84.62 331 GLY A N 1
ATOM 2621 C CA . GLY A 1 331 ? -26.059 -5.788 44.150 1.00 84.62 331 GLY A CA 1
ATOM 2622 C C . GLY A 1 331 ? -25.203 -4.572 43.817 1.00 84.62 331 GLY A C 1
ATOM 2623 O O . GLY A 1 331 ? -25.709 -3.519 43.426 1.00 84.62 331 GLY A O 1
ATOM 2624 N N . ASP A 1 332 ? -23.895 -4.734 43.974 1.00 85.81 332 ASP A N 1
ATOM 2625 C CA . ASP A 1 332 ? -22.919 -3.691 43.670 1.00 85.81 332 ASP A CA 1
ATOM 2626 C C . ASP A 1 332 ? -22.534 -3.724 42.183 1.00 85.81 332 ASP A C 1
ATOM 2628 O O . ASP A 1 332 ? -22.354 -4.795 41.597 1.00 85.81 332 ASP A O 1
ATOM 2632 N N . LEU A 1 333 ? -22.381 -2.545 41.579 1.00 87.25 333 LEU A N 1
ATOM 2633 C CA . LEU A 1 333 ? -21.946 -2.361 40.195 1.00 87.25 333 LEU A CA 1
ATOM 2634 C C . LEU A 1 333 ? -20.631 -1.583 40.143 1.00 87.25 333 LEU A C 1
ATOM 2636 O O . LEU A 1 333 ? -20.419 -0.639 40.905 1.00 87.25 333 LEU A O 1
ATOM 2640 N N . LEU A 1 334 ? -19.774 -1.941 39.191 1.00 88.00 334 LEU A N 1
ATOM 2641 C CA . LEU A 1 334 ? -18.594 -1.161 38.827 1.00 88.00 334 LEU A CA 1
ATOM 2642 C C . LEU A 1 334 ? -18.859 -0.406 37.537 1.00 88.00 334 LEU A C 1
ATOM 2644 O O . LEU A 1 334 ? -19.254 -1.010 36.544 1.00 88.00 334 LEU A O 1
ATOM 2648 N N . GLY A 1 335 ? -18.636 0.902 37.553 1.00 88.75 335 GLY A N 1
ATOM 2649 C CA . GLY A 1 335 ? -18.688 1.739 36.366 1.00 88.75 335 GLY A CA 1
ATOM 2650 C C . GLY A 1 335 ? -17.289 2.110 35.891 1.00 88.75 335 GLY A C 1
ATOM 2651 O O . GLY A 1 335 ? -16.442 2.507 36.693 1.00 88.75 335 GLY A O 1
ATOM 2652 N N . PHE A 1 336 ? -17.066 2.015 34.583 1.00 90.38 336 PHE A N 1
ATOM 2653 C CA . PHE A 1 336 ? -15.830 2.440 33.931 1.00 90.38 336 PHE A CA 1
ATOM 2654 C C . PHE A 1 336 ? -16.112 3.583 32.974 1.00 90.38 336 PHE A C 1
ATOM 2656 O O . PHE A 1 336 ? -17.034 3.507 32.161 1.00 90.38 336 PHE A O 1
ATOM 2663 N N . GLN A 1 337 ? -15.303 4.632 33.065 1.00 90.62 337 GLN A N 1
ATOM 2664 C CA . GLN A 1 337 ? -15.381 5.792 32.189 1.00 90.62 337 GLN A CA 1
ATOM 2665 C C . GLN A 1 337 ? -14.055 5.997 31.478 1.00 90.62 337 GLN A C 1
ATOM 2667 O O . GLN A 1 337 ? -13.013 6.028 32.127 1.00 90.62 337 GLN A O 1
ATOM 2672 N N . LEU A 1 338 ? -14.112 6.238 30.172 1.00 91.50 338 LEU A N 1
ATOM 2673 C CA . LEU A 1 338 ? -12.994 6.786 29.420 1.00 91.50 338 LEU A CA 1
ATOM 2674 C C . LEU A 1 338 ? -13.258 8.276 29.181 1.00 91.50 338 LEU A C 1
ATOM 2676 O O . LEU A 1 338 ? -14.220 8.636 28.504 1.00 91.50 338 LEU A O 1
ATOM 2680 N N . ARG A 1 339 ? -12.449 9.152 29.782 1.00 90.44 339 ARG A N 1
ATOM 2681 C CA . ARG A 1 339 ? -12.631 10.610 29.715 1.00 90.44 339 ARG A CA 1
ATOM 2682 C C . ARG A 1 339 ? -11.510 11.254 28.892 1.00 90.44 339 ARG A C 1
ATOM 2684 O O . ARG A 1 339 ? -10.356 11.102 29.287 1.00 90.44 339 ARG A O 1
ATOM 2691 N N . PRO A 1 340 ? -11.799 11.975 27.794 1.00 91.06 340 PRO A N 1
ATOM 2692 C CA . PRO A 1 340 ? -10.768 12.671 27.028 1.00 91.06 340 PRO A CA 1
ATOM 2693 C C . PRO A 1 340 ? -10.239 13.872 27.817 1.00 91.06 340 PRO A C 1
ATOM 2695 O O . PRO A 1 340 ? -11.018 14.623 28.410 1.00 91.06 340 PRO A O 1
ATOM 2698 N N . ILE A 1 341 ? -8.919 14.059 27.814 1.00 89.00 341 ILE A N 1
ATOM 2699 C CA . ILE A 1 341 ? -8.252 15.207 28.427 1.00 89.00 341 ILE A CA 1
ATOM 2700 C C . ILE A 1 341 ? -7.462 15.957 27.360 1.00 89.00 341 ILE A C 1
ATOM 2702 O O . ILE A 1 341 ? -6.558 15.412 26.722 1.00 89.00 341 ILE A O 1
ATOM 2706 N N . TYR A 1 342 ? -7.807 17.228 27.191 1.00 87.06 342 TYR A N 1
ATOM 2707 C CA . TYR A 1 342 ? -7.106 18.158 26.319 1.00 87.06 342 TYR A CA 1
ATOM 2708 C C . TYR A 1 342 ? -6.060 18.947 27.105 1.00 87.06 342 TYR A C 1
ATOM 2710 O O . TYR A 1 342 ? -6.197 19.168 28.309 1.00 87.06 342 TYR A O 1
ATOM 2718 N N . ASP A 1 343 ? -4.997 19.358 26.422 1.00 76.12 343 ASP A N 1
ATOM 2719 C CA . ASP A 1 343 ? -3.968 20.203 27.010 1.00 76.12 343 ASP A CA 1
ATOM 2720 C C . ASP A 1 343 ? -4.523 21.616 27.258 1.00 76.12 343 ASP A C 1
ATOM 2722 O O . ASP A 1 343 ? -4.921 22.320 26.331 1.00 76.12 343 ASP A O 1
ATOM 2726 N N . ASN A 1 344 ? -4.527 22.044 28.522 1.00 64.69 344 ASN A N 1
ATOM 2727 C CA . ASN A 1 344 ? -4.950 23.389 28.919 1.00 64.69 344 ASN A CA 1
ATOM 2728 C C . ASN A 1 344 ? -3.960 24.481 28.461 1.00 64.69 344 ASN A C 1
ATOM 2730 O O . ASN A 1 344 ? -4.260 25.667 28.582 1.00 64.69 344 ASN A O 1
ATOM 2734 N N . SER A 1 345 ? -2.775 24.108 27.958 1.00 59.78 345 SER A N 1
ATOM 2735 C CA . SER A 1 345 ? -1.701 25.024 27.553 1.00 59.78 345 SER A CA 1
ATOM 2736 C C . SER A 1 345 ? -1.758 25.456 26.084 1.00 59.78 345 SER A C 1
ATOM 2738 O O . SER A 1 345 ? -0.730 25.781 25.489 1.00 59.78 345 SER A O 1
ATOM 2740 N N . ASN A 1 346 ? -2.963 25.540 25.504 1.00 72.62 346 ASN A N 1
ATOM 2741 C CA . ASN A 1 346 ? -3.194 26.112 24.173 1.00 72.62 346 ASN A CA 1
ATOM 2742 C C . ASN A 1 346 ? -2.600 25.301 22.994 1.00 72.62 346 ASN A C 1
ATOM 2744 O O . ASN A 1 346 ? -2.551 25.794 21.865 1.00 72.62 346 ASN A O 1
ATOM 2748 N N . ASN A 1 347 ? -2.170 24.057 23.220 1.00 83.06 347 ASN A N 1
ATOM 2749 C CA . ASN A 1 347 ? -1.705 23.170 22.155 1.00 83.06 347 ASN A CA 1
ATOM 2750 C C . ASN A 1 347 ? -2.859 22.335 21.591 1.00 83.06 347 ASN A C 1
ATOM 2752 O O . ASN A 1 347 ? -3.673 21.792 22.336 1.00 83.06 347 ASN A O 1
ATOM 2756 N N . VAL A 1 348 ? -2.896 22.199 20.268 1.00 87.62 348 VAL A N 1
ATOM 2757 C CA . VAL A 1 348 ? -3.854 21.359 19.548 1.00 87.62 348 VAL A CA 1
ATOM 2758 C C . VAL A 1 348 ? -3.100 20.254 18.834 1.00 87.62 348 VAL A C 1
ATOM 2760 O O . VAL A 1 348 ? -2.154 20.510 18.093 1.00 87.62 348 VAL A O 1
ATOM 2763 N N . TYR A 1 349 ? -3.534 19.024 19.068 1.00 89.81 349 TYR A N 1
ATOM 2764 C CA . TYR A 1 349 ? -2.993 17.833 18.438 1.00 89.81 349 TYR A CA 1
ATOM 2765 C C . TYR A 1 349 ? -3.919 17.369 17.327 1.00 89.81 349 TYR A C 1
ATOM 2767 O O . TYR A 1 349 ? -5.138 17.387 17.491 1.00 89.81 349 TYR A O 1
ATOM 2775 N N . CYS A 1 350 ? -3.350 16.938 16.212 1.00 91.31 350 CYS A N 1
ATOM 2776 C CA . CYS A 1 350 ? -4.124 16.616 15.031 1.00 91.31 350 CYS A CA 1
ATOM 2777 C C . CYS A 1 350 ? -3.548 15.405 14.302 1.00 91.31 350 CYS A C 1
ATOM 2779 O O . CYS A 1 350 ? -2.338 15.321 14.076 1.00 91.31 350 CYS A O 1
ATOM 2781 N N . HIS A 1 351 ? -4.429 14.474 13.943 1.00 93.38 351 HIS A N 1
ATOM 2782 C CA . HIS A 1 351 ? -4.077 13.288 13.173 1.00 93.38 351 HIS A CA 1
ATOM 2783 C C . HIS A 1 351 ? -4.041 13.625 11.683 1.00 93.38 351 HIS A C 1
ATOM 2785 O O . HIS A 1 351 ? -5.017 14.145 11.140 1.00 93.38 351 HIS A O 1
ATOM 2791 N N . MET A 1 352 ? -2.926 13.306 11.034 1.00 91.38 352 MET A N 1
ATOM 2792 C CA . MET A 1 352 ? -2.630 13.696 9.663 1.00 91.38 352 MET A CA 1
ATOM 2793 C C . MET A 1 352 ? -2.381 12.484 8.775 1.00 91.38 352 MET A C 1
ATOM 2795 O O . MET A 1 352 ? -1.888 11.451 9.217 1.00 91.38 352 MET A O 1
ATOM 2799 N N . THR A 1 353 ? -2.661 12.648 7.488 1.00 91.62 353 THR A N 1
ATOM 2800 C CA . THR A 1 353 ? -2.300 11.698 6.439 1.00 91.62 353 THR A CA 1
ATOM 2801 C C . THR A 1 353 ? -1.617 12.430 5.289 1.00 91.62 353 THR A C 1
ATOM 2803 O O . THR A 1 353 ? -2.000 13.558 4.968 1.00 91.62 353 THR A O 1
ATOM 2806 N N . PRO A 1 354 ? -0.628 11.817 4.626 1.00 89.69 354 PRO A N 1
ATOM 2807 C CA . PRO A 1 354 ? -0.065 12.367 3.403 1.00 89.69 354 PRO A CA 1
ATOM 2808 C C . PRO A 1 354 ? -1.102 12.427 2.276 1.00 89.69 354 PRO A C 1
ATOM 2810 O O . PRO A 1 354 ? -1.955 11.544 2.139 1.00 89.69 354 PRO A O 1
ATOM 2813 N N . VAL A 1 355 ? -1.017 13.481 1.463 1.00 87.69 355 VAL A N 1
ATOM 2814 C CA . VAL A 1 355 ? -1.888 13.694 0.302 1.00 87.69 355 VAL A CA 1
ATOM 2815 C C . VAL A 1 355 ? -1.430 12.814 -0.862 1.00 87.69 355 VAL A C 1
ATOM 2817 O O . VAL A 1 355 ? -0.255 12.788 -1.241 1.00 87.69 355 VAL A O 1
ATOM 2820 N N . THR A 1 356 ? -2.378 12.088 -1.449 1.00 85.00 356 THR A N 1
ATOM 2821 C CA . THR A 1 356 ? -2.140 11.241 -2.623 1.00 85.00 356 THR A CA 1
ATOM 2822 C C . THR A 1 356 ? -2.383 12.015 -3.914 1.00 85.00 356 THR A C 1
ATOM 2824 O O . THR A 1 356 ? -3.216 12.919 -3.949 1.00 85.00 356 THR A O 1
ATOM 2827 N N . ASN A 1 357 ? -1.686 11.632 -4.990 1.00 87.38 357 ASN A N 1
ATOM 2828 C CA . ASN A 1 357 ? -1.867 12.193 -6.332 1.00 87.38 357 ASN A CA 1
ATOM 2829 C C . ASN A 1 357 ? -1.548 13.704 -6.451 1.00 87.38 357 ASN A C 1
ATOM 2831 O O . ASN A 1 357 ? -2.031 14.357 -7.379 1.00 87.38 357 ASN A O 1
ATOM 2835 N N . ASP A 1 358 ? -0.738 14.251 -5.536 1.00 88.06 358 ASP A N 1
ATOM 2836 C CA . ASP A 1 358 ? -0.220 15.626 -5.606 1.00 88.06 358 ASP A CA 1
ATOM 2837 C C . ASP A 1 358 ? 0.883 15.710 -6.667 1.00 88.06 358 ASP A C 1
ATOM 2839 O O . ASP A 1 358 ? 1.650 14.762 -6.848 1.00 88.06 358 ASP A O 1
ATOM 2843 N N . THR A 1 359 ? 0.980 16.827 -7.383 1.00 90.31 359 THR A N 1
ATOM 2844 C CA . THR A 1 359 ? 2.041 17.006 -8.382 1.00 90.31 359 THR A CA 1
ATOM 2845 C C . THR A 1 359 ? 3.357 17.281 -7.661 1.00 90.31 359 THR A C 1
ATOM 2847 O O . THR A 1 359 ? 3.497 18.295 -6.985 1.00 90.31 359 THR A O 1
ATOM 2850 N N . VAL A 1 360 ? 4.334 16.388 -7.820 1.00 90.31 360 VAL A N 1
ATOM 2851 C CA . VAL A 1 360 ? 5.663 16.502 -7.193 1.00 90.31 360 VAL A CA 1
ATOM 2852 C C . VAL A 1 360 ? 6.634 17.208 -8.133 1.00 90.31 360 VAL A C 1
ATOM 2854 O O . VAL A 1 360 ? 7.436 18.037 -7.701 1.00 90.31 360 VAL A O 1
ATOM 2857 N N . MET A 1 361 ? 6.568 16.905 -9.431 1.00 90.12 361 MET A N 1
ATOM 2858 C CA . MET A 1 361 ? 7.488 17.459 -10.421 1.00 90.12 361 MET A CA 1
ATOM 2859 C C . MET A 1 361 ? 6.829 17.593 -11.794 1.00 90.12 361 MET A C 1
ATOM 2861 O O . MET A 1 361 ? 6.051 16.735 -12.206 1.00 90.12 361 MET A O 1
ATOM 2865 N N . GLU A 1 362 ? 7.200 18.637 -12.527 1.00 92.38 362 GLU A N 1
ATOM 2866 C CA . GLU A 1 362 ? 6.960 18.761 -13.963 1.00 92.38 362 GLU A CA 1
ATOM 2867 C C . GLU A 1 362 ? 8.303 18.905 -14.687 1.00 92.38 362 GLU A C 1
ATOM 2869 O O . GLU A 1 362 ? 9.147 19.729 -14.315 1.00 92.38 362 GLU A O 1
ATOM 2874 N N . LEU A 1 363 ? 8.507 18.079 -15.710 1.00 91.19 363 LEU A N 1
ATOM 2875 C CA . LEU A 1 363 ? 9.725 18.025 -16.504 1.00 91.19 363 LEU A CA 1
ATOM 2876 C C . LEU A 1 363 ? 9.391 18.176 -17.985 1.00 91.19 363 LEU A C 1
ATOM 2878 O O . LEU A 1 363 ? 8.620 17.393 -18.525 1.00 91.19 363 LEU A O 1
ATOM 2882 N N . VAL A 1 364 ? 10.050 19.113 -18.660 1.00 92.31 364 VAL A N 1
ATOM 2883 C CA . VAL A 1 364 ? 10.005 19.232 -20.121 1.00 92.31 364 VAL A CA 1
ATOM 2884 C C . VAL A 1 364 ? 11.338 18.763 -20.684 1.00 92.31 364 VAL A C 1
ATOM 2886 O O . VAL A 1 364 ? 12.380 19.285 -20.286 1.00 92.31 364 VAL A O 1
ATOM 2889 N N . TYR A 1 365 ? 11.338 17.799 -21.606 1.00 92.12 365 TYR A N 1
ATOM 2890 C CA . TYR A 1 365 ? 12.568 17.321 -22.240 1.00 92.12 365 TYR A CA 1
ATOM 2891 C C . TYR A 1 365 ? 12.441 17.154 -23.754 1.00 92.12 365 TYR A C 1
ATOM 2893 O O . TYR A 1 365 ? 11.381 16.870 -24.299 1.00 92.12 365 TYR A O 1
ATOM 2901 N N . ASN A 1 366 ? 13.571 17.327 -24.433 1.00 93.06 366 ASN A N 1
ATOM 2902 C CA . ASN A 1 366 ? 13.715 17.251 -25.876 1.00 93.06 366 ASN A CA 1
ATOM 2903 C C . ASN A 1 366 ? 14.749 16.188 -26.233 1.00 93.06 366 ASN A C 1
ATOM 2905 O O . ASN A 1 366 ? 15.864 16.209 -25.700 1.00 93.06 366 ASN A O 1
ATOM 2909 N N . VAL A 1 367 ? 14.412 15.312 -27.179 1.00 92.69 367 VAL A N 1
ATOM 2910 C CA . VAL A 1 367 ? 15.384 14.411 -27.813 1.00 92.69 367 VAL A CA 1
ATOM 2911 C C . VAL A 1 367 ? 15.855 15.051 -29.108 1.00 92.69 367 VAL A C 1
ATOM 2913 O O . VAL A 1 367 ? 15.046 15.385 -29.970 1.00 92.69 367 VAL A O 1
ATOM 2916 N N . ILE A 1 368 ? 17.163 15.218 -29.248 1.00 91.88 368 ILE A N 1
ATOM 2917 C CA . ILE A 1 368 ? 17.808 15.920 -30.356 1.00 91.88 368 ILE A CA 1
ATOM 2918 C C . ILE A 1 368 ? 18.791 14.960 -31.023 1.00 91.88 368 ILE A C 1
ATOM 2920 O O . ILE A 1 368 ? 19.543 14.275 -30.334 1.00 91.88 368 ILE A O 1
ATOM 2924 N N . ASN A 1 369 ? 18.818 14.925 -32.353 1.00 91.00 369 ASN A N 1
ATOM 2925 C CA . ASN A 1 369 ? 19.875 14.272 -33.120 1.00 91.00 369 ASN A CA 1
ATOM 2926 C C . ASN A 1 369 ? 20.655 15.334 -33.910 1.00 91.00 369 ASN A C 1
ATOM 2928 O O . ASN A 1 369 ? 20.096 16.004 -34.777 1.00 91.00 369 ASN A O 1
ATOM 2932 N N . TYR A 1 370 ? 21.932 15.518 -33.567 1.00 85.44 370 TYR A N 1
ATOM 2933 C CA . TYR A 1 370 ? 22.830 16.587 -34.017 1.00 85.44 370 TYR A CA 1
ATOM 2934 C C . TYR A 1 370 ? 22.245 17.998 -33.840 1.00 85.44 370 TYR A C 1
ATOM 2936 O O . TYR A 1 370 ? 22.531 18.664 -32.846 1.00 85.44 370 TYR A O 1
ATOM 2944 N N . TYR A 1 371 ? 21.413 18.442 -34.783 1.00 82.38 371 TYR A N 1
ATOM 2945 C CA . TYR A 1 371 ? 20.792 19.770 -34.804 1.00 82.38 371 TYR A CA 1
ATOM 2946 C C . TYR A 1 371 ? 19.260 19.721 -34.890 1.00 82.38 371 TYR A C 1
ATOM 2948 O O . TYR A 1 371 ? 18.615 20.762 -34.791 1.00 82.38 371 TYR A O 1
ATOM 2956 N N . GLU A 1 372 ? 18.669 18.537 -35.072 1.00 87.06 372 GLU A N 1
ATOM 2957 C CA . GLU A 1 372 ? 17.231 18.362 -35.263 1.00 87.06 372 GLU A CA 1
ATOM 2958 C C . GLU A 1 372 ? 16.570 17.834 -33.984 1.00 87.06 372 GLU A C 1
ATOM 2960 O O . GLU A 1 372 ? 16.945 16.780 -33.465 1.00 87.06 372 GLU A O 1
ATOM 2965 N N . THR A 1 373 ? 15.565 18.550 -33.479 1.00 89.75 373 THR A N 1
ATOM 2966 C CA . THR A 1 373 ? 14.713 18.062 -32.387 1.00 89.75 373 THR A CA 1
ATOM 2967 C C . THR A 1 373 ? 13.746 17.014 -32.930 1.00 89.75 373 THR A C 1
ATOM 2969 O O . THR A 1 373 ? 12.900 17.323 -33.764 1.00 89.75 373 THR A O 1
ATOM 2972 N N . LEU A 1 374 ? 13.865 15.781 -32.443 1.00 89.50 374 LEU A N 1
ATOM 2973 C CA . LEU A 1 374 ? 13.028 14.652 -32.845 1.00 89.50 374 LEU A CA 1
ATOM 2974 C C . LEU A 1 374 ? 11.701 14.611 -32.084 1.00 89.50 374 LEU A C 1
ATOM 2976 O O . LEU A 1 374 ? 10.673 14.288 -32.673 1.00 89.50 374 LEU A O 1
ATOM 2980 N N . VAL A 1 375 ? 11.726 14.922 -30.784 1.00 90.69 375 VAL A N 1
ATOM 2981 C CA . VAL A 1 375 ? 10.530 15.000 -29.936 1.00 90.69 375 VAL A CA 1
ATOM 2982 C C . VAL A 1 375 ? 10.713 16.044 -28.839 1.00 90.69 375 VAL A C 1
ATOM 2984 O O . VAL A 1 375 ? 11.844 16.316 -28.421 1.00 90.69 375 VAL A O 1
ATOM 2987 N N . SER A 1 376 ? 9.595 16.586 -28.366 1.00 92.25 376 SER A N 1
ATOM 2988 C CA . SER A 1 376 ? 9.482 17.398 -27.158 1.00 92.25 376 SER A CA 1
ATOM 2989 C C . SER A 1 376 ? 8.347 16.823 -26.314 1.00 92.25 376 SER A C 1
ATOM 2991 O O . SER A 1 376 ? 7.236 16.685 -26.820 1.00 92.25 376 SER A O 1
ATOM 2993 N N . GLU A 1 377 ? 8.639 16.447 -25.072 1.00 91.19 377 GLU A N 1
ATOM 2994 C CA . GLU A 1 377 ? 7.699 15.792 -24.158 1.00 91.19 377 GLU A CA 1
ATOM 2995 C C . GLU A 1 377 ? 7.615 16.559 -22.836 1.00 91.19 377 GLU A C 1
ATOM 2997 O O . GLU A 1 377 ? 8.620 17.075 -22.334 1.00 91.19 377 GLU A O 1
ATOM 3002 N N . THR A 1 378 ? 6.416 16.582 -22.252 1.00 92.62 378 THR A N 1
ATOM 3003 C CA . THR A 1 378 ? 6.161 17.120 -20.910 1.00 92.62 378 THR A CA 1
ATOM 3004 C C . THR A 1 378 ? 5.687 15.994 -20.003 1.00 92.62 378 THR A C 1
ATOM 3006 O O . THR A 1 378 ? 4.644 15.385 -20.241 1.00 92.62 378 THR A O 1
ATOM 3009 N N . LEU A 1 379 ? 6.439 15.737 -18.937 1.00 92.25 379 LEU A N 1
ATOM 3010 C CA . LEU A 1 379 ? 6.135 14.740 -17.920 1.00 92.25 379 LEU A CA 1
ATOM 3011 C C . LEU A 1 379 ? 5.640 15.414 -16.647 1.00 92.25 379 LEU A C 1
ATOM 3013 O O . LEU A 1 379 ? 6.312 16.281 -16.094 1.00 92.25 379 LEU A O 1
ATOM 3017 N N . ILE A 1 380 ? 4.493 14.954 -16.154 1.00 93.00 380 ILE A N 1
ATOM 3018 C CA . ILE A 1 380 ? 3.937 15.356 -14.861 1.00 93.00 380 ILE A CA 1
ATOM 3019 C C . ILE A 1 380 ? 4.043 14.156 -13.925 1.00 93.00 380 ILE A C 1
ATOM 3021 O O . ILE A 1 380 ? 3.343 13.156 -14.092 1.00 93.00 380 ILE A O 1
ATOM 3025 N N . VAL A 1 381 ? 4.921 14.268 -12.936 1.00 91.75 381 VAL A N 1
ATOM 3026 C CA . VAL A 1 381 ? 5.165 13.239 -11.929 1.00 91.75 381 VAL A CA 1
ATOM 3027 C C . VAL A 1 381 ? 4.337 13.560 -10.690 1.00 91.75 381 VAL A C 1
ATOM 3029 O O . VAL A 1 381 ? 4.462 14.636 -10.099 1.00 91.75 381 VAL A O 1
ATOM 3032 N N . LYS A 1 382 ? 3.479 12.616 -10.302 1.00 92.50 382 LYS A N 1
ATOM 3033 C CA . LYS A 1 382 ? 2.574 12.736 -9.154 1.00 92.50 382 LYS A CA 1
ATOM 3034 C C . LYS A 1 382 ? 2.971 11.795 -8.026 1.00 92.50 382 LYS A C 1
ATOM 3036 O O . LYS A 1 382 ? 3.599 10.772 -8.284 1.00 92.50 382 LYS A O 1
ATOM 3041 N N . SER A 1 383 ? 2.572 12.124 -6.801 1.00 90.00 383 SER A N 1
ATOM 3042 C CA . SER A 1 383 ? 2.858 11.303 -5.629 1.00 90.00 383 SER A CA 1
ATOM 3043 C C . SER A 1 383 ? 2.223 9.915 -5.738 1.00 90.00 383 SER A C 1
ATOM 3045 O O . SER A 1 383 ? 1.040 9.770 -6.058 1.00 90.00 383 SER A O 1
ATOM 3047 N N . ASP A 1 384 ? 3.026 8.894 -5.446 1.00 87.88 384 ASP A N 1
ATOM 3048 C CA . ASP A 1 384 ? 2.627 7.490 -5.407 1.00 87.88 384 ASP A CA 1
ATOM 3049 C C . ASP A 1 384 ? 2.655 6.937 -3.969 1.00 87.88 384 ASP A C 1
ATOM 3051 O O . ASP A 1 384 ? 2.937 7.653 -3.005 1.00 87.88 384 ASP A O 1
ATOM 3055 N N . GLY A 1 385 ? 2.358 5.643 -3.812 1.00 87.38 385 GLY A N 1
ATOM 3056 C CA . GLY A 1 385 ? 2.391 4.965 -2.511 1.00 87.38 385 GLY A CA 1
ATOM 3057 C C . GLY A 1 385 ? 3.770 4.984 -1.835 1.00 87.38 385 GLY A C 1
ATOM 3058 O O . GLY A 1 385 ? 3.859 5.057 -0.608 1.00 87.38 385 GLY A O 1
ATOM 3059 N N . SER A 1 386 ? 4.852 4.942 -2.618 1.00 87.69 386 SER A N 1
ATOM 3060 C CA . SER A 1 386 ? 6.224 4.972 -2.097 1.00 87.69 386 SER A CA 1
ATOM 3061 C C . SER A 1 386 ? 6.588 6.365 -1.582 1.00 87.69 386 SER A C 1
ATOM 3063 O O . SER A 1 386 ? 7.164 6.494 -0.498 1.00 87.69 386 SER A O 1
ATOM 3065 N N . TRP A 1 387 ? 6.185 7.411 -2.304 1.00 88.44 387 TRP A N 1
ATOM 3066 C CA . TRP A 1 387 ? 6.382 8.806 -1.930 1.00 88.44 387 TRP A CA 1
ATOM 3067 C C . TRP A 1 387 ? 5.755 9.108 -0.575 1.00 88.44 387 TRP A C 1
ATOM 3069 O O . TRP A 1 387 ? 6.422 9.634 0.311 1.00 88.44 387 TRP A O 1
ATOM 3079 N N . ILE A 1 388 ? 4.497 8.701 -0.382 1.00 85.56 388 ILE A N 1
ATOM 3080 C CA . ILE A 1 388 ? 3.748 8.976 0.850 1.00 85.56 388 ILE A CA 1
ATOM 3081 C C . ILE A 1 388 ? 4.169 8.112 2.049 1.00 85.56 388 ILE A C 1
ATOM 3083 O O . ILE A 1 388 ? 3.742 8.389 3.166 1.00 85.56 388 ILE A O 1
ATOM 3087 N N . THR A 1 389 ? 4.990 7.074 1.852 1.00 84.69 389 THR A N 1
ATOM 3088 C CA . THR A 1 389 ? 5.466 6.191 2.939 1.00 84.69 389 THR A CA 1
ATOM 3089 C C . THR A 1 389 ? 6.942 6.386 3.277 1.00 84.69 389 THR A C 1
ATOM 3091 O O . THR A 1 389 ? 7.318 6.321 4.448 1.00 84.69 389 THR A O 1
ATOM 3094 N N . THR A 1 390 ? 7.777 6.649 2.271 1.00 85.81 390 THR A N 1
ATOM 3095 C CA . THR A 1 390 ? 9.241 6.710 2.410 1.00 85.81 390 THR A CA 1
ATOM 3096 C C . THR A 1 390 ? 9.844 8.058 2.036 1.00 85.81 390 THR A C 1
ATOM 3098 O O . THR A 1 390 ? 11.033 8.269 2.269 1.00 85.81 390 THR A O 1
ATOM 3101 N N . GLY A 1 391 ? 9.067 8.950 1.415 1.00 85.81 391 GLY A N 1
ATOM 3102 C CA . GLY A 1 391 ? 9.579 10.194 0.849 1.00 85.81 391 GLY A CA 1
ATOM 3103 C C . GLY A 1 391 ? 10.454 9.979 -0.389 1.00 85.81 391 GLY A C 1
ATOM 3104 O O . GLY A 1 391 ? 11.167 10.901 -0.791 1.00 85.81 391 GLY A O 1
ATOM 3105 N N . LYS A 1 392 ? 10.429 8.771 -0.971 1.00 89.88 392 LYS A N 1
ATOM 3106 C CA . LYS A 1 392 ? 11.178 8.388 -2.170 1.00 89.88 392 LYS A CA 1
ATOM 3107 C C . LYS A 1 392 ? 10.252 7.770 -3.198 1.00 89.88 392 LYS A C 1
ATOM 3109 O O . LYS A 1 392 ? 9.367 6.991 -2.844 1.00 89.88 392 LYS A O 1
ATOM 3114 N N . MET A 1 393 ? 10.493 8.069 -4.465 1.00 91.38 393 MET A N 1
ATOM 3115 C CA . MET A 1 393 ? 9.738 7.478 -5.564 1.00 91.38 393 MET A CA 1
ATOM 3116 C C . MET A 1 393 ? 10.601 7.294 -6.806 1.00 91.38 393 MET A C 1
ATOM 3118 O O . MET A 1 393 ? 11.575 8.017 -7.015 1.00 91.38 393 MET A O 1
ATOM 3122 N N . HIS A 1 394 ? 10.199 6.328 -7.624 1.00 91.88 394 HIS A N 1
ATOM 3123 C CA . HIS A 1 394 ? 10.770 6.063 -8.934 1.00 91.88 394 HIS A CA 1
ATOM 3124 C C . HIS A 1 394 ? 9.665 6.186 -9.981 1.00 91.88 394 HIS A C 1
ATOM 3126 O O . HIS A 1 394 ? 8.613 5.559 -9.854 1.00 91.88 394 HIS A O 1
ATOM 3132 N N . TYR A 1 395 ? 9.910 6.973 -11.020 1.00 91.50 395 TYR A N 1
ATOM 3133 C CA . TYR A 1 395 ? 8.994 7.166 -12.133 1.00 91.50 395 TYR A CA 1
ATOM 3134 C C . TYR A 1 395 ? 9.707 6.848 -13.446 1.00 91.50 395 TYR A C 1
ATOM 3136 O O . TYR A 1 395 ? 10.663 7.524 -13.814 1.00 91.50 395 TYR A O 1
ATOM 3144 N N . GLY A 1 396 ? 9.234 5.827 -14.158 1.00 88.75 396 GLY A N 1
ATOM 3145 C CA . GLY A 1 396 ? 9.769 5.440 -15.462 1.00 88.75 396 GLY A CA 1
ATOM 3146 C C . GLY A 1 396 ? 8.873 5.907 -16.605 1.00 88.75 396 GLY A C 1
ATOM 3147 O O . GLY A 1 396 ? 7.699 5.538 -16.660 1.00 88.75 396 GLY A O 1
ATOM 3148 N N . ASP A 1 397 ? 9.439 6.668 -17.537 1.00 87.44 397 ASP A N 1
ATOM 3149 C CA . ASP A 1 397 ? 8.853 6.977 -18.842 1.00 87.44 397 ASP A CA 1
ATOM 3150 C C . ASP A 1 397 ? 9.493 6.099 -19.948 1.00 87.44 397 ASP A C 1
ATOM 3152 O O . ASP A 1 397 ? 10.382 5.274 -19.714 1.00 87.44 397 ASP A O 1
ATOM 3156 N N . LYS A 1 398 ? 9.044 6.243 -21.200 1.00 85.44 398 LYS A N 1
ATOM 3157 C CA . LYS A 1 398 ? 9.591 5.541 -22.373 1.00 85.44 398 LYS A CA 1
ATOM 3158 C C . LYS A 1 398 ? 11.079 5.825 -22.613 1.00 85.44 398 LYS A C 1
ATOM 3160 O O . LYS A 1 398 ? 11.749 5.004 -23.246 1.00 85.44 398 LYS A O 1
ATOM 3165 N N . ILE A 1 399 ? 11.577 6.982 -22.166 1.00 86.75 399 ILE A N 1
ATOM 3166 C CA . ILE A 1 399 ? 12.948 7.453 -22.426 1.00 86.75 399 ILE A CA 1
ATOM 3167 C C . ILE A 1 399 ? 13.721 7.721 -21.136 1.00 86.75 399 ILE A C 1
ATOM 3169 O O . ILE A 1 399 ? 14.870 7.286 -21.023 1.00 86.75 399 ILE A O 1
ATOM 3173 N N . VAL A 1 400 ? 13.111 8.445 -20.196 1.00 87.38 400 VAL A N 1
ATOM 3174 C CA . VAL A 1 400 ? 13.752 8.870 -18.947 1.00 87.38 400 VAL A CA 1
ATOM 3175 C C . VAL A 1 400 ? 13.189 8.104 -17.755 1.00 87.38 400 VAL A C 1
ATOM 3177 O O . VAL A 1 400 ? 11.981 7.966 -17.601 1.00 87.38 400 VAL A O 1
ATOM 3180 N N . ASP A 1 401 ? 14.084 7.645 -16.896 1.00 88.81 401 ASP A N 1
ATOM 3181 C CA . ASP A 1 401 ? 13.781 7.104 -15.579 1.00 88.81 401 ASP A CA 1
ATOM 3182 C C . ASP A 1 401 ? 14.155 8.176 -14.539 1.00 88.81 401 ASP A C 1
ATOM 3184 O O . ASP A 1 401 ? 15.231 8.774 -14.615 1.00 88.81 401 ASP A O 1
ATOM 3188 N N . ILE A 1 402 ? 13.262 8.471 -13.597 1.00 88.56 402 ILE A N 1
ATOM 3189 C CA . ILE A 1 402 ? 13.388 9.581 -12.647 1.00 88.56 402 ILE A CA 1
ATOM 3190 C C . ILE A 1 402 ? 13.299 9.024 -11.227 1.00 88.56 402 ILE A C 1
ATOM 3192 O O . ILE A 1 402 ? 12.264 8.493 -10.831 1.00 88.56 402 ILE A O 1
ATOM 3196 N N . ASP A 1 403 ? 14.358 9.200 -10.443 1.00 89.62 403 ASP A N 1
ATOM 3197 C CA . ASP A 1 403 ? 14.359 8.932 -9.005 1.00 89.62 403 ASP A CA 1
ATOM 3198 C C . ASP A 1 403 ? 14.263 10.255 -8.240 1.00 89.62 403 ASP A C 1
ATOM 3200 O O . ASP A 1 403 ? 15.043 11.179 -8.488 1.00 89.62 403 ASP A O 1
ATOM 3204 N N . ILE A 1 404 ? 13.329 10.345 -7.293 1.00 88.62 404 ILE A N 1
ATOM 3205 C CA . ILE A 1 404 ? 13.134 11.526 -6.442 1.00 88.62 404 ILE A CA 1
ATOM 3206 C C . ILE A 1 404 ? 13.284 11.112 -4.977 1.00 88.62 404 ILE A C 1
ATOM 3208 O O . ILE A 1 404 ? 12.661 10.146 -4.533 1.00 88.62 404 ILE A O 1
ATOM 3212 N N . ASP A 1 405 ? 14.089 11.859 -4.221 1.00 88.50 405 ASP A N 1
ATOM 3213 C CA . ASP A 1 405 ? 14.309 11.669 -2.786 1.00 88.50 405 ASP A CA 1
ATOM 3214 C C . ASP A 1 405 ? 14.094 12.996 -2.044 1.00 88.50 405 ASP A C 1
ATOM 3216 O O . ASP A 1 405 ? 14.906 13.918 -2.144 1.00 88.50 405 ASP A O 1
ATOM 3220 N N . SER A 1 406 ? 12.999 13.086 -1.282 1.00 85.44 406 SER A N 1
ATOM 3221 C CA . SER A 1 406 ? 12.671 14.253 -0.443 1.00 85.44 406 SER A CA 1
ATOM 3222 C C . SER A 1 406 ? 13.615 14.438 0.750 1.00 85.44 406 SER A C 1
ATOM 3224 O O . SER A 1 406 ? 13.567 15.480 1.398 1.00 85.44 406 SER A O 1
ATOM 3226 N N . LYS A 1 407 ? 14.437 13.425 1.080 1.00 84.00 407 LYS A N 1
ATOM 3227 C CA . LYS A 1 407 ? 15.251 13.322 2.308 1.00 84.00 407 LYS A CA 1
ATOM 3228 C C . LYS A 1 407 ? 14.455 13.311 3.618 1.00 84.00 407 LYS A C 1
ATOM 3230 O O . LYS A 1 407 ? 15.052 13.202 4.693 1.00 84.00 407 LYS A O 1
ATOM 3235 N N . VAL A 1 408 ? 13.121 13.314 3.560 1.00 80.00 408 VAL A N 1
ATOM 3236 C CA . VAL A 1 408 ? 12.251 13.099 4.722 1.00 80.00 408 VAL A CA 1
ATOM 3237 C C . VAL A 1 408 ? 12.296 11.615 5.089 1.00 80.00 408 VAL A C 1
ATOM 3239 O O . VAL A 1 408 ? 11.626 10.782 4.489 1.00 80.00 408 VAL A O 1
ATOM 3242 N N . ARG A 1 409 ? 13.133 11.261 6.072 1.00 75.75 409 ARG A N 1
ATOM 3243 C CA . ARG A 1 409 ? 13.387 9.856 6.450 1.00 75.75 409 ARG A CA 1
ATOM 3244 C C . ARG A 1 409 ? 12.178 9.160 7.072 1.00 75.75 409 ARG A C 1
ATOM 3246 O O . ARG A 1 409 ? 12.051 7.945 6.955 1.00 75.75 409 ARG A O 1
ATOM 3253 N N . GLN A 1 410 ? 11.351 9.909 7.796 1.00 79.44 410 GLN A N 1
ATOM 3254 C CA . GLN A 1 410 ? 10.163 9.397 8.471 1.00 79.44 410 GLN A CA 1
ATOM 3255 C C . GLN A 1 410 ? 9.014 10.362 8.214 1.00 79.44 410 GLN A C 1
ATOM 3257 O O . GLN A 1 410 ? 9.114 11.545 8.538 1.00 79.44 410 GLN A O 1
ATOM 3262 N N . ILE A 1 411 ? 7.939 9.856 7.614 1.00 84.69 411 ILE A N 1
ATOM 3263 C CA . ILE A 1 411 ? 6.754 10.660 7.329 1.00 84.69 411 ILE A CA 1
ATOM 3264 C C . ILE A 1 411 ? 5.900 10.729 8.599 1.00 84.69 411 ILE A C 1
ATOM 3266 O O . ILE A 1 411 ? 5.554 9.672 9.145 1.00 84.69 411 ILE A O 1
ATOM 3270 N N . PRO A 1 412 ? 5.611 11.943 9.099 1.00 88.62 412 PRO A N 1
ATOM 3271 C CA . PRO A 1 412 ? 4.802 12.119 10.290 1.00 88.62 412 PRO A CA 1
ATOM 3272 C C . PRO A 1 412 ? 3.314 11.897 9.994 1.00 88.62 412 PRO A C 1
ATOM 3274 O O . PRO A 1 412 ? 2.825 12.232 8.916 1.00 88.62 412 PRO A O 1
ATOM 3277 N N . ASP A 1 413 ? 2.601 11.348 10.974 1.00 91.19 413 ASP A N 1
ATOM 3278 C CA . ASP A 1 413 ? 1.144 11.132 10.968 1.00 91.19 413 ASP A CA 1
ATOM 3279 C C . ASP A 1 413 ? 0.436 12.000 12.024 1.00 91.19 413 ASP A C 1
ATOM 3281 O O . ASP A 1 413 ? -0.775 11.912 12.235 1.00 91.19 413 ASP A O 1
ATOM 3285 N N . PHE A 1 414 ? 1.192 12.862 12.704 1.00 91.25 414 PHE A N 1
ATOM 3286 C CA . PHE A 1 414 ? 0.696 13.654 13.811 1.00 91.25 414 PHE A CA 1
ATOM 3287 C C . PHE A 1 414 ? 1.322 15.041 13.819 1.00 91.25 414 PHE A C 1
ATOM 3289 O O . PHE A 1 414 ? 2.524 15.198 13.590 1.00 91.25 414 PHE A O 1
ATOM 3296 N N . VAL A 1 415 ? 0.504 16.051 14.105 1.00 90.44 415 VAL A N 1
ATOM 3297 C CA . VAL A 1 415 ? 0.928 17.451 14.176 1.00 90.44 415 VAL A CA 1
ATOM 3298 C C . VAL A 1 415 ? 0.451 18.079 15.482 1.00 90.44 415 VAL A C 1
ATOM 3300 O O . VAL A 1 415 ? -0.702 17.922 15.882 1.00 90.44 415 VAL A O 1
ATOM 3303 N N . LYS A 1 416 ? 1.348 18.818 16.133 1.00 89.25 416 LYS A N 1
ATOM 3304 C CA . LYS A 1 416 ? 1.083 19.699 17.270 1.00 89.25 416 LYS A CA 1
ATOM 3305 C C . LYS A 1 416 ? 1.124 21.145 16.789 1.00 89.25 416 LYS A C 1
ATOM 3307 O O . LYS A 1 416 ? 2.125 21.586 16.229 1.00 89.25 416 LYS A O 1
ATOM 3312 N N . ILE A 1 417 ? 0.062 21.891 17.063 1.00 86.56 417 ILE A N 1
ATOM 3313 C CA . ILE A 1 417 ? -0.045 23.326 16.799 1.00 86.56 417 ILE A CA 1
ATOM 3314 C C . ILE A 1 417 ? -0.097 24.050 18.139 1.00 86.56 417 ILE A C 1
ATOM 3316 O O . ILE A 1 417 ? -1.002 23.807 18.935 1.00 86.56 417 ILE A O 1
ATOM 3320 N N . SER A 1 418 ? 0.840 24.961 18.391 1.00 83.62 418 SER A N 1
ATOM 3321 C CA . SER A 1 418 ? 0.726 25.873 19.532 1.00 83.62 418 SER A CA 1
ATOM 3322 C C . SER A 1 418 ? -0.111 27.086 19.139 1.00 83.62 418 SER A C 1
ATOM 3324 O O . SER A 1 418 ? 0.290 27.851 18.262 1.00 83.62 418 SER A O 1
ATOM 3326 N N . SER A 1 419 ? -1.252 27.314 19.795 1.00 72.31 419 SER A N 1
ATOM 3327 C CA . SER A 1 419 ? -2.082 28.490 19.497 1.00 72.31 419 SER A CA 1
ATOM 3328 C C . SER A 1 419 ? -1.458 29.808 19.973 1.00 72.31 419 SER A C 1
ATOM 3330 O O . SER A 1 419 ? -1.815 30.868 19.463 1.00 72.31 419 SER A O 1
ATOM 3332 N N . VAL A 1 420 ? -0.476 29.751 20.887 1.00 75.19 420 VAL A N 1
ATOM 3333 C CA . VAL A 1 420 ? 0.247 30.928 21.402 1.00 75.19 420 VAL A CA 1
ATOM 3334 C C . VAL A 1 420 ? 1.411 31.312 20.495 1.00 75.19 420 VAL A C 1
ATOM 3336 O O . VAL A 1 420 ? 1.497 32.455 20.053 1.00 75.19 420 VAL A O 1
ATOM 3339 N N . THR A 1 421 ? 2.320 30.373 20.211 1.00 76.25 421 THR A N 1
ATOM 3340 C CA . THR A 1 421 ? 3.531 30.671 19.425 1.00 76.25 421 THR A CA 1
ATOM 3341 C C . THR A 1 421 ? 3.310 30.528 17.923 1.00 76.25 421 THR A C 1
ATOM 3343 O O . THR A 1 421 ? 4.174 30.931 17.147 1.00 76.25 421 THR A O 1
ATOM 3346 N N . LYS A 1 422 ? 2.173 29.947 17.506 1.00 72.50 422 LYS A N 1
ATOM 3347 C CA . LYS A 1 422 ? 1.874 29.536 16.122 1.00 72.50 422 LYS A CA 1
ATOM 3348 C C . LYS A 1 422 ? 2.915 28.580 15.531 1.00 72.50 422 LYS A C 1
ATOM 3350 O O . LYS A 1 422 ? 2.942 28.376 14.322 1.00 72.50 422 LYS A O 1
ATOM 3355 N N . GLN A 1 423 ? 3.763 27.992 16.374 1.00 80.56 423 GLN A N 1
ATOM 3356 C CA . GLN A 1 423 ? 4.725 26.988 15.952 1.00 80.56 423 GLN A CA 1
ATOM 3357 C C . GLN A 1 423 ? 4.015 25.661 15.728 1.00 80.56 423 GLN A C 1
ATOM 3359 O O . GLN A 1 423 ? 3.114 25.278 16.484 1.00 80.56 423 GLN A O 1
ATOM 3364 N N . VAL A 1 424 ? 4.459 24.968 14.686 1.00 86.31 424 VAL A N 1
ATOM 3365 C CA . VAL A 1 424 ? 3.962 23.656 14.306 1.00 86.31 424 VAL A CA 1
ATOM 3366 C C . VAL A 1 424 ? 5.098 22.658 14.462 1.00 86.31 424 VAL A C 1
ATOM 3368 O O . VAL A 1 424 ? 6.213 22.891 14.003 1.00 86.31 424 VAL A O 1
ATOM 3371 N N . ALA A 1 425 ? 4.809 21.549 15.126 1.00 87.81 425 ALA A N 1
ATOM 3372 C CA . ALA A 1 425 ? 5.699 20.405 15.222 1.00 87.81 425 ALA A CA 1
ATOM 3373 C C . ALA A 1 425 ? 4.991 19.185 14.638 1.00 87.81 425 ALA A C 1
ATOM 3375 O O . ALA A 1 425 ? 3.789 19.024 14.833 1.00 87.81 425 ALA A O 1
ATOM 3376 N N . ALA A 1 426 ? 5.724 18.319 13.947 1.00 89.19 426 ALA A N 1
ATOM 3377 C CA . ALA A 1 426 ? 5.190 17.071 13.420 1.00 89.19 426 ALA A CA 1
ATOM 3378 C C . ALA A 1 426 ? 6.014 15.887 13.912 1.00 89.19 426 ALA A C 1
ATOM 3380 O O . ALA A 1 426 ? 7.186 16.011 14.275 1.00 89.19 426 ALA A O 1
ATOM 3381 N N . GLY A 1 427 ? 5.385 14.726 13.926 1.00 89.88 427 GLY A N 1
ATOM 3382 C CA . GLY A 1 427 ? 6.032 13.486 14.300 1.00 89.88 427 GLY A CA 1
ATOM 3383 C C . GLY A 1 427 ? 5.089 12.310 14.144 1.00 89.88 427 GLY A C 1
ATOM 3384 O O . GLY A 1 427 ? 4.105 12.393 13.407 1.00 89.88 427 GLY A O 1
ATOM 3385 N N . ARG A 1 428 ? 5.398 11.214 14.831 1.00 90.06 428 ARG A N 1
ATOM 3386 C CA . ARG A 1 428 ? 4.591 9.997 14.758 1.00 90.06 428 ARG A CA 1
ATOM 3387 C C . ARG A 1 428 ? 3.857 9.718 16.051 1.00 90.06 428 ARG A C 1
ATOM 3389 O O . ARG A 1 428 ? 4.440 9.826 17.127 1.00 90.06 428 ARG A O 1
ATOM 3396 N N . TYR A 1 429 ? 2.594 9.330 15.947 1.00 90.38 429 TYR A N 1
ATOM 3397 C CA . TYR A 1 429 ? 1.794 8.909 17.082 1.00 90.38 429 TYR A CA 1
ATOM 3398 C C . TYR A 1 429 ? 2.486 7.765 17.832 1.00 90.38 429 TYR A C 1
ATOM 3400 O O . TYR A 1 429 ? 2.870 6.750 17.244 1.00 90.38 429 TYR A O 1
ATOM 3408 N N . LYS A 1 430 ? 2.656 7.929 19.146 1.00 87.19 430 LYS A N 1
ATOM 3409 C CA . LYS A 1 430 ? 3.325 6.924 19.975 1.00 87.19 430 LYS A CA 1
ATOM 3410 C C . LYS A 1 430 ? 2.453 5.685 20.058 1.00 87.19 430 LYS A C 1
ATOM 3412 O O . LYS A 1 430 ? 1.388 5.728 20.662 1.00 87.19 430 LYS A O 1
ATOM 3417 N N . GLN A 1 431 ? 2.939 4.570 19.530 1.00 75.31 431 GLN A N 1
ATOM 3418 C CA . GLN A 1 431 ? 2.359 3.253 19.776 1.00 75.31 431 GLN A CA 1
ATOM 3419 C C . GLN A 1 431 ? 3.051 2.685 21.020 1.00 75.31 431 GLN A C 1
ATOM 3421 O O . GLN A 1 431 ? 4.208 2.287 20.975 1.00 75.31 431 GLN A O 1
ATOM 3426 N N . GLY A 1 432 ? 2.390 2.767 22.171 1.00 63.75 432 GLY A N 1
ATOM 3427 C CA . GLY A 1 432 ? 2.952 2.345 23.452 1.00 63.75 432 GLY A CA 1
ATOM 3428 C C . GLY A 1 432 ? 3.159 0.829 23.548 1.00 63.75 432 GLY A C 1
ATOM 3429 O O . GLY A 1 432 ? 2.317 0.050 23.109 1.00 63.75 432 GLY A O 1
ATOM 3430 N N . ASP A 1 433 ? 4.246 0.418 24.209 1.00 58.00 433 ASP A N 1
ATOM 3431 C CA . ASP A 1 433 ? 4.603 -0.998 24.419 1.00 58.00 433 ASP A CA 1
ATOM 3432 C C . ASP A 1 433 ? 3.828 -1.678 25.567 1.00 58.00 433 ASP A C 1
ATOM 3434 O O . ASP A 1 433 ? 3.821 -2.904 25.689 1.00 58.00 433 ASP A O 1
ATOM 3438 N N . VAL A 1 434 ? 3.198 -0.900 26.458 1.00 68.06 434 VAL A N 1
ATOM 3439 C CA . VAL A 1 434 ? 2.614 -1.414 27.709 1.00 68.06 434 VAL A CA 1
ATOM 3440 C C . VAL A 1 434 ? 1.094 -1.500 27.601 1.00 68.06 434 VAL A C 1
ATOM 3442 O O . VAL A 1 434 ? 0.379 -0.497 27.665 1.00 68.06 434 VAL A O 1
ATOM 3445 N N . SER A 1 435 ? 0.597 -2.731 27.472 1.00 68.56 435 SER A N 1
ATOM 3446 C CA . SER A 1 435 ? -0.833 -3.037 27.552 1.00 68.56 435 SER A CA 1
ATOM 3447 C C . SER A 1 435 ? -1.411 -2.655 28.919 1.00 68.56 435 SER A C 1
ATOM 3449 O O . SER A 1 435 ? -0.767 -2.843 29.951 1.00 68.56 435 SER A O 1
ATOM 3451 N N . VAL A 1 436 ? -2.668 -2.203 28.930 1.00 71.50 436 VAL A N 1
ATOM 3452 C CA . VAL A 1 436 ? -3.440 -1.889 30.148 1.00 71.50 436 VAL A CA 1
ATOM 3453 C C . VAL A 1 436 ? -3.716 -3.133 31.014 1.00 71.50 436 VAL A C 1
ATOM 3455 O O . VAL A 1 436 ? -4.162 -3.000 32.144 1.00 71.50 436 VAL A O 1
ATOM 3458 N N . LYS A 1 437 ? -3.379 -4.353 30.558 1.00 66.81 437 LYS A N 1
ATOM 3459 C CA . LYS A 1 437 ? -3.562 -5.620 31.305 1.00 66.81 437 LYS A CA 1
ATOM 3460 C C . LYS A 1 437 ? -2.773 -5.719 32.629 1.00 66.81 437 LYS A C 1
ATOM 3462 O O . LYS A 1 437 ? -2.888 -6.720 33.336 1.00 66.81 437 LYS A O 1
ATOM 3467 N N . THR A 1 438 ? -1.961 -4.724 32.980 1.00 67.19 438 THR A N 1
ATOM 3468 C CA . THR A 1 438 ? -1.308 -4.620 34.294 1.00 67.19 438 THR A CA 1
ATOM 3469 C C . THR A 1 438 ? -2.271 -4.102 35.360 1.00 67.19 438 THR A C 1
ATOM 3471 O O . THR A 1 438 ? -3.044 -3.190 35.091 1.00 67.19 438 THR A O 1
ATOM 3474 N N . LEU A 1 439 ? -2.186 -4.633 36.584 1.00 66.44 439 LEU A N 1
ATOM 3475 C CA . LEU A 1 439 ? -3.033 -4.204 37.700 1.00 66.44 439 LEU A CA 1
ATOM 3476 C C . LEU A 1 439 ? -2.813 -2.713 38.023 1.00 66.44 439 LEU A C 1
ATOM 3478 O O . LEU A 1 439 ? -1.705 -2.296 38.361 1.00 66.44 439 LEU A O 1
ATOM 3482 N N . ILE A 1 440 ? -3.884 -1.933 37.938 1.00 74.62 440 ILE A N 1
ATOM 3483 C CA . ILE A 1 440 ? -3.986 -0.533 38.331 1.00 74.62 440 ILE A CA 1
ATOM 3484 C C . ILE A 1 440 ? -4.447 -0.508 39.789 1.00 74.62 440 ILE A C 1
ATOM 3486 O O . ILE A 1 440 ? -5.573 -0.880 40.122 1.00 74.62 440 ILE A O 1
ATOM 3490 N N . THR A 1 441 ? -3.556 -0.065 40.669 1.00 64.25 441 THR A N 1
ATOM 3491 C CA . THR A 1 441 ? -3.815 0.048 42.113 1.00 64.25 441 THR A CA 1
ATOM 3492 C C . THR A 1 441 ? -4.611 1.307 42.475 1.00 64.25 441 THR A C 1
ATOM 3494 O O . THR A 1 441 ? -5.148 1.415 43.572 1.00 64.25 441 THR A O 1
ATOM 3497 N N . GLN A 1 442 ? -4.697 2.273 41.558 1.00 73.94 442 GLN A N 1
ATOM 3498 C CA . GLN A 1 442 ? -5.427 3.532 41.724 1.00 73.94 442 GLN A CA 1
ATOM 3499 C C . GLN A 1 442 ? -6.837 3.450 41.117 1.00 73.94 442 GLN A C 1
ATOM 3501 O O . GLN A 1 442 ? -7.134 2.578 40.307 1.00 73.94 442 GLN A O 1
ATOM 3506 N N . THR A 1 443 ? -7.725 4.381 41.473 1.00 80.50 443 THR A N 1
ATOM 3507 C CA . THR A 1 443 ? -9.089 4.469 40.910 1.00 80.50 443 THR A CA 1
ATOM 3508 C C . THR A 1 443 ? -9.129 4.989 39.472 1.00 80.50 443 THR A C 1
ATOM 3510 O O . THR A 1 443 ? -10.190 5.004 38.852 1.00 80.50 443 THR A O 1
ATOM 3513 N N . SER A 1 444 ? -7.994 5.433 38.938 1.00 86.44 444 SER A N 1
ATOM 3514 C CA . SER A 1 444 ? -7.861 5.965 37.588 1.00 86.44 444 SER A CA 1
ATOM 3515 C C . SER A 1 444 ? -6.488 5.642 37.006 1.00 86.44 444 SER A C 1
ATOM 3517 O O . SER A 1 444 ? -5.506 5.517 37.738 1.00 86.44 444 SER A O 1
ATOM 3519 N N . ALA A 1 445 ? -6.410 5.542 35.682 1.00 87.12 445 ALA A N 1
ATOM 3520 C CA . ALA A 1 445 ? -5.155 5.429 34.950 1.00 87.12 445 ALA A CA 1
ATOM 3521 C C . ALA A 1 445 ? -5.133 6.354 33.734 1.00 87.12 445 ALA A C 1
ATOM 3523 O O . ALA A 1 445 ? -6.151 6.571 33.075 1.00 87.12 445 ALA A O 1
ATOM 3524 N N . VAL A 1 446 ? -3.944 6.868 33.422 1.00 88.31 446 VAL A N 1
ATOM 3525 C CA . VAL A 1 446 ? -3.704 7.633 32.199 1.00 88.31 446 VAL A CA 1
ATOM 3526 C C . VAL A 1 446 ? -3.471 6.653 31.058 1.00 88.31 446 VAL A C 1
ATOM 3528 O O . VAL A 1 446 ? -2.551 5.831 31.102 1.00 88.31 446 VAL A O 1
ATOM 3531 N N . VAL A 1 447 ? -4.309 6.740 30.034 1.00 89.25 447 VAL A N 1
ATOM 3532 C CA . VAL A 1 447 ? -4.309 5.816 28.904 1.00 89.25 447 VAL A CA 1
ATOM 3533 C C . VAL A 1 447 ? -4.423 6.555 27.576 1.00 89.25 447 VAL A C 1
ATOM 3535 O O . VAL A 1 447 ? -4.788 7.730 27.517 1.00 89.25 447 VAL A O 1
ATOM 3538 N N . ARG A 1 448 ? -4.101 5.865 26.485 1.00 89.25 448 ARG A N 1
ATOM 3539 C CA . ARG A 1 448 ? -4.252 6.360 25.114 1.00 89.25 448 ARG A CA 1
ATOM 3540 C C . ARG A 1 448 ? -4.753 5.233 24.204 1.00 89.25 448 ARG A C 1
ATOM 3542 O O . ARG A 1 448 ? -4.421 4.079 24.455 1.00 89.25 448 ARG A O 1
ATOM 3549 N N . PRO A 1 449 ? -5.541 5.517 23.162 1.00 90.50 449 PRO A N 1
ATOM 3550 C CA . PRO A 1 449 ? -5.857 4.524 22.140 1.00 90.50 449 PRO A CA 1
ATOM 3551 C C . PRO A 1 449 ? -4.598 4.116 21.357 1.00 90.50 449 PRO A C 1
ATOM 3553 O O . PRO A 1 449 ? -3.675 4.910 21.236 1.00 90.50 449 PRO A O 1
ATOM 3556 N N . LYS A 1 450 ? -4.550 2.912 20.780 1.00 88.44 450 LYS A N 1
ATOM 3557 C CA . LYS A 1 450 ? -3.402 2.470 19.952 1.00 88.44 450 LYS A CA 1
ATOM 3558 C C . LYS A 1 450 ? -3.209 3.297 18.676 1.00 88.44 450 LYS A C 1
ATOM 3560 O O . LYS A 1 450 ? -2.097 3.403 18.170 1.00 88.44 450 LYS A O 1
ATOM 3565 N N . SER A 1 451 ? -4.297 3.866 18.167 1.00 89.25 451 SER A N 1
ATOM 3566 C CA . SER A 1 451 ? -4.334 4.795 17.035 1.00 89.25 451 SER A CA 1
ATOM 3567 C C . SER A 1 451 ? -5.290 5.945 17.360 1.00 89.25 451 SER A C 1
ATOM 3569 O O . SER A 1 451 ? -6.304 5.687 18.021 1.00 89.25 451 SER A O 1
ATOM 3571 N N . PRO A 1 452 ? -5.050 7.184 16.893 1.00 89.94 452 PRO A N 1
ATOM 3572 C CA . PRO A 1 452 ? -5.950 8.311 17.137 1.00 89.94 452 PRO A CA 1
ATOM 3573 C C . PRO A 1 452 ? -7.405 7.967 16.793 1.00 89.94 452 PRO A C 1
ATOM 3575 O O . PRO A 1 452 ? -7.673 7.404 15.734 1.00 89.94 452 PRO A O 1
ATOM 3578 N N . PHE A 1 453 ? -8.321 8.254 17.722 1.00 90.00 453 PHE A N 1
ATOM 3579 C CA . PHE A 1 453 ? -9.762 7.969 17.624 1.00 90.00 453 PHE A CA 1
ATOM 3580 C C . PHE A 1 453 ? -10.160 6.504 17.337 1.00 90.00 453 PHE A C 1
ATOM 3582 O O . PHE A 1 453 ? -11.315 6.237 17.021 1.00 90.00 453 PHE A O 1
ATOM 3589 N N . SER A 1 454 ? -9.259 5.525 17.499 1.00 89.19 454 SER A N 1
ATOM 3590 C CA . SER A 1 454 ? -9.636 4.096 17.417 1.00 89.19 454 SER A CA 1
ATOM 3591 C C . SER A 1 454 ? -10.615 3.677 18.520 1.00 89.19 454 SER A C 1
ATOM 3593 O O . SER A 1 454 ? -11.522 2.888 18.271 1.00 89.19 454 SER A O 1
ATOM 3595 N N . THR A 1 455 ? -10.472 4.262 19.712 1.00 89.56 455 THR A N 1
ATOM 3596 C CA . THR A 1 455 ? -11.427 4.160 20.819 1.00 89.56 455 THR A CA 1
ATOM 3597 C C . THR A 1 455 ? -11.667 5.555 21.387 1.00 89.56 455 THR A C 1
ATOM 3599 O O . THR A 1 455 ? -10.714 6.243 21.752 1.00 89.56 455 THR A O 1
ATOM 3602 N N . THR A 1 456 ? -12.931 5.957 21.468 1.00 90.88 456 THR A N 1
ATOM 3603 C CA . THR A 1 456 ? -13.407 7.218 22.058 1.00 90.88 456 THR A CA 1
ATOM 3604 C C . THR A 1 456 ? -14.233 6.925 23.306 1.00 90.88 456 THR A C 1
ATOM 3606 O O . THR A 1 456 ? -14.575 5.780 23.591 1.00 90.88 456 THR A O 1
ATOM 3609 N N . SER A 1 457 ? -14.569 7.947 24.079 1.00 89.50 457 SER A N 1
ATOM 3610 C CA . SER A 1 457 ? -15.457 7.893 25.235 1.00 89.50 457 SER A CA 1
ATOM 3611 C C . SER A 1 457 ? -16.834 7.331 24.874 1.00 89.50 457 SER A C 1
ATOM 3613 O O . SER A 1 457 ? -17.393 6.528 25.623 1.00 89.50 457 SER A O 1
ATOM 3615 N N . SER A 1 458 ? -17.352 7.701 23.700 1.00 86.94 458 SER A N 1
ATOM 3616 C CA . SER A 1 458 ? -18.638 7.236 23.185 1.00 86.94 458 SER A CA 1
ATOM 3617 C C . SER A 1 458 ? -18.569 5.791 22.693 1.00 86.94 458 SER A C 1
ATOM 3619 O O . SER A 1 458 ? -19.429 4.993 23.068 1.00 86.94 458 SER A O 1
ATOM 3621 N N . SER A 1 459 ? -17.539 5.421 21.922 1.00 89.88 459 SER A N 1
ATOM 3622 C CA . SER A 1 459 ? -17.378 4.044 21.444 1.00 89.88 459 SER A CA 1
ATOM 3623 C C . SER A 1 459 ? -17.056 3.087 22.594 1.00 89.88 459 SER A C 1
ATOM 3625 O O . SER A 1 459 ? -17.604 1.991 22.651 1.00 89.88 459 SER A O 1
ATOM 3627 N N . PHE A 1 460 ? -16.244 3.522 23.565 1.00 90.38 460 PHE A N 1
ATOM 3628 C CA . PHE A 1 460 ? -15.917 2.762 24.771 1.00 90.38 460 PHE A CA 1
ATOM 3629 C C . PHE A 1 460 ? -17.179 2.383 25.550 1.00 90.38 460 PHE A C 1
ATOM 3631 O O . PHE A 1 460 ? -17.349 1.228 25.923 1.00 90.38 460 PHE A O 1
ATOM 3638 N N . ALA A 1 461 ? -18.106 3.323 25.739 1.00 87.25 461 ALA A N 1
ATOM 3639 C CA . ALA A 1 461 ? -19.339 3.085 26.484 1.00 87.25 461 ALA A CA 1
ATOM 3640 C C . ALA A 1 461 ? -20.333 2.124 25.801 1.00 87.25 461 ALA A C 1
ATOM 3642 O O . ALA A 1 461 ? -21.264 1.656 26.451 1.00 87.25 461 ALA A O 1
ATOM 3643 N N . GLN A 1 462 ? -20.156 1.821 24.511 1.00 87.06 462 GLN A N 1
ATOM 3644 C CA . GLN A 1 462 ? -20.983 0.846 23.787 1.00 87.06 462 GLN A CA 1
ATOM 3645 C C . GLN A 1 462 ? -20.535 -0.606 24.019 1.00 87.06 462 GLN A C 1
ATOM 3647 O O . GLN A 1 462 ? -21.236 -1.536 23.616 1.00 87.06 462 GLN A O 1
ATOM 3652 N N . HIS A 1 463 ? -19.378 -0.814 24.653 1.00 88.88 463 HIS A N 1
ATOM 3653 C CA . HIS A 1 463 ? -18.840 -2.139 24.929 1.00 88.88 463 HIS A CA 1
ATOM 3654 C C . HIS A 1 463 ? -19.434 -2.776 26.187 1.00 88.88 463 HIS A C 1
ATOM 3656 O O . HIS A 1 463 ? -19.890 -2.106 27.115 1.00 88.88 463 HIS A O 1
ATOM 3662 N N . SER A 1 464 ? -19.397 -4.107 26.213 1.00 87.44 464 SER A N 1
ATOM 3663 C CA . SER A 1 464 ? -19.764 -4.898 27.388 1.00 87.44 464 SER A CA 1
ATOM 3664 C C . SER A 1 464 ? -18.552 -5.153 28.294 1.00 87.44 464 SER A C 1
ATOM 3666 O O . SER A 1 464 ? -17.404 -5.006 27.878 1.00 87.44 464 SER A O 1
ATOM 3668 N N . CYS A 1 465 ? -18.784 -5.596 29.529 1.00 85.62 465 CYS A N 1
ATOM 3669 C CA . CYS A 1 465 ? -17.702 -5.966 30.455 1.00 85.62 465 CYS A CA 1
ATOM 3670 C C . CYS A 1 465 ? -16.907 -7.201 30.038 1.00 85.62 465 CYS A C 1
ATOM 3672 O O . CYS A 1 465 ? -15.812 -7.423 30.557 1.00 85.62 465 CYS A O 1
ATOM 3674 N N . GLU A 1 466 ? -17.484 -8.000 29.143 1.00 83.00 466 GLU A N 1
ATOM 3675 C CA . GLU A 1 466 ? -16.900 -9.209 28.567 1.00 83.00 466 GLU A CA 1
ATOM 3676 C C . GLU A 1 466 ? -16.014 -8.874 27.353 1.00 83.00 466 GLU A C 1
ATOM 3678 O O . GLU A 1 466 ? -15.236 -9.716 26.913 1.00 83.00 466 GLU A O 1
ATOM 3683 N N . ASP A 1 467 ? -16.095 -7.644 26.830 1.00 85.00 467 ASP A N 1
ATOM 3684 C CA . ASP A 1 467 ? -15.348 -7.225 25.649 1.00 85.00 467 ASP A CA 1
ATOM 3685 C C . ASP A 1 467 ? -13.873 -6.950 25.973 1.00 85.00 467 ASP A C 1
ATOM 3687 O O . ASP A 1 467 ? -13.525 -6.322 26.976 1.00 85.00 467 ASP A O 1
ATOM 3691 N N . GLU A 1 468 ? -12.992 -7.302 25.038 1.00 84.75 468 GLU A N 1
ATOM 3692 C CA . GLU A 1 468 ? -11.562 -6.967 25.077 1.00 84.75 468 GLU A CA 1
ATOM 3693 C C . GLU A 1 468 ? -11.293 -5.510 24.645 1.00 84.75 468 GLU A C 1
ATOM 3695 O O . GLU A 1 468 ? -10.316 -5.209 23.966 1.00 84.75 468 GLU A O 1
ATOM 3700 N N . VAL A 1 469 ? -12.156 -4.564 25.035 1.00 85.75 469 VAL A N 1
ATOM 3701 C CA . VAL A 1 469 ? -12.049 -3.141 24.645 1.00 85.75 469 VAL A CA 1
ATOM 3702 C C . VAL A 1 469 ? -10.717 -2.507 25.074 1.00 85.75 469 VAL A C 1
ATOM 3704 O O . VAL A 1 469 ? -10.198 -1.607 24.410 1.00 85.75 469 VAL A O 1
ATOM 3707 N N . LEU A 1 470 ? -10.121 -3.014 26.157 1.00 87.62 470 LEU A N 1
ATOM 3708 C CA . LEU A 1 470 ? -8.822 -2.568 26.659 1.00 87.62 470 LEU A CA 1
ATOM 3709 C C . LEU A 1 470 ? -7.656 -2.951 25.735 1.00 87.62 470 LEU A C 1
ATOM 3711 O O . LEU A 1 470 ? -6.588 -2.359 25.858 1.00 87.62 470 LEU A O 1
ATOM 3715 N N . ASP A 1 471 ? -7.840 -3.877 24.788 1.00 85.75 471 ASP A N 1
ATOM 3716 C CA . ASP A 1 471 ? -6.789 -4.264 23.841 1.00 85.75 471 ASP A CA 1
ATOM 3717 C C . ASP A 1 471 ? -6.522 -3.171 22.801 1.00 85.75 471 ASP A C 1
ATOM 3719 O O . ASP A 1 471 ? -5.430 -3.127 22.233 1.00 85.75 471 ASP A O 1
ATOM 3723 N N . ASN A 1 472 ? -7.462 -2.244 22.601 1.00 86.81 472 ASN A N 1
ATOM 3724 C CA . ASN A 1 472 ? -7.287 -1.060 21.755 1.00 86.81 472 ASN A CA 1
ATOM 3725 C C . ASN A 1 472 ? -6.727 0.149 22.521 1.00 86.81 472 ASN A C 1
ATOM 3727 O O . ASN A 1 472 ? -6.563 1.224 21.943 1.00 86.81 472 ASN A O 1
ATOM 3731 N N . ILE A 1 473 ? -6.419 -0.020 23.809 1.00 88.81 473 ILE A N 1
ATOM 3732 C CA . ILE A 1 473 ? -5.946 1.029 24.710 1.00 88.81 473 ILE A CA 1
ATOM 3733 C C . ILE A 1 473 ? -4.571 0.625 25.271 1.00 88.81 473 ILE A C 1
ATOM 3735 O O . ILE A 1 473 ? -4.280 -0.548 25.507 1.00 88.81 473 ILE A O 1
ATOM 3739 N N . MET A 1 474 ? -3.697 1.602 25.485 1.00 87.75 474 MET A N 1
ATOM 3740 C CA . MET A 1 474 ? -2.365 1.427 26.064 1.00 87.75 474 MET A CA 1
ATOM 3741 C C . MET A 1 474 ? -2.138 2.385 27.232 1.00 87.75 474 MET A C 1
ATOM 3743 O O . MET A 1 474 ? -2.720 3.472 27.288 1.00 87.75 474 MET A O 1
ATOM 3747 N N . MET A 1 475 ? -1.276 1.981 28.166 1.00 84.94 475 MET A N 1
ATOM 3748 C CA . MET A 1 475 ? -0.888 2.827 29.294 1.00 84.94 475 MET A CA 1
ATOM 3749 C C . MET A 1 475 ? -0.019 3.986 28.806 1.00 84.94 475 MET A C 1
ATOM 3751 O O . MET A 1 475 ? 0.929 3.791 28.044 1.00 84.94 475 MET A O 1
ATOM 3755 N N . ALA A 1 476 ? -0.309 5.190 29.289 1.00 78.62 476 ALA A N 1
ATOM 3756 C CA . ALA A 1 476 ? 0.509 6.369 29.046 1.00 78.62 476 ALA A CA 1
ATOM 3757 C C . ALA A 1 476 ? 1.371 6.672 30.279 1.00 78.62 476 ALA A C 1
ATOM 3759 O O . ALA A 1 476 ? 0.888 6.663 31.413 1.00 78.62 476 ALA A O 1
ATOM 3760 N N . LYS A 1 477 ? 2.664 6.954 30.075 1.00 68.19 477 LYS A N 1
ATOM 3761 C CA . LYS A 1 477 ? 3.561 7.374 31.162 1.00 68.19 477 LYS A CA 1
ATOM 3762 C C . LYS A 1 477 ? 3.265 8.828 31.549 1.00 68.19 477 LYS A C 1
ATOM 3764 O O . LYS A 1 477 ? 3.885 9.742 31.022 1.00 68.19 477 LYS A O 1
ATOM 3769 N N . GLY A 1 478 ? 2.326 9.044 32.469 1.00 65.25 478 GLY A N 1
ATOM 3770 C CA . GLY A 1 478 ? 1.970 10.386 32.949 1.00 65.25 478 GLY A CA 1
ATOM 3771 C C . GLY A 1 478 ? 1.478 11.318 31.830 1.00 65.25 478 GLY A C 1
ATOM 3772 O O . GLY A 1 478 ? 0.872 10.860 30.864 1.00 65.25 478 GLY A O 1
ATOM 3773 N N . ILE A 1 479 ? 1.767 12.620 31.948 1.00 67.56 479 ILE A N 1
ATOM 3774 C CA . ILE A 1 479 ? 1.418 13.674 30.967 1.00 67.56 479 ILE A CA 1
ATOM 3775 C C . ILE A 1 479 ? 2.466 13.731 29.836 1.00 67.56 479 ILE A C 1
ATOM 3777 O O . ILE A 1 479 ? 2.933 14.794 29.439 1.00 67.56 479 ILE A O 1
ATOM 3781 N N . ASP A 1 480 ? 2.922 12.574 29.366 1.00 72.50 480 ASP A N 1
ATOM 3782 C CA . ASP A 1 480 ? 3.820 12.503 28.215 1.00 72.50 480 ASP A CA 1
ATOM 3783 C C . ASP A 1 480 ? 3.050 12.814 26.920 1.00 72.50 480 ASP A C 1
ATOM 3785 O O . ASP A 1 480 ? 1.877 12.451 26.788 1.00 72.50 480 ASP A O 1
ATOM 3789 N N . GLU A 1 481 ? 3.709 13.469 25.963 1.00 80.94 481 GLU A N 1
ATOM 3790 C CA . GLU A 1 481 ? 3.083 13.883 24.706 1.00 80.94 481 GLU A CA 1
ATOM 3791 C C . GLU A 1 481 ? 2.576 12.671 23.903 1.00 80.94 481 GLU A C 1
ATOM 3793 O O . GLU A 1 481 ? 3.176 11.587 23.964 1.00 80.94 481 GLU A O 1
ATOM 3798 N N . PRO A 1 482 ? 1.482 12.826 23.131 1.00 85.75 482 PRO A N 1
ATOM 3799 C CA . PRO A 1 482 ? 0.868 11.731 22.377 1.00 85.75 482 PRO A CA 1
ATOM 3800 C C . PRO A 1 482 ? 1.715 11.219 21.201 1.00 85.75 482 PRO A C 1
ATOM 3802 O O . PRO A 1 482 ? 1.383 10.182 20.632 1.00 85.75 482 PRO A O 1
ATOM 3805 N N . PHE A 1 483 ? 2.802 11.902 20.839 1.00 88.50 483 PHE A N 1
ATOM 3806 C CA . PHE A 1 483 ? 3.597 11.616 19.648 1.00 88.50 483 PHE A CA 1
ATOM 3807 C C . PHE A 1 483 ? 5.100 11.790 19.911 1.00 88.50 483 PHE A C 1
ATOM 3809 O O . PHE A 1 483 ? 5.499 12.456 20.868 1.00 88.50 483 PHE A O 1
ATOM 3816 N N . ASP A 1 484 ? 5.923 11.161 19.077 1.00 87.44 484 ASP A N 1
ATOM 3817 C CA . ASP A 1 484 ? 7.370 11.350 19.014 1.00 87.44 484 ASP A CA 1
ATOM 3818 C C . ASP A 1 484 ? 7.678 12.402 17.952 1.00 87.44 484 ASP A C 1
ATOM 3820 O O . ASP A 1 484 ? 7.500 12.156 16.756 1.00 87.44 484 ASP A O 1
ATOM 3824 N N . GLN A 1 485 ? 8.114 13.585 18.384 1.00 86.00 485 GLN A N 1
ATOM 3825 C CA . GLN A 1 485 ? 8.455 14.678 17.480 1.00 86.00 485 GLN A CA 1
ATOM 3826 C C . GLN A 1 485 ? 9.682 14.330 16.630 1.00 86.00 485 GLN A C 1
ATOM 3828 O O . GLN A 1 485 ? 10.710 13.881 17.142 1.00 86.00 485 GLN A O 1
ATOM 3833 N N . TYR A 1 486 ? 9.590 14.586 15.326 1.00 83.38 486 TYR A N 1
ATOM 3834 C CA . TYR A 1 486 ? 10.702 14.404 14.401 1.00 83.38 486 TYR A CA 1
ATOM 3835 C C . TYR A 1 486 ? 11.511 15.694 14.230 1.00 83.38 486 TYR A C 1
ATOM 3837 O O . TYR A 1 486 ? 10.948 16.790 14.285 1.00 83.38 486 TYR A O 1
ATOM 3845 N N . PRO A 1 487 ? 12.834 15.588 14.003 1.00 67.62 487 PRO A N 1
ATOM 3846 C CA . PRO A 1 487 ? 13.633 16.730 13.585 1.00 67.62 487 PRO A CA 1
ATOM 3847 C C . PRO A 1 487 ? 13.254 17.120 12.147 1.00 67.62 487 PRO A C 1
ATOM 3849 O O . PRO A 1 487 ? 13.298 16.284 11.245 1.00 67.62 487 PRO A O 1
ATOM 3852 N N . GLY A 1 488 ? 12.878 18.380 11.939 1.00 66.81 488 GLY A N 1
ATOM 3853 C CA . GLY A 1 488 ? 12.499 18.935 10.637 1.00 66.81 488 GLY A CA 1
ATOM 3854 C C . GLY A 1 488 ? 11.655 20.198 10.796 1.00 66.81 488 GLY A C 1
ATOM 3855 O O . GLY A 1 488 ? 11.149 20.468 11.890 1.00 66.81 488 GLY A O 1
ATOM 3856 N N . SER A 1 489 ? 11.505 20.973 9.722 1.00 68.00 489 SER A N 1
ATOM 3857 C CA . SER A 1 489 ? 10.582 22.109 9.715 1.00 68.00 489 SER A CA 1
ATOM 3858 C C . SER A 1 489 ? 9.219 21.692 9.185 1.00 68.00 489 SER A C 1
ATOM 3860 O O . SER A 1 489 ? 9.085 20.859 8.281 1.00 68.00 489 SER A O 1
ATOM 3862 N N . VAL A 1 490 ? 8.192 22.259 9.808 1.00 75.44 490 VAL A N 1
ATOM 3863 C CA . VAL A 1 490 ? 6.799 22.021 9.458 1.00 75.44 490 VAL A CA 1
ATOM 3864 C C . VAL A 1 490 ? 6.147 23.372 9.282 1.00 75.44 490 VAL A C 1
ATOM 3866 O O . VAL A 1 490 ? 6.099 24.178 10.212 1.00 75.44 490 VAL A O 1
ATOM 3869 N N . GLU A 1 491 ? 5.642 23.608 8.083 1.00 76.31 491 GLU A N 1
ATOM 3870 C CA . GLU A 1 491 ? 4.973 24.848 7.728 1.00 76.31 491 GLU A CA 1
ATOM 3871 C C . GLU A 1 491 ? 3.491 24.587 7.482 1.00 76.31 491 GLU A C 1
ATOM 3873 O O . GLU A 1 491 ? 3.093 23.557 6.937 1.00 76.31 491 GLU A O 1
ATOM 3878 N N . PHE A 1 492 ? 2.656 25.530 7.902 1.00 72.12 492 PHE A N 1
ATOM 3879 C CA . PHE A 1 492 ? 1.218 25.470 7.686 1.00 72.12 492 PHE A CA 1
ATOM 3880 C C . PHE A 1 492 ? 0.835 26.229 6.410 1.00 72.12 492 PHE A C 1
ATOM 3882 O O . PHE A 1 492 ? 1.126 27.421 6.290 1.00 72.12 492 PHE A O 1
ATOM 3889 N N . LEU A 1 493 ? 0.135 25.561 5.491 1.00 67.56 493 LEU A N 1
ATOM 3890 C CA . LEU A 1 493 ? -0.459 26.174 4.304 1.00 67.56 493 LEU A CA 1
ATOM 3891 C C . LEU A 1 493 ? -1.908 26.570 4.597 1.00 67.56 493 LEU A C 1
ATOM 3893 O O . LEU A 1 493 ? -2.757 25.728 4.888 1.00 67.56 493 LEU A O 1
ATOM 3897 N N . HIS A 1 494 ? -2.191 27.866 4.474 1.00 59.06 494 HIS A N 1
ATOM 3898 C CA . HIS A 1 494 ? -3.470 28.462 4.870 1.00 59.06 494 HIS A CA 1
ATOM 3899 C C . HIS A 1 494 ? -4.685 27.961 4.083 1.00 59.06 494 HIS A C 1
ATOM 3901 O O . HIS A 1 494 ? -5.799 28.037 4.590 1.00 59.06 494 HIS A O 1
ATOM 3907 N N . ASP A 1 495 ? -4.481 27.466 2.863 1.00 59.56 495 ASP A N 1
ATOM 3908 C CA . ASP A 1 495 ? -5.560 27.382 1.880 1.00 59.56 495 ASP A CA 1
ATOM 3909 C C . ASP A 1 495 ? -6.414 26.103 1.974 1.00 59.56 495 ASP A C 1
ATOM 3911 O O . ASP A 1 495 ? -7.409 26.032 1.265 1.00 59.56 495 ASP A O 1
ATOM 3915 N N . ASN A 1 496 ? -6.065 25.105 2.813 1.00 64.00 496 ASN A N 1
ATOM 3916 C CA . ASN A 1 496 ? -6.792 23.815 2.904 1.00 64.00 496 ASN A CA 1
ATOM 3917 C C . ASN A 1 496 ? -6.414 22.936 4.129 1.00 64.00 496 ASN A C 1
ATOM 3919 O O . ASN A 1 496 ? -6.214 21.727 3.993 1.00 64.00 496 ASN A O 1
ATOM 3923 N N . HIS A 1 497 ? -6.206 23.520 5.317 1.00 74.69 497 HIS A N 1
ATOM 3924 C CA . HIS A 1 497 ? -5.744 22.788 6.523 1.00 74.69 497 HIS A CA 1
ATOM 3925 C C . HIS A 1 497 ? -4.489 21.928 6.294 1.00 74.69 497 HIS A C 1
ATOM 3927 O O . HIS A 1 497 ? -4.279 20.922 6.965 1.00 74.69 497 HIS A O 1
ATOM 3933 N N . SER A 1 498 ? -3.674 22.280 5.303 1.00 84.94 498 SER A N 1
ATOM 3934 C CA . SER A 1 498 ? -2.606 21.414 4.822 1.00 84.94 498 SER A CA 1
ATOM 3935 C C . SER A 1 498 ? -1.272 21.809 5.439 1.00 84.94 498 SER A C 1
ATOM 3937 O O . SER A 1 498 ? -1.015 22.981 5.713 1.00 84.94 498 SER A O 1
ATOM 3939 N N . TYR A 1 499 ? -0.398 20.830 5.634 1.00 85.94 499 TYR A N 1
ATOM 3940 C CA . TYR A 1 499 ? 0.904 21.030 6.260 1.00 85.94 499 TYR A CA 1
ATOM 3941 C C . TYR A 1 499 ? 2.008 20.521 5.353 1.00 85.94 499 TYR A C 1
ATOM 3943 O O . TYR A 1 499 ? 1.872 19.487 4.706 1.00 85.94 499 TYR A O 1
ATOM 3951 N N . VAL A 1 500 ? 3.107 21.257 5.309 1.00 84.38 500 VAL A N 1
ATOM 3952 C CA . VAL A 1 500 ? 4.277 20.932 4.506 1.00 84.38 500 VAL A CA 1
ATOM 3953 C C . VAL A 1 500 ? 5.386 20.510 5.443 1.00 84.38 500 VAL A C 1
ATOM 3955 O O . VAL A 1 500 ? 5.753 21.253 6.351 1.00 84.38 500 VAL A O 1
ATOM 3958 N N . VAL A 1 501 ? 5.915 19.314 5.219 1.00 83.25 501 VAL A N 1
ATOM 3959 C CA . VAL A 1 501 ? 7.019 18.763 6.003 1.00 83.25 501 VAL A CA 1
ATOM 3960 C C . VAL A 1 501 ? 8.278 18.769 5.153 1.00 83.25 501 VAL A C 1
ATOM 3962 O O . VAL A 1 501 ? 8.285 18.242 4.034 1.00 83.25 501 VAL A O 1
ATOM 3965 N N . SER A 1 502 ? 9.345 19.358 5.695 1.00 76.69 502 SER A N 1
ATOM 3966 C CA . SER A 1 502 ? 10.644 19.449 5.034 1.00 76.69 502 SER A CA 1
ATOM 3967 C C . SER A 1 502 ? 11.791 19.025 5.962 1.00 76.69 502 SER A C 1
ATOM 3969 O O . SER A 1 502 ? 11.692 19.098 7.188 1.00 76.69 502 SER A O 1
ATOM 3971 N N . SER A 1 503 ? 12.900 18.566 5.377 1.00 70.31 503 SER A N 1
ATOM 3972 C CA . SER A 1 503 ? 14.091 18.102 6.102 1.00 70.31 503 SER A CA 1
ATOM 3973 C C . SER A 1 503 ? 15.044 19.236 6.524 1.00 70.31 503 SER A C 1
ATOM 3975 O O . SER A 1 503 ? 16.262 19.028 6.576 1.00 70.31 503 SER A O 1
ATOM 3977 N N . GLU A 1 504 ? 14.537 20.444 6.804 1.00 58.38 504 GLU A N 1
ATOM 3978 C CA . GLU A 1 504 ? 15.387 21.555 7.255 1.00 58.38 504 GLU A CA 1
ATOM 3979 C C . GLU A 1 504 ? 16.170 21.189 8.525 1.00 58.38 504 GLU A C 1
ATOM 3981 O O . GLU A 1 504 ? 15.617 20.702 9.511 1.00 58.38 504 GLU A O 1
ATOM 3986 N N . GLY A 1 505 ? 17.485 21.429 8.485 1.00 54.94 505 GLY A N 1
ATOM 3987 C CA . GLY A 1 505 ? 18.422 21.143 9.579 1.00 54.94 505 GLY A CA 1
ATOM 3988 C C . GLY A 1 505 ? 19.305 19.908 9.370 1.00 54.94 505 GLY A C 1
ATOM 3989 O O . GLY A 1 505 ? 20.240 19.696 10.139 1.00 54.94 505 GLY A O 1
ATOM 3990 N N . THR A 1 506 ? 19.070 19.122 8.315 1.00 52.31 506 THR A N 1
ATOM 3991 C CA . THR A 1 506 ? 20.005 18.080 7.860 1.00 52.31 506 THR A CA 1
ATOM 3992 C C . THR A 1 506 ? 20.816 18.597 6.670 1.00 52.31 506 THR A C 1
ATOM 3994 O O . THR A 1 506 ? 20.313 19.363 5.857 1.00 52.31 506 THR A O 1
ATOM 3997 N N . SER A 1 507 ? 22.084 18.206 6.546 1.00 54.94 507 SER A N 1
ATOM 3998 C CA . SER A 1 507 ? 22.963 18.567 5.417 1.00 54.94 507 SER A CA 1
ATOM 3999 C C . SER A 1 507 ? 22.479 18.064 4.046 1.00 54.94 507 SER A C 1
ATOM 4001 O O . SER A 1 507 ? 23.116 18.343 3.030 1.00 54.94 507 SER A O 1
ATOM 4003 N N . ASP A 1 508 ? 21.379 17.310 4.018 1.00 66.00 508 ASP A N 1
ATOM 4004 C CA . ASP A 1 508 ? 20.900 16.549 2.875 1.00 66.00 508 ASP A CA 1
ATOM 4005 C C . ASP A 1 508 ? 19.752 17.319 2.202 1.00 66.00 508 ASP A C 1
ATOM 4007 O O . ASP A 1 508 ? 18.626 17.358 2.697 1.00 66.00 508 ASP A O 1
ATOM 4011 N N . LEU A 1 509 ? 20.043 17.945 1.060 1.00 73.75 509 LEU A N 1
ATOM 4012 C CA .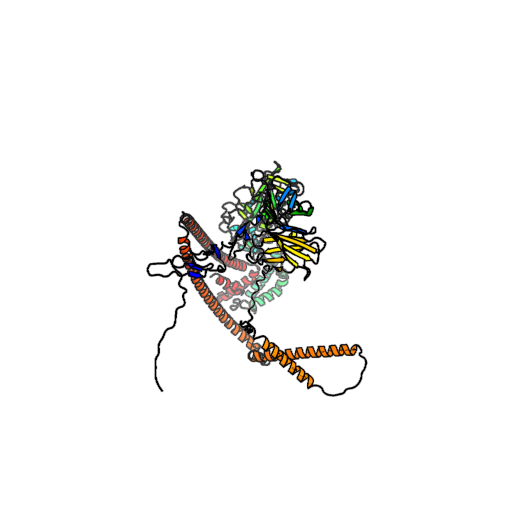 LEU A 1 509 ? 19.033 18.580 0.210 1.00 73.75 509 LEU A CA 1
ATOM 4013 C C . LEU A 1 509 ? 18.226 17.512 -0.553 1.00 73.75 509 LEU A C 1
ATOM 4015 O O . LEU A 1 509 ? 18.796 16.472 -0.908 1.00 73.75 509 LEU A O 1
ATOM 4019 N N . PRO A 1 510 ? 16.939 17.767 -0.865 1.00 80.69 510 PRO A N 1
ATOM 4020 C CA . PRO A 1 510 ? 16.179 16.932 -1.787 1.00 80.69 510 PRO A CA 1
ATOM 4021 C C . PRO A 1 510 ? 16.947 16.725 -3.088 1.00 80.69 510 PRO A C 1
ATOM 4023 O O . PRO A 1 510 ? 17.535 17.675 -3.614 1.00 80.69 510 PRO A O 1
ATOM 4026 N N . SER A 1 511 ? 16.943 15.498 -3.606 1.00 82.06 511 SER A N 1
ATOM 4027 C CA . SER A 1 511 ? 17.654 15.184 -4.841 1.00 82.06 511 SER A CA 1
ATOM 4028 C C . SER A 1 511 ? 16.764 14.508 -5.873 1.00 82.06 511 SER A C 1
ATOM 4030 O O . SER A 1 511 ? 15.851 13.743 -5.559 1.00 82.06 511 SER A O 1
ATOM 4032 N N . ILE A 1 512 ? 17.031 14.859 -7.129 1.00 84.69 512 ILE A N 1
ATOM 4033 C CA . ILE A 1 512 ? 16.412 14.280 -8.315 1.00 84.69 512 ILE A CA 1
ATOM 4034 C C . ILE A 1 512 ? 17.544 13.674 -9.127 1.00 84.69 512 ILE A C 1
ATOM 4036 O O . ILE A 1 512 ? 18.559 14.335 -9.379 1.00 84.69 512 ILE A O 1
ATOM 4040 N N . ARG A 1 513 ? 17.363 12.431 -9.554 1.00 85.75 513 ARG A N 1
ATOM 4041 C CA . ARG A 1 513 ? 18.272 11.755 -10.469 1.00 85.75 513 ARG A CA 1
ATOM 4042 C C . ARG A 1 513 ? 17.498 11.358 -11.711 1.00 85.75 513 ARG A C 1
ATOM 4044 O O . ARG A 1 513 ? 16.502 10.651 -11.618 1.00 85.75 513 ARG A O 1
ATOM 4051 N N . ILE A 1 514 ? 17.970 11.811 -12.866 1.00 85.38 514 ILE A N 1
ATOM 4052 C CA . ILE A 1 514 ? 17.365 11.493 -14.157 1.00 85.38 514 ILE A CA 1
ATOM 4053 C C . ILE A 1 514 ? 18.331 10.571 -14.895 1.00 85.38 514 ILE A C 1
ATOM 4055 O O . ILE A 1 514 ? 19.514 10.869 -15.066 1.00 85.38 514 ILE A O 1
ATOM 4059 N N . VAL A 1 515 ? 17.843 9.407 -15.298 1.00 84.31 515 VAL A N 1
ATOM 4060 C CA . VAL A 1 515 ? 18.642 8.347 -15.906 1.00 84.31 515 VAL A CA 1
ATOM 4061 C C . VAL A 1 515 ? 18.029 7.975 -17.245 1.00 84.31 515 VAL A C 1
ATOM 4063 O O . VAL A 1 515 ? 16.817 7.912 -17.404 1.00 84.31 515 VAL A O 1
ATOM 4066 N N . VAL A 1 516 ? 18.883 7.715 -18.229 1.00 85.00 516 VAL A N 1
ATOM 4067 C CA . VAL A 1 516 ? 18.464 7.216 -19.538 1.00 85.00 516 VAL A CA 1
ATOM 4068 C C . VAL A 1 516 ? 19.080 5.840 -19.721 1.00 85.00 516 VAL A C 1
ATOM 4070 O O . VAL A 1 516 ? 20.298 5.667 -19.646 1.00 85.00 516 VAL A O 1
ATOM 4073 N N . ASN A 1 517 ? 18.239 4.835 -19.945 1.00 82.62 517 ASN A N 1
ATOM 4074 C CA . ASN A 1 517 ? 18.690 3.451 -19.995 1.00 82.62 517 ASN A CA 1
ATOM 4075 C C . ASN A 1 517 ? 19.574 3.187 -21.229 1.00 82.62 517 ASN A C 1
ATOM 4077 O O . ASN A 1 517 ? 19.123 3.317 -22.369 1.00 82.62 517 ASN A O 1
ATOM 4081 N N . ARG A 1 518 ? 20.818 2.738 -21.012 1.00 81.00 518 ARG A N 1
ATOM 4082 C CA . ARG A 1 518 ? 21.774 2.433 -22.096 1.00 81.00 518 ARG A CA 1
ATOM 4083 C C . ARG A 1 518 ? 21.354 1.277 -23.014 1.00 81.00 518 ARG A C 1
ATOM 4085 O O . ARG A 1 518 ? 21.845 1.172 -24.129 1.00 81.00 518 ARG A O 1
ATOM 4092 N N . HIS A 1 519 ? 20.477 0.389 -22.548 1.00 83.38 519 HIS A N 1
ATOM 4093 C CA . HIS A 1 519 ? 20.064 -0.813 -23.279 1.00 83.38 519 HIS A CA 1
ATOM 4094 C C . HIS A 1 519 ? 18.765 -0.629 -24.076 1.00 83.38 519 HIS A C 1
ATOM 4096 O O . HIS A 1 519 ? 18.442 -1.484 -24.896 1.00 83.38 519 HIS A O 1
ATOM 4102 N N . LYS A 1 520 ? 18.023 0.464 -23.854 1.00 86.94 520 LYS A N 1
ATOM 4103 C CA . LYS A 1 520 ? 16.796 0.792 -24.599 1.00 86.94 520 LYS A CA 1
ATOM 4104 C C . LYS A 1 520 ? 17.119 1.798 -25.692 1.00 86.94 520 LYS A C 1
ATOM 4106 O O . LYS A 1 520 ? 17.700 2.820 -25.357 1.00 86.94 520 LYS A O 1
ATOM 4111 N N . SER A 1 521 ? 16.761 1.549 -26.949 1.00 89.25 521 SER A N 1
ATOM 4112 C CA . SER A 1 521 ? 16.960 2.518 -28.041 1.00 89.25 521 SER A CA 1
ATOM 4113 C C . SER A 1 521 ? 16.000 3.706 -27.921 1.00 89.25 521 SER A C 1
ATOM 4115 O O . SER A 1 521 ? 14.818 3.519 -27.639 1.00 89.25 521 SER A O 1
ATOM 4117 N N . LEU A 1 522 ? 16.487 4.925 -28.189 1.00 90.12 522 LEU A N 1
ATOM 4118 C CA . LEU A 1 522 ? 15.614 6.103 -28.272 1.00 90.12 522 LEU A CA 1
ATOM 4119 C C . LEU A 1 522 ? 14.690 6.023 -29.480 1.00 90.12 522 LEU A C 1
ATOM 4121 O O . LEU A 1 522 ? 13.513 6.357 -29.381 1.00 90.12 522 LEU A O 1
ATOM 4125 N N . LEU A 1 523 ? 15.213 5.576 -30.622 1.00 91.50 523 LEU A N 1
ATOM 4126 C CA . LEU A 1 523 ? 14.427 5.491 -31.849 1.00 91.50 523 LEU A CA 1
ATOM 4127 C C . LEU A 1 523 ? 13.289 4.472 -31.719 1.00 91.50 523 LEU A C 1
ATOM 4129 O O . LEU A 1 523 ? 12.175 4.779 -32.137 1.00 91.50 523 LEU A O 1
ATOM 4133 N N . GLU A 1 524 ? 13.532 3.312 -31.096 1.00 91.56 524 GLU A N 1
ATOM 4134 C CA . GLU A 1 524 ? 12.473 2.323 -30.816 1.00 91.56 524 GLU A CA 1
ATOM 4135 C C . GLU A 1 524 ? 11.415 2.852 -29.832 1.00 91.56 524 GLU A C 1
ATOM 4137 O O . GLU A 1 524 ? 10.243 2.498 -29.954 1.00 91.56 524 GLU A O 1
ATOM 4142 N N . SER A 1 525 ? 11.796 3.715 -28.881 1.00 90.12 525 SER A N 1
ATOM 4143 C CA . SER A 1 525 ? 10.847 4.357 -27.958 1.00 90.12 525 SER A CA 1
ATOM 4144 C C . SER A 1 525 ? 9.994 5.445 -28.623 1.00 90.12 525 SER A C 1
ATOM 4146 O O . SER A 1 525 ? 8.865 5.683 -28.189 1.00 90.12 525 SER A O 1
ATOM 4148 N N . LEU A 1 526 ? 10.522 6.110 -29.657 1.00 90.00 526 LEU A N 1
ATOM 4149 C CA . LEU A 1 526 ? 9.883 7.254 -30.321 1.00 90.00 526 LEU A CA 1
ATOM 4150 C C . LEU A 1 526 ? 9.027 6.877 -31.531 1.00 90.00 526 LEU A C 1
ATOM 4152 O O . LEU A 1 526 ? 8.029 7.540 -31.812 1.00 90.00 526 LEU A O 1
ATOM 4156 N N . PHE A 1 527 ? 9.413 5.839 -32.270 1.00 91.06 527 PHE A N 1
ATOM 4157 C CA . PHE A 1 527 ? 8.803 5.502 -33.552 1.00 91.06 527 PHE A CA 1
ATOM 4158 C C . PHE A 1 527 ? 8.402 4.025 -33.606 1.00 91.06 527 PHE A C 1
ATOM 4160 O O . PHE A 1 527 ? 9.084 3.169 -33.043 1.00 91.06 527 PHE A O 1
ATOM 4167 N N . PRO A 1 528 ? 7.318 3.682 -34.324 1.00 92.25 528 PRO A N 1
ATOM 4168 C CA . PRO A 1 528 ? 6.887 2.298 -34.443 1.00 92.25 528 PRO A CA 1
ATOM 4169 C C . PRO A 1 528 ? 7.890 1.458 -35.246 1.00 92.25 528 PRO A C 1
ATOM 4171 O O . PRO A 1 528 ? 8.500 1.924 -36.214 1.00 92.25 528 PRO A O 1
ATOM 4174 N N . MET A 1 529 ? 8.001 0.175 -34.890 1.00 92.81 529 MET A N 1
ATOM 4175 C CA . MET A 1 529 ? 8.756 -0.802 -35.679 1.00 92.81 529 MET A CA 1
ATOM 4176 C C . MET A 1 529 ? 8.163 -0.915 -37.087 1.00 92.81 529 MET A C 1
ATOM 4178 O O . MET A 1 529 ? 6.963 -1.156 -37.259 1.00 92.81 529 MET A O 1
ATOM 4182 N N . ALA A 1 530 ? 9.010 -0.755 -38.101 1.00 94.00 530 ALA A N 1
ATOM 4183 C CA . ALA A 1 530 ? 8.624 -0.879 -39.497 1.00 94.00 530 ALA A CA 1
ATOM 4184 C C . ALA A 1 530 ? 8.489 -2.350 -39.903 1.00 94.00 530 ALA A C 1
ATOM 4186 O O . ALA A 1 530 ? 9.150 -3.232 -39.359 1.00 94.00 530 ALA A O 1
ATOM 4187 N N . LYS A 1 531 ? 7.668 -2.611 -40.923 1.00 94.19 531 LYS A N 1
ATOM 4188 C CA . LYS A 1 531 ? 7.609 -3.911 -41.603 1.00 94.19 531 LYS A CA 1
ATOM 4189 C C . LYS A 1 531 ? 8.329 -3.832 -42.941 1.00 94.19 531 LYS A C 1
ATOM 4191 O O . LYS A 1 531 ? 8.039 -2.931 -43.736 1.00 94.19 531 LYS A O 1
ATOM 4196 N N . LEU A 1 532 ? 9.216 -4.785 -43.216 1.00 92.38 532 LEU A N 1
ATOM 4197 C CA . LEU A 1 532 ? 9.890 -4.865 -44.510 1.00 92.38 532 LEU A CA 1
ATOM 4198 C C . LEU A 1 532 ? 8.932 -5.354 -45.606 1.00 92.38 532 LEU A C 1
ATOM 4200 O O . LEU A 1 532 ? 7.996 -6.128 -45.373 1.00 92.38 532 LEU A O 1
ATOM 4204 N N . VAL A 1 533 ? 9.150 -4.883 -46.834 1.00 91.50 533 VAL A N 1
ATOM 4205 C CA . VAL A 1 533 ? 8.492 -5.443 -48.018 1.00 91.50 533 VAL A CA 1
ATOM 4206 C C . VAL A 1 533 ? 9.257 -6.695 -48.441 1.00 91.50 533 VAL A C 1
ATOM 4208 O O . VAL A 1 533 ? 10.472 -6.658 -48.635 1.00 91.50 533 VAL A O 1
ATOM 4211 N N . PHE A 1 534 ? 8.535 -7.804 -48.596 1.00 80.38 534 PHE A N 1
ATOM 4212 C CA . PHE A 1 534 ? 9.102 -9.085 -49.016 1.00 80.38 534 PHE A CA 1
ATOM 4213 C C . PHE A 1 534 ? 9.892 -8.943 -50.332 1.00 80.38 534 PHE A C 1
ATOM 4215 O O . PHE A 1 534 ? 9.450 -8.232 -51.231 1.00 80.38 534 PHE A O 1
ATOM 4222 N N . ASN A 1 535 ? 11.053 -9.601 -50.437 1.00 83.19 535 ASN A N 1
ATOM 4223 C CA . ASN A 1 535 ? 11.990 -9.565 -51.579 1.00 83.19 535 ASN A CA 1
ATOM 4224 C C . ASN A 1 535 ? 12.655 -8.217 -51.920 1.00 83.19 535 ASN A C 1
ATOM 4226 O O . ASN A 1 535 ? 13.378 -8.134 -52.912 1.00 83.19 535 ASN A O 1
ATOM 4230 N N . HIS A 1 536 ? 12.462 -7.165 -51.120 1.00 88.94 536 HIS A N 1
ATOM 4231 C CA . HIS A 1 536 ? 13.135 -5.882 -51.356 1.00 88.94 536 HIS A CA 1
ATOM 4232 C C . HIS A 1 536 ? 14.423 -5.694 -50.553 1.00 88.94 536 HIS A C 1
ATOM 4234 O O . HIS A 1 536 ? 15.158 -4.762 -50.854 1.00 88.94 536 HIS A O 1
ATOM 4240 N N . LEU A 1 537 ? 14.699 -6.541 -49.557 1.00 92.06 537 LEU A N 1
ATOM 4241 C CA . LEU A 1 537 ? 15.961 -6.519 -48.818 1.00 92.06 537 LEU A CA 1
ATOM 4242 C C . LEU A 1 537 ? 17.057 -7.188 -49.657 1.00 92.06 537 LEU A C 1
ATOM 4244 O O . LEU A 1 537 ? 16.963 -8.374 -49.968 1.00 92.06 537 LEU A O 1
ATOM 4248 N N . GLN A 1 538 ? 18.084 -6.426 -50.015 1.00 92.38 538 GLN A N 1
ATOM 4249 C CA . GLN A 1 538 ? 19.214 -6.884 -50.816 1.00 92.38 538 GLN A CA 1
ATOM 4250 C C . GLN A 1 538 ? 20.524 -6.459 -50.160 1.00 92.38 538 GLN A C 1
ATOM 4252 O O . GLN A 1 538 ? 20.596 -5.448 -49.463 1.00 92.38 538 GLN A O 1
ATOM 4257 N N . GLY A 1 539 ? 21.570 -7.244 -50.395 1.00 91.31 539 GLY A N 1
ATOM 4258 C CA . GLY A 1 539 ? 22.894 -6.985 -49.859 1.00 91.31 539 GLY A CA 1
ATOM 4259 C C . GLY A 1 539 ? 23.968 -7.362 -50.864 1.00 91.31 539 GLY A C 1
ATOM 4260 O O . GLY A 1 539 ? 23.858 -8.382 -51.542 1.00 91.31 539 GLY A O 1
ATOM 4261 N N . ASN A 1 540 ? 25.001 -6.535 -50.965 1.00 92.44 540 ASN A N 1
ATOM 4262 C CA . ASN A 1 540 ? 26.132 -6.757 -51.854 1.00 92.44 540 ASN A CA 1
ATOM 4263 C C . ASN A 1 540 ? 27.441 -6.457 -51.120 1.00 92.44 540 ASN A C 1
ATOM 4265 O O . ASN A 1 540 ? 27.572 -5.412 -50.485 1.00 92.44 540 ASN A O 1
ATOM 4269 N N . ILE A 1 541 ? 28.423 -7.350 -51.252 1.00 90.56 541 ILE A N 1
ATOM 4270 C CA . ILE A 1 541 ? 29.765 -7.160 -50.702 1.00 90.56 541 ILE A CA 1
ATOM 4271 C C . ILE A 1 541 ? 30.739 -6.829 -51.827 1.00 90.56 541 ILE A C 1
ATOM 4273 O O . ILE A 1 541 ? 31.036 -7.629 -52.721 1.00 90.56 541 ILE A O 1
ATOM 4277 N N . THR A 1 542 ? 31.345 -5.657 -51.718 1.00 87.94 542 THR A N 1
ATOM 4278 C CA . THR A 1 542 ? 32.477 -5.249 -52.542 1.00 87.94 542 THR A CA 1
ATOM 4279 C C . THR A 1 542 ? 33.749 -5.196 -51.697 1.00 87.94 542 THR A C 1
ATOM 4281 O O . THR A 1 542 ? 33.706 -5.170 -50.471 1.00 87.94 542 THR A O 1
ATOM 4284 N N . ARG A 1 543 ? 34.913 -5.271 -52.348 1.00 82.50 543 ARG A N 1
ATOM 4285 C CA . ARG A 1 543 ? 36.208 -5.122 -51.673 1.00 82.50 543 ARG A CA 1
ATOM 4286 C C . ARG A 1 543 ? 36.917 -3.950 -52.315 1.00 82.50 543 ARG A C 1
ATOM 4288 O O . ARG A 1 543 ? 37.226 -4.018 -53.502 1.00 82.50 543 ARG A O 1
ATOM 4295 N N . ASN A 1 544 ? 37.164 -2.916 -51.530 1.00 77.19 544 ASN A N 1
ATOM 4296 C CA . ASN A 1 544 ? 38.168 -1.914 -51.840 1.00 77.19 544 ASN A CA 1
ATOM 4297 C C . ASN A 1 544 ? 39.553 -2.456 -51.424 1.00 77.19 544 ASN A C 1
ATOM 4299 O O . ASN A 1 544 ? 39.640 -3.431 -50.680 1.00 77.19 544 ASN A O 1
ATOM 4303 N N . THR A 1 545 ? 40.649 -1.858 -51.888 1.00 75.25 545 THR A N 1
ATOM 4304 C CA . THR A 1 545 ? 42.025 -2.316 -51.604 1.00 75.25 545 THR A CA 1
ATOM 4305 C C . THR A 1 545 ? 42.318 -2.493 -50.109 1.00 75.25 545 THR A C 1
ATOM 4307 O O . THR A 1 545 ? 43.138 -3.339 -49.763 1.00 75.25 545 THR A O 1
ATOM 4310 N N . THR A 1 546 ? 41.615 -1.756 -49.245 1.00 84.50 546 THR A N 1
ATOM 4311 C CA . THR A 1 546 ? 41.806 -1.718 -47.786 1.00 84.50 546 THR A CA 1
ATOM 4312 C C . THR A 1 546 ? 40.572 -2.102 -46.960 1.00 84.50 546 THR A C 1
ATOM 4314 O O . THR A 1 546 ? 40.684 -2.234 -45.745 1.00 84.50 546 THR A O 1
ATOM 4317 N N . HIS A 1 547 ? 39.392 -2.264 -47.573 1.00 89.50 547 HIS A N 1
ATOM 4318 C CA . HIS A 1 547 ? 38.127 -2.465 -46.851 1.00 89.50 547 HIS A CA 1
ATOM 4319 C C . HIS A 1 547 ? 37.211 -3.454 -47.570 1.00 89.50 547 HIS A C 1
ATOM 4321 O O . HIS A 1 547 ? 37.103 -3.444 -48.797 1.00 89.50 547 HIS A O 1
ATOM 4327 N N . TRP A 1 548 ? 36.471 -4.240 -46.799 1.00 89.12 548 TRP A N 1
ATOM 4328 C CA . TRP A 1 548 ? 35.237 -4.864 -47.251 1.00 89.12 548 TRP A CA 1
ATOM 4329 C C . TRP A 1 548 ? 34.084 -3.880 -47.070 1.00 89.12 548 TRP A C 1
ATOM 4331 O O . TRP A 1 548 ? 33.911 -3.326 -45.989 1.00 89.12 548 TRP A O 1
ATOM 4341 N N . VAL A 1 549 ? 33.302 -3.656 -48.122 1.00 90.81 549 VAL A N 1
ATOM 4342 C CA . VAL A 1 549 ? 32.156 -2.744 -48.101 1.00 90.81 549 VAL A CA 1
ATOM 4343 C C . VAL A 1 549 ? 30.889 -3.547 -48.351 1.00 90.81 549 VAL A C 1
ATOM 4345 O O . VAL A 1 549 ? 30.727 -4.135 -49.421 1.00 90.81 549 VAL A O 1
ATOM 4348 N N . MET A 1 550 ? 30.018 -3.591 -47.348 1.00 92.44 550 MET A N 1
ATOM 4349 C CA . MET A 1 550 ? 28.721 -4.257 -47.388 1.00 92.44 550 MET A CA 1
ATOM 4350 C C . MET A 1 550 ? 27.630 -3.207 -47.585 1.00 92.44 550 MET A C 1
ATOM 4352 O O . MET A 1 550 ? 27.322 -2.454 -46.662 1.00 92.44 550 MET A O 1
ATOM 4356 N N . ASN A 1 551 ? 27.042 -3.186 -48.778 1.00 92.94 551 ASN A N 1
ATOM 4357 C CA . ASN A 1 551 ? 25.909 -2.329 -49.105 1.00 92.94 551 ASN A CA 1
ATOM 4358 C C . ASN A 1 551 ? 24.619 -3.104 -48.884 1.00 92.94 551 ASN A C 1
ATOM 4360 O O . ASN A 1 551 ? 24.478 -4.222 -49.377 1.00 92.94 551 ASN A O 1
ATOM 4364 N N . VAL A 1 552 ? 23.679 -2.497 -48.175 1.00 93.62 552 VAL A N 1
ATOM 4365 C CA . VAL A 1 552 ? 22.370 -3.051 -47.851 1.00 93.62 552 VAL A CA 1
ATOM 4366 C C . VAL A 1 552 ? 21.316 -2.076 -48.337 1.00 93.62 552 VAL A C 1
ATOM 4368 O O . VAL A 1 552 ? 21.314 -0.915 -47.936 1.00 93.62 552 VAL A O 1
ATOM 4371 N N . THR A 1 553 ? 20.400 -2.554 -49.168 1.00 94.25 553 THR A N 1
ATOM 4372 C CA . THR A 1 553 ? 19.262 -1.772 -49.651 1.00 94.25 553 THR A CA 1
ATOM 4373 C C . THR A 1 553 ? 17.960 -2.470 -49.299 1.00 94.25 553 THR A C 1
ATOM 4375 O O . THR A 1 553 ? 17.884 -3.698 -49.231 1.00 94.25 553 THR A O 1
ATOM 4378 N N . GLY A 1 554 ? 16.917 -1.690 -49.033 1.00 93.81 554 GLY A N 1
ATOM 4379 C CA . GLY A 1 554 ? 15.626 -2.244 -48.652 1.00 93.81 554 GLY A CA 1
ATOM 4380 C C . GLY A 1 554 ? 14.465 -1.276 -48.789 1.00 93.81 554 GLY A C 1
ATOM 4381 O O . GLY A 1 554 ? 14.636 -0.088 -49.068 1.00 93.81 554 GLY A O 1
ATOM 4382 N N . LYS A 1 555 ? 13.250 -1.801 -48.595 1.00 94.25 555 LYS A N 1
ATOM 4383 C CA . LYS A 1 555 ? 12.005 -1.026 -48.617 1.00 94.25 555 LYS A CA 1
ATOM 4384 C C . LYS A 1 555 ? 11.092 -1.429 -47.464 1.00 94.25 555 LYS A C 1
ATOM 4386 O O . LYS A 1 555 ? 10.880 -2.620 -47.235 1.00 94.25 555 LYS A O 1
ATOM 4391 N N . ILE A 1 556 ? 10.512 -0.443 -46.787 1.00 94.88 556 ILE A N 1
ATOM 4392 C CA . ILE A 1 556 ? 9.517 -0.635 -45.723 1.00 94.88 556 ILE A CA 1
ATOM 4393 C C . ILE A 1 556 ? 8.093 -0.382 -46.226 1.00 94.88 556 ILE A C 1
ATOM 4395 O O . ILE A 1 556 ? 7.872 0.322 -47.215 1.00 94.88 556 ILE A O 1
ATOM 4399 N N . LYS A 1 557 ? 7.101 -0.968 -45.553 1.00 92.75 557 LYS A N 1
ATOM 4400 C CA . LYS A 1 557 ? 5.682 -0.782 -45.894 1.00 92.75 557 LYS A CA 1
ATOM 4401 C C . LYS A 1 557 ? 5.166 0.607 -45.522 1.00 92.75 557 LYS A C 1
ATOM 4403 O O . LYS A 1 557 ? 4.451 1.224 -46.315 1.00 92.75 557 LYS A O 1
ATOM 4408 N N . GLU A 1 558 ? 5.558 1.104 -44.355 1.00 91.81 558 GLU A N 1
ATOM 4409 C CA . GLU A 1 558 ? 5.081 2.348 -43.742 1.00 91.81 558 GLU A CA 1
ATOM 4410 C C . GLU A 1 558 ? 6.284 3.175 -43.278 1.00 91.81 558 GLU A C 1
ATOM 4412 O O . GLU A 1 558 ? 7.236 2.604 -42.757 1.00 91.81 558 GLU A O 1
ATOM 4417 N N . CYS A 1 559 ? 6.262 4.491 -43.517 1.00 90.19 559 CYS A N 1
ATOM 4418 C CA . CYS A 1 559 ? 7.284 5.445 -43.075 1.00 90.19 559 CYS A CA 1
ATOM 4419 C C . CYS A 1 559 ? 6.597 6.603 -42.325 1.00 90.19 559 CYS A C 1
ATOM 4421 O O . CYS A 1 559 ? 5.506 6.995 -42.746 1.00 90.19 559 CYS A O 1
ATOM 4423 N N . PRO A 1 560 ? 7.209 7.168 -41.267 1.00 91.88 560 PRO A N 1
ATOM 4424 C CA . PRO A 1 560 ? 8.478 6.761 -40.662 1.00 91.88 560 PRO A CA 1
ATOM 4425 C C . PRO A 1 560 ? 8.361 5.446 -39.875 1.00 91.88 560 PRO A C 1
ATOM 4427 O O . PRO A 1 560 ? 7.314 5.149 -39.308 1.00 91.88 560 PRO A O 1
ATOM 4430 N N . GLY A 1 561 ? 9.439 4.665 -39.820 1.00 93.50 561 GLY A N 1
ATOM 4431 C CA . GLY A 1 561 ? 9.474 3.463 -38.988 1.00 93.50 561 GLY A CA 1
ATOM 4432 C C . GLY A 1 561 ? 10.888 2.949 -38.740 1.00 93.50 561 GLY A C 1
ATOM 4433 O O . GLY A 1 561 ? 11.827 3.335 -39.438 1.00 93.50 561 GLY A O 1
ATOM 4434 N N . VAL A 1 562 ? 11.033 2.109 -37.718 1.00 95.69 562 VAL A N 1
ATOM 4435 C CA . VAL A 1 562 ? 12.336 1.699 -37.174 1.00 95.69 562 VAL A CA 1
ATOM 4436 C C . VAL A 1 562 ? 12.667 0.244 -37.488 1.00 95.69 562 VAL A C 1
ATOM 4438 O O . VAL A 1 562 ? 11.788 -0.616 -37.503 1.00 95.69 562 VAL A O 1
ATOM 4441 N N . LEU A 1 563 ? 13.948 -0.019 -37.744 1.00 94.88 563 LEU A N 1
ATOM 4442 C CA . LEU A 1 563 ? 14.525 -1.341 -37.969 1.00 94.88 563 LEU A CA 1
ATOM 4443 C C . LEU A 1 563 ? 15.763 -1.511 -37.084 1.00 94.88 563 LEU A C 1
ATOM 4445 O O . LEU A 1 563 ? 16.598 -0.610 -37.014 1.00 94.88 563 LEU A O 1
ATOM 4449 N N . SER A 1 564 ? 15.923 -2.678 -36.464 1.00 94.81 564 SER A N 1
ATOM 4450 C CA . SER A 1 564 ? 17.164 -3.026 -35.760 1.00 94.81 564 SER A CA 1
ATOM 4451 C C . SER A 1 564 ? 18.062 -3.844 -36.688 1.00 94.81 564 SER A C 1
ATOM 4453 O O . SER A 1 564 ? 17.608 -4.793 -37.329 1.00 94.81 564 SER A O 1
ATOM 4455 N N . ILE A 1 565 ? 19.324 -3.438 -36.820 1.00 93.94 565 ILE A N 1
ATOM 4456 C CA . ILE A 1 565 ? 20.247 -3.908 -37.854 1.00 93.94 565 ILE A CA 1
ATOM 4457 C C . ILE A 1 565 ? 21.568 -4.315 -37.214 1.00 93.94 565 ILE A C 1
ATOM 4459 O O . ILE A 1 565 ? 22.305 -3.480 -36.685 1.00 93.94 565 ILE A O 1
ATOM 4463 N N . ASN A 1 566 ? 21.890 -5.601 -37.337 1.00 94.06 566 ASN A N 1
ATOM 4464 C CA . ASN A 1 566 ? 23.125 -6.182 -36.832 1.00 94.06 566 ASN A CA 1
ATOM 4465 C C . ASN A 1 566 ? 23.933 -6.777 -37.985 1.00 94.06 566 ASN A C 1
ATOM 4467 O O . ASN A 1 566 ? 23.431 -7.636 -38.709 1.00 94.06 566 ASN A O 1
ATOM 4471 N N . LEU A 1 567 ? 25.192 -6.366 -38.135 1.00 93.12 567 LEU A N 1
ATOM 4472 C CA . LEU A 1 567 ? 26.132 -6.993 -39.066 1.00 93.12 567 LEU A CA 1
ATOM 4473 C C . LEU A 1 567 ? 27.097 -7.872 -38.278 1.00 93.12 567 LEU A C 1
ATOM 4475 O O . LEU A 1 567 ? 27.793 -7.384 -37.390 1.00 93.12 567 LEU A O 1
ATOM 4479 N N . THR A 1 568 ? 27.153 -9.156 -38.611 1.00 92.38 568 THR A N 1
ATOM 4480 C CA . THR A 1 568 ? 27.998 -10.151 -37.941 1.00 92.38 568 THR A CA 1
ATOM 4481 C C . THR A 1 568 ? 28.958 -10.799 -38.930 1.00 92.38 568 THR A C 1
ATOM 4483 O O . THR A 1 568 ? 28.646 -10.986 -40.108 1.00 92.38 568 THR A O 1
ATOM 4486 N N . ASP A 1 569 ? 30.142 -11.141 -38.434 1.00 89.00 569 ASP A N 1
ATOM 4487 C CA . ASP A 1 569 ? 31.052 -12.049 -39.120 1.00 89.00 569 ASP A CA 1
ATOM 4488 C C . ASP A 1 569 ? 30.694 -13.485 -38.695 1.00 89.00 569 ASP A C 1
ATOM 4490 O O . ASP A 1 569 ? 30.683 -13.750 -37.489 1.00 89.00 569 ASP A O 1
ATOM 4494 N N . PRO A 1 570 ? 30.408 -14.422 -39.618 1.00 85.50 570 PRO A N 1
ATOM 4495 C CA . PRO A 1 570 ? 30.105 -15.813 -39.267 1.00 85.50 570 PRO A CA 1
ATOM 4496 C C . PRO A 1 570 ? 31.187 -16.507 -38.422 1.00 85.50 570 PRO A C 1
ATOM 4498 O O . PRO A 1 570 ? 30.884 -17.444 -37.682 1.00 85.50 570 PRO A O 1
ATOM 4501 N N . GLY A 1 571 ? 32.444 -16.041 -38.472 1.00 81.38 571 GLY A N 1
ATOM 4502 C CA . GLY A 1 571 ? 33.518 -16.522 -37.593 1.00 81.38 571 GLY A CA 1
ATOM 4503 C C . GLY A 1 571 ? 33.348 -16.139 -36.112 1.00 81.38 571 GLY A C 1
ATOM 4504 O O . GLY A 1 571 ? 33.928 -16.806 -35.239 1.00 81.38 571 GLY A O 1
ATOM 4505 N N . TYR A 1 572 ? 32.532 -15.107 -35.850 1.00 84.19 572 TYR A N 1
ATOM 4506 C CA . TYR A 1 572 ? 32.256 -14.456 -34.563 1.00 84.19 572 TYR A CA 1
ATOM 4507 C C . TYR A 1 572 ? 30.745 -14.148 -34.396 1.00 84.19 572 TYR A C 1
ATOM 4509 O O . TYR A 1 572 ? 30.347 -12.987 -34.278 1.00 84.19 572 TYR A O 1
ATOM 4517 N N . PRO A 1 573 ? 29.870 -15.172 -34.364 1.00 80.06 573 PRO A N 1
ATOM 4518 C CA . PRO A 1 573 ? 28.416 -14.987 -34.454 1.00 80.06 573 PRO A CA 1
ATOM 4519 C C . PRO A 1 573 ? 27.788 -14.310 -33.226 1.00 80.06 573 PRO A C 1
ATOM 4521 O O . PRO A 1 573 ? 26.725 -13.707 -33.332 1.00 80.06 573 PRO A O 1
ATOM 4524 N N . THR A 1 574 ? 28.426 -14.397 -32.057 1.00 82.62 574 THR A N 1
ATOM 4525 C CA . THR A 1 574 ? 27.929 -13.805 -30.803 1.00 82.62 574 THR A CA 1
ATOM 4526 C C . THR A 1 574 ? 28.245 -12.316 -30.675 1.00 82.62 574 THR A C 1
ATOM 4528 O O . THR A 1 574 ? 27.722 -11.655 -29.786 1.00 82.62 574 THR A O 1
ATOM 4531 N N . GLU A 1 575 ? 29.107 -11.786 -31.541 1.00 83.88 575 GLU A N 1
ATOM 4532 C CA . GLU A 1 575 ? 29.741 -10.485 -31.365 1.00 83.88 575 GLU A CA 1
ATOM 4533 C C . GLU A 1 575 ? 29.605 -9.637 -32.638 1.00 83.88 575 GLU A C 1
ATOM 4535 O O . GLU A 1 575 ? 30.536 -9.596 -33.446 1.00 83.88 575 GLU A O 1
ATOM 4540 N N . PRO A 1 576 ? 28.477 -8.923 -32.841 1.00 88.25 576 PRO A N 1
ATOM 4541 C CA . PRO A 1 576 ? 28.243 -8.166 -34.069 1.00 88.25 576 PRO A CA 1
ATOM 4542 C C . PRO A 1 576 ? 29.309 -7.092 -34.288 1.00 88.25 576 PRO A C 1
ATOM 4544 O O . PRO A 1 576 ? 29.711 -6.406 -33.351 1.00 88.25 576 PRO A O 1
ATOM 4547 N N . LEU A 1 577 ? 29.753 -6.916 -35.528 1.00 89.12 577 LEU A N 1
ATOM 4548 C CA . LEU A 1 577 ? 30.637 -5.817 -35.921 1.00 89.12 577 LEU A CA 1
ATOM 4549 C C . LEU A 1 577 ? 29.906 -4.474 -35.807 1.00 89.12 577 LEU A C 1
ATOM 4551 O O . LEU A 1 577 ? 30.458 -3.515 -35.283 1.00 89.12 577 LEU A O 1
ATOM 4555 N N . TYR A 1 578 ? 28.640 -4.441 -36.228 1.00 90.50 578 TYR A N 1
ATOM 4556 C CA . TYR A 1 578 ? 27.771 -3.266 -36.172 1.00 90.50 578 TYR A CA 1
ATOM 4557 C C . TYR A 1 578 ? 26.442 -3.639 -35.510 1.00 90.50 578 TYR A C 1
ATOM 4559 O O . TYR A 1 578 ? 25.874 -4.674 -35.855 1.00 90.50 578 TYR A O 1
ATOM 4567 N N . GLN A 1 579 ? 25.946 -2.810 -34.585 1.00 91.50 579 GLN A N 1
ATOM 4568 C CA . GLN A 1 579 ? 24.649 -2.985 -33.919 1.00 91.50 579 GLN A CA 1
ATOM 4569 C C . GLN A 1 579 ? 23.920 -1.639 -33.841 1.00 91.50 579 GLN A C 1
ATOM 4571 O O . GLN A 1 579 ? 24.228 -0.799 -32.995 1.00 91.50 579 GLN A O 1
ATOM 4576 N N . PHE A 1 580 ? 22.966 -1.441 -34.747 1.00 91.81 580 PHE A N 1
ATOM 4577 C CA . PHE A 1 580 ? 22.310 -0.155 -34.959 1.00 91.81 580 PHE A CA 1
ATOM 4578 C C . PHE A 1 580 ? 20.802 -0.291 -34.890 1.00 91.81 580 PHE A C 1
ATOM 4580 O O . PHE A 1 580 ? 20.228 -1.327 -35.227 1.00 91.81 580 PHE A O 1
ATOM 4587 N N . VAL A 1 581 ? 20.162 0.804 -34.521 1.00 93.44 581 VAL A N 1
ATOM 4588 C CA . VAL A 1 581 ? 18.738 1.009 -34.745 1.00 93.44 581 VAL A CA 1
ATOM 4589 C C . VAL A 1 581 ? 18.597 2.135 -35.755 1.00 93.44 581 VAL A C 1
ATOM 4591 O O . VAL A 1 581 ? 19.143 3.213 -35.552 1.00 93.44 581 VAL A O 1
ATOM 4594 N N . ALA A 1 582 ? 17.903 1.884 -36.860 1.00 93.50 582 ALA A N 1
ATOM 4595 C CA . ALA A 1 582 ? 17.736 2.832 -37.952 1.00 93.50 582 ALA A CA 1
ATOM 4596 C C . ALA A 1 582 ? 16.265 3.229 -38.098 1.00 93.50 582 ALA A C 1
ATOM 4598 O O . ALA A 1 582 ? 15.405 2.386 -38.353 1.00 93.50 582 ALA A O 1
ATOM 4599 N N . GLN A 1 583 ? 15.982 4.523 -37.984 1.00 94.00 583 GLN A N 1
ATOM 4600 C CA . GLN A 1 583 ? 14.713 5.119 -38.368 1.00 94.00 583 GLN A CA 1
ATOM 4601 C C . GLN A 1 583 ? 14.766 5.478 -39.852 1.00 94.00 583 GLN A C 1
ATOM 4603 O O . GLN A 1 583 ? 15.578 6.297 -40.273 1.00 94.00 583 GLN A O 1
ATOM 4608 N N . VAL A 1 584 ? 13.857 4.911 -40.635 1.00 94.50 584 VAL A N 1
ATOM 4609 C CA . VAL A 1 584 ? 13.701 5.211 -42.057 1.00 94.50 584 VAL A CA 1
ATOM 4610 C C . VAL A 1 584 ? 12.535 6.185 -42.224 1.00 94.50 584 VAL A C 1
ATOM 4612 O O . VAL A 1 584 ? 11.366 5.828 -42.041 1.00 94.50 584 VAL A O 1
ATOM 4615 N N . ARG A 1 585 ? 12.853 7.432 -42.569 1.00 92.62 585 ARG A N 1
ATOM 4616 C CA . ARG A 1 585 ? 11.894 8.481 -42.943 1.00 92.62 585 ARG A CA 1
ATOM 4617 C C . ARG A 1 585 ? 11.461 8.292 -44.391 1.00 92.62 585 ARG A C 1
ATOM 4619 O O . ARG A 1 585 ? 12.099 7.569 -45.151 1.00 92.62 585 ARG A O 1
ATOM 4626 N N . CYS A 1 586 ? 10.376 8.947 -44.792 1.00 91.50 586 CYS A N 1
ATOM 4627 C CA . CYS A 1 586 ? 9.945 8.905 -46.186 1.00 91.50 586 CYS A CA 1
ATOM 4628 C C . CYS A 1 586 ? 11.000 9.583 -47.091 1.00 91.50 586 CYS A C 1
ATOM 4630 O O . CYS A 1 586 ? 11.491 10.650 -46.722 1.00 91.50 586 CYS A O 1
ATOM 4632 N N . PRO A 1 587 ? 11.361 8.999 -48.254 1.00 93.06 587 PRO A N 1
ATOM 4633 C CA . PRO A 1 587 ? 10.724 7.874 -48.955 1.00 93.06 587 PRO A CA 1
ATOM 4634 C C . PRO A 1 587 ? 10.977 6.492 -48.325 1.00 93.06 587 PRO A C 1
ATOM 4636 O O . PRO A 1 587 ? 11.952 6.277 -47.627 1.00 93.06 587 PRO A O 1
ATOM 4639 N N . LYS A 1 588 ? 10.103 5.515 -48.607 1.00 93.50 588 LYS A N 1
ATOM 4640 C CA . LYS A 1 588 ? 10.078 4.174 -47.972 1.00 93.50 588 LYS A CA 1
ATOM 4641 C C . LYS A 1 588 ? 11.301 3.274 -48.244 1.00 93.50 588 LYS A C 1
ATOM 4643 O O . LYS A 1 588 ? 11.265 2.093 -47.908 1.00 93.50 588 LYS A O 1
ATOM 4648 N N . THR A 1 589 ? 12.333 3.769 -48.912 1.00 93.56 589 THR A N 1
ATOM 4649 C CA . THR A 1 589 ? 13.539 3.020 -49.288 1.00 93.56 589 THR A CA 1
ATOM 4650 C C . THR A 1 589 ? 14.705 3.426 -48.405 1.00 93.56 589 THR A C 1
ATOM 4652 O O . THR A 1 589 ? 14.824 4.597 -48.060 1.00 93.56 589 THR A O 1
ATOM 4655 N N . PHE A 1 590 ? 15.576 2.483 -48.069 1.00 94.06 590 PHE A N 1
ATOM 4656 C CA . PHE A 1 590 ? 16.765 2.747 -47.266 1.00 94.06 590 PHE A CA 1
ATOM 4657 C C . PHE A 1 590 ? 18.003 2.132 -47.918 1.00 94.06 590 PHE A C 1
ATOM 4659 O O . PHE A 1 590 ? 17.913 1.076 -48.550 1.00 94.06 590 PHE A O 1
ATOM 4666 N N . GLU A 1 591 ? 19.142 2.797 -47.745 1.00 94.38 591 GLU A N 1
ATOM 4667 C CA . GLU A 1 591 ? 20.458 2.326 -48.167 1.00 94.38 591 GLU A CA 1
ATOM 4668 C C . GLU A 1 591 ? 21.476 2.55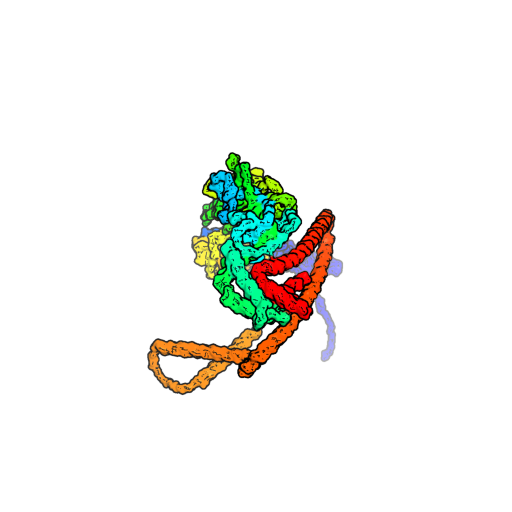8 -47.045 1.00 94.38 591 GLU A C 1
ATOM 4670 O O . GLU A 1 591 ? 21.552 3.646 -46.470 1.00 94.38 591 GLU A O 1
ATOM 4675 N N . LEU A 1 592 ? 22.230 1.508 -46.719 1.00 93.62 592 LEU A N 1
ATOM 4676 C CA . LEU A 1 592 ? 23.238 1.485 -45.663 1.00 93.62 592 LEU A CA 1
ATOM 4677 C C . LEU A 1 592 ? 24.513 0.840 -46.200 1.00 93.62 592 LEU A C 1
ATOM 4679 O O . LEU A 1 592 ? 24.460 -0.240 -46.785 1.00 93.62 592 LEU A O 1
ATOM 4683 N N . SER A 1 593 ? 25.661 1.463 -45.964 1.00 93.06 593 SER A N 1
ATOM 4684 C CA . SER A 1 593 ? 26.969 0.952 -46.376 1.00 93.06 593 SER A CA 1
ATOM 4685 C C . SER A 1 593 ? 27.895 0.824 -45.170 1.00 93.06 593 SER A C 1
ATOM 4687 O O . SER A 1 593 ? 28.311 1.823 -44.575 1.00 93.06 593 SER A O 1
ATOM 4689 N N . PHE A 1 594 ? 28.262 -0.414 -44.843 1.00 92.94 594 PHE A N 1
ATOM 4690 C CA . PHE A 1 594 ? 29.192 -0.753 -43.767 1.00 92.94 594 PHE A CA 1
ATOM 4691 C C . PHE A 1 594 ? 30.588 -1.000 -44.339 1.00 92.94 594 PHE A C 1
ATOM 4693 O O . PHE A 1 594 ? 30.747 -1.833 -45.231 1.00 92.94 594 PHE A O 1
ATOM 4700 N N . ALA A 1 595 ? 31.604 -0.312 -43.819 1.00 91.44 595 ALA A N 1
ATOM 4701 C CA . ALA A 1 595 ? 32.988 -0.455 -44.267 1.00 91.44 595 ALA A CA 1
ATOM 4702 C C . ALA A 1 595 ? 33.848 -1.104 -43.173 1.00 91.44 595 ALA A C 1
ATOM 4704 O O . ALA A 1 595 ? 34.192 -0.460 -42.188 1.00 91.44 595 ALA A O 1
ATOM 4705 N N . VAL A 1 596 ? 34.228 -2.366 -43.375 1.00 90.88 596 VAL A N 1
ATOM 4706 C CA . VAL A 1 596 ? 35.079 -3.144 -42.463 1.00 90.88 596 VAL A CA 1
ATOM 4707 C C . VAL A 1 596 ? 36.516 -3.141 -43.000 1.00 90.88 596 VAL A C 1
ATOM 4709 O O . VAL A 1 596 ? 36.753 -3.722 -44.065 1.00 90.88 596 VAL A O 1
ATOM 4712 N N . PRO A 1 597 ? 37.488 -2.504 -42.323 1.00 90.56 597 PRO A N 1
ATOM 4713 C CA . PRO A 1 597 ? 38.889 -2.546 -42.737 1.00 90.56 597 PRO A CA 1
ATOM 4714 C C . PRO A 1 597 ? 39.418 -3.983 -42.772 1.00 90.56 597 PRO A C 1
ATOM 4716 O O . PRO A 1 597 ? 39.017 -4.823 -41.968 1.00 90.56 597 PRO A O 1
ATOM 4719 N N . THR A 1 598 ? 40.314 -4.293 -43.711 1.00 87.25 598 THR A N 1
ATOM 4720 C CA . THR A 1 598 ? 40.847 -5.655 -43.844 1.00 87.25 598 THR A CA 1
ATOM 4721 C C . THR A 1 598 ? 42.284 -5.707 -44.349 1.00 87.25 598 THR A C 1
ATOM 4723 O O . THR A 1 598 ? 42.670 -4.966 -45.256 1.00 87.25 598 THR A O 1
ATOM 4726 N N . GLY A 1 599 ? 43.054 -6.638 -43.782 1.00 82.44 599 GLY A N 1
ATOM 4727 C CA . GLY A 1 599 ? 44.381 -7.047 -44.246 1.00 82.44 599 GLY A CA 1
ATOM 4728 C C . GLY A 1 599 ? 44.360 -8.309 -45.114 1.00 82.44 599 GLY A C 1
ATOM 4729 O O . GLY A 1 599 ? 45.416 -8.782 -45.540 1.00 82.44 599 GLY A O 1
ATOM 4730 N N . ASP A 1 600 ? 43.175 -8.870 -45.375 1.00 82.38 600 ASP A N 1
ATOM 4731 C CA . ASP A 1 600 ? 43.014 -10.075 -46.188 1.00 82.38 600 ASP A CA 1
ATOM 4732 C C . ASP A 1 600 ? 43.435 -9.824 -47.639 1.00 82.38 600 ASP A C 1
ATOM 4734 O O . ASP A 1 600 ? 43.168 -8.761 -48.203 1.00 82.38 600 ASP A O 1
ATOM 4738 N N . LYS A 1 601 ? 44.043 -10.824 -48.286 1.00 76.50 601 LYS A N 1
ATOM 4739 C CA . LYS A 1 601 ? 44.413 -10.775 -49.711 1.00 76.50 601 LYS A CA 1
ATOM 4740 C C . LYS A 1 601 ? 43.178 -10.908 -50.620 1.00 76.50 601 LYS A C 1
ATOM 4742 O O . LYS A 1 601 ? 42.163 -11.486 -50.247 1.00 76.50 601 LYS A O 1
ATOM 4747 N N . SER A 1 602 ? 43.264 -10.389 -51.851 1.00 69.44 602 SER A N 1
ATOM 4748 C CA . SER A 1 602 ? 42.129 -10.274 -52.795 1.00 69.44 602 SER A CA 1
ATOM 4749 C C . SER A 1 602 ? 41.516 -11.595 -53.265 1.00 69.44 602 SER A C 1
ATOM 4751 O O . SER A 1 602 ? 40.401 -11.599 -53.781 1.00 69.44 602 SER A O 1
ATOM 4753 N N . TYR A 1 603 ? 42.246 -12.698 -53.121 1.00 72.12 603 TYR A N 1
ATOM 4754 C CA . TYR A 1 603 ? 41.811 -14.032 -53.522 1.00 72.12 603 TYR A CA 1
ATOM 4755 C C . TYR A 1 603 ? 41.091 -14.788 -52.403 1.00 72.12 603 TYR A C 1
ATOM 4757 O O . TYR A 1 603 ? 40.768 -15.951 -52.596 1.00 72.12 603 TYR A O 1
ATOM 4765 N N . LEU A 1 604 ? 40.866 -14.177 -51.241 1.00 76.94 604 LEU A N 1
ATOM 4766 C CA . LEU A 1 604 ? 40.118 -14.805 -50.160 1.00 76.94 604 LEU A CA 1
ATOM 4767 C C . LEU A 1 604 ? 38.622 -14.516 -50.320 1.00 76.94 604 LEU A C 1
ATOM 4769 O O . LEU A 1 604 ? 38.220 -13.407 -50.681 1.00 76.94 604 LEU A O 1
ATOM 4773 N N . ASP A 1 605 ? 37.804 -15.532 -50.074 1.00 81.69 605 ASP A N 1
ATOM 4774 C CA . ASP A 1 605 ? 36.349 -15.421 -50.020 1.00 81.69 605 ASP A CA 1
ATOM 4775 C C . ASP A 1 605 ? 35.904 -14.648 -48.773 1.00 81.69 605 ASP A C 1
ATOM 4777 O O . ASP A 1 605 ? 36.629 -14.601 -47.793 1.00 81.69 605 ASP A O 1
ATOM 4781 N N . LYS A 1 606 ? 34.746 -13.995 -48.750 1.00 87.06 606 LYS A N 1
ATOM 4782 C CA . LYS A 1 606 ? 34.262 -13.348 -47.518 1.00 87.06 606 LYS A CA 1
ATOM 4783 C C . LYS A 1 606 ? 32.760 -13.462 -47.415 1.00 87.06 606 LYS A C 1
ATOM 4785 O O . LYS A 1 606 ? 32.053 -13.289 -48.404 1.00 87.06 606 LYS A O 1
ATOM 4790 N N . GLU A 1 607 ? 32.300 -13.709 -46.200 1.00 89.50 607 GLU A N 1
ATOM 4791 C CA . GLU A 1 607 ? 30.892 -13.771 -45.856 1.00 89.50 607 GLU A CA 1
ATOM 4792 C C . GLU A 1 607 ? 30.585 -12.781 -44.735 1.00 89.50 607 GLU A C 1
ATOM 4794 O O . GLU A 1 607 ? 31.364 -12.650 -43.788 1.00 89.50 607 GLU A O 1
ATOM 4799 N N . PHE A 1 608 ? 29.445 -12.103 -44.841 1.00 92.31 608 PHE A N 1
ATOM 4800 C CA . PHE A 1 608 ? 28.831 -11.396 -43.723 1.00 92.31 608 PHE A CA 1
ATOM 4801 C C . PHE A 1 608 ? 27.388 -11.855 -43.554 1.00 92.31 608 PHE A C 1
ATOM 4803 O O . PHE A 1 608 ? 26.667 -12.049 -44.536 1.00 92.31 608 PHE A O 1
ATOM 4810 N N . ALA A 1 609 ? 26.968 -11.970 -42.298 1.00 92.69 609 ALA A N 1
ATOM 4811 C CA . ALA A 1 609 ? 25.595 -12.254 -41.927 1.00 92.69 609 ALA A CA 1
ATOM 4812 C C . ALA A 1 609 ? 24.948 -10.971 -41.391 1.00 92.69 609 ALA A C 1
ATOM 4814 O O . ALA A 1 609 ? 25.318 -10.447 -40.336 1.00 92.69 609 ALA A O 1
ATOM 4815 N N . LEU A 1 610 ? 23.991 -10.443 -42.148 1.00 93.38 610 LEU A N 1
ATOM 4816 C CA . LEU A 1 610 ? 23.180 -9.296 -41.765 1.00 93.38 610 LEU A CA 1
ATOM 4817 C C . LEU A 1 610 ? 21.874 -9.792 -41.143 1.00 93.38 610 LEU A C 1
ATOM 4819 O O . LEU A 1 610 ? 21.134 -10.545 -41.766 1.00 93.38 610 LEU A O 1
ATOM 4823 N N . SER A 1 611 ? 21.567 -9.327 -39.940 1.00 93.75 611 SER A N 1
ATOM 4824 C CA . SER A 1 611 ? 20.301 -9.571 -39.258 1.00 93.75 611 SER A CA 1
ATOM 4825 C C . SER A 1 611 ? 19.518 -8.267 -39.179 1.00 93.75 611 SER A C 1
ATOM 4827 O O . SER A 1 611 ? 19.925 -7.348 -38.468 1.00 93.75 611 SER A O 1
ATOM 4829 N N . VAL A 1 612 ? 18.388 -8.194 -39.882 1.00 93.94 612 VAL A N 1
ATOM 4830 C CA . VAL A 1 612 ? 17.458 -7.059 -39.830 1.00 93.94 612 VAL A CA 1
ATOM 4831 C C . VAL A 1 612 ? 16.188 -7.491 -39.113 1.00 93.94 612 VAL A C 1
ATOM 4833 O O . VAL A 1 612 ? 15.412 -8.293 -39.629 1.00 93.94 612 VAL A O 1
ATOM 4836 N N . LYS A 1 613 ? 15.969 -6.966 -37.913 1.00 94.12 613 LYS A N 1
ATOM 4837 C CA . LYS A 1 613 ? 14.747 -7.176 -37.140 1.00 94.12 613 LYS A CA 1
ATOM 4838 C C . LYS A 1 613 ? 13.718 -6.118 -37.523 1.00 94.12 613 LYS A C 1
ATOM 4840 O O . LYS A 1 613 ? 13.954 -4.921 -37.343 1.00 94.12 613 LYS A O 1
ATOM 4845 N N . ASP A 1 614 ? 12.588 -6.587 -38.040 1.00 92.94 614 ASP A N 1
ATOM 4846 C CA . ASP A 1 614 ? 11.411 -5.776 -38.336 1.00 92.94 614 ASP A CA 1
ATOM 4847 C C . ASP A 1 614 ? 10.316 -5.999 -37.272 1.00 92.94 614 ASP A C 1
ATOM 4849 O O . ASP A 1 614 ? 10.572 -6.589 -36.218 1.00 92.94 614 ASP A O 1
ATOM 4853 N N . LYS A 1 615 ? 9.106 -5.478 -37.508 1.00 92.06 615 LYS A N 1
ATOM 4854 C CA . LYS A 1 615 ? 7.967 -5.609 -36.584 1.00 92.06 615 LYS A CA 1
ATOM 4855 C C . LYS A 1 615 ? 7.569 -7.060 -36.275 1.00 92.06 615 LYS A C 1
ATOM 4857 O O . LYS A 1 615 ? 7.162 -7.331 -35.148 1.00 92.06 615 LYS A O 1
ATOM 4862 N N . ASP A 1 616 ? 7.652 -7.962 -37.252 1.00 90.50 616 ASP A N 1
ATOM 4863 C CA . ASP A 1 616 ? 7.079 -9.311 -37.144 1.00 90.50 616 ASP A CA 1
ATOM 4864 C C . ASP A 1 616 ? 8.158 -10.392 -36.996 1.00 90.50 616 ASP A C 1
ATOM 4866 O O . ASP A 1 616 ? 7.924 -11.429 -36.377 1.00 90.50 616 ASP A O 1
ATOM 4870 N N . THR A 1 617 ? 9.329 -10.185 -37.604 1.00 91.50 617 THR A N 1
ATOM 4871 C CA . THR A 1 617 ? 10.336 -11.229 -37.827 1.00 91.50 617 THR A CA 1
ATOM 4872 C C . THR A 1 617 ? 11.761 -10.673 -37.892 1.00 91.50 617 THR A C 1
ATOM 4874 O O . THR A 1 617 ? 12.000 -9.483 -38.101 1.00 91.50 617 THR A O 1
ATOM 4877 N N . VAL A 1 618 ? 12.742 -11.561 -37.725 1.00 92.44 618 VAL A N 1
ATOM 4878 C CA . VAL A 1 618 ? 14.160 -11.261 -37.954 1.00 92.44 618 VAL A CA 1
ATOM 4879 C C . VAL A 1 618 ? 14.577 -11.858 -39.292 1.00 92.44 618 VAL A C 1
ATOM 4881 O O . VAL A 1 618 ? 14.513 -13.071 -39.480 1.00 92.44 618 VAL A O 1
ATOM 4884 N N . HIS A 1 619 ? 15.017 -11.009 -40.215 1.00 91.50 619 HIS A N 1
ATOM 4885 C CA . HIS A 1 619 ? 15.484 -11.401 -41.542 1.00 91.50 619 HIS A CA 1
ATOM 4886 C C . HIS A 1 619 ? 16.997 -11.574 -41.519 1.00 91.50 619 HIS A C 1
ATOM 4888 O O . HIS A 1 619 ? 17.723 -10.628 -41.211 1.00 91.50 619 HIS A O 1
ATOM 4894 N N . GLN A 1 620 ? 17.473 -12.771 -41.856 1.00 91.12 620 GLN A N 1
ATOM 4895 C CA . GLN A 1 620 ? 18.899 -13.060 -41.980 1.00 91.12 620 GLN A CA 1
ATOM 4896 C C . GLN A 1 620 ? 19.301 -13.093 -43.451 1.00 91.12 620 GLN A C 1
ATOM 4898 O O . GLN A 1 620 ? 18.756 -13.867 -44.238 1.00 91.12 620 GLN A O 1
ATOM 4903 N N . LEU A 1 621 ? 20.268 -12.258 -43.812 1.00 90.25 621 LEU A N 1
ATOM 4904 C CA . LEU A 1 621 ? 20.844 -12.191 -45.143 1.00 90.25 621 LEU A CA 1
ATOM 4905 C C . LEU A 1 621 ? 22.331 -12.541 -45.062 1.00 90.25 621 LEU A C 1
ATOM 4907 O O . LEU A 1 621 ? 23.130 -11.777 -44.521 1.00 90.25 621 LEU A O 1
ATOM 4911 N N . PHE A 1 622 ? 22.690 -13.689 -45.630 1.00 90.94 622 PHE A N 1
ATOM 4912 C CA . PHE A 1 622 ? 24.074 -14.113 -45.805 1.00 90.94 622 PHE A CA 1
ATOM 4913 C C . PHE A 1 622 ? 24.549 -13.648 -47.173 1.00 90.94 622 PHE A C 1
ATOM 4915 O O . PHE A 1 622 ? 24.020 -14.074 -48.202 1.00 90.94 622 PHE A O 1
ATOM 4922 N N . VAL A 1 623 ? 25.521 -12.743 -47.192 1.00 90.00 623 VAL A N 1
ATOM 4923 C CA . VAL A 1 623 ? 26.117 -12.272 -48.440 1.00 90.00 623 VAL A CA 1
ATOM 4924 C C . VAL A 1 623 ? 27.515 -12.844 -48.522 1.00 90.00 623 VAL A C 1
ATOM 4926 O O . VAL A 1 623 ? 28.335 -12.630 -47.633 1.00 90.00 623 VAL A O 1
ATOM 4929 N N . PHE A 1 624 ? 27.769 -13.591 -49.590 1.00 88.62 624 PHE A N 1
ATOM 4930 C CA . PHE A 1 624 ? 29.031 -14.273 -49.829 1.00 88.62 624 PHE A CA 1
ATOM 4931 C C . PHE A 1 624 ? 29.684 -13.731 -51.095 1.00 88.62 624 PHE A C 1
ATOM 4933 O O . PHE A 1 624 ? 29.067 -13.690 -52.162 1.00 88.62 624 PHE A O 1
ATOM 4940 N N . LYS A 1 625 ? 30.959 -13.358 -50.990 1.00 84.19 625 LYS A N 1
ATOM 4941 C CA . LYS A 1 625 ? 31.806 -13.058 -52.138 1.00 84.19 625 LYS A CA 1
ATOM 4942 C C . LYS A 1 625 ? 32.849 -14.165 -52.306 1.00 84.19 625 LYS A C 1
ATOM 4944 O O . LYS A 1 625 ? 33.698 -14.310 -51.427 1.00 84.19 625 LYS A O 1
ATOM 4949 N N . PRO A 1 626 ? 32.849 -14.906 -53.428 1.00 76.75 626 PRO A N 1
ATOM 4950 C CA . PRO A 1 626 ? 33.856 -15.925 -53.676 1.00 76.75 626 PRO A CA 1
ATOM 4951 C C . PRO A 1 626 ? 35.237 -15.313 -53.929 1.00 76.75 626 PRO A C 1
ATOM 4953 O O . PRO A 1 626 ? 35.369 -14.212 -54.471 1.00 76.75 626 PRO A O 1
ATOM 4956 N N . ALA A 1 627 ? 36.265 -16.094 -53.603 1.00 71.94 627 ALA A N 1
ATOM 4957 C CA . ALA A 1 627 ? 37.641 -15.885 -54.026 1.00 71.94 627 ALA A CA 1
ATOM 4958 C C . ALA A 1 627 ? 37.730 -15.584 -55.535 1.00 71.94 627 ALA A C 1
ATOM 4960 O O . ALA A 1 627 ? 37.169 -16.313 -56.360 1.00 71.94 627 ALA A O 1
ATOM 4961 N N . GLY A 1 628 ? 38.469 -14.540 -55.923 1.00 63.12 628 GLY A N 1
ATOM 4962 C CA . GLY A 1 628 ? 38.775 -14.294 -57.334 1.00 63.12 628 GLY A CA 1
ATOM 4963 C C . GLY A 1 628 ? 39.563 -15.472 -57.917 1.00 63.12 628 GLY A C 1
ATOM 4964 O O . GLY A 1 628 ? 40.697 -15.714 -57.506 1.00 63.12 628 GLY A O 1
ATOM 4965 N N . ARG A 1 629 ? 38.975 -16.227 -58.858 1.00 50.44 629 ARG A N 1
ATOM 4966 C CA . ARG A 1 629 ? 39.622 -17.398 -59.476 1.00 50.44 629 ARG A CA 1
ATOM 4967 C C . ARG A 1 629 ? 40.930 -16.989 -60.167 1.00 50.44 629 ARG A C 1
ATOM 4969 O O . ARG A 1 629 ? 40.898 -16.259 -61.154 1.00 50.44 629 ARG A O 1
ATOM 4976 N N . LYS A 1 630 ? 42.068 -17.541 -59.731 1.00 45.03 630 LYS A N 1
ATOM 4977 C CA . LYS A 1 630 ? 43.219 -17.740 -60.624 1.00 45.03 630 LYS A CA 1
ATOM 4978 C C . LYS A 1 630 ? 42.925 -18.980 -61.469 1.00 45.03 630 LYS A C 1
ATOM 4980 O O . LYS A 1 630 ? 42.856 -20.081 -60.931 1.00 45.03 630 LYS A O 1
ATOM 4985 N N . TYR A 1 631 ? 42.727 -18.812 -62.775 1.00 34.78 631 TYR A N 1
ATOM 4986 C CA . TYR A 1 631 ? 42.679 -19.941 -63.704 1.00 34.78 631 TYR A CA 1
ATOM 4987 C C . TYR A 1 631 ? 44.062 -20.594 -63.757 1.00 34.78 631 TYR A C 1
ATOM 4989 O O . TYR A 1 631 ? 44.995 -20.028 -64.320 1.00 34.78 631 TYR A O 1
ATOM 4997 N N . VAL A 1 632 ? 44.192 -21.785 -63.178 1.00 36.72 632 VAL A N 1
ATOM 4998 C CA . VAL A 1 632 ? 45.283 -22.708 -63.494 1.00 36.72 632 VAL A CA 1
ATOM 4999 C C . VAL A 1 632 ? 44.659 -23.825 -64.321 1.00 36.72 632 VAL A C 1
ATOM 5001 O O . VAL A 1 632 ? 43.872 -24.618 -63.810 1.00 36.72 632 VAL A O 1
ATOM 5004 N N . TYR A 1 633 ? 44.947 -23.834 -65.622 1.00 31.84 633 TYR A N 1
ATOM 5005 C CA . TYR A 1 633 ? 44.584 -24.932 -66.513 1.00 31.84 633 TYR A CA 1
ATOM 5006 C C . TYR A 1 633 ? 45.351 -26.188 -66.089 1.00 31.84 633 TYR A C 1
ATOM 5008 O O . TYR A 1 633 ? 46.579 -26.193 -66.092 1.00 31.84 633 TYR A O 1
ATOM 5016 N N . SER A 1 634 ? 44.634 -27.262 -65.768 1.00 31.67 634 SER A N 1
ATOM 5017 C CA . SER A 1 634 ? 45.186 -28.614 -65.792 1.00 31.67 634 SER A CA 1
ATOM 5018 C C . SER A 1 634 ? 44.132 -29.556 -66.360 1.00 31.67 634 SER A C 1
ATOM 5020 O O . SER A 1 634 ? 43.071 -29.770 -65.775 1.00 31.67 634 SER A O 1
ATOM 5022 N N . SER A 1 635 ? 44.414 -30.043 -67.564 1.00 31.41 635 SER A N 1
ATOM 5023 C CA . SER A 1 635 ? 43.670 -31.069 -68.283 1.00 31.41 635 SER A CA 1
ATOM 5024 C C . SER A 1 635 ? 43.864 -32.429 -67.612 1.00 31.41 635 SER A C 1
ATOM 5026 O O . SER A 1 635 ? 44.998 -32.873 -67.447 1.00 31.41 635 SER A O 1
ATOM 5028 N N . GLY A 1 636 ? 42.775 -33.122 -67.292 1.00 29.88 636 GLY A N 1
ATOM 5029 C CA . GLY A 1 636 ? 42.840 -34.488 -66.778 1.00 29.88 636 GLY A CA 1
ATOM 5030 C C . GLY A 1 636 ? 41.457 -35.035 -66.464 1.00 29.88 636 GLY A C 1
ATOM 5031 O O . GLY A 1 636 ? 40.956 -34.889 -65.356 1.00 29.88 636 GLY A O 1
ATOM 5032 N N . SER A 1 637 ? 40.831 -35.630 -67.473 1.00 27.62 637 SER A N 1
ATOM 5033 C CA . SER A 1 637 ? 39.555 -36.333 -67.409 1.00 27.62 637 SER A CA 1
ATOM 5034 C C . SER A 1 637 ? 39.622 -37.575 -66.519 1.00 27.62 637 SER A C 1
ATOM 5036 O O . SER A 1 637 ? 40.403 -38.475 -66.814 1.00 27.62 637 SER A O 1
ATOM 5038 N N . THR A 1 638 ? 38.713 -37.695 -65.551 1.00 30.83 638 THR A N 1
ATOM 5039 C CA . THR A 1 638 ? 38.121 -38.999 -65.209 1.00 30.83 638 THR A CA 1
ATOM 5040 C C . THR A 1 638 ? 36.763 -38.803 -64.549 1.00 30.83 638 THR A C 1
ATOM 5042 O O . THR A 1 638 ? 36.635 -38.100 -63.549 1.00 30.83 638 THR A O 1
ATOM 5045 N N . GLN A 1 639 ? 35.750 -39.415 -65.159 1.00 31.20 639 GLN A N 1
ATOM 5046 C CA . GLN A 1 639 ? 34.396 -39.559 -64.639 1.00 31.20 639 GLN A CA 1
ATOM 5047 C C . GLN A 1 639 ? 34.422 -40.374 -63.341 1.00 31.20 639 GLN A C 1
ATOM 5049 O O . GLN A 1 639 ? 34.993 -41.461 -63.300 1.00 31.20 639 GLN A O 1
ATOM 5054 N N . GLY A 1 640 ? 33.780 -39.850 -62.298 1.00 29.41 640 GLY A N 1
ATOM 5055 C CA . GLY A 1 640 ? 33.548 -40.523 -61.025 1.00 29.41 640 GLY A CA 1
ATOM 5056 C C . GLY A 1 640 ? 32.079 -40.379 -60.650 1.00 29.41 640 GLY A C 1
ATOM 5057 O O . GLY A 1 640 ? 31.570 -39.276 -60.492 1.00 29.41 640 GLY A O 1
ATOM 5058 N N . GLN A 1 641 ? 31.410 -41.518 -60.611 1.00 29.61 641 GLN A N 1
ATOM 5059 C CA . GLN A 1 641 ? 29.973 -41.755 -60.584 1.00 29.61 641 GLN A CA 1
ATOM 5060 C C . GLN A 1 641 ? 29.315 -41.287 -59.272 1.00 29.61 641 GLN A C 1
ATOM 5062 O O . GLN A 1 641 ? 29.832 -41.521 -58.183 1.00 29.61 641 GLN A O 1
ATOM 5067 N N . VAL A 1 642 ? 28.157 -40.634 -59.395 1.00 28.53 642 VAL A N 1
ATOM 5068 C CA . VAL A 1 642 ? 27.294 -40.202 -58.287 1.00 28.53 642 VAL A CA 1
ATOM 5069 C C . VAL A 1 642 ? 26.477 -41.395 -57.798 1.00 28.53 642 VAL A C 1
ATOM 5071 O O . VAL A 1 642 ? 25.651 -41.922 -58.542 1.00 28.53 642 VAL A O 1
ATOM 5074 N N . THR A 1 643 ? 26.661 -41.780 -56.538 1.00 27.73 643 THR A N 1
ATOM 5075 C CA . THR A 1 643 ? 25.763 -42.692 -55.820 1.00 27.73 643 THR A CA 1
ATOM 5076 C C . THR A 1 643 ? 25.054 -41.913 -54.721 1.00 27.73 643 THR A C 1
ATOM 5078 O O . THR A 1 643 ? 25.624 -41.555 -53.695 1.00 27.73 643 THR A O 1
ATOM 5081 N N . THR A 1 644 ? 23.782 -41.616 -54.969 1.00 26.52 644 THR A N 1
ATOM 5082 C CA . THR A 1 644 ? 22.821 -41.127 -53.985 1.00 26.52 644 THR A CA 1
ATOM 5083 C C . THR A 1 644 ? 22.382 -42.267 -53.073 1.00 26.52 644 THR A C 1
ATOM 5085 O O . THR A 1 644 ? 21.711 -43.189 -53.530 1.00 26.52 644 THR A O 1
ATOM 5088 N N . THR A 1 645 ? 22.659 -42.156 -51.778 1.00 26.12 645 THR A N 1
ATOM 5089 C CA . THR A 1 645 ? 21.949 -42.896 -50.726 1.00 26.12 645 THR A CA 1
ATOM 5090 C C . THR A 1 645 ? 21.461 -41.896 -49.686 1.00 26.12 645 THR A C 1
ATOM 5092 O O . THR A 1 645 ? 22.226 -41.399 -48.862 1.00 26.12 645 THR A O 1
ATOM 5095 N N . LYS A 1 646 ? 20.172 -41.552 -49.786 1.00 28.08 646 LYS A N 1
ATOM 5096 C CA . LYS A 1 646 ? 19.399 -40.936 -48.707 1.00 28.08 646 LYS A CA 1
ATOM 5097 C C . LYS A 1 646 ? 18.989 -42.057 -47.760 1.00 28.08 646 LYS A C 1
ATOM 5099 O O . LYS A 1 646 ? 18.154 -42.864 -48.147 1.00 28.08 646 LYS A O 1
ATOM 5104 N N . ASP A 1 647 ? 19.501 -42.040 -46.538 1.00 27.17 647 ASP A N 1
ATOM 5105 C CA . ASP A 1 647 ? 18.870 -42.727 -45.416 1.00 27.17 647 ASP A CA 1
ATOM 5106 C C . ASP A 1 647 ? 18.580 -41.709 -44.317 1.00 27.17 647 ASP A C 1
ATOM 5108 O O . ASP A 1 647 ? 19.441 -41.270 -43.558 1.00 27.17 647 ASP A O 1
ATOM 5112 N N . SER A 1 648 ? 17.316 -41.298 -44.284 1.00 26.17 648 SER A N 1
ATOM 5113 C CA . SER A 1 648 ? 16.677 -40.665 -43.143 1.00 26.17 648 SER A CA 1
ATOM 5114 C C . SER A 1 648 ? 16.242 -41.755 -42.168 1.00 26.17 648 SER A C 1
ATOM 5116 O O . SER A 1 648 ? 15.417 -42.593 -42.535 1.00 26.17 648 SER A O 1
ATOM 5118 N N . LYS A 1 649 ? 16.700 -41.709 -40.916 1.00 27.78 649 LYS A N 1
ATOM 5119 C CA . LYS A 1 649 ? 15.970 -42.333 -39.805 1.00 27.78 649 LYS A CA 1
ATOM 5120 C C . LYS A 1 649 ? 16.328 -41.676 -38.476 1.00 27.78 649 LYS A C 1
ATOM 5122 O O . LYS A 1 649 ? 17.408 -41.871 -37.936 1.00 27.78 649 LYS A O 1
ATOM 5127 N N . GLN A 1 650 ? 15.359 -40.935 -37.953 1.00 27.47 650 GLN A N 1
ATOM 5128 C CA . GLN A 1 650 ? 15.253 -40.530 -36.559 1.00 27.47 650 GLN A CA 1
ATOM 5129 C C . GLN A 1 650 ? 13.881 -41.040 -36.070 1.00 27.47 650 GLN A C 1
ATOM 5131 O O . GLN A 1 650 ? 12.878 -40.725 -36.712 1.00 27.47 650 GLN A O 1
ATOM 5136 N N . PRO A 1 651 ? 13.797 -41.869 -35.014 1.00 33.06 651 PRO A N 1
ATOM 5137 C CA . PRO A 1 651 ? 12.560 -42.133 -34.272 1.00 33.06 651 PRO A CA 1
ATOM 5138 C C . PRO A 1 651 ? 12.495 -41.177 -33.061 1.00 33.06 651 PRO A C 1
ATOM 5140 O O . PRO A 1 651 ? 13.511 -40.611 -32.672 1.00 33.06 651 PRO A O 1
ATOM 5143 N N . SER A 1 652 ? 11.394 -40.931 -32.359 1.00 28.80 652 SER A N 1
ATOM 5144 C CA . SER A 1 652 ? 9.975 -41.295 -32.453 1.00 28.80 652 SER A CA 1
ATOM 5145 C C . SER A 1 652 ? 9.284 -40.506 -31.342 1.00 28.80 652 SER A C 1
ATOM 5147 O O . SER A 1 652 ? 9.819 -40.507 -30.240 1.00 28.80 652 SER A O 1
ATOM 5149 N N . HIS A 1 653 ? 8.096 -39.939 -31.560 1.00 27.58 653 HIS A N 1
ATOM 5150 C CA . HIS A 1 653 ? 7.117 -39.769 -30.484 1.00 27.58 653 HIS A CA 1
ATOM 5151 C C . HIS A 1 653 ? 5.689 -39.624 -31.033 1.00 27.58 653 HIS A C 1
ATOM 5153 O O . HIS A 1 653 ? 5.435 -38.854 -31.952 1.00 27.58 653 HIS A O 1
ATOM 5159 N N . PHE A 1 654 ? 4.787 -40.318 -30.332 1.00 27.36 654 PHE A N 1
ATOM 5160 C CA . PHE A 1 654 ? 3.398 -39.964 -30.023 1.00 27.36 654 PHE A CA 1
ATOM 5161 C C . PHE A 1 654 ? 2.226 -40.328 -30.960 1.00 27.36 654 PHE A C 1
ATOM 5163 O O . PHE A 1 654 ? 2.179 -40.005 -32.140 1.00 27.36 654 PHE A O 1
ATOM 5170 N N . SER A 1 655 ? 1.191 -40.856 -30.283 1.00 32.53 655 SER A N 1
ATOM 5171 C CA . SER A 1 655 ? -0.255 -40.843 -30.579 1.00 32.53 655 SER A CA 1
ATOM 5172 C C . SER A 1 655 ? -0.897 -42.039 -31.313 1.00 32.53 655 SER A C 1
ATOM 5174 O O . SER A 1 655 ? -1.318 -41.960 -32.458 1.00 32.53 655 SER A O 1
ATOM 5176 N N . ILE A 1 656 ? -1.107 -43.138 -30.575 1.00 42.28 656 ILE A N 1
ATOM 5177 C CA . ILE A 1 656 ? -2.013 -44.243 -30.953 1.00 42.28 656 ILE A CA 1
ATOM 5178 C C . ILE A 1 656 ? -3.469 -44.135 -30.405 1.00 42.28 656 ILE A C 1
ATOM 5180 O O . ILE A 1 656 ? -4.316 -44.852 -30.928 1.00 42.28 656 ILE A O 1
ATOM 5184 N N . PRO A 1 657 ? -3.894 -43.224 -29.493 1.00 45.44 657 PRO A N 1
ATOM 5185 C CA . PRO A 1 657 ? -5.300 -43.210 -29.061 1.00 45.44 657 PRO A CA 1
ATOM 5186 C C . PRO A 1 657 ? -6.221 -42.262 -29.860 1.00 45.44 657 PRO A C 1
ATOM 5188 O O . PRO A 1 657 ? -7.378 -42.105 -29.487 1.00 45.44 657 PRO A O 1
ATOM 5191 N N . PHE A 1 658 ? -5.759 -41.637 -30.953 1.00 41.34 658 PHE A N 1
ATOM 5192 C CA . PHE A 1 658 ? -6.581 -40.711 -31.760 1.00 41.34 658 PHE A CA 1
ATOM 5193 C C . PHE A 1 658 ? -7.176 -41.352 -33.029 1.00 41.34 658 PHE A C 1
ATOM 5195 O O . PHE A 1 658 ? -8.230 -40.945 -33.504 1.00 41.34 658 PHE A O 1
ATOM 5202 N N . MET A 1 659 ? -6.552 -42.406 -33.567 1.00 47.53 659 MET A N 1
ATOM 5203 C CA . MET A 1 659 ? -7.034 -43.069 -34.791 1.00 47.53 659 MET A CA 1
ATOM 5204 C C . MET A 1 659 ? -8.159 -44.082 -34.522 1.00 47.53 659 MET A C 1
ATOM 5206 O O . MET A 1 659 ? -8.991 -44.317 -35.393 1.00 47.53 659 MET A O 1
ATOM 5210 N N . ALA A 1 660 ? -8.244 -44.642 -33.311 1.00 47.88 660 ALA A N 1
ATOM 5211 C CA . ALA A 1 660 ? -9.294 -45.599 -32.947 1.00 47.88 660 ALA A CA 1
ATOM 5212 C C . ALA A 1 660 ? -10.669 -44.932 -32.733 1.00 47.88 660 ALA A C 1
ATOM 5214 O O . ALA A 1 660 ? -11.703 -45.511 -33.063 1.00 47.88 660 ALA A O 1
ATOM 5215 N N . THR A 1 661 ? -10.693 -43.690 -32.245 1.00 51.25 661 THR A N 1
ATOM 5216 C CA . THR A 1 661 ? -11.920 -42.903 -32.038 1.00 51.25 661 THR A CA 1
ATOM 5217 C C . THR A 1 661 ? -12.497 -42.374 -33.349 1.00 51.25 661 THR A C 1
ATOM 5219 O O . THR A 1 661 ? -13.712 -42.402 -33.536 1.00 51.25 661 THR A O 1
ATOM 5222 N N . VAL A 1 662 ? -11.646 -41.980 -34.301 1.00 52.41 662 VAL A N 1
ATOM 5223 C CA . VAL A 1 662 ? -12.087 -41.522 -35.630 1.00 52.41 662 VAL A CA 1
ATOM 5224 C C . VAL A 1 662 ? -12.677 -42.674 -36.451 1.00 52.41 662 VAL A C 1
ATOM 5226 O O . VAL A 1 662 ? -13.711 -42.501 -37.095 1.00 52.41 662 VAL A O 1
ATOM 5229 N N . ILE A 1 663 ? -12.096 -43.877 -36.374 1.00 56.31 663 ILE A N 1
ATOM 5230 C CA . ILE A 1 663 ? -12.611 -45.056 -37.091 1.00 56.31 663 ILE A CA 1
ATOM 5231 C C . ILE A 1 663 ? -13.971 -45.505 -36.523 1.00 56.31 663 ILE A C 1
ATOM 5233 O O . ILE A 1 663 ? -14.874 -45.831 -37.294 1.00 56.31 663 ILE A O 1
ATOM 5237 N N . GLY A 1 664 ? -14.170 -45.445 -35.200 1.00 51.75 664 GLY A N 1
ATOM 5238 C CA . GLY A 1 664 ? -15.447 -45.810 -34.569 1.00 51.75 664 GLY A CA 1
ATOM 5239 C C . GLY A 1 664 ? -16.619 -44.899 -34.959 1.00 51.75 664 GLY A C 1
ATOM 5240 O O . GLY A 1 664 ? -17.722 -45.383 -35.217 1.00 51.75 664 GLY A O 1
ATOM 5241 N N . VAL A 1 665 ? -16.379 -43.589 -35.077 1.00 56.16 665 VAL A N 1
ATOM 5242 C CA . VAL A 1 665 ? -17.413 -42.615 -35.474 1.00 56.16 665 VAL A CA 1
ATOM 5243 C C . VAL A 1 665 ? -17.793 -42.767 -36.952 1.00 56.16 665 VAL A C 1
ATOM 5245 O O . VAL A 1 665 ? -18.971 -42.672 -37.298 1.00 56.16 665 VAL A O 1
ATOM 5248 N N . VAL A 1 666 ? -16.827 -43.075 -37.824 1.00 63.91 666 VAL A N 1
ATOM 5249 C CA . VAL A 1 666 ? -17.080 -43.283 -39.261 1.00 63.91 666 VAL A CA 1
ATOM 5250 C C . VAL A 1 666 ? -17.907 -44.549 -39.512 1.00 63.91 666 VAL A C 1
ATOM 5252 O O . VAL A 1 666 ? -18.827 -44.523 -40.328 1.00 63.91 666 VAL A O 1
ATOM 5255 N N . VAL A 1 667 ? -17.651 -45.637 -38.777 1.00 66.88 667 VAL A N 1
ATOM 5256 C CA . VAL A 1 667 ? -18.428 -46.885 -38.906 1.00 66.88 667 VAL A CA 1
ATOM 5257 C C . VAL A 1 667 ? -19.873 -46.702 -38.426 1.00 66.88 667 VAL A C 1
ATOM 5259 O O . VAL A 1 667 ? -20.798 -47.180 -39.082 1.00 66.88 667 VAL A O 1
ATOM 5262 N N . LEU A 1 668 ? -20.090 -45.953 -37.340 1.00 63.97 668 LEU A N 1
ATOM 5263 C CA . LEU A 1 668 ? -21.432 -45.646 -36.834 1.00 63.97 668 LEU A CA 1
ATOM 5264 C C . LEU A 1 668 ? -22.238 -44.790 -37.828 1.00 63.97 668 LEU A C 1
ATOM 5266 O O . LEU A 1 668 ? -23.408 -45.073 -38.088 1.00 63.97 668 LEU A O 1
ATOM 5270 N N . LEU A 1 669 ? -21.604 -43.776 -38.427 1.00 65.56 669 LEU A N 1
ATOM 5271 C CA . LEU A 1 669 ? -22.241 -42.913 -39.427 1.00 65.56 669 LEU A CA 1
ATOM 5272 C C . LEU A 1 669 ? -22.574 -43.668 -40.722 1.00 65.56 669 LEU A C 1
ATOM 5274 O O . LEU A 1 669 ? -23.641 -43.448 -41.295 1.00 65.56 669 LEU A O 1
ATOM 5278 N N . LEU A 1 670 ? -21.719 -44.605 -41.151 1.00 68.88 670 LEU A N 1
ATOM 5279 C CA . LEU A 1 670 ? -22.000 -45.480 -42.295 1.00 68.88 670 LEU A CA 1
ATOM 5280 C C . LEU A 1 670 ? -23.179 -46.424 -42.027 1.00 68.88 670 LEU A C 1
ATOM 5282 O O . LEU A 1 670 ? -23.986 -46.660 -42.926 1.00 68.88 670 LEU A O 1
ATOM 5286 N N . PHE A 1 671 ? -23.329 -46.911 -40.792 1.00 66.31 671 PHE A N 1
ATOM 5287 C CA . PHE A 1 671 ? -24.455 -47.767 -40.417 1.00 66.31 671 PHE A CA 1
ATOM 5288 C C . PHE A 1 671 ? -25.786 -46.999 -40.417 1.00 66.31 671 PHE A C 1
ATOM 5290 O O . PHE A 1 671 ? -26.789 -47.495 -40.930 1.00 66.31 671 PHE A O 1
ATOM 5297 N N . ILE A 1 672 ? -25.787 -45.755 -39.923 1.00 64.69 672 ILE A N 1
ATOM 5298 C CA . ILE A 1 672 ? -26.966 -44.872 -39.939 1.00 64.69 672 ILE A CA 1
ATOM 5299 C C . ILE A 1 672 ? -27.329 -44.468 -41.379 1.00 64.69 672 ILE A C 1
ATOM 5301 O O . ILE A 1 672 ? -28.509 -44.452 -41.733 1.00 64.69 672 ILE A O 1
ATOM 5305 N N . ALA A 1 673 ? -26.336 -44.214 -42.240 1.00 60.25 673 ALA A N 1
ATOM 5306 C CA . ALA A 1 673 ? -26.558 -43.914 -43.656 1.00 60.25 673 ALA A CA 1
ATOM 5307 C C . ALA A 1 673 ? -27.122 -45.119 -44.436 1.00 60.25 673 ALA A C 1
ATOM 5309 O O . ALA A 1 673 ? -28.037 -44.958 -45.245 1.00 60.25 673 ALA A O 1
ATOM 5310 N N . ALA A 1 674 ? -26.631 -46.334 -44.165 1.00 62.12 674 ALA A N 1
ATOM 5311 C CA . ALA A 1 674 ? -27.152 -47.563 -44.765 1.00 62.12 674 ALA A CA 1
ATOM 5312 C C . ALA A 1 674 ? -28.586 -47.868 -44.300 1.00 62.12 674 ALA A C 1
ATOM 5314 O O . ALA A 1 674 ? -29.434 -48.255 -45.106 1.00 62.12 674 ALA A O 1
ATOM 5315 N N . PHE A 1 675 ? -28.886 -47.620 -43.022 1.00 58.31 675 PHE A N 1
ATOM 5316 C CA . PHE A 1 675 ? -30.232 -47.783 -42.475 1.00 58.31 675 PHE A CA 1
ATOM 5317 C C . PHE A 1 675 ? -31.219 -46.755 -43.056 1.00 58.31 675 PHE A C 1
ATOM 5319 O O . PHE A 1 675 ? -32.348 -47.104 -43.395 1.00 58.31 675 PHE A O 1
ATOM 5326 N N . GLY A 1 676 ? -30.772 -45.512 -43.280 1.00 49.53 676 GLY A N 1
ATOM 5327 C CA . GLY A 1 676 ? -31.558 -44.470 -43.950 1.00 49.53 676 GLY A CA 1
ATOM 5328 C C . GLY A 1 676 ? -31.846 -44.744 -45.433 1.00 49.53 676 GLY A C 1
ATOM 5329 O O . GLY A 1 676 ? -32.856 -44.275 -45.951 1.00 49.53 676 GLY A O 1
ATOM 5330 N N . MET A 1 677 ? -31.008 -45.533 -46.116 1.00 56.00 677 MET A N 1
ATOM 5331 C CA . MET A 1 677 ? -31.256 -45.955 -47.503 1.00 56.00 677 MET A CA 1
ATOM 5332 C C . MET A 1 677 ? -32.220 -47.144 -47.616 1.00 56.00 677 MET A C 1
ATOM 5334 O O . MET A 1 677 ? -32.920 -47.254 -48.620 1.00 56.00 677 MET A O 1
ATOM 5338 N N . MET A 1 678 ? -32.301 -48.006 -46.598 1.00 50.00 678 MET A N 1
ATOM 5339 C CA . MET A 1 678 ? -33.188 -49.181 -46.600 1.00 50.00 678 MET A CA 1
ATOM 5340 C C . MET A 1 678 ? -34.647 -48.861 -46.233 1.00 50.00 678 MET A C 1
ATOM 5342 O O . MET A 1 678 ? -35.533 -49.671 -46.496 1.00 50.00 678 MET A O 1
ATOM 5346 N N . VAL A 1 679 ? -34.932 -47.671 -45.691 1.00 50.22 679 VAL A N 1
ATOM 5347 C CA . VAL A 1 679 ? -36.296 -47.221 -45.361 1.00 50.22 679 VAL A CA 1
ATOM 5348 C C . VAL A 1 679 ? -36.747 -46.139 -46.349 1.00 50.22 679 VAL A C 1
ATOM 5350 O O . VAL A 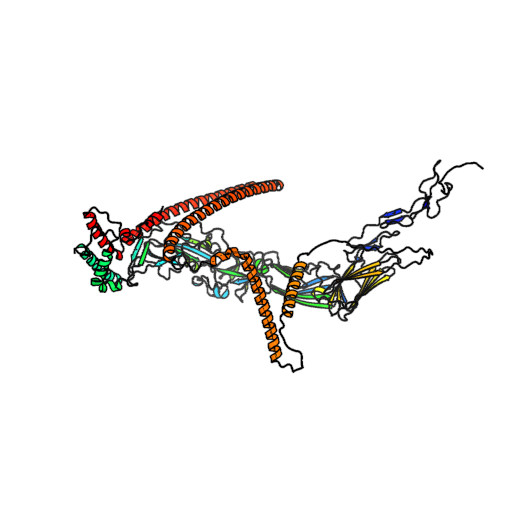1 679 ? -36.870 -44.964 -46.016 1.00 50.22 679 VAL A O 1
ATOM 5353 N N . LYS A 1 680 ? -37.001 -46.530 -47.602 1.00 40.28 680 LYS A N 1
ATOM 5354 C CA . LYS A 1 680 ? -37.736 -45.705 -48.576 1.00 40.28 680 LYS A CA 1
ATOM 5355 C C . LYS A 1 680 ? -38.837 -46.540 -49.227 1.00 40.28 680 LYS A C 1
ATOM 5357 O O . LYS A 1 680 ? -38.612 -47.236 -50.212 1.00 40.28 680 LYS A O 1
ATOM 5362 N N . PHE A 1 681 ? -40.042 -46.460 -48.668 1.00 37.00 681 PHE A N 1
ATOM 5363 C CA . PHE A 1 681 ? -41.252 -46.949 -49.323 1.00 37.00 681 PHE A CA 1
ATOM 5364 C C . PHE A 1 681 ? -41.755 -45.903 -50.327 1.00 37.00 681 PHE A C 1
ATOM 5366 O O . PHE A 1 681 ? -42.227 -44.846 -49.930 1.00 37.00 681 PHE A O 1
ATOM 5373 N N . GLY A 1 682 ? -41.658 -46.252 -51.613 1.00 38.25 682 GLY A N 1
ATOM 5374 C CA . GLY A 1 682 ? -42.692 -46.014 -52.625 1.00 38.25 682 GLY A CA 1
ATOM 5375 C C . GLY A 1 682 ? -42.896 -44.604 -53.203 1.00 38.25 682 GLY A C 1
ATOM 5376 O O . GLY A 1 682 ? -43.355 -43.707 -52.512 1.00 38.25 682 GLY A O 1
ATOM 5377 N N . GLN A 1 683 ? -42.760 -44.537 -54.539 1.00 35.72 683 GLN A N 1
ATOM 5378 C CA . GLN A 1 683 ? -43.432 -43.628 -55.501 1.00 35.72 683 GLN A CA 1
ATOM 5379 C C . GLN A 1 683 ? -42.792 -42.250 -55.823 1.00 35.72 683 GLN A C 1
ATOM 5381 O O . GLN A 1 683 ? -41.934 -41.775 -55.086 1.00 35.72 683 GLN A O 1
ATOM 5386 N N . PRO A 1 684 ? -43.073 -41.669 -57.018 1.00 42.81 684 PRO A N 1
ATOM 5387 C CA . PRO A 1 684 ? -42.326 -41.927 -58.251 1.00 42.81 684 PRO A CA 1
ATOM 5388 C C . PRO A 1 684 ? -41.693 -40.640 -58.821 1.00 42.81 684 PRO A C 1
ATOM 5390 O O . PRO A 1 684 ? -41.988 -39.521 -58.410 1.00 42.81 684 PRO A O 1
ATOM 5393 N N . THR A 1 685 ? -40.810 -40.803 -59.801 1.00 49.59 685 THR A N 1
ATOM 5394 C CA . THR A 1 685 ? -40.212 -39.718 -60.586 1.00 49.59 685 THR A CA 1
ATOM 5395 C C . THR A 1 685 ? -41.221 -39.100 -61.554 1.00 49.59 685 THR A C 1
ATOM 5397 O O . THR A 1 685 ? -41.642 -39.805 -62.468 1.00 49.59 685 THR A O 1
ATOM 5400 N N . SER A 1 686 ? -41.518 -37.804 -61.417 1.00 36.41 686 SER A N 1
ATOM 5401 C CA . SER A 1 686 ? -41.568 -36.850 -62.543 1.00 36.41 686 SER A CA 1
ATOM 5402 C C . SER A 1 686 ? -41.981 -35.434 -62.114 1.00 36.41 686 SER A C 1
ATOM 5404 O O . SER A 1 686 ? -42.933 -35.245 -61.363 1.00 36.41 686 SER A O 1
ATOM 5406 N N . ASP A 1 687 ? -41.282 -34.492 -62.738 1.00 36.31 687 ASP A N 1
ATOM 5407 C CA . ASP A 1 687 ? -41.670 -33.142 -63.143 1.00 36.31 687 ASP A CA 1
ATOM 5408 C C . ASP A 1 687 ? -41.572 -31.930 -62.204 1.00 36.31 687 ASP A C 1
ATOM 5410 O O . ASP A 1 687 ? -41.952 -31.889 -61.037 1.00 36.31 687 ASP A O 1
ATOM 5414 N N . VAL A 1 688 ? -40.983 -30.920 -62.843 1.00 53.34 688 VAL A N 1
ATOM 5415 C CA . VAL A 1 688 ? -40.587 -29.583 -62.425 1.00 53.34 688 VAL A CA 1
ATOM 5416 C C . VAL A 1 688 ? -41.800 -28.790 -61.950 1.00 53.34 688 VAL A C 1
ATOM 5418 O O . VAL A 1 688 ? -42.696 -28.532 -62.746 1.00 53.34 688 VAL A O 1
ATOM 5421 N N . LEU A 1 689 ? -41.802 -28.328 -60.695 1.00 40.53 689 LEU A N 1
ATOM 5422 C CA . LEU A 1 689 ? -42.722 -27.282 -60.242 1.00 40.53 689 LEU A CA 1
ATOM 5423 C C . LEU A 1 689 ? -42.099 -26.372 -59.175 1.00 40.53 689 LEU A C 1
ATOM 5425 O O . LEU A 1 689 ? -41.287 -26.774 -58.345 1.00 40.53 689 LEU A O 1
ATOM 5429 N N . GLU A 1 690 ? -42.480 -25.106 -59.285 1.00 45.91 690 GLU A N 1
ATOM 5430 C CA . GLU A 1 690 ? -41.873 -23.903 -58.724 1.00 45.91 690 GLU A CA 1
ATOM 5431 C C . GLU A 1 690 ? -41.712 -23.901 -57.193 1.00 45.91 690 GLU A C 1
ATOM 5433 O O . GLU A 1 690 ? -42.637 -24.167 -56.422 1.00 45.91 690 GLU A O 1
ATOM 5438 N N . PHE A 1 691 ? -40.519 -23.505 -56.746 1.00 41.25 691 PHE A N 1
ATOM 5439 C CA . PHE A 1 691 ? -40.147 -23.385 -55.338 1.00 41.25 691 PHE A CA 1
ATOM 5440 C C . PHE A 1 691 ? -40.854 -22.188 -54.669 1.00 41.25 691 PHE A C 1
ATOM 5442 O O . PHE A 1 691 ? -40.426 -21.041 -54.799 1.00 41.25 691 PHE A O 1
ATOM 5449 N N . LYS A 1 692 ? -41.916 -22.447 -53.893 1.00 57.16 692 LYS A N 1
ATOM 5450 C CA . LYS A 1 692 ? -42.491 -21.476 -52.940 1.00 57.16 692 LYS A CA 1
ATOM 5451 C C . LYS A 1 692 ? -41.884 -21.642 -51.543 1.00 57.16 692 LYS A C 1
ATOM 5453 O O . LYS A 1 692 ? -41.641 -22.757 -51.085 1.00 57.16 692 LYS A O 1
ATOM 5458 N N . TRP A 1 693 ? -41.713 -20.521 -50.839 1.00 53.41 693 TRP A N 1
ATOM 5459 C CA . TRP A 1 693 ? -41.092 -20.394 -49.508 1.00 53.41 693 TRP A CA 1
ATOM 5460 C C . TRP A 1 693 ? -41.575 -21.399 -48.445 1.00 53.41 693 TRP A C 1
ATOM 5462 O O . TRP A 1 693 ? -40.788 -21.807 -47.592 1.00 53.41 693 TRP A O 1
ATOM 5472 N N . CYS A 1 694 ? -42.826 -21.865 -48.507 1.00 55.06 694 CYS A N 1
ATOM 5473 C CA . CYS A 1 694 ? -43.327 -22.872 -47.569 1.00 55.06 694 CYS A CA 1
ATOM 5474 C C . CYS A 1 694 ? -42.616 -24.232 -47.692 1.00 55.06 694 CYS A C 1
ATOM 5476 O O . CYS A 1 694 ? -42.449 -24.896 -46.674 1.00 55.06 694 CYS A O 1
ATOM 5478 N N . HIS A 1 695 ? -42.132 -24.633 -48.875 1.00 55.66 695 HIS A N 1
ATOM 5479 C CA . HIS A 1 695 ? -41.400 -25.899 -49.034 1.00 55.66 695 HIS A CA 1
ATOM 5480 C C . HIS A 1 695 ? -40.007 -25.858 -48.406 1.00 55.66 695 HIS A C 1
ATOM 5482 O O . HIS A 1 695 ? -39.568 -26.863 -47.858 1.00 55.66 695 HIS A O 1
ATOM 5488 N N . LEU A 1 696 ? -39.340 -24.700 -48.415 1.00 56.88 696 LEU A N 1
ATOM 5489 C CA . LEU A 1 696 ? -38.032 -24.526 -47.782 1.00 56.88 696 LEU A CA 1
ATOM 5490 C C . LEU A 1 696 ? -38.151 -24.561 -46.252 1.00 56.88 696 LEU A C 1
ATOM 5492 O O . LEU A 1 696 ? -37.354 -25.227 -45.599 1.00 56.88 696 LEU A O 1
ATOM 5496 N N . VAL A 1 697 ? -39.192 -23.942 -45.684 1.00 62.69 697 VAL A N 1
ATOM 5497 C CA . VAL A 1 697 ? -39.477 -24.020 -44.238 1.00 62.69 697 VAL A CA 1
ATOM 5498 C C . VAL A 1 697 ? -39.824 -25.450 -43.814 1.00 62.69 697 VAL A C 1
ATOM 5500 O O . VAL A 1 697 ? -39.353 -25.908 -42.776 1.00 62.69 697 VAL A O 1
ATOM 5503 N N . LEU A 1 698 ? -40.579 -26.191 -44.632 1.00 63.53 698 LEU A N 1
ATOM 5504 C CA . LEU A 1 698 ? -40.923 -27.588 -44.349 1.00 63.53 698 LEU A CA 1
ATOM 5505 C C . LEU A 1 698 ? -39.704 -28.517 -44.478 1.00 63.53 698 LEU A C 1
ATOM 5507 O O . LEU A 1 698 ? -39.547 -29.418 -43.661 1.00 63.53 698 LEU A O 1
ATOM 5511 N N . MET A 1 699 ? -38.794 -28.256 -45.425 1.00 64.88 699 MET A N 1
ATOM 5512 C CA . MET A 1 699 ? -37.523 -28.984 -45.558 1.00 64.88 699 MET A CA 1
ATOM 5513 C C . MET A 1 699 ? -36.570 -28.701 -44.389 1.00 64.88 699 MET A C 1
ATOM 5515 O O . MET A 1 699 ? -36.017 -29.630 -43.806 1.00 64.88 699 MET A O 1
ATOM 5519 N N . VAL A 1 700 ? -36.424 -27.433 -43.986 1.00 65.00 700 VAL A N 1
ATOM 5520 C CA . VAL A 1 700 ? -35.617 -27.048 -42.814 1.00 65.00 700 VAL A CA 1
ATOM 5521 C C . VAL A 1 700 ? -36.223 -27.618 -41.530 1.00 65.00 700 VAL A C 1
ATOM 5523 O O . VAL A 1 700 ? -35.489 -28.136 -40.688 1.00 65.00 700 VAL A O 1
ATOM 5526 N N . GLY A 1 701 ? -37.553 -27.607 -41.399 1.00 65.75 701 GLY A N 1
ATOM 5527 C CA . GLY A 1 701 ? -38.269 -28.234 -40.288 1.00 65.75 701 GLY A CA 1
ATOM 5528 C C . GLY A 1 701 ? -38.077 -29.751 -40.253 1.00 65.75 701 GLY A C 1
ATOM 5529 O O . GLY A 1 701 ? -37.779 -30.299 -39.197 1.00 65.75 701 GLY A O 1
ATOM 5530 N N . TYR A 1 702 ? -38.152 -30.417 -41.407 1.00 70.88 702 TYR A N 1
ATOM 5531 C CA . TYR A 1 702 ? -37.927 -31.857 -41.537 1.00 70.88 702 TYR A CA 1
ATOM 5532 C C . TYR A 1 702 ? -36.490 -32.251 -41.169 1.00 70.88 702 TYR A C 1
ATOM 5534 O O . TYR A 1 702 ? -36.291 -33.175 -40.382 1.00 70.88 702 TYR A O 1
ATOM 5542 N N . ILE A 1 703 ? -35.486 -31.515 -41.661 1.00 68.00 703 ILE A N 1
ATOM 5543 C CA . ILE A 1 703 ? -34.070 -31.746 -41.329 1.00 68.00 703 ILE A CA 1
ATOM 5544 C C . ILE A 1 703 ? -33.807 -31.477 -39.839 1.00 68.00 703 ILE A C 1
ATOM 5546 O O . ILE A 1 703 ? -33.114 -32.260 -39.188 1.00 68.00 703 ILE A O 1
ATOM 5550 N N . SER A 1 704 ? -34.405 -30.426 -39.271 1.00 64.00 704 SER A N 1
ATOM 5551 C CA . SER A 1 704 ? -34.267 -30.099 -37.844 1.00 64.00 704 SER A CA 1
ATOM 5552 C C . SER A 1 704 ? -34.918 -31.155 -36.945 1.00 64.00 704 SER A C 1
ATOM 5554 O O . SER A 1 704 ? -34.320 -31.557 -35.949 1.00 64.00 704 SER A O 1
ATOM 5556 N N . PHE A 1 705 ? -36.101 -31.663 -37.314 1.00 70.62 705 PHE A N 1
ATOM 5557 C CA . PHE A 1 705 ? -36.761 -32.759 -36.596 1.00 70.62 705 PHE A CA 1
ATOM 5558 C C . PHE A 1 705 ? -35.979 -34.069 -36.700 1.00 70.62 705 PHE A C 1
ATOM 5560 O O . PHE A 1 705 ? -35.859 -34.779 -35.705 1.00 70.62 705 PHE A O 1
ATOM 5567 N N . HIS A 1 706 ? -35.391 -34.371 -37.860 1.00 69.75 706 HIS A N 1
ATOM 5568 C CA . HIS A 1 706 ? -34.531 -35.544 -38.021 1.00 69.75 706 HIS A CA 1
ATOM 5569 C C . HIS A 1 706 ? -33.246 -35.446 -37.191 1.00 69.75 706 HIS A C 1
ATOM 5571 O O . HIS A 1 706 ? -32.813 -36.446 -36.617 1.00 69.75 706 HIS A O 1
ATOM 5577 N N . PHE A 1 707 ? -32.659 -34.251 -37.082 1.00 69.00 707 PHE A N 1
ATOM 5578 C CA . PHE A 1 707 ? -31.507 -34.006 -36.216 1.00 69.00 707 PHE A CA 1
ATOM 5579 C C . PHE A 1 707 ? -31.872 -34.164 -34.734 1.00 69.00 707 PHE A C 1
ATOM 5581 O O . PHE A 1 707 ? -31.189 -34.884 -34.009 1.00 69.00 707 PHE A O 1
ATOM 5588 N N . LEU A 1 708 ? -32.992 -33.578 -34.294 1.00 68.00 708 LEU A N 1
ATOM 5589 C CA . LEU A 1 708 ? -33.521 -33.752 -32.935 1.00 68.00 708 LEU A CA 1
ATOM 5590 C C . LEU A 1 708 ? -33.820 -35.221 -32.619 1.00 68.00 708 LEU A C 1
ATOM 5592 O O . LEU A 1 708 ? -33.454 -35.702 -31.551 1.00 68.00 708 LEU A O 1
ATOM 5596 N N . PHE A 1 709 ? -34.411 -35.957 -33.560 1.00 71.94 709 PHE A N 1
ATOM 5597 C CA . PHE A 1 709 ? -34.675 -37.384 -33.403 1.00 71.94 709 PHE A CA 1
ATOM 5598 C C . PHE A 1 709 ? -33.379 -38.199 -33.290 1.00 71.94 709 PHE A C 1
ATOM 5600 O O . PHE A 1 709 ? -33.282 -39.070 -32.429 1.00 71.94 709 PHE A O 1
ATOM 5607 N N . ALA A 1 710 ? -32.357 -37.889 -34.096 1.00 69.75 710 ALA A N 1
ATOM 5608 C CA . ALA A 1 710 ? -31.049 -38.537 -34.008 1.00 69.75 710 ALA A CA 1
ATOM 5609 C C . ALA A 1 710 ? -30.345 -38.243 -32.670 1.00 69.75 710 ALA A C 1
ATOM 5611 O O . ALA A 1 710 ? -29.785 -39.154 -32.056 1.00 69.75 710 ALA A O 1
ATOM 5612 N N . VAL A 1 711 ? -30.436 -37.004 -32.173 1.00 67.75 711 VAL A N 1
ATOM 5613 C CA . VAL A 1 711 ? -29.926 -36.627 -30.846 1.00 67.75 711 VAL A CA 1
ATOM 5614 C C . VAL A 1 711 ? -30.676 -37.387 -29.751 1.00 67.75 711 VAL A C 1
ATOM 5616 O O . VAL A 1 711 ? -30.031 -38.038 -28.932 1.00 67.75 711 VAL A O 1
ATOM 5619 N N . CYS A 1 712 ? -32.012 -37.414 -29.769 1.00 67.94 712 CYS A N 1
ATOM 5620 C CA . CYS A 1 712 ? -32.805 -38.178 -28.802 1.00 67.94 712 CYS A CA 1
ATOM 5621 C C . CYS A 1 712 ? -32.489 -39.679 -28.849 1.00 67.94 712 CYS A C 1
ATOM 5623 O O . CYS A 1 712 ? -32.281 -40.286 -27.800 1.00 67.94 712 CYS A O 1
ATOM 5625 N N . ALA A 1 713 ? -32.377 -40.278 -30.037 1.00 70.56 713 ALA A N 1
ATOM 5626 C CA . ALA A 1 713 ? -32.027 -41.689 -30.190 1.00 70.56 713 ALA A CA 1
ATOM 5627 C C . ALA A 1 713 ? -30.621 -41.991 -29.641 1.00 70.56 713 ALA A C 1
ATOM 5629 O O . ALA A 1 713 ? -30.450 -42.948 -28.886 1.00 70.56 713 ALA A O 1
ATOM 5630 N N . SER A 1 714 ? -29.633 -41.136 -29.932 1.00 71.38 714 SER A N 1
ATOM 5631 C CA . SER A 1 714 ? -28.273 -41.279 -29.389 1.00 71.38 714 SER A CA 1
ATOM 5632 C C . SER A 1 714 ? -28.223 -41.113 -27.863 1.00 71.38 714 SER A C 1
ATOM 5634 O O . SER A 1 714 ? -27.542 -41.885 -27.189 1.00 71.38 714 SER A O 1
ATOM 5636 N N . MET A 1 715 ? -29.023 -40.200 -27.299 1.00 64.69 715 MET A N 1
ATOM 5637 C CA . MET A 1 715 ? -29.183 -40.044 -25.850 1.00 64.69 715 MET A CA 1
ATOM 5638 C C . MET A 1 715 ? -29.852 -41.280 -25.230 1.00 64.69 715 MET A C 1
ATOM 5640 O O . MET A 1 715 ? -29.441 -41.753 -24.178 1.00 64.69 715 MET A O 1
ATOM 5644 N N . THR A 1 716 ? -30.830 -41.877 -25.915 1.00 70.31 716 THR A N 1
ATOM 5645 C CA . THR A 1 716 ? -31.514 -43.090 -25.437 1.00 70.31 716 THR A CA 1
ATOM 5646 C C . THR A 1 716 ? -30.554 -44.283 -25.382 1.00 70.31 716 THR A C 1
ATOM 5648 O O . THR A 1 716 ? -30.554 -45.033 -24.407 1.00 70.31 716 THR A O 1
ATOM 5651 N N . VAL A 1 717 ? -29.676 -44.428 -26.381 1.00 69.56 717 VAL A N 1
ATOM 5652 C CA . VAL A 1 717 ? -28.612 -45.448 -26.380 1.00 69.56 717 VAL A CA 1
ATOM 5653 C C . VAL A 1 717 ? -27.590 -45.177 -25.271 1.00 69.56 717 VAL A C 1
ATOM 5655 O O . VAL A 1 717 ? -27.194 -46.104 -24.568 1.00 69.56 717 VAL A O 1
ATOM 5658 N N . PHE A 1 718 ? -27.215 -43.915 -25.051 1.00 59.81 718 PHE A N 1
ATOM 5659 C CA . PHE A 1 718 ? -26.332 -43.523 -23.951 1.00 59.81 718 PHE A CA 1
ATOM 5660 C C . PHE A 1 718 ? -26.945 -43.840 -22.575 1.00 59.81 718 PHE A C 1
ATOM 5662 O O . PHE A 1 718 ? -26.271 -44.404 -21.716 1.00 59.81 718 PHE A O 1
ATOM 5669 N N . VAL A 1 719 ? -28.243 -43.580 -22.383 1.00 60.12 719 VAL A N 1
ATOM 5670 C CA . VAL A 1 719 ? -28.981 -43.931 -21.158 1.00 60.12 719 VAL A CA 1
ATOM 5671 C C . VAL A 1 719 ? -29.071 -45.444 -20.973 1.00 60.12 719 VAL A C 1
ATOM 5673 O O . VAL A 1 719 ? -28.867 -45.918 -19.862 1.00 60.12 719 VAL A O 1
ATOM 5676 N N . LEU A 1 720 ? -29.299 -46.225 -22.033 1.00 65.06 720 LEU A N 1
ATOM 5677 C CA . LEU A 1 720 ? -29.300 -47.690 -21.943 1.00 65.06 720 LEU A CA 1
ATOM 5678 C C . LEU A 1 720 ? -27.924 -48.250 -21.549 1.00 65.06 720 LEU A C 1
ATOM 5680 O O . LEU A 1 720 ? -27.862 -49.192 -20.761 1.00 65.06 720 LEU A O 1
ATOM 5684 N N . ILE A 1 721 ? -26.831 -47.643 -22.023 1.00 60.25 721 ILE A N 1
ATOM 5685 C CA . ILE A 1 721 ? -25.465 -47.999 -21.606 1.00 60.25 721 ILE A CA 1
ATOM 5686 C C . ILE A 1 721 ? -25.243 -47.638 -20.127 1.00 60.25 721 ILE A C 1
ATOM 5688 O O . ILE A 1 721 ? -24.725 -48.457 -19.372 1.00 60.25 721 ILE A O 1
ATOM 5692 N N . VAL A 1 722 ? -25.700 -46.465 -19.673 1.00 55.00 722 VAL A N 1
ATOM 5693 C CA . VAL A 1 722 ? -25.618 -46.049 -18.257 1.00 55.00 722 VAL A CA 1
ATOM 5694 C C . VAL A 1 722 ? -26.467 -46.942 -17.339 1.00 55.00 722 VAL A C 1
ATOM 5696 O O . VAL A 1 722 ? -26.035 -47.262 -16.231 1.00 55.00 722 VAL A O 1
ATOM 5699 N N . VAL A 1 723 ? -27.643 -47.383 -17.795 1.00 53.88 723 VAL A N 1
ATOM 5700 C CA . VAL A 1 723 ? -28.542 -48.296 -17.063 1.00 53.88 723 VAL A CA 1
ATOM 5701 C C . VAL A 1 723 ? -27.975 -49.717 -17.007 1.00 53.88 723 VAL A C 1
ATOM 5703 O O . VAL A 1 723 ? -28.070 -50.364 -15.968 1.00 53.88 723 VAL A O 1
ATOM 5706 N N . ALA A 1 724 ? -27.331 -50.193 -18.077 1.00 53.25 724 ALA A N 1
ATOM 5707 C CA . ALA A 1 724 ? -26.658 -51.491 -18.083 1.00 53.25 724 ALA A CA 1
ATOM 5708 C C . ALA A 1 724 ? -25.443 -51.518 -17.134 1.00 53.25 724 ALA A C 1
ATOM 5710 O O . ALA A 1 724 ? -25.244 -52.501 -16.419 1.00 53.25 724 ALA A O 1
ATOM 5711 N N . VAL A 1 725 ? -24.678 -50.420 -17.078 1.00 52.34 725 VAL A N 1
ATOM 5712 C CA . VAL A 1 725 ? -23.485 -50.275 -16.222 1.00 52.34 725 VAL A CA 1
ATOM 5713 C C . VAL A 1 725 ? -23.837 -50.075 -14.738 1.00 52.34 725 VAL A C 1
ATOM 5715 O O . VAL A 1 725 ? -23.055 -50.466 -13.879 1.00 52.34 725 VAL A O 1
ATOM 5718 N N . ASN A 1 726 ? -25.019 -49.538 -14.412 1.00 47.78 726 ASN A N 1
ATOM 5719 C CA . ASN A 1 726 ? -25.477 -49.311 -13.029 1.00 47.78 726 ASN A CA 1
ATOM 5720 C C . ASN A 1 726 ? -26.594 -50.275 -12.578 1.00 47.78 726 ASN A C 1
ATOM 5722 O O . ASN A 1 726 ? -27.372 -49.964 -11.673 1.00 47.78 726 ASN A O 1
ATOM 5726 N N . SER A 1 727 ? -26.699 -51.451 -13.199 1.00 51.88 727 SER A N 1
ATOM 5727 C CA . SER A 1 727 ? -27.792 -52.405 -12.956 1.00 51.88 727 SER A CA 1
ATOM 5728 C C . SER A 1 727 ? -27.885 -52.911 -11.503 1.00 51.88 727 SER A C 1
ATOM 5730 O O . SER A 1 727 ? -28.994 -53.165 -11.034 1.00 51.88 727 SER A O 1
ATOM 5732 N N . ASP A 1 728 ? -26.788 -52.914 -10.739 1.00 47.44 728 ASP A N 1
ATOM 5733 C CA . ASP A 1 728 ? -26.789 -53.336 -9.326 1.00 47.44 728 ASP A CA 1
ATOM 5734 C C . ASP A 1 728 ? -27.358 -52.293 -8.338 1.00 47.44 728 ASP A C 1
ATOM 5736 O O . ASP A 1 728 ? -27.740 -52.646 -7.224 1.00 47.44 728 ASP A O 1
ATOM 5740 N N . THR A 1 729 ? -27.508 -51.016 -8.722 1.00 45.19 729 THR A N 1
ATOM 5741 C CA . THR A 1 729 ? -28.073 -49.967 -7.835 1.00 45.19 729 THR A CA 1
ATOM 5742 C C . THR A 1 729 ? -29.567 -49.699 -8.050 1.00 45.19 729 THR A C 1
ATOM 5744 O O . THR A 1 729 ? -30.188 -48.973 -7.274 1.00 45.19 729 THR A O 1
ATOM 5747 N N . THR A 1 730 ? -30.196 -50.326 -9.049 1.00 45.97 730 THR A N 1
ATOM 5748 C CA . THR A 1 730 ? -31.613 -50.081 -9.400 1.00 45.97 730 THR A CA 1
ATOM 5749 C C . THR A 1 730 ? -32.588 -51.151 -8.893 1.00 45.97 730 THR A C 1
ATOM 5751 O O . THR A 1 730 ? -33.805 -50.984 -9.011 1.00 45.97 730 THR A O 1
ATOM 5754 N N . ALA A 1 731 ? -32.093 -52.192 -8.212 1.00 45.06 731 ALA A N 1
ATOM 5755 C CA . ALA A 1 731 ? -32.922 -53.202 -7.542 1.00 45.06 731 ALA A CA 1
ATOM 5756 C C . ALA A 1 731 ? -33.795 -52.630 -6.401 1.00 45.06 731 ALA A C 1
ATOM 5758 O O . ALA A 1 731 ? -34.792 -53.237 -6.012 1.00 45.06 731 ALA A O 1
ATOM 5759 N N . PHE A 1 732 ? -33.478 -51.432 -5.901 1.00 44.62 732 PHE A N 1
ATOM 5760 C CA . PHE A 1 732 ? -34.208 -50.783 -4.810 1.00 44.62 732 PHE A CA 1
ATOM 5761 C C . PHE A 1 732 ? -35.551 -50.155 -5.239 1.00 44.62 732 PHE A C 1
ATOM 5763 O O . PHE A 1 732 ? -36.460 -50.010 -4.425 1.00 44.62 732 PHE A O 1
ATOM 5770 N N . LEU A 1 733 ? -35.735 -49.831 -6.524 1.00 46.50 733 LEU A N 1
ATOM 5771 C CA . LEU A 1 733 ? -36.937 -49.125 -7.000 1.00 46.50 733 LEU A CA 1
ATOM 5772 C C . LEU A 1 733 ? -38.125 -50.046 -7.323 1.00 46.50 733 LEU A C 1
ATOM 5774 O O . LEU A 1 733 ? -39.227 -49.559 -7.574 1.00 46.50 733 LEU A O 1
ATOM 5778 N N . LYS A 1 734 ? -37.942 -51.373 -7.284 1.00 48.41 734 LYS A N 1
ATOM 5779 C CA . LYS A 1 734 ? -38.982 -52.337 -7.687 1.00 48.41 734 LYS A CA 1
ATOM 5780 C C . LYS A 1 734 ? -39.933 -52.772 -6.560 1.00 48.41 734 LYS A C 1
ATOM 5782 O O . LYS A 1 734 ? -40.948 -53.391 -6.854 1.00 48.41 734 LYS A O 1
ATOM 5787 N N . ASN A 1 735 ? -39.668 -52.403 -5.301 1.00 52.94 735 ASN A N 1
ATOM 5788 C CA . ASN A 1 735 ? -40.458 -52.840 -4.133 1.00 52.94 735 ASN A CA 1
ATOM 5789 C C . ASN A 1 735 ? -41.249 -51.725 -3.417 1.00 52.94 735 ASN A C 1
ATOM 5791 O O . ASN A 1 735 ? -41.718 -51.904 -2.294 1.00 52.94 735 ASN A O 1
ATOM 5795 N N . TYR A 1 736 ? -41.477 -50.583 -4.072 1.00 44.59 736 TYR A N 1
ATOM 5796 C CA . TYR A 1 736 ? -42.112 -49.412 -3.449 1.00 44.59 736 TYR A CA 1
ATOM 5797 C C . TYR A 1 736 ? -43.638 -49.539 -3.212 1.00 44.59 736 TYR A C 1
ATOM 5799 O O . TYR A 1 736 ? -44.244 -48.689 -2.563 1.00 44.59 736 TYR A O 1
ATOM 5807 N N . GLN A 1 737 ? -44.295 -50.603 -3.693 1.00 44.47 737 GLN A N 1
ATOM 5808 C CA . GLN A 1 737 ? -45.756 -50.762 -3.581 1.00 44.47 737 GLN A CA 1
ATOM 5809 C C . GLN A 1 737 ? -46.249 -51.556 -2.356 1.00 44.47 737 GLN A C 1
ATOM 5811 O O . GLN A 1 737 ? -47.439 -51.499 -2.055 1.00 44.47 737 GLN A O 1
ATOM 5816 N N . GLN A 1 738 ? -45.377 -52.229 -1.594 1.00 50.75 738 GLN A N 1
ATOM 5817 C CA . GLN A 1 738 ? -45.782 -52.986 -0.391 1.00 50.75 738 GLN A CA 1
ATOM 5818 C C . GLN A 1 738 ? -45.691 -52.194 0.931 1.00 50.75 738 GLN A C 1
ATOM 5820 O O . GLN A 1 738 ? -46.060 -52.701 1.987 1.00 50.75 738 GLN A O 1
ATOM 5825 N N . GLN A 1 739 ? -45.271 -50.926 0.901 1.00 46.47 739 GLN A N 1
ATOM 5826 C CA . GLN A 1 739 ? -44.905 -50.157 2.102 1.00 46.47 739 GLN A CA 1
ATOM 5827 C C . GLN A 1 739 ? -46.009 -49.261 2.700 1.00 46.47 739 GLN A C 1
ATOM 5829 O O . GLN A 1 739 ? -45.719 -48.389 3.520 1.00 46.47 739 GLN A O 1
ATOM 5834 N N . ARG A 1 740 ? -47.287 -49.447 2.337 1.00 42.38 740 ARG A N 1
ATOM 5835 C CA . ARG A 1 740 ? -48.380 -48.615 2.888 1.00 42.38 740 ARG A CA 1
ATOM 5836 C C . ARG A 1 740 ? -49.034 -49.162 4.163 1.00 42.38 740 ARG A C 1
ATOM 5838 O O . ARG A 1 740 ? -49.593 -48.364 4.905 1.00 42.38 740 ARG A O 1
ATOM 5845 N N . SER A 1 741 ? -48.917 -50.457 4.471 1.00 46.09 741 SER A N 1
ATOM 5846 C CA . SER A 1 741 ? -49.500 -51.057 5.691 1.00 46.09 741 SER A CA 1
ATOM 5847 C C . SER A 1 741 ? -48.523 -51.207 6.869 1.00 46.09 741 SER A C 1
ATOM 5849 O O . SER A 1 741 ? -48.949 -51.530 7.971 1.00 46.09 741 SER A O 1
ATOM 5851 N N . VAL A 1 742 ? -47.229 -50.927 6.673 1.00 49.62 742 VAL A N 1
ATOM 5852 C CA . VAL A 1 742 ? -46.168 -51.112 7.691 1.00 49.62 742 VAL A CA 1
ATOM 5853 C C . VAL A 1 742 ? -45.830 -49.808 8.442 1.00 49.62 742 VAL A C 1
ATOM 5855 O O . VAL A 1 742 ? -45.156 -49.819 9.469 1.00 49.62 742 VAL A O 1
ATOM 5858 N N . LYS A 1 743 ? -46.349 -48.662 7.983 1.00 41.66 743 LYS A N 1
ATOM 5859 C CA . LYS A 1 743 ? -45.887 -47.327 8.399 1.00 41.66 743 LYS A CA 1
ATOM 5860 C C . LYS A 1 743 ? -46.176 -46.954 9.863 1.00 41.66 743 LYS A C 1
ATOM 5862 O O . LYS A 1 743 ? -45.464 -46.114 10.392 1.00 41.66 743 LYS A O 1
ATOM 5867 N N . SER A 1 744 ? -47.154 -47.574 10.535 1.00 46.75 744 SER A N 1
ATOM 5868 C CA . SER A 1 744 ? -47.427 -47.287 11.960 1.00 46.75 744 SER A CA 1
ATOM 5869 C C . SER A 1 744 ? -46.694 -48.218 12.935 1.00 46.75 744 SER A C 1
ATOM 5871 O O . SER A 1 744 ? -46.504 -47.856 14.092 1.00 46.75 744 SER A O 1
ATOM 5873 N N . ALA A 1 745 ? -46.268 -49.404 12.485 1.00 47.91 745 ALA A N 1
ATOM 5874 C CA . ALA A 1 745 ? -45.432 -50.309 13.277 1.00 47.91 745 ALA A CA 1
ATOM 5875 C C . ALA A 1 745 ? -43.943 -49.942 13.152 1.00 47.91 745 ALA A C 1
ATOM 5877 O O . ALA A 1 745 ? -43.185 -50.087 14.111 1.00 47.91 745 ALA A O 1
ATOM 5878 N N . PHE A 1 746 ? -43.537 -49.401 11.995 1.00 49.75 746 PHE A N 1
ATOM 5879 C CA . PHE A 1 746 ? -42.165 -48.957 11.764 1.00 49.75 746 PHE A CA 1
ATOM 5880 C C . PHE A 1 746 ? -41.806 -47.722 12.588 1.00 49.75 746 PHE A C 1
ATOM 5882 O O . PHE A 1 746 ? -40.734 -47.719 13.152 1.00 49.75 746 PHE A O 1
ATOM 5889 N N . THR A 1 747 ? -42.689 -46.740 12.793 1.00 48.75 747 THR A N 1
ATOM 5890 C CA . THR A 1 747 ? -42.354 -45.537 13.588 1.00 48.75 747 THR A CA 1
ATOM 5891 C C . THR A 1 747 ? -41.953 -45.838 15.037 1.00 48.75 747 THR A C 1
ATOM 5893 O O . THR A 1 747 ? -41.110 -45.141 15.594 1.00 48.75 747 THR A O 1
ATOM 5896 N N . HIS A 1 748 ? -42.507 -46.890 15.648 1.00 48.44 748 HIS A N 1
ATOM 5897 C CA . HIS A 1 748 ? -42.120 -47.304 17.003 1.00 48.44 748 HIS A CA 1
ATOM 5898 C C . HIS A 1 748 ? -40.835 -48.142 17.033 1.00 48.44 748 HIS A C 1
ATOM 5900 O O . HIS A 1 748 ? -40.033 -47.981 17.947 1.00 48.44 748 HIS A O 1
ATOM 5906 N N . LEU A 1 749 ? -40.605 -48.987 16.023 1.00 53.53 749 LEU A N 1
ATOM 5907 C CA . LEU A 1 749 ? -39.345 -49.722 15.866 1.00 53.53 749 LEU A CA 1
ATOM 5908 C C . LEU A 1 749 ? -38.197 -48.827 15.374 1.00 53.53 749 LEU A C 1
ATOM 5910 O O . LEU A 1 749 ? -37.052 -49.080 15.710 1.00 53.53 749 LEU A O 1
ATOM 5914 N N . GLU A 1 750 ? -38.491 -47.776 14.616 1.00 50.47 750 GLU A N 1
ATOM 5915 C CA . GLU A 1 750 ? -37.546 -46.813 14.048 1.00 50.47 750 GLU A CA 1
ATOM 5916 C C . GLU A 1 750 ? -37.087 -45.813 15.107 1.00 50.47 750 GLU A C 1
ATOM 5918 O O . GLU A 1 750 ? -35.918 -45.464 15.098 1.00 50.47 750 GLU A O 1
ATOM 5923 N N . LEU A 1 751 ? -37.932 -45.441 16.080 1.00 53.28 751 LEU A N 1
ATOM 5924 C CA . LEU A 1 751 ? -37.501 -44.683 17.264 1.00 53.28 751 LEU A CA 1
ATOM 5925 C C . LEU A 1 751 ? -36.543 -45.495 18.152 1.00 53.28 751 LEU A C 1
ATOM 5927 O O . LEU A 1 751 ? -35.498 -44.983 18.540 1.00 53.28 751 LEU A O 1
ATOM 5931 N N . ASP A 1 752 ? -36.844 -46.770 18.408 1.00 56.62 752 ASP A N 1
ATOM 5932 C CA . ASP A 1 752 ? -35.989 -47.656 19.217 1.00 56.62 752 ASP A CA 1
ATOM 5933 C C . ASP A 1 752 ? -34.697 -48.052 18.457 1.00 56.62 752 ASP A C 1
ATOM 5935 O O . ASP A 1 752 ? -33.598 -48.095 19.013 1.00 56.62 752 ASP A O 1
ATOM 5939 N N . HIS A 1 753 ? -34.781 -48.244 17.135 1.00 54.88 753 HIS A N 1
ATOM 5940 C CA . HIS A 1 753 ? -33.611 -48.457 16.278 1.00 54.88 753 HIS A CA 1
ATOM 5941 C C . HIS A 1 753 ? -32.793 -47.170 16.092 1.00 54.88 753 HIS A C 1
ATOM 5943 O O . HIS A 1 753 ? -31.568 -47.257 16.013 1.00 54.88 753 HIS A O 1
ATOM 5949 N N . MET A 1 754 ? -33.420 -45.988 16.057 1.00 51.41 754 MET A N 1
ATOM 5950 C CA . MET A 1 754 ? -32.728 -44.697 16.048 1.00 51.41 754 MET A CA 1
ATOM 5951 C C . MET A 1 754 ? -31.997 -44.474 17.359 1.00 51.41 754 MET A C 1
ATOM 5953 O O . MET A 1 754 ? -30.837 -44.110 17.299 1.00 51.41 754 MET A O 1
ATOM 5957 N N . GLU A 1 755 ? -32.605 -44.734 18.517 1.00 61.25 755 GLU A N 1
ATOM 5958 C CA . GLU A 1 755 ? -31.948 -44.561 19.819 1.00 61.25 755 GLU A CA 1
ATOM 5959 C C . GLU A 1 755 ? -30.736 -45.494 19.965 1.00 61.25 755 GLU A C 1
ATOM 5961 O O . GLU A 1 755 ? -29.637 -45.052 20.315 1.00 61.25 755 GLU A O 1
ATOM 5966 N N . ARG A 1 756 ? -30.884 -46.768 19.577 1.00 64.38 756 ARG A N 1
ATOM 5967 C CA . ARG A 1 756 ? -29.763 -47.720 19.560 1.00 64.38 756 ARG A CA 1
ATOM 5968 C C . ARG A 1 756 ? -28.704 -47.375 18.514 1.00 64.38 756 ARG A C 1
ATOM 5970 O O . ARG A 1 756 ? -27.517 -47.531 18.792 1.00 64.38 756 ARG A O 1
ATOM 5977 N N . HIS A 1 757 ? -29.098 -46.879 17.341 1.00 62.88 757 HIS A N 1
ATOM 5978 C CA . HIS A 1 757 ? -28.162 -46.408 16.319 1.00 62.88 757 HIS A CA 1
ATOM 5979 C C . HIS A 1 757 ? -27.476 -45.104 16.742 1.00 62.88 757 HIS A C 1
ATOM 5981 O O . HIS A 1 757 ? -26.310 -44.919 16.425 1.00 62.88 757 HIS A O 1
ATOM 5987 N N . LEU A 1 758 ? -28.140 -44.216 17.488 1.00 57.56 758 LEU A N 1
ATOM 5988 C CA . LEU A 1 758 ? -27.550 -42.981 18.002 1.00 57.56 758 LEU A CA 1
ATOM 5989 C C . LEU A 1 758 ? -26.521 -43.299 19.085 1.00 57.56 758 LEU A C 1
ATOM 5991 O O . LEU A 1 758 ? -25.425 -42.759 19.048 1.00 57.56 758 LEU A O 1
ATOM 5995 N N . LEU A 1 759 ? -26.828 -44.225 19.998 1.00 67.19 759 LEU A N 1
ATOM 5996 C CA . LEU A 1 759 ? -25.872 -44.709 20.997 1.00 67.19 759 LEU A CA 1
ATOM 5997 C C . LEU A 1 759 ? -24.692 -45.448 20.351 1.00 67.19 759 LEU A C 1
ATOM 5999 O O . LEU A 1 759 ? -23.545 -45.223 20.737 1.00 67.19 759 LEU A O 1
ATOM 6003 N N . ALA A 1 760 ? -24.945 -46.283 19.338 1.00 65.69 760 ALA A N 1
ATOM 6004 C CA . ALA A 1 760 ? -23.892 -46.960 18.584 1.00 65.69 760 ALA A CA 1
ATOM 6005 C C . ALA A 1 760 ? -23.037 -45.975 17.769 1.00 65.69 760 ALA A C 1
ATOM 6007 O O . ALA A 1 760 ? -21.817 -46.114 17.737 1.00 65.69 760 ALA A O 1
ATOM 6008 N N . GLU A 1 761 ? -23.647 -44.956 17.163 1.00 65.56 761 GLU A N 1
ATOM 6009 C CA . GLU A 1 761 ? -22.949 -43.918 16.406 1.00 65.56 761 GLU A CA 1
ATOM 6010 C C . GLU A 1 761 ? -22.188 -42.969 17.334 1.00 65.56 761 GLU A C 1
ATOM 6012 O O . GLU A 1 761 ? -21.068 -42.602 17.010 1.00 65.56 761 GLU A O 1
ATOM 6017 N N . ILE A 1 762 ? -22.706 -42.647 18.525 1.00 63.25 762 ILE A N 1
ATOM 6018 C CA . ILE A 1 762 ? -21.963 -41.919 19.564 1.00 63.25 762 ILE A CA 1
ATOM 6019 C C . ILE A 1 762 ? -20.762 -42.749 20.016 1.00 63.25 762 ILE A C 1
ATOM 6021 O O . ILE A 1 762 ? -19.657 -42.220 20.087 1.00 63.25 762 ILE A O 1
ATOM 6025 N N . HIS A 1 763 ? -20.926 -44.051 20.265 1.00 69.94 763 HIS A N 1
ATOM 6026 C CA . HIS A 1 763 ? -19.797 -44.919 20.604 1.00 69.94 763 HIS A CA 1
ATOM 6027 C C . HIS A 1 763 ? -18.783 -45.037 19.460 1.00 69.94 763 HIS A C 1
ATOM 6029 O O . HIS A 1 763 ? -17.580 -44.997 19.722 1.00 69.94 763 HIS A O 1
ATOM 6035 N N . ARG A 1 764 ? -19.241 -45.111 18.205 1.00 73.25 764 ARG A N 1
ATOM 6036 C CA . ARG A 1 764 ? -18.384 -45.114 17.011 1.00 73.25 764 ARG A CA 1
ATOM 6037 C C . ARG A 1 764 ? -17.659 -43.783 16.844 1.00 73.25 764 ARG A C 1
ATOM 6039 O O . ARG A 1 764 ? -16.461 -43.775 16.603 1.00 73.25 764 ARG A O 1
ATOM 6046 N N . GLN A 1 765 ? -18.339 -42.653 17.008 1.00 60.38 765 GLN A N 1
ATOM 6047 C CA . GLN A 1 765 ? -17.720 -41.331 16.920 1.00 60.38 765 GLN A CA 1
ATOM 6048 C C . GLN A 1 765 ? -16.760 -41.081 18.072 1.00 60.38 765 GLN A C 1
ATOM 6050 O O . GLN A 1 765 ? -15.709 -40.496 17.852 1.00 60.38 765 GLN A O 1
ATOM 6055 N N . ASN A 1 766 ? -17.049 -41.588 19.268 1.00 64.06 766 ASN A N 1
ATOM 6056 C CA . ASN A 1 766 ? -16.135 -41.504 20.399 1.00 64.06 766 ASN A CA 1
ATOM 6057 C C . ASN A 1 766 ? -14.920 -42.435 20.210 1.00 64.06 766 ASN A C 1
ATOM 6059 O O . ASN A 1 766 ? -13.800 -42.071 20.561 1.00 64.06 766 ASN A O 1
ATOM 6063 N N . SER A 1 767 ? -15.089 -43.606 19.576 1.00 70.19 767 SER A N 1
ATOM 6064 C CA . SER A 1 767 ? -13.957 -44.472 19.211 1.00 70.19 767 SER A CA 1
ATOM 6065 C C . SER A 1 767 ? -13.118 -43.869 18.084 1.00 70.19 767 SER A C 1
ATOM 6067 O O . SER A 1 767 ? -11.894 -43.949 18.133 1.00 70.19 767 SER A O 1
ATOM 6069 N N . VAL A 1 768 ? -13.751 -43.228 17.097 1.00 71.19 768 VAL A N 1
ATOM 6070 C CA . VAL A 1 768 ? -13.068 -42.481 16.033 1.00 71.19 768 VAL A CA 1
ATOM 6071 C C . VAL A 1 768 ? -12.357 -41.266 16.622 1.00 71.19 768 VAL A C 1
ATOM 6073 O O . VAL A 1 768 ? -11.193 -41.072 16.313 1.00 71.19 768 VAL A O 1
ATOM 6076 N N . ALA A 1 769 ? -12.972 -40.515 17.537 1.00 58.12 769 ALA A N 1
ATOM 6077 C CA . ALA A 1 769 ? -12.341 -39.384 18.216 1.00 58.12 769 ALA A CA 1
ATOM 6078 C C . ALA A 1 769 ? -11.145 -39.823 19.073 1.00 58.12 769 ALA A C 1
ATOM 6080 O O . ALA A 1 769 ? -10.098 -39.181 19.031 1.00 58.12 769 ALA A O 1
ATOM 6081 N N . ASN A 1 770 ? -11.246 -40.949 19.785 1.00 65.31 770 ASN A N 1
ATOM 6082 C CA . ASN A 1 770 ? -10.119 -41.525 20.520 1.00 65.31 770 ASN A CA 1
ATOM 6083 C C . ASN A 1 770 ? -9.017 -42.044 19.584 1.00 65.31 770 ASN A C 1
ATOM 6085 O O . ASN A 1 770 ? -7.839 -41.837 19.865 1.00 65.31 770 ASN A O 1
ATOM 6089 N N . SER A 1 771 ? -9.378 -42.650 18.449 1.00 67.31 771 SER A N 1
ATOM 6090 C CA . SER A 1 771 ? -8.420 -43.059 17.416 1.00 67.31 771 SER A CA 1
ATOM 6091 C C . SER A 1 771 ? -7.739 -41.853 16.768 1.00 67.31 771 SER A C 1
ATOM 6093 O O . SER A 1 771 ? -6.535 -41.888 16.538 1.00 67.31 771 SER A O 1
ATOM 6095 N N . SER A 1 772 ? -8.478 -40.779 16.489 1.00 61.50 772 SER A N 1
ATOM 6096 C CA . SER A 1 772 ? -7.943 -39.530 15.950 1.00 61.50 772 SER A CA 1
ATOM 6097 C C . SER A 1 772 ? -7.055 -38.830 16.971 1.00 61.50 772 SER A C 1
ATOM 6099 O O . SER A 1 772 ? -6.009 -38.316 16.594 1.00 61.50 772 SER A O 1
ATOM 6101 N N . LYS A 1 773 ? -7.410 -38.868 18.261 1.00 66.69 773 LYS A N 1
ATOM 6102 C CA . LYS A 1 773 ? -6.556 -38.386 19.350 1.00 66.69 773 LYS A CA 1
ATOM 6103 C C . LYS A 1 773 ? -5.254 -39.183 19.424 1.00 66.69 773 LYS A C 1
ATOM 6105 O O . LYS A 1 773 ? -4.197 -38.574 19.440 1.00 66.69 773 LYS A O 1
ATOM 6110 N N . GLN A 1 774 ? -5.310 -40.515 19.365 1.00 70.06 774 GLN A N 1
ATOM 6111 C CA . GLN A 1 774 ? -4.104 -41.352 19.342 1.00 70.06 774 GLN A CA 1
ATOM 6112 C C . GLN A 1 774 ? -3.245 -41.123 18.093 1.00 70.06 774 GLN A C 1
ATOM 6114 O O . GLN A 1 774 ? -2.024 -41.055 18.209 1.00 70.06 774 GLN A O 1
ATOM 6119 N N . MET A 1 775 ? -3.854 -40.954 16.914 1.00 67.69 775 MET A N 1
ATOM 6120 C CA . MET A 1 775 ? -3.120 -40.579 15.700 1.00 67.69 775 MET A CA 1
ATOM 6121 C C . MET A 1 775 ? -2.493 -39.189 15.830 1.00 67.69 775 MET A C 1
ATOM 6123 O O . MET A 1 775 ? -1.370 -38.996 15.380 1.00 67.69 775 MET A O 1
ATOM 6127 N N . CYS A 1 776 ? -3.183 -38.236 16.460 1.00 52.09 776 CYS A N 1
ATOM 6128 C CA . CYS A 1 776 ? -2.665 -36.892 16.707 1.00 52.09 776 CYS A CA 1
ATOM 6129 C C . CYS A 1 776 ? -1.510 -36.912 17.717 1.00 52.09 776 CYS A C 1
ATOM 6131 O O . CYS A 1 776 ? -0.490 -36.280 17.478 1.00 52.09 776 CYS A O 1
ATOM 6133 N N . ASP A 1 777 ? -1.618 -37.704 18.786 1.00 66.12 777 ASP A N 1
ATOM 6134 C CA . ASP A 1 777 ? -0.556 -37.893 19.778 1.00 66.12 777 ASP A CA 1
ATOM 6135 C C . ASP A 1 777 ? 0.671 -38.583 19.147 1.00 66.12 777 ASP A C 1
ATOM 6137 O O . ASP A 1 777 ? 1.804 -38.167 19.381 1.00 66.12 777 ASP A O 1
ATOM 6141 N N . GLN A 1 778 ? 0.468 -39.580 18.276 1.00 72.31 778 GLN A N 1
ATOM 6142 C CA . GLN A 1 778 ? 1.553 -40.216 17.515 1.00 72.31 778 GLN A CA 1
ATOM 6143 C C . GLN A 1 778 ? 2.190 -39.266 16.494 1.00 72.31 778 GLN A C 1
ATOM 6145 O O . GLN A 1 778 ? 3.412 -39.212 16.391 1.00 72.31 778 GLN A O 1
ATOM 6150 N N . GLN A 1 779 ? 1.386 -38.488 15.767 1.00 61.72 779 GLN A N 1
ATOM 6151 C CA . GLN A 1 779 ? 1.879 -37.453 14.855 1.00 61.72 779 GLN A CA 1
ATOM 6152 C C . GLN A 1 779 ? 2.655 -36.378 15.619 1.00 61.72 779 GLN A C 1
ATOM 6154 O O . GLN A 1 779 ? 3.717 -35.970 15.168 1.00 61.72 779 GLN A O 1
ATOM 6159 N N . MET A 1 780 ? 2.188 -35.970 16.801 1.00 60.47 780 MET A N 1
ATOM 6160 C CA . MET A 1 780 ? 2.902 -35.038 17.673 1.00 60.47 780 MET A CA 1
ATOM 6161 C C . MET A 1 780 ? 4.232 -35.609 18.153 1.00 60.47 780 MET A C 1
ATOM 6163 O O . MET A 1 780 ? 5.221 -34.885 18.161 1.00 60.47 780 MET A O 1
ATOM 6167 N N . LEU A 1 781 ? 4.296 -36.898 18.496 1.00 73.31 781 LEU A N 1
ATOM 6168 C CA . LEU A 1 781 ? 5.559 -37.552 18.845 1.00 73.31 781 LEU A CA 1
ATOM 6169 C C . LEU A 1 781 ? 6.533 -37.586 17.658 1.00 73.31 781 LEU A C 1
ATOM 6171 O O . LEU A 1 781 ? 7.697 -37.244 17.840 1.00 73.31 781 LEU A O 1
ATOM 6175 N N . ILE A 1 782 ? 6.052 -37.886 16.446 1.00 72.50 782 ILE A N 1
ATOM 6176 C CA . ILE A 1 782 ? 6.859 -37.836 15.213 1.00 72.50 782 ILE A CA 1
ATOM 6177 C C . ILE A 1 782 ? 7.309 -36.400 14.907 1.00 72.50 782 ILE A C 1
ATOM 6179 O O . ILE A 1 782 ? 8.440 -36.181 14.490 1.00 72.50 782 ILE A O 1
ATOM 6183 N N . ILE A 1 783 ? 6.455 -35.398 15.129 1.00 62.66 783 ILE A N 1
ATOM 6184 C CA . ILE A 1 783 ? 6.806 -33.982 14.953 1.00 62.66 783 ILE A CA 1
ATOM 6185 C C . ILE A 1 783 ? 7.859 -33.564 15.980 1.00 62.66 783 ILE A C 1
ATOM 6187 O O . ILE A 1 783 ? 8.805 -32.874 15.619 1.00 62.66 783 ILE A O 1
ATOM 6191 N N . ILE A 1 784 ? 7.741 -33.996 17.237 1.00 67.00 784 ILE A N 1
ATOM 6192 C CA . ILE A 1 784 ? 8.746 -33.744 18.278 1.00 67.00 784 ILE A CA 1
ATOM 6193 C C . ILE A 1 784 ? 10.073 -34.428 17.923 1.00 67.00 784 ILE A C 1
ATOM 6195 O O . ILE A 1 784 ? 11.131 -33.831 18.108 1.00 67.00 784 ILE A O 1
ATOM 6199 N N . GLU A 1 785 ? 10.036 -35.647 17.385 1.00 76.69 785 GLU A N 1
ATOM 6200 C CA . GLU A 1 785 ? 11.221 -36.374 16.924 1.00 76.69 785 GLU A CA 1
ATOM 6201 C C . GLU A 1 785 ? 11.874 -35.681 15.721 1.00 76.69 785 GLU A C 1
ATOM 6203 O O . GLU A 1 785 ? 13.059 -35.363 15.778 1.00 76.69 785 GLU A O 1
ATOM 6208 N N . ASN A 1 786 ? 11.091 -35.298 14.710 1.00 67.56 786 ASN A N 1
ATOM 6209 C CA . ASN A 1 786 ? 11.560 -34.521 13.561 1.00 67.56 786 ASN A CA 1
ATOM 6210 C C . ASN A 1 786 ? 12.089 -33.141 13.964 1.00 67.56 786 ASN A C 1
ATOM 6212 O O . ASN A 1 786 ? 13.056 -32.667 13.380 1.00 67.56 786 ASN A O 1
ATOM 6216 N N . LEU A 1 787 ? 11.491 -32.480 14.959 1.00 60.44 787 LEU A N 1
ATOM 6217 C CA . LEU A 1 787 ? 11.996 -31.216 15.502 1.00 60.44 787 LEU A CA 1
ATOM 6218 C C . LEU A 1 787 ? 13.298 -31.418 16.279 1.00 60.44 787 LEU A C 1
ATOM 6220 O O . LEU A 1 787 ? 14.161 -30.548 16.235 1.00 60.44 787 LEU A O 1
ATOM 6224 N N . ASN A 1 788 ? 13.463 -32.551 16.964 1.00 72.00 788 ASN A N 1
ATOM 6225 C CA . ASN A 1 788 ? 14.713 -32.903 17.634 1.00 72.00 788 ASN A CA 1
ATOM 6226 C C . ASN A 1 788 ? 15.813 -33.281 16.637 1.00 72.00 788 ASN A C 1
ATOM 6228 O O . ASN A 1 788 ? 16.968 -32.926 16.860 1.00 72.00 788 ASN A O 1
ATOM 6232 N N . ASP A 1 789 ? 15.477 -33.944 15.534 1.00 73.94 789 ASP A N 1
ATOM 6233 C CA . ASP A 1 789 ? 16.429 -34.248 14.468 1.00 73.94 789 ASP A CA 1
ATOM 6234 C C . ASP A 1 789 ? 16.766 -33.002 13.650 1.00 73.94 789 ASP A C 1
ATOM 6236 O O . ASP A 1 789 ? 17.939 -32.748 13.412 1.00 73.94 789 ASP A O 1
ATOM 6240 N N . LEU A 1 790 ? 15.792 -32.135 13.358 1.00 60.94 790 LEU A N 1
ATOM 6241 C CA . LEU A 1 790 ? 16.041 -30.809 12.791 1.00 60.94 790 LEU A CA 1
ATOM 6242 C C . LEU A 1 790 ? 16.887 -29.958 13.742 1.00 60.94 790 LEU A C 1
ATOM 6244 O O . LEU A 1 790 ? 17.772 -29.242 13.294 1.00 60.94 790 LEU A O 1
ATOM 6248 N N . ARG A 1 791 ? 16.668 -30.052 15.057 1.00 62.88 791 ARG A N 1
ATOM 6249 C CA . ARG A 1 791 ? 17.514 -29.399 16.060 1.00 62.88 791 ARG A CA 1
ATOM 6250 C C . ARG A 1 791 ? 18.932 -29.956 16.042 1.00 62.88 791 ARG A C 1
ATOM 6252 O O . ARG A 1 791 ? 19.855 -29.157 16.096 1.00 62.88 791 ARG A O 1
ATOM 6259 N N . LYS A 1 792 ? 19.121 -31.274 15.935 1.00 74.31 792 LYS A N 1
ATOM 6260 C CA . LYS A 1 792 ? 20.453 -31.882 15.791 1.00 74.31 792 LYS A CA 1
ATOM 6261 C C . LYS A 1 792 ? 21.116 -31.482 14.476 1.00 74.31 792 LYS A C 1
ATOM 6263 O O . LYS A 1 792 ? 22.310 -31.227 14.484 1.00 74.31 792 LYS A O 1
ATOM 6268 N N . GLU A 1 793 ? 20.367 -31.396 13.379 1.00 68.81 793 GLU A N 1
ATOM 6269 C CA . GLU A 1 793 ? 20.837 -30.949 12.060 1.00 68.81 793 GLU A CA 1
ATOM 6270 C C . GLU A 1 793 ? 21.237 -29.465 12.101 1.00 68.81 793 GLU A C 1
ATOM 6272 O O . GLU A 1 793 ? 22.298 -29.084 11.611 1.00 68.81 793 GLU A O 1
ATOM 6277 N N . ILE A 1 794 ? 20.427 -28.628 12.762 1.00 53.47 794 ILE A N 1
ATOM 6278 C CA . ILE A 1 794 ? 20.712 -27.214 13.015 1.00 53.47 794 ILE A CA 1
ATOM 6279 C C . ILE A 1 794 ? 21.924 -27.084 13.931 1.00 53.47 794 ILE A C 1
ATOM 6281 O O . ILE A 1 794 ? 22.798 -26.296 13.604 1.00 53.47 794 ILE A O 1
ATOM 6285 N N . GLU A 1 795 ? 22.025 -27.851 15.021 1.00 56.88 795 GLU A N 1
ATOM 6286 C CA . GLU A 1 795 ? 23.194 -27.891 15.914 1.00 56.88 795 GLU A CA 1
ATOM 6287 C C . GLU A 1 795 ? 24.448 -28.330 15.137 1.00 56.88 795 GLU A C 1
ATOM 6289 O O . GLU A 1 795 ? 25.497 -27.706 15.272 1.00 56.88 795 GLU A O 1
ATOM 6294 N N . ARG A 1 796 ? 24.346 -29.316 14.236 1.00 62.16 796 ARG A N 1
ATOM 6295 C CA . ARG A 1 796 ? 25.458 -29.784 13.389 1.00 62.16 796 ARG A CA 1
ATOM 6296 C C . ARG A 1 796 ? 25.909 -28.717 12.385 1.00 62.16 796 ARG A C 1
ATOM 6298 O O . ARG A 1 796 ? 27.103 -28.448 12.304 1.00 62.16 796 ARG A O 1
ATOM 6305 N N . ASN A 1 797 ? 24.966 -28.051 11.715 1.00 53.12 797 ASN A N 1
ATOM 6306 C CA . ASN A 1 797 ? 25.240 -26.980 10.748 1.00 53.12 797 ASN A CA 1
ATOM 6307 C C . ASN A 1 797 ? 25.673 -25.661 11.420 1.00 53.12 797 ASN A C 1
ATOM 6309 O O . ASN A 1 797 ? 26.480 -24.922 10.869 1.00 53.12 797 ASN A O 1
ATOM 6313 N N . THR A 1 798 ? 25.200 -25.363 12.636 1.00 46.84 798 THR A N 1
ATOM 6314 C CA . THR A 1 798 ? 25.648 -24.185 13.410 1.00 46.84 798 THR A CA 1
ATOM 6315 C C . THR A 1 798 ? 27.007 -24.390 14.075 1.00 46.84 798 THR A C 1
ATOM 6317 O O . THR A 1 798 ? 27.678 -23.401 14.375 1.00 46.84 798 THR A O 1
ATOM 6320 N N . THR A 1 799 ? 27.455 -25.640 14.254 1.00 49.81 799 THR A N 1
ATOM 6321 C CA . THR A 1 799 ? 28.804 -25.933 14.768 1.00 49.81 799 THR A CA 1
ATOM 6322 C C . THR A 1 799 ? 29.895 -25.647 13.722 1.00 49.81 799 THR A C 1
ATOM 6324 O O . THR A 1 799 ? 31.020 -25.333 14.107 1.00 49.81 799 THR A O 1
ATOM 6327 N N . GLU A 1 800 ? 29.584 -25.679 12.418 1.00 51.19 800 GLU A N 1
ATOM 6328 C CA . GLU A 1 800 ? 30.563 -25.394 11.352 1.00 51.19 800 GLU A CA 1
ATOM 6329 C C . GLU A 1 800 ? 30.727 -23.892 11.027 1.00 51.19 800 GLU A C 1
ATOM 6331 O O . GLU A 1 800 ? 31.821 -23.488 10.635 1.00 51.19 800 GLU A O 1
ATOM 6336 N N . ASP A 1 801 ? 29.724 -23.038 11.290 1.00 47.44 801 ASP A N 1
ATOM 6337 C CA . ASP A 1 801 ? 29.753 -21.611 10.893 1.00 47.44 801 ASP A CA 1
ATOM 6338 C C . ASP A 1 801 ? 29.985 -20.589 12.033 1.00 47.44 801 ASP A C 1
ATOM 6340 O O . ASP A 1 801 ? 30.226 -19.407 11.770 1.00 47.44 801 ASP A O 1
ATOM 6344 N N . ILE A 1 802 ? 29.963 -20.985 13.314 1.00 45.53 802 ILE A N 1
ATOM 6345 C CA . ILE A 1 802 ? 29.977 -20.030 14.446 1.00 45.53 802 ILE A CA 1
ATOM 6346 C C . ILE A 1 802 ? 31.219 -20.203 15.335 1.00 45.53 802 ILE A C 1
ATOM 6348 O O . ILE A 1 802 ? 31.145 -20.585 16.499 1.00 45.53 802 ILE A O 1
ATOM 6352 N N . VAL A 1 803 ? 32.395 -19.846 14.807 1.00 45.81 803 VAL A N 1
ATOM 6353 C CA . VAL A 1 803 ? 33.648 -19.735 15.596 1.00 45.81 803 VAL A CA 1
ATOM 6354 C C . VAL A 1 803 ? 34.023 -18.277 15.931 1.00 45.81 803 VAL A C 1
ATOM 6356 O O . VAL A 1 803 ? 35.106 -18.005 16.444 1.00 45.81 803 VAL A O 1
ATOM 6359 N N . LYS A 1 804 ? 33.143 -17.279 15.752 1.00 41.72 804 LYS A N 1
ATOM 6360 C CA . LYS A 1 804 ? 33.460 -15.895 16.179 1.00 41.72 804 LYS A CA 1
ATOM 6361 C C . LYS A 1 804 ? 32.369 -15.201 17.007 1.00 41.72 804 LYS A C 1
ATOM 6363 O O . LYS A 1 804 ? 31.497 -14.538 16.466 1.00 41.72 804 LYS A O 1
ATOM 6368 N N . LYS A 1 805 ? 32.609 -15.240 18.328 1.00 43.62 805 LYS A N 1
ATOM 6369 C CA . LYS A 1 805 ? 32.227 -14.298 19.409 1.00 43.62 805 LYS A CA 1
ATOM 6370 C C . LYS A 1 805 ? 30.801 -14.352 20.000 1.00 43.62 805 LYS A C 1
ATOM 6372 O O . LYS A 1 805 ? 29.842 -13.861 19.424 1.00 43.62 805 LYS A O 1
ATOM 6377 N N . ASP A 1 806 ? 30.742 -14.845 21.245 1.00 52.78 806 ASP A N 1
ATOM 6378 C CA . ASP A 1 806 ? 30.030 -14.302 22.427 1.00 52.78 806 ASP A CA 1
ATOM 6379 C C . ASP A 1 806 ? 28.534 -13.938 22.374 1.00 52.78 806 ASP A C 1
ATOM 6381 O O . ASP A 1 806 ? 28.030 -13.229 23.242 1.00 52.78 806 ASP A O 1
ATOM 6385 N N . ILE A 1 807 ? 27.764 -14.485 21.437 1.00 47.50 807 ILE A N 1
ATOM 6386 C CA . ILE A 1 807 ? 26.303 -14.282 21.403 1.00 47.50 807 ILE A CA 1
ATOM 6387 C C . ILE A 1 807 ? 25.536 -15.368 22.194 1.00 47.50 807 ILE A C 1
ATOM 6389 O O . ILE A 1 807 ? 24.426 -15.133 22.680 1.00 47.50 807 ILE A O 1
ATOM 6393 N N . HIS A 1 808 ? 26.140 -16.541 22.419 1.00 46.78 808 HIS A N 1
ATOM 6394 C CA . HIS A 1 808 ? 25.433 -17.709 22.961 1.00 46.78 808 HIS A CA 1
ATOM 6395 C C . HIS A 1 808 ? 25.046 -17.580 24.445 1.00 46.78 808 HIS A C 1
ATOM 6397 O O . HIS A 1 808 ? 23.939 -17.959 24.831 1.00 46.78 808 HIS A O 1
ATOM 6403 N N . ASN A 1 809 ? 25.917 -16.985 25.267 1.00 54.53 809 ASN A N 1
ATOM 6404 C CA . ASN A 1 809 ? 25.648 -16.786 26.696 1.00 54.53 809 ASN A CA 1
ATOM 6405 C C . ASN A 1 809 ? 24.603 -15.689 26.946 1.00 54.53 809 ASN A C 1
ATOM 6407 O O . ASN A 1 809 ? 23.821 -15.781 27.893 1.00 54.53 809 ASN A O 1
ATOM 6411 N N . LEU A 1 810 ? 24.553 -14.670 26.082 1.00 47.59 810 LEU A N 1
ATOM 6412 C CA . LEU A 1 810 ? 23.612 -13.558 26.215 1.00 47.59 810 LEU A CA 1
ATOM 6413 C C . LEU A 1 810 ? 22.198 -13.972 25.781 1.00 47.59 810 LEU A C 1
ATOM 6415 O O . LEU A 1 810 ? 21.237 -13.725 26.512 1.00 47.59 810 LEU A O 1
ATOM 6419 N N . LEU A 1 811 ? 22.079 -14.693 24.657 1.00 45.31 811 LEU A N 1
ATOM 6420 C CA . LEU A 1 811 ? 20.803 -15.247 24.190 1.00 45.31 811 LEU A CA 1
ATOM 6421 C C . LEU A 1 811 ? 20.294 -16.386 25.079 1.00 45.31 811 LEU A C 1
ATOM 6423 O O . LEU A 1 811 ? 19.101 -16.436 25.360 1.00 45.31 811 LEU A O 1
ATOM 6427 N N . GLY A 1 812 ? 21.173 -17.264 25.574 1.00 53.94 812 GLY A N 1
ATOM 6428 C CA . GLY A 1 812 ? 20.783 -18.365 26.460 1.00 53.94 812 GLY A CA 1
ATOM 6429 C C . GLY A 1 812 ? 20.211 -17.874 27.791 1.00 53.94 812 GLY A C 1
ATOM 6430 O O . GLY A 1 812 ? 19.161 -18.345 28.232 1.00 53.94 812 GLY A O 1
ATOM 6431 N N . ASN A 1 813 ? 20.843 -16.866 28.401 1.00 60.50 813 ASN A N 1
ATOM 6432 C CA . ASN A 1 813 ? 20.338 -16.269 29.637 1.00 60.50 813 ASN A CA 1
ATOM 6433 C C . ASN A 1 813 ? 19.040 -15.483 29.410 1.00 60.50 813 ASN A C 1
ATOM 6435 O O . ASN A 1 813 ? 18.120 -15.593 30.224 1.00 60.50 813 ASN A O 1
ATOM 6439 N N . GLN A 1 814 ? 18.911 -14.751 28.297 1.00 48.59 814 GLN A N 1
ATOM 6440 C CA . GLN A 1 814 ? 17.661 -14.054 27.978 1.00 48.59 814 GLN A CA 1
ATOM 6441 C C . GLN A 1 814 ? 16.517 -15.016 27.649 1.00 48.59 814 GLN A C 1
ATOM 6443 O O . GLN A 1 814 ? 15.418 -14.821 28.164 1.00 48.59 814 GLN A O 1
ATOM 6448 N N . MET A 1 815 ? 16.760 -16.084 26.883 1.00 52.97 815 MET A N 1
ATOM 6449 C CA . MET A 1 815 ? 15.751 -17.111 26.605 1.00 52.97 815 MET A CA 1
ATOM 6450 C C . MET A 1 815 ? 15.342 -17.865 27.866 1.00 52.97 815 MET A C 1
ATOM 6452 O O . MET A 1 815 ? 14.156 -18.106 28.062 1.00 52.97 815 MET A O 1
ATOM 6456 N N . LYS A 1 816 ? 16.284 -18.183 28.761 1.00 66.19 816 LYS A N 1
ATOM 6457 C CA . LYS A 1 816 ? 15.968 -18.813 30.050 1.00 66.19 816 LYS A CA 1
ATOM 6458 C C . LYS A 1 816 ? 15.129 -17.891 30.935 1.00 66.19 816 LYS A C 1
ATOM 6460 O O . LYS A 1 816 ? 14.164 -18.348 31.537 1.00 66.19 816 LYS A O 1
ATOM 6465 N N . THR A 1 817 ? 15.444 -16.596 30.953 1.00 66.12 817 THR A N 1
ATOM 6466 C CA . THR A 1 817 ? 14.669 -15.591 31.697 1.00 66.12 817 THR A CA 1
ATOM 6467 C C . THR A 1 817 ? 13.275 -15.398 31.092 1.00 66.12 817 THR A C 1
ATOM 6469 O O . THR A 1 817 ? 12.294 -15.338 31.826 1.00 66.12 817 THR A O 1
ATOM 6472 N N . LEU A 1 818 ? 13.159 -15.355 29.759 1.00 56.78 818 LEU A N 1
ATOM 6473 C CA . LEU A 1 818 ? 11.880 -15.277 29.044 1.00 56.78 818 LEU A CA 1
ATOM 6474 C C . LEU A 1 818 ? 11.030 -16.528 29.262 1.00 56.78 818 LEU A C 1
ATOM 6476 O O . LEU A 1 818 ? 9.847 -16.395 29.552 1.00 56.78 818 LEU A O 1
ATOM 6480 N N . ALA A 1 819 ? 11.624 -17.719 29.189 1.00 60.28 819 ALA A N 1
ATOM 6481 C CA . ALA A 1 819 ? 10.942 -18.981 29.446 1.00 60.28 819 ALA A CA 1
ATOM 6482 C C . ALA A 1 819 ? 10.475 -19.069 30.903 1.00 60.28 819 ALA A C 1
ATOM 6484 O O . ALA A 1 819 ? 9.319 -19.375 31.148 1.00 60.28 819 ALA A O 1
ATOM 6485 N N . GLN A 1 820 ? 11.322 -18.706 31.872 1.00 68.31 820 GLN A N 1
ATOM 6486 C CA . GLN A 1 820 ? 10.934 -18.658 33.285 1.00 68.31 820 GLN A CA 1
ATOM 6487 C C . GLN A 1 820 ? 9.820 -17.639 33.544 1.00 68.31 820 GLN A C 1
ATOM 6489 O O . GLN A 1 820 ? 8.887 -17.930 34.289 1.00 68.31 820 GLN A O 1
ATOM 6494 N N . LYS A 1 821 ? 9.877 -16.467 32.901 1.00 61.34 821 LYS A N 1
ATOM 6495 C CA . LYS A 1 821 ? 8.835 -15.438 33.005 1.00 61.34 821 LYS A CA 1
ATOM 6496 C C . LYS A 1 821 ? 7.532 -15.882 32.338 1.00 61.34 821 LYS A C 1
ATOM 6498 O O . LYS A 1 821 ? 6.460 -15.620 32.870 1.00 61.34 821 LYS A O 1
ATOM 6503 N N . PHE A 1 822 ? 7.614 -16.584 31.212 1.00 54.16 822 PHE A N 1
ATOM 6504 C CA . PHE A 1 822 ? 6.466 -17.156 30.515 1.00 54.16 822 PHE A CA 1
ATOM 6505 C C . PHE A 1 822 ? 5.813 -18.282 31.326 1.00 54.16 822 PHE A C 1
ATOM 6507 O O . PHE A 1 822 ? 4.608 -18.236 31.544 1.00 54.16 822 PHE A O 1
ATOM 6514 N N . THR A 1 823 ? 6.597 -19.228 31.854 1.00 63.69 823 THR A N 1
ATOM 6515 C CA . THR A 1 823 ? 6.108 -20.298 32.738 1.00 63.69 823 THR A CA 1
ATOM 6516 C C . THR A 1 823 ? 5.496 -19.723 34.011 1.00 63.69 823 THR A C 1
ATOM 6518 O O . THR A 1 823 ? 4.383 -20.089 34.359 1.00 63.69 823 THR A O 1
ATOM 6521 N N . SER A 1 824 ? 6.151 -18.746 34.647 1.00 66.38 824 SER A N 1
ATOM 6522 C CA . SER A 1 824 ? 5.600 -18.054 35.818 1.00 66.38 824 SER A CA 1
ATOM 6523 C C . SER A 1 824 ? 4.286 -17.337 35.496 1.00 66.38 824 SER A C 1
ATOM 6525 O O . SER A 1 824 ? 3.344 -17.425 36.277 1.00 66.38 824 SER A O 1
ATOM 6527 N N . ASN A 1 825 ? 4.178 -16.680 34.337 1.00 51.56 825 ASN A N 1
ATOM 6528 C CA . ASN A 1 825 ? 2.927 -16.057 33.905 1.00 51.56 825 ASN A CA 1
ATOM 6529 C C . ASN A 1 825 ? 1.826 -17.094 33.628 1.00 51.56 825 ASN A C 1
ATOM 6531 O O . ASN A 1 825 ? 0.668 -16.830 33.945 1.00 51.56 825 ASN A O 1
ATOM 6535 N N . ILE A 1 826 ? 2.169 -18.261 33.068 1.00 56.56 826 ILE A N 1
ATOM 6536 C CA . ILE A 1 826 ? 1.232 -19.375 32.860 1.00 56.56 826 ILE A CA 1
ATOM 6537 C C . ILE A 1 826 ? 0.774 -19.963 34.193 1.00 56.56 826 ILE A C 1
ATOM 6539 O O . ILE A 1 826 ? -0.416 -20.210 34.352 1.00 56.56 826 ILE A O 1
ATOM 6543 N N . ASP A 1 827 ? 1.672 -20.150 35.158 1.00 63.66 827 ASP A N 1
ATOM 6544 C CA . ASP A 1 827 ? 1.323 -20.675 36.480 1.00 63.66 827 ASP A CA 1
ATOM 6545 C C . ASP A 1 827 ? 0.434 -19.688 37.248 1.00 63.66 827 ASP A C 1
ATOM 6547 O O . ASP A 1 827 ? -0.600 -20.084 37.784 1.00 63.66 827 ASP A O 1
ATOM 6551 N N . ILE A 1 828 ? 0.756 -18.388 37.203 1.00 62.62 828 ILE A N 1
ATOM 6552 C CA . ILE A 1 828 ? -0.088 -17.319 37.763 1.00 62.62 828 ILE A CA 1
ATOM 6553 C C . ILE A 1 828 ? -1.453 -17.292 37.066 1.00 62.62 828 ILE A C 1
ATOM 6555 O O . ILE A 1 828 ? -2.482 -17.130 37.723 1.00 62.62 828 ILE A O 1
ATOM 6559 N N . PHE A 1 829 ? -1.489 -17.440 35.739 1.00 50.34 829 PHE A N 1
ATOM 6560 C CA . PHE A 1 829 ? -2.743 -17.521 34.995 1.00 50.34 829 PHE A CA 1
ATOM 6561 C C . PHE A 1 829 ? -3.549 -18.759 35.394 1.00 50.34 829 PHE A C 1
ATOM 6563 O O . PHE A 1 829 ? -4.746 -18.634 35.632 1.00 50.34 829 PHE A O 1
ATOM 6570 N N . ARG A 1 830 ? -2.908 -19.926 35.530 1.00 57.66 830 ARG A N 1
ATOM 6571 C CA . ARG A 1 830 ? -3.547 -21.177 35.954 1.00 57.66 830 ARG A CA 1
ATOM 6572 C C . ARG A 1 830 ? -4.129 -21.053 37.357 1.00 57.66 830 ARG A C 1
ATOM 6574 O O . ARG A 1 830 ? -5.294 -21.377 37.538 1.00 57.66 830 ARG A O 1
ATOM 6581 N N . GLU A 1 831 ? -3.377 -20.529 38.322 1.00 62.69 831 GLU A N 1
ATOM 6582 C CA . GLU A 1 831 ? -3.877 -20.300 39.686 1.00 62.69 831 GLU A CA 1
ATOM 6583 C C . GLU A 1 831 ? -5.049 -19.311 39.707 1.00 62.69 831 GLU A C 1
ATOM 6585 O O . GLU A 1 831 ? -6.051 -19.535 40.391 1.00 62.69 831 GLU A O 1
ATOM 6590 N N . ARG A 1 832 ? -4.970 -18.231 38.916 1.00 54.38 832 ARG A N 1
ATOM 6591 C CA . ARG A 1 832 ? -6.080 -17.279 38.759 1.00 54.38 832 ARG A CA 1
ATOM 6592 C C . ARG A 1 832 ? -7.295 -17.931 38.114 1.00 54.38 832 ARG A C 1
ATOM 6594 O O . ARG A 1 832 ? -8.409 -17.673 38.558 1.00 54.38 832 ARG A O 1
ATOM 6601 N N . PHE A 1 833 ? -7.093 -18.777 37.109 1.00 51.19 833 PHE A N 1
ATOM 6602 C CA . PHE A 1 833 ? -8.159 -19.494 36.421 1.00 51.19 833 PHE A CA 1
ATOM 6603 C C . PHE A 1 833 ? -8.809 -20.539 37.332 1.00 51.19 833 PHE A C 1
ATOM 6605 O O . PHE A 1 833 ? -10.029 -20.589 37.413 1.00 51.19 833 PHE A O 1
ATOM 6612 N N . GLU A 1 834 ? -8.036 -21.311 38.095 1.00 60.81 834 GLU A N 1
ATOM 6613 C CA . GLU A 1 834 ? -8.563 -22.263 39.081 1.00 60.81 834 GLU A CA 1
ATOM 6614 C C . GLU A 1 834 ? -9.330 -21.558 40.205 1.00 60.81 834 GLU A C 1
ATOM 6616 O O . GLU A 1 834 ? -10.424 -21.989 40.580 1.00 60.81 834 GLU A O 1
ATOM 6621 N N . SER A 1 835 ? -8.803 -20.436 40.705 1.00 55.69 835 SER A N 1
ATOM 6622 C CA . SER A 1 835 ? -9.493 -19.591 41.684 1.00 55.69 835 SER A CA 1
ATOM 6623 C C . SER A 1 835 ? -10.792 -19.014 41.110 1.00 55.69 835 SER A C 1
ATOM 6625 O O . SER A 1 835 ? -11.835 -19.071 41.764 1.00 55.69 835 SER A O 1
ATOM 6627 N N . TYR A 1 836 ? -10.763 -18.551 39.856 1.00 50.25 836 TYR A N 1
ATOM 6628 C CA . TYR A 1 836 ? -11.937 -18.067 39.133 1.00 50.25 836 TYR A CA 1
ATOM 6629 C C . TYR A 1 836 ? -12.977 -19.173 38.924 1.00 50.25 836 TYR A C 1
ATOM 6631 O O . TYR A 1 836 ? -14.143 -18.958 39.230 1.00 50.25 836 TYR A O 1
ATOM 6639 N N . ILE A 1 837 ? -12.584 -20.376 38.495 1.00 57.31 837 ILE A N 1
ATOM 6640 C CA . ILE A 1 837 ? -13.491 -21.521 38.324 1.00 57.31 837 ILE A CA 1
ATOM 6641 C C . ILE A 1 837 ? -14.097 -21.943 39.664 1.00 57.31 837 ILE A C 1
ATOM 6643 O O . ILE A 1 837 ? -15.300 -22.192 39.743 1.00 57.31 837 ILE A O 1
ATOM 6647 N N . LYS A 1 838 ? -13.306 -21.980 40.743 1.00 64.75 838 LYS A N 1
ATOM 6648 C CA . LYS A 1 838 ? -13.803 -22.291 42.091 1.00 64.75 838 LYS A CA 1
ATOM 6649 C C . LYS A 1 838 ? -14.801 -21.239 42.576 1.00 64.75 838 LYS A C 1
ATOM 6651 O O . LYS A 1 838 ? -15.861 -21.606 43.085 1.00 64.75 838 LYS A O 1
ATOM 6656 N N . PHE A 1 839 ? -14.488 -19.958 42.376 1.00 61.00 839 PHE A N 1
ATOM 6657 C CA . PHE A 1 839 ? -15.386 -18.843 42.666 1.00 61.00 839 PHE A CA 1
ATOM 6658 C C . PHE A 1 839 ? -16.673 -18.938 41.841 1.00 61.00 839 PHE A C 1
ATOM 6660 O O . PHE A 1 839 ? -17.757 -18.893 42.413 1.00 61.00 839 PHE A O 1
ATOM 6667 N N . MET A 1 840 ? -16.573 -19.155 40.528 1.00 52.72 840 MET A N 1
ATOM 6668 C CA . MET A 1 840 ? -17.720 -19.283 39.627 1.00 52.72 840 MET A CA 1
ATOM 6669 C C . MET A 1 840 ? -18.585 -20.493 39.971 1.00 52.72 840 MET A C 1
ATOM 6671 O O . MET A 1 840 ? -19.801 -20.369 39.980 1.00 52.72 840 MET A O 1
ATOM 6675 N N . ARG A 1 841 ? -17.999 -21.638 40.336 1.00 61.31 841 ARG A N 1
ATOM 6676 C CA . ARG A 1 841 ? -18.746 -22.829 40.774 1.00 61.31 841 ARG A CA 1
ATOM 6677 C C . ARG A 1 841 ? -19.486 -22.581 42.091 1.00 61.31 841 ARG A C 1
ATOM 6679 O O . ARG A 1 841 ? -20.674 -22.893 42.198 1.00 61.31 841 ARG A O 1
ATOM 6686 N N . GLN A 1 842 ? -18.813 -22.002 43.089 1.00 64.50 842 GLN A N 1
ATOM 6687 C CA . GLN A 1 842 ? -19.443 -21.636 44.366 1.00 64.50 842 GLN A CA 1
ATOM 6688 C C . GLN A 1 842 ? -20.555 -20.605 44.161 1.00 64.50 842 GLN A C 1
ATOM 6690 O O . GLN A 1 842 ? -21.645 -20.746 44.720 1.00 64.50 842 GLN A O 1
ATOM 6695 N N . LYS A 1 843 ? -20.303 -19.605 43.316 1.00 60.28 843 LYS A N 1
ATOM 6696 C CA . LYS A 1 843 ? -21.258 -18.566 42.956 1.00 60.28 843 LYS A CA 1
ATOM 6697 C C . LYS A 1 843 ? -22.454 -19.140 42.210 1.00 60.28 843 LYS A C 1
ATOM 6699 O O . LYS A 1 843 ? -23.561 -18.924 42.668 1.00 60.28 843 LYS A O 1
ATOM 6704 N N . PHE A 1 844 ? -22.254 -19.938 41.165 1.00 59.91 844 PHE A N 1
ATOM 6705 C CA . PHE A 1 844 ? -23.326 -20.586 40.406 1.00 59.91 844 PHE A CA 1
ATOM 6706 C C . PHE A 1 844 ? -24.210 -21.453 41.309 1.00 59.91 844 PHE A C 1
ATOM 6708 O O . PHE A 1 844 ? -25.432 -21.383 41.240 1.00 59.91 844 PHE A O 1
ATOM 6715 N N . THR A 1 845 ? -23.604 -22.201 42.236 1.00 64.44 845 THR A N 1
ATOM 6716 C CA . THR A 1 845 ? -24.349 -22.985 43.237 1.00 64.44 845 THR A CA 1
ATOM 6717 C C . THR A 1 845 ? -25.166 -22.081 44.165 1.00 64.44 845 THR A C 1
ATOM 6719 O O . THR A 1 845 ? -26.326 -22.368 44.460 1.00 64.44 845 THR A O 1
ATOM 6722 N N . THR A 1 846 ? -24.578 -20.968 44.609 1.00 66.31 846 THR A N 1
ATOM 6723 C CA . THR A 1 846 ? -25.237 -19.994 45.488 1.00 66.31 846 THR A CA 1
ATOM 6724 C C . THR A 1 846 ? -26.359 -19.250 44.760 1.00 66.31 846 THR A C 1
ATOM 6726 O O . THR A 1 846 ? -27.442 -19.104 45.315 1.00 66.31 846 THR A O 1
ATOM 6729 N N . GLU A 1 847 ? -26.142 -18.833 43.514 1.00 60.75 847 GLU A N 1
ATOM 6730 C CA . GLU A 1 847 ? -27.118 -18.166 42.650 1.00 60.75 847 GLU A CA 1
ATOM 6731 C C . GLU A 1 847 ? -28.262 -19.107 42.277 1.00 60.75 847 GLU A C 1
ATOM 6733 O O . GLU A 1 847 ? -29.416 -18.689 42.321 1.00 60.75 847 GLU A O 1
ATOM 6738 N N . LEU A 1 848 ? -27.989 -20.388 42.002 1.00 64.31 848 LEU A N 1
ATOM 6739 C CA . LEU A 1 848 ? -29.029 -21.405 41.827 1.00 64.31 848 LEU A CA 1
ATOM 6740 C C . LEU A 1 848 ? -29.861 -21.558 43.099 1.00 64.31 848 LEU A C 1
ATOM 6742 O O . LEU A 1 848 ? -31.085 -21.482 43.043 1.00 64.31 848 LEU A O 1
ATOM 6746 N N . GLN A 1 849 ? -29.221 -21.712 44.263 1.00 68.88 849 GLN A N 1
ATOM 6747 C CA . GLN A 1 849 ? -29.933 -21.800 45.541 1.00 68.88 849 GLN A CA 1
ATOM 6748 C C . GLN A 1 849 ? -30.746 -20.535 45.845 1.00 68.88 849 GLN A C 1
ATOM 6750 O O . GLN A 1 849 ? -31.867 -20.631 46.341 1.00 68.88 849 GLN A O 1
ATOM 6755 N N . GLN A 1 850 ? -30.214 -19.350 45.546 1.00 66.56 850 GLN A N 1
ATOM 6756 C CA . GLN A 1 850 ? -30.919 -18.080 45.716 1.00 66.56 850 GLN A CA 1
ATOM 6757 C C . GLN A 1 850 ? -32.061 -17.919 44.715 1.00 66.56 850 GLN A C 1
ATOM 6759 O O . GLN A 1 850 ? -33.119 -17.434 45.097 1.00 66.56 850 GLN A O 1
ATOM 6764 N N . THR A 1 851 ? -31.893 -18.372 43.475 1.00 65.81 851 THR A N 1
ATOM 6765 C CA . THR A 1 851 ? -32.952 -18.394 42.459 1.00 65.81 851 THR A CA 1
ATOM 6766 C C . THR A 1 851 ? -34.062 -19.344 42.881 1.00 65.81 851 THR A C 1
ATOM 6768 O O . THR A 1 851 ? -35.227 -18.961 42.843 1.00 65.81 851 THR A O 1
ATOM 6771 N N . TYR A 1 852 ? -33.723 -20.530 43.391 1.00 68.56 852 TYR A N 1
ATOM 6772 C CA . TYR A 1 852 ? -34.697 -21.456 43.961 1.00 68.56 852 TYR A CA 1
ATOM 6773 C C . TYR A 1 852 ? -35.434 -20.849 45.155 1.00 68.56 852 TYR A C 1
ATOM 6775 O O . TYR A 1 852 ? -36.663 -20.875 45.186 1.00 68.56 852 TYR A O 1
ATOM 6783 N N . ARG A 1 853 ? -34.719 -20.219 46.096 1.00 70.12 853 ARG A N 1
ATOM 6784 C CA . ARG A 1 853 ? -35.341 -19.491 47.217 1.00 70.12 853 ARG A CA 1
ATOM 6785 C C . ARG A 1 853 ? -36.213 -18.327 46.741 1.00 70.12 853 ARG A C 1
ATOM 6787 O O . ARG A 1 853 ? -37.272 -18.102 47.312 1.00 70.12 853 ARG A O 1
ATOM 6794 N N . SER A 1 854 ? -35.802 -17.609 45.699 1.00 68.12 854 SER A N 1
ATOM 6795 C CA . SER A 1 854 ? -36.544 -16.485 45.114 1.00 68.12 854 SER A CA 1
ATOM 6796 C C . SER A 1 854 ? -37.804 -16.958 44.382 1.00 68.12 854 SER A C 1
ATOM 6798 O O . SER A 1 854 ? -38.867 -16.364 44.546 1.00 68.12 854 SER A O 1
ATOM 6800 N N . MET A 1 855 ? -37.736 -18.083 43.660 1.00 68.19 855 MET A N 1
ATOM 6801 C CA . MET A 1 855 ? -38.907 -18.759 43.095 1.00 68.19 855 MET A CA 1
ATOM 6802 C C . MET A 1 855 ? -39.853 -19.232 44.200 1.00 68.19 855 MET A C 1
ATOM 6804 O O . MET A 1 855 ? -41.052 -18.986 44.124 1.00 68.19 855 MET A O 1
ATOM 6808 N N . GLU A 1 856 ? -39.337 -19.841 45.270 1.00 69.12 856 GLU A N 1
ATOM 6809 C CA . GLU A 1 856 ? -40.153 -20.173 46.441 1.00 69.12 856 GLU A CA 1
ATOM 6810 C C . GLU A 1 856 ? -40.778 -18.921 47.076 1.00 69.12 856 GLU A C 1
ATOM 6812 O O . GLU A 1 856 ? -41.907 -18.959 47.547 1.00 69.12 856 GLU A O 1
ATOM 6817 N N . GLN A 1 857 ? -40.104 -17.780 47.076 1.00 68.56 857 GLN A N 1
ATOM 6818 C CA . GLN A 1 857 ? -40.653 -16.543 47.635 1.00 68.56 857 GLN A CA 1
ATOM 6819 C C . GLN A 1 857 ? -41.538 -15.765 46.649 1.00 68.56 857 GLN A C 1
ATOM 6821 O O . GLN A 1 857 ? -42.101 -14.732 47.019 1.00 68.56 857 GLN A O 1
ATOM 6826 N N . ASN A 1 858 ? -41.711 -16.256 45.417 1.00 70.69 858 ASN A N 1
ATOM 6827 C CA . ASN A 1 858 ? -42.519 -15.586 44.412 1.00 70.69 858 ASN A CA 1
ATOM 6828 C C . ASN A 1 858 ? -44.000 -15.561 44.838 1.00 70.69 858 ASN A C 1
ATOM 6830 O O . ASN A 1 858 ? -44.630 -16.590 45.119 1.00 70.69 858 ASN A O 1
ATOM 6834 N N . LYS A 1 859 ? -44.581 -14.355 44.849 1.00 69.62 859 LYS A N 1
ATOM 6835 C CA . LYS A 1 859 ? -45.983 -14.123 45.217 1.00 69.62 859 LYS A CA 1
ATOM 6836 C C . LYS A 1 859 ? -46.952 -14.959 44.374 1.00 69.62 859 LYS A C 1
ATOM 6838 O O . LYS A 1 859 ? -47.946 -15.438 44.913 1.00 69.62 859 LYS A O 1
ATOM 6843 N N . TRP A 1 860 ? -46.649 -15.216 43.103 1.00 69.19 860 TRP A N 1
ATOM 6844 C CA . TRP A 1 860 ? -47.499 -16.006 42.204 1.00 69.19 860 TRP A CA 1
ATOM 6845 C C . TRP A 1 860 ? -47.604 -17.475 42.619 1.00 69.19 860 TRP A C 1
ATOM 6847 O O . TRP A 1 860 ? -48.667 -18.088 42.532 1.00 69.19 860 TRP A O 1
ATOM 6857 N N . LEU A 1 861 ? -46.530 -18.030 43.180 1.00 75.38 861 LEU A N 1
ATOM 6858 C CA . LEU A 1 861 ? -46.494 -19.419 43.633 1.00 75.38 861 LEU A CA 1
ATOM 6859 C C . LEU A 1 861 ? -47.080 -19.607 45.039 1.00 75.38 861 LEU A C 1
ATOM 6861 O O . LEU A 1 861 ? -47.262 -20.740 45.489 1.00 75.38 861 LEU A O 1
ATOM 6865 N N . THR A 1 862 ? -47.463 -18.524 45.720 1.00 75.06 862 THR A N 1
ATOM 6866 C CA . THR A 1 862 ? -47.962 -18.568 47.105 1.00 75.06 862 THR A CA 1
ATOM 6867 C C . THR A 1 862 ? -49.212 -19.446 47.255 1.00 75.06 862 THR A C 1
ATOM 6869 O O . THR A 1 862 ? -49.371 -20.150 48.255 1.00 75.06 862 THR A O 1
ATOM 6872 N N . THR A 1 863 ? -50.103 -19.442 46.262 1.00 75.62 863 THR A N 1
ATOM 6873 C CA . THR A 1 863 ? -51.313 -20.282 46.268 1.00 75.62 863 THR A CA 1
ATOM 6874 C C . THR A 1 863 ? -50.959 -21.769 46.191 1.00 75.62 863 THR A C 1
ATOM 6876 O O . THR A 1 863 ? -51.451 -22.577 46.981 1.00 75.62 863 THR A O 1
ATOM 6879 N N . ALA A 1 864 ? -50.045 -22.124 45.288 1.00 79.38 864 ALA A N 1
ATOM 6880 C CA . ALA A 1 864 ? -49.563 -23.487 45.114 1.00 79.38 864 ALA A CA 1
ATOM 6881 C C . ALA A 1 864 ? -48.800 -23.979 46.357 1.00 79.38 864 ALA A C 1
ATOM 6883 O O . ALA A 1 864 ? -48.974 -25.116 46.793 1.00 79.38 864 ALA A O 1
ATOM 6884 N N . GLN A 1 865 ? -48.028 -23.101 47.005 1.00 81.44 865 GLN A N 1
ATOM 6885 C CA . GLN A 1 865 ? -47.378 -23.400 48.283 1.00 81.44 865 GLN A CA 1
ATOM 6886 C C . GLN A 1 865 ? -48.371 -23.692 49.396 1.00 81.44 865 GLN A C 1
ATOM 6888 O O . GLN A 1 865 ? -48.164 -24.620 50.180 1.00 81.44 865 GLN A O 1
ATOM 6893 N N . PHE A 1 866 ? -49.441 -22.902 49.486 1.00 81.62 866 PHE A N 1
ATOM 6894 C CA . PHE A 1 866 ? -50.493 -23.135 50.465 1.00 81.62 866 PHE A CA 1
ATOM 6895 C C . PHE A 1 866 ? -51.152 -24.505 50.247 1.00 81.62 866 PHE A C 1
ATOM 6897 O O . PHE A 1 866 ? -51.370 -25.250 51.209 1.00 81.62 866 PHE A O 1
ATOM 6904 N N . LEU A 1 867 ? -51.407 -24.870 48.987 1.00 80.06 867 LEU A N 1
ATOM 6905 C CA . LEU A 1 867 ? -51.974 -26.168 48.635 1.00 80.06 867 LEU A CA 1
ATOM 6906 C C . LEU A 1 867 ? -51.013 -27.317 48.974 1.00 80.06 867 LEU A C 1
ATOM 6908 O O . LEU A 1 867 ? -51.418 -28.251 49.662 1.00 80.06 867 LEU A O 1
ATOM 6912 N N . ARG A 1 868 ? -49.724 -27.212 48.619 1.00 85.69 868 ARG A N 1
ATOM 6913 C CA . ARG A 1 868 ? -48.704 -28.198 49.017 1.00 85.69 868 ARG A CA 1
ATOM 6914 C C . ARG A 1 868 ? -48.591 -28.333 50.530 1.00 85.69 868 ARG A C 1
ATOM 6916 O O . ARG A 1 868 ? -48.470 -29.447 51.019 1.00 85.69 868 ARG A O 1
ATOM 6923 N N . ARG A 1 869 ? -48.611 -27.230 51.289 1.00 85.50 869 ARG A N 1
ATOM 6924 C CA . ARG A 1 869 ? -48.592 -27.287 52.764 1.00 85.50 869 ARG A CA 1
ATOM 6925 C C . ARG A 1 869 ? -49.812 -28.032 53.299 1.00 85.50 869 ARG A C 1
ATOM 6927 O O . ARG A 1 869 ? -49.681 -28.811 54.232 1.00 85.50 869 ARG A O 1
ATOM 6934 N N . SER A 1 870 ? -50.976 -27.831 52.684 1.00 83.06 870 SER A N 1
ATOM 6935 C CA . SER A 1 870 ? -52.201 -28.548 53.051 1.00 83.06 870 SER A CA 1
ATOM 6936 C C . SER A 1 870 ? -52.094 -30.047 52.746 1.00 83.06 870 SER A C 1
ATOM 6938 O O . SER A 1 870 ? -52.396 -30.855 53.616 1.00 83.06 870 SER A O 1
ATOM 6940 N N . VAL A 1 871 ? -51.578 -30.414 51.568 1.00 83.88 871 VAL A N 1
ATOM 6941 C CA . VAL A 1 871 ? -51.252 -31.803 51.186 1.00 83.88 871 VAL A CA 1
ATOM 6942 C C . VAL A 1 871 ? -50.253 -32.425 52.154 1.00 83.88 871 VAL A C 1
ATOM 6944 O O . VAL A 1 871 ? -50.469 -33.534 52.629 1.00 83.88 871 VAL A O 1
ATOM 6947 N N . LYS A 1 872 ? -49.172 -31.704 52.463 1.00 85.81 872 LYS A N 1
ATOM 6948 C CA . LYS A 1 872 ? -48.131 -32.158 53.380 1.00 85.81 872 LYS A CA 1
ATOM 6949 C C . LYS A 1 872 ? -48.718 -32.476 54.748 1.00 85.81 872 LYS A C 1
ATOM 6951 O O . LYS A 1 872 ? -48.477 -33.559 55.248 1.00 85.81 872 LYS A O 1
ATOM 6956 N N . ASN A 1 873 ? -49.546 -31.594 55.302 1.00 85.25 873 ASN A N 1
ATOM 6957 C CA . ASN A 1 873 ? -50.182 -31.839 56.596 1.00 85.25 873 ASN A CA 1
ATOM 6958 C C . ASN A 1 873 ? -51.061 -33.100 56.590 1.00 85.25 873 ASN A C 1
ATOM 6960 O O . ASN A 1 873 ? -51.063 -33.828 57.572 1.00 85.25 873 ASN A O 1
ATOM 6964 N N . VAL A 1 874 ? -51.796 -33.368 55.503 1.00 83.69 874 VAL A N 1
ATOM 6965 C CA . VAL A 1 874 ? -52.618 -34.588 55.375 1.00 83.69 874 VAL A CA 1
ATOM 6966 C C . VAL A 1 874 ? -51.741 -35.836 55.241 1.00 83.69 874 VAL A C 1
ATOM 6968 O O . VAL A 1 874 ? -52.008 -36.844 55.879 1.00 83.69 874 VAL A O 1
ATOM 6971 N N . ARG A 1 875 ? -50.667 -35.770 54.450 1.00 84.62 875 ARG A N 1
ATOM 6972 C CA . ARG A 1 875 ? -49.743 -36.895 54.238 1.00 84.62 875 ARG A CA 1
ATOM 6973 C C . ARG A 1 875 ? -48.865 -37.188 55.455 1.00 84.62 875 ARG A C 1
ATOM 6975 O O . ARG A 1 875 ? -48.594 -38.353 55.721 1.00 84.62 875 ARG A O 1
ATOM 6982 N N . ASP A 1 876 ? -48.462 -36.164 56.203 1.00 85.88 876 ASP A N 1
ATOM 6983 C CA . ASP A 1 876 ? -47.681 -36.302 57.435 1.00 85.88 876 ASP A CA 1
ATOM 6984 C C . ASP A 1 876 ? -48.506 -37.019 58.528 1.00 85.88 876 ASP A C 1
ATOM 6986 O O . ASP A 1 876 ? -47.941 -37.805 59.283 1.00 85.88 876 ASP A O 1
ATOM 6990 N N . LEU A 1 877 ? -49.837 -36.830 58.571 1.00 85.75 877 LEU A N 1
ATOM 6991 C CA . LEU A 1 877 ? -50.738 -37.590 59.459 1.00 85.75 877 LEU A CA 1
ATOM 6992 C C . LEU A 1 877 ? -50.750 -39.098 59.144 1.00 85.75 877 LEU A C 1
ATOM 6994 O O . LEU A 1 877 ? -50.935 -39.906 60.048 1.00 85.75 877 LEU A O 1
ATOM 6998 N N . GLU A 1 878 ? -50.499 -39.465 57.887 1.00 83.50 878 GLU A N 1
ATOM 6999 C CA . GLU A 1 878 ? -50.440 -40.847 57.385 1.00 83.50 878 GLU A CA 1
ATOM 7000 C C . GLU A 1 878 ? -48.993 -41.386 57.283 1.00 83.50 878 GLU A C 1
ATOM 7002 O O . GLU A 1 878 ? -48.756 -42.440 56.696 1.00 83.50 878 GLU A O 1
ATOM 7007 N N . ASN A 1 879 ? -47.994 -40.669 57.821 1.00 84.06 879 ASN A N 1
ATOM 7008 C CA . ASN A 1 879 ? -46.558 -40.985 57.696 1.00 84.06 879 ASN A CA 1
ATOM 7009 C C . ASN A 1 879 ? -46.044 -41.117 56.242 1.00 84.06 879 ASN A C 1
ATOM 7011 O O . ASN A 1 879 ? -45.088 -41.846 55.965 1.00 84.06 879 ASN A O 1
ATOM 7015 N N . LEU A 1 880 ? -46.646 -40.396 55.291 1.00 83.12 880 LEU A N 1
ATOM 7016 C CA . LEU A 1 880 ? -46.267 -40.425 53.877 1.00 83.12 880 LEU A CA 1
ATOM 7017 C C . LEU A 1 880 ? -45.378 -39.223 53.494 1.00 83.12 880 LEU A C 1
ATOM 7019 O O . LEU A 1 880 ? -45.759 -38.072 53.709 1.00 83.12 880 LEU A O 1
ATOM 7023 N N . PRO A 1 881 ? -44.229 -39.424 52.813 1.00 80.81 881 PRO A N 1
ATOM 7024 C CA . PRO A 1 881 ? -43.335 -38.324 52.453 1.00 80.81 881 PRO A CA 1
ATOM 7025 C C . PRO A 1 881 ? -43.934 -37.447 51.346 1.00 80.81 881 PRO A C 1
ATOM 7027 O O . PRO A 1 881 ? -44.408 -37.951 50.326 1.00 80.81 881 PRO A O 1
ATOM 7030 N N . THR A 1 882 ? -43.884 -36.124 51.501 1.00 81.31 882 THR A N 1
ATOM 7031 C CA . THR A 1 882 ? -44.313 -35.166 50.464 1.00 81.31 882 THR A CA 1
ATOM 7032 C C . THR A 1 882 ? -43.105 -34.599 49.722 1.00 81.31 882 THR A C 1
ATOM 7034 O O . THR A 1 882 ? -42.141 -34.171 50.357 1.00 81.31 882 THR A O 1
ATOM 7037 N N . ARG A 1 883 ? -43.157 -34.560 48.383 1.00 81.00 883 ARG A N 1
ATOM 7038 C CA . ARG A 1 883 ? -42.051 -34.061 47.541 1.00 81.00 883 ARG A CA 1
ATOM 7039 C C . ARG A 1 883 ? -41.638 -32.611 47.871 1.00 81.00 883 ARG A C 1
ATOM 7041 O O . ARG A 1 883 ? -42.475 -31.829 48.355 1.00 81.00 883 ARG A O 1
ATOM 7048 N N . PRO A 1 884 ? -40.374 -32.217 47.601 1.00 80.19 884 PRO A N 1
ATOM 7049 C CA . PRO A 1 884 ? -39.939 -30.815 47.580 1.00 80.19 884 PRO A CA 1
ATOM 7050 C C . PRO A 1 884 ? -40.869 -29.937 46.731 1.00 80.19 884 PRO A C 1
ATOM 7052 O O . PRO A 1 884 ? -41.540 -30.444 45.835 1.00 80.19 884 PRO A O 1
ATOM 7055 N N . PHE A 1 885 ? -40.967 -28.634 47.021 1.00 79.50 885 PHE A N 1
ATOM 7056 C CA . PHE A 1 885 ? -41.986 -27.775 46.392 1.00 79.50 885 PHE A CA 1
ATOM 7057 C C . PHE A 1 885 ? -41.873 -27.734 44.869 1.00 79.50 885 PHE A C 1
ATOM 7059 O O . PHE A 1 885 ? -42.884 -27.861 44.186 1.00 79.50 885 PHE A O 1
ATOM 7066 N N . LEU A 1 886 ? -40.654 -27.641 44.347 1.00 76.06 886 LEU A N 1
ATOM 7067 C CA . LEU A 1 886 ? -40.392 -27.571 42.912 1.00 76.06 886 LEU A CA 1
ATOM 7068 C C . LEU A 1 886 ? -40.698 -28.900 42.214 1.00 76.06 886 LEU A C 1
ATOM 7070 O O . LEU A 1 886 ? -41.442 -28.919 41.237 1.00 76.06 886 LEU A O 1
ATOM 7074 N N . GLN A 1 887 ? -40.268 -30.025 42.794 1.00 75.56 887 GLN A N 1
ATOM 7075 C CA . GLN A 1 887 ? -40.649 -31.356 42.305 1.00 75.56 887 GLN A CA 1
ATOM 7076 C C . GLN A 1 887 ? -42.164 -31.613 42.388 1.00 75.56 887 GLN A C 1
ATOM 7078 O O . GLN A 1 887 ? -42.717 -32.356 41.577 1.00 75.56 887 GLN A O 1
ATOM 7083 N N . TRP A 1 888 ? -42.845 -31.026 43.378 1.00 77.19 888 TRP A N 1
ATOM 7084 C CA . TRP A 1 888 ? -44.302 -31.093 43.526 1.00 77.19 888 TRP A CA 1
ATOM 7085 C C . TRP A 1 888 ? -45.030 -30.256 42.462 1.00 77.19 888 TRP A C 1
ATOM 7087 O O . TRP A 1 888 ? -46.127 -30.628 42.060 1.00 77.19 888 TRP A O 1
ATOM 7097 N N . LEU A 1 889 ? -44.402 -29.185 41.964 1.00 73.69 889 LEU A N 1
ATOM 7098 C CA . LEU A 1 889 ? -44.854 -28.423 40.794 1.00 73.69 889 LEU A CA 1
ATOM 7099 C C . LEU A 1 889 ? -44.511 -29.100 39.453 1.00 73.69 889 LEU A C 1
ATOM 7101 O O . LEU A 1 889 ? -44.899 -28.592 38.406 1.00 73.69 889 LEU A O 1
ATOM 7105 N N . GLY A 1 890 ? -43.790 -30.227 39.464 1.00 68.56 890 GLY A N 1
ATOM 7106 C CA . GLY A 1 890 ? -43.331 -30.906 38.248 1.00 68.56 890 GLY A CA 1
ATOM 7107 C C . GLY A 1 890 ? -42.062 -30.310 37.632 1.00 68.56 890 GLY A C 1
ATOM 7108 O O . GLY A 1 890 ? -41.712 -30.678 36.515 1.00 68.56 890 GLY A O 1
ATOM 7109 N N . ILE A 1 891 ? -41.363 -29.424 38.349 1.00 67.50 891 ILE A N 1
ATOM 7110 C CA . ILE A 1 891 ? -40.074 -28.863 37.930 1.00 67.50 891 ILE A CA 1
ATOM 7111 C C . ILE A 1 891 ? -38.966 -29.822 38.408 1.00 67.50 891 ILE A C 1
ATOM 7113 O O . ILE A 1 891 ? -38.836 -30.025 39.621 1.00 67.50 891 ILE A O 1
ATOM 7117 N N . PRO A 1 892 ? -38.197 -30.454 37.501 1.00 60.94 892 PRO A N 1
ATOM 7118 C CA . PRO A 1 892 ? -37.129 -31.376 37.882 1.00 60.94 892 PRO A CA 1
ATOM 7119 C C . PRO A 1 892 ? -35.999 -30.643 38.626 1.00 60.94 892 PRO A C 1
ATOM 7121 O O . PRO A 1 892 ? -35.575 -29.565 38.221 1.00 60.94 892 PRO A O 1
ATOM 7124 N N . GLU A 1 893 ? -35.495 -31.237 39.711 1.00 56.28 893 GLU A N 1
ATOM 7125 C CA . GLU A 1 893 ? -34.370 -30.707 40.513 1.00 56.28 893 GLU A CA 1
ATOM 7126 C C . GLU A 1 893 ? -32.981 -31.004 39.898 1.00 56.28 893 GLU A C 1
ATOM 7128 O O . GLU A 1 893 ? -31.955 -30.565 40.431 1.00 56.28 893 GLU A O 1
ATOM 7133 N N . ASP A 1 894 ? -32.938 -31.700 38.755 1.00 50.97 894 ASP A N 1
ATOM 7134 C CA . ASP A 1 894 ? -31.719 -32.238 38.123 1.00 50.97 894 ASP A CA 1
ATOM 7135 C C . ASP A 1 894 ? -30.716 -31.176 37.639 1.00 50.97 894 ASP A C 1
ATOM 7137 O O . ASP A 1 894 ? -29.580 -31.497 37.296 1.00 50.97 894 ASP A O 1
ATOM 7141 N N . LEU A 1 895 ? -31.054 -29.887 37.702 1.00 45.66 895 LEU A N 1
ATOM 7142 C CA . LEU A 1 895 ? -30.099 -28.802 37.442 1.00 45.66 895 LEU A CA 1
ATOM 7143 C C . LEU A 1 895 ? -28.953 -28.742 38.467 1.00 45.66 895 LEU A C 1
ATOM 7145 O O . LEU A 1 895 ? -27.905 -28.169 38.184 1.00 45.66 895 LEU A O 1
ATOM 7149 N N . THR A 1 896 ? -29.118 -29.351 39.646 1.00 42.44 896 THR A N 1
ATOM 7150 C CA . THR A 1 896 ? -28.031 -29.477 40.633 1.00 42.44 896 THR A CA 1
ATOM 7151 C C . THR A 1 896 ? -27.010 -30.562 40.271 1.00 42.44 896 THR A C 1
ATOM 7153 O O . THR A 1 896 ? -25.851 -30.446 40.669 1.00 42.44 896 THR A O 1
ATOM 7156 N N . GLN A 1 897 ? -27.379 -31.563 39.459 1.00 44.31 897 GLN A N 1
ATOM 7157 C 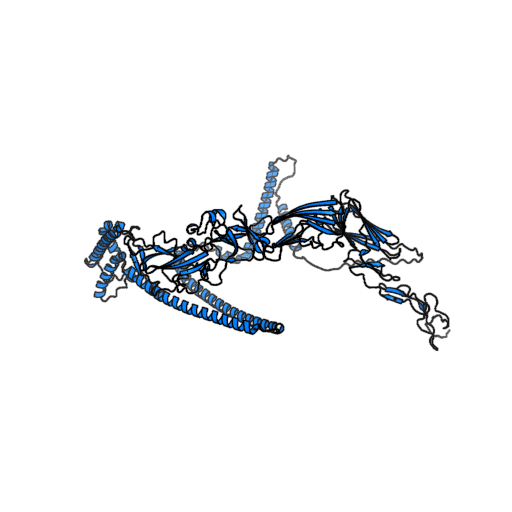CA . GLN A 1 897 ? -26.452 -32.604 38.991 1.00 44.31 897 GLN A CA 1
ATOM 7158 C C . GLN A 1 897 ? -25.500 -32.119 37.887 1.00 44.31 897 GLN A C 1
ATOM 7160 O O . GLN A 1 897 ? -24.444 -32.711 37.702 1.00 44.31 897 GLN A O 1
ATOM 7165 N N . LEU A 1 898 ? -25.801 -30.994 37.229 1.00 41.16 898 LEU A N 1
ATOM 7166 C CA . LEU A 1 898 ? -24.889 -30.319 36.290 1.00 41.16 898 LEU A CA 1
ATOM 7167 C C . LEU A 1 898 ? -23.685 -29.641 36.980 1.00 41.16 898 LEU A C 1
ATOM 7169 O O . LEU A 1 898 ? -22.821 -29.092 36.301 1.00 41.16 898 LEU A O 1
ATOM 7173 N N . SER A 1 899 ? -23.632 -29.644 38.320 1.00 33.66 899 SER A N 1
ATOM 7174 C CA . SER A 1 899 ? -22.575 -28.993 39.112 1.00 33.66 899 SER A CA 1
ATOM 7175 C C . SER A 1 899 ? -21.409 -29.902 39.533 1.00 33.66 899 SER A C 1
ATOM 7177 O O . SER A 1 899 ? -20.440 -29.389 40.107 1.00 33.66 899 SER A O 1
ATOM 7179 N N . LEU A 1 900 ? -21.479 -31.212 39.252 1.00 33.59 900 LEU A N 1
ATOM 7180 C CA . LEU A 1 900 ? -20.424 -32.186 39.569 1.00 33.59 900 LEU A CA 1
ATOM 7181 C C . LEU A 1 900 ? -19.367 -32.264 38.463 1.00 33.59 900 LEU A C 1
ATOM 7183 O O . LEU A 1 900 ? -19.724 -32.685 37.343 1.00 33.59 900 LEU A O 1
#

Foldseek 3Di:
DDDDDDDDDDDDDDDADDQPDFDDPQWAFPDHDDPPDGTDIDGADPFDPPQWAFPDPDDSHGHGDTDGADDADDLQWDFQEDDGNHDHTDIDGLVVFDDWDWPPLKQKDFLVQFDFDWWDWCLDPQKTWDDGPSQKIKIKGWPDADLWFKKFFDDCVPFADVVVDPADVCCCVFAAVGFFFQFKKKFKDKFWFAKWDWDDDPNFTQIGHDQAPDPRGCDDPPVCLLQKAKDQQDALSPLQEDDDPPRNDKFKFWGWNDPVLVVLLVQLLVQLLVQLVCLDVDDDQSHFFLPQQLPDPSVVVSSVVSCVVTRCVSCVCVPPPNGGIDIIITGMMMIIGIGGHHDPQQKTKGFIFTDFFAFRTKMWMFIDRNHRTPDIDIDTDGDDPCCRAASWDWDDDLFKIKIWHLVPRGHFRMWMARPVVRAIWTFHFDQDPAQSSHHDHDSIFIKHFNDGSPDDSSNLSVDHSNDPSSRRMGGDPPSDGRGDTDPFGKDADRPRSMIITHNPPDPDRITMIMTGDSNRDPQVSRFAFWAWDPPFWDWEWDDDPFWIKIKIKTFTPDPQHKKWKFKPFPVGRPRTSTTMIMGRHPPRMIMIMTIGTHPYDQQQKGWMWMWIDGPPDIDIDIYIDHGDDDDDDDDDDDDDDDDDDDDDDDDDDDDPPPVVVVVVVVVVVVVVVVVVVVPDDDDDDDDDDDDDPVVVVVVVVVVVVVVVVVVVVVVVVVVVVVCVVCVVVCPVVPPPPPPPPCVVVCVVVVVVVVVVVVVVVVVVVVVVVVVVVVVVVVVVVVVVVVVVVVVVVVVVVCVVPDPDDDPCVVVVVVVVVVVVVVVVVVVVVVVVVVVVVVVVLVSVVVNVVSVVVNVVVDSVCVSVVSSQVSNCVNNVVVVHDRDDSCVSVVNDPCVVVVSD

Secondary structure (DSSP, 8-state):
------------------TTSPPPTTEEEEE--BTTB--EEEEPP-SPPTTEEEEE--BTTBPPEEEEPPPPPPTTEEEEE---SS---EEEEGGGSPPPEE-TTEEEEETTS----BPP--SS-SEEEEEEETTEEEEEEEEEE--SEEEEE---SSS--GGG--S-HHHHHHT-SSEEPSEEEEEEEEEEEEEEEEEEETTEEEEEE---SS--S-PPPHHHHTT-EEESS--TTTTTBPPPTTTT-EEEEEE-SSHHHHHHHHHHHHHHHHHHHHHHHS-STTS--TT-SS--SHHHHHHHHHHHHHTHHHHGGGG-GGGPPEEEEEEEEEEEEEEEE--TTSEEEEEEEEPSS-EEEEEEEEEEETTEEEEEEEEEEE--TTHHHHSEEEEE-SSEEEEEE----S--SEEEEETTT--EEEEEE---S-BTTS-B-SSEEEEEESSTTSS-HHHHHTS-TTS-GGGGEEE--TT--SEEEPSSEEEEETTTTEEEEE-TTSS---EEEEEE-TTS-HHHHHSPBPPBPTT--EEEEEE-SSEEEEEEEEEBSSSSEEEEEEEE-TTSTTS-SEEEEEEEPSSSEEEEEEEEE----TTS-EEEEEEEE-SS-EEEEEEEE------------------------------STTHHHHHHHHHHHHHHHHHHHH--------------HHHHHHHHHHHHHHHHHHHHHHHHHHHHHHHHHTGGGSGGGGGTTSTTSSHHHHHHHHHHHHHHHHHHHHHHHHHHHHHHHHHHHHHHHHHHHHHHHHHHHHHHHHHHH--S-S-HHHHHHHHHHHHHHHHHHHHHHHHHHHHHHHHHHHHHHHHHHHHHHHHHT-GGGHHHHHHHHHHHHHHHHTTPPPPPHHHHTT---GGGGGG-

pLDDT: mean 73.8, std 16.89, range [25.2, 95.69]

Organism: Mytilus galloprovincialis (NCBI:txid29158)

Sequence (900 aa):
MLIYISDKDFIHRICLLACDAPCREGTYQDLPCGKNQKKICLNCKKECPRGTYMSRQCTSLGNAECKDCTKKCTAADYEFKRCTDVDDRECRERRDLRFPSVSSNIIAENMKDVSLVNSEELSRTRGFHIDRGSGFFIKGTVTYFKPQILLQPVDHSVNNELDRFNGSPELVDKYCPYPVPSYYELGKFDLQNITYKNKMYGGKTFIEPCETYMRHGNFPNKQHTSRYIYCSQPGPVTNIFELRSGFGSSTPIWIEKEENCVSKNAACLNCTKTCAKKMRLQGGECGVTDKDNGRSPRLPLCMSCCADSNCTNLCETYHDYHCQTEQCLVGDLLGFQLRPIYDNSNNVYCHMTPVTNDTVMELVYNVINYYETLVSETLIVKSDGSWITTGKMHYGDKIVDIDIDSKVRQIPDFVKISSVTKQVAAGRYKQGDVSVKTLITQTSAVVRPKSPFSTTSSSFAQHSCEDEVLDNIMMAKGIDEPFDQYPGSVEFLHDNHSYVVSSEGTSDLPSIRIVVNRHKSLLESLFPMAKLVFNHLQGNITRNTTHWVMNVTGKIKECPGVLSINLTDPGYPTEPLYQFVAQVRCPKTFELSFAVPTGDKSYLDKEFALSVKDKDTVHQLFVFKPAGRKYVYSSGSTQGQVTTTKDSKQPSHFSIPFMATVIGVVVLLLFIAAFGMMVKFGQPTSDVLEFKWCHLVLMVGYISFHFLFAVCASMTVFVLIVVAVNSDTTAFLKNYQQQRSVKSAFTHLELDHMERHLLAEIHRQNSVANSSKQMCDQQMLIIIENLNDLRKEIERNTTEDIVKKDIHNLLGNQMKTLAQKFTSNIDIFRERFESYIKFMRQKFTTELQQTYRSMEQNKWLTTAQFLRRSVKNVRDLENLPTRPFLQWLGIPEDLTQLSL

Radius of gyration: 53.77 Å; chains: 1; bounding box: 146×112×132 Å

InterPro domains:
  IPR001368 TNFR/NGFR cysteine-rich region [PS50050] (22-66)